Protein AF-0000000067811103 (afdb_homodimer)

Nearest PDB structures (foldseek):
  8sfw-assembly1_A  TM=7.064E-01  e=8.200E-21  Tetranychus urticae
  8sft-assembly4_D  TM=7.150E-01  e=2.181E-20  Tetranychus urticae
  8sfu-assembly2_B  TM=7.175E-01  e=4.422E-20  Tetranychus urticae
  8sfy-assembly1_A  TM=6.641E-01  e=3.304E-19  Tetranychus urticae
  2o6l-assembly1_B  TM=8.997E-01  e=1.420E-12  Homo sapiens

Sequence (1052 aa):
MRTLAVLLVAIFAANVQSARILGLFPHTGKSHQMVFDPLLKTLAERGHDVTVVSFFPIKNPPANYTIVSLEGLAAQGVETIDLSYFDSQSKLLHDLGIEKVIKQIFDFQPLADMATGICSNIVDFVPLANAMKKSYDVILVENFNSDCMLGLMHVYGLKAPYISLSSSAIMQWSSDRIGVTDNPSYVPLVSSEFTSQMTFLQRLENTLMNVYYKIWFRYAIQMKEKAIIEKRFGRRIPDLQEIAKNVSLMLVNTFHSLNGVRPLL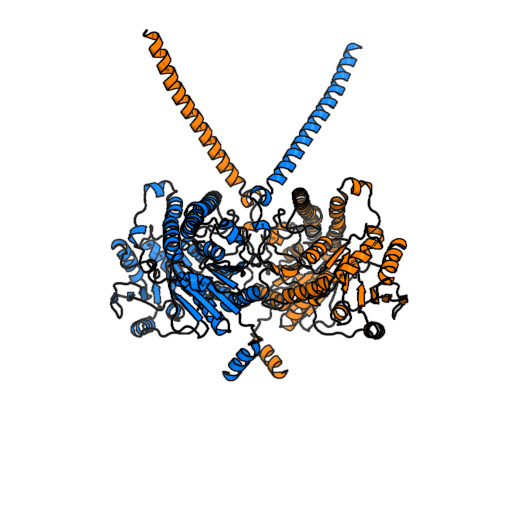PGVVEVGGMHLDHSRKAIPHYIERFLNESEHGVVLFSWGSLIKTATIPKYKEEIIMNALSKLKQRVIWKYEDSDEEGTLTGNILKVKWLPQYELLQHEKVIAFIAHGGLLGMTEAISAGKPMLIVPFYGDQMVNGAAATTIGLGKAISYADMSEKSLLEGLQSVLSPEMRMSARRASKIWQDRIADPLDTAVYWVERVIRWGHQDPLHSTSRDMGFIEYNLLDVAAVILLSFVFLILILRIVLNQILRLFGASTSKKEKLHMRTLAVLLVAIFAANVQSARILGLFPHTGKSHQMVFDPLLKTLAERGHDVTVVSFFPIKNPPANYTIVSLEGLAAQGVETIDLSYFDSQSKLLHDLGIEKVIKQIFDFQPLADMATGICSNIVDFVPLANAMKKSYDVILVENFNSDCMLGLMHVYGLKAPYISLSSSAIMQWSSDRIGVTDNPSYVPLVSSEFTSQMTFLQRLENTLMNVYYKIWFRYAIQMKEKAIIEKRFGRRIPDLQEIAKNVSLMLVNTFHSLNGVRPLLPGVVEVGGMHLDHSRKAIPHYIERFLNESEHGVVLFSWGSLIKTATIPKYKEEIIMNALSKLKQRVIWKYEDSDEEGTLTGNILKVKWLPQYELLQHEKVIAFIAHGGLLGMTEAISAGKPMLIVPFYGDQMVNGAAATTIGLGKAISYADMSEKSLLEGLQSVLSPEMRMSARRASKIWQDRIADPLDTAVYWVERVIRWGHQDPLHSTSRDMGFIEYNLLDVAAVILLSFVFLILILRIVLNQILRLFGASTSKKEKLH

Radius of gyration: 33.1 Å; Cα contacts (8 Å, |Δi|>4): 1842; chains: 2; bounding box: 79×106×113 Å

Foldseek 3Di:
DVVVVVVVVVVVLPCLPAFEEEEAEQDQEVLLVLLCVLLQQVSVVSPHQYEHEYCDDDPPGDPSYHYDHPHPQDDHQFQADFPVVQQDDDPVCVVVVCRLVVCQVVQCLVLLVSQLSSLLRCLPPVSVLVVLLDAGLEYEYEDDQALLVLQVNVVSPHDHAYEYEYSAAAALQQCLLQQWDCQLCQRAHLWDLDHSDDDPVSSVSRVVVSVVVNVCSQPSHQVSSQVSNCVVVVDHDDRSSVSSSSHQAYEHQDDCLQLNDGTDFLRYHYLHPLSDDPDADDWDPLVVVLLVPWPQFEEEEDADGNHQCQSDDPVLVVLVCVLQLPDSTAYEYQHQPADCSFDDDRRYTYHPDGPLLNVLLDPRHAAYEYQQDSVNLSSNLLSLHAYEHEHRGGSRSSSQSSCVVQLRAHYDYSNPDGSVVVNVRVCSRNDPSSSVSSNVSNVVVPPDPDNSSVVSNVVSSVCSVQPPVDGGGDPSSPDDPCVNVVVVVVVVVVVVVVVVVVVVVVVVVVVVVVVVVVVVVVVVVD/DVVVVVVVVVVVLPCLPAFEEEEAEQDQEVLLVLLCVLLQQVSVVSPYQYEHEYCDDDDPGDPSYHYDHPHPQDDHQFQADFPVVQQDDDPVCVVVVCRLVVCQVPQCLVLLVSQLSSLLRCLPPVSVLVVLLDAGLEYEYEDDQALLVLQVNVVSPHDHAYEYEYSAAAALQQCLLQQWDCQLCQRAHLWDLDHSDDDPVSSVSRVVVSVVVNVCSQPSHQVSSQVSNCVVVVHHDDRSSVSSSSHQAYEHQDDCLQLNDGTDFLRYHYLHPLSDDPDADDWDPLVVVLLVPWPLFEEEEDADGNHQCQSDDPVLVVLVCVLQLPDSTAYEYQHQPADCSFDDDRRYTYHPDGPLLNVLLDPRHAAYEYQQDSVNLSSNLLSLHAYEHEHDGGSRSSSQSSCVVQLRAHYDYSNPDGSVVVNVRVCSRNDPSSSVSSNVSNVVVVPDPDNSSVVSNVVSSVCSVQVPVDGGGDPSSVDDPCVNVVVVVVVVVVVVVVVVVVVVVVVVVVVVVVVVVVVVVVVVVD

pLDDT: mean 92.34, std 11.96, range [30.78, 98.94]

Structure (mmCIF, N/CA/C/O backbone):
data_AF-0000000067811103-model_v1
#
loop_
_entity.id
_entity.type
_entity.pdbx_description
1 polymer UDP-glucuronosyltransferase
#
loop_
_atom_site.group_PDB
_atom_site.id
_atom_site.type_symbol
_atom_site.label_atom_id
_atom_site.label_alt_id
_atom_site.label_comp_id
_atom_site.label_asym_id
_atom_site.label_entity_id
_atom_site.label_seq_id
_atom_site.pdbx_PDB_ins_code
_atom_site.Cartn_x
_atom_site.Cartn_y
_atom_site.Cartn_z
_atom_site.occupancy
_atom_site.B_iso_or_equiv
_atom_site.auth_seq_id
_atom_site.auth_comp_id
_atom_site.auth_asym_id
_atom_site.auth_atom_id
_atom_site.pdbx_PDB_model_num
ATOM 1 N N . MET A 1 1 ? -20.672 -7.332 32.281 1 30.78 1 MET A N 1
ATOM 2 C CA . MET A 1 1 ? -20.031 -6.703 31.141 1 30.78 1 MET A CA 1
ATOM 3 C C . MET A 1 1 ? -18.578 -6.324 31.453 1 30.78 1 MET A C 1
ATOM 5 O O . MET A 1 1 ? -17.719 -6.332 30.578 1 30.78 1 MET A O 1
ATOM 9 N N . ARG A 1 2 ? -18.359 -5.926 32.688 1 40.75 2 ARG A N 1
ATOM 10 C CA . ARG A 1 2 ? -17.031 -5.512 33.156 1 40.75 2 ARG A CA 1
ATOM 11 C C . ARG A 1 2 ? -16.125 -6.715 33.344 1 40.75 2 ARG A C 1
ATOM 13 O O . ARG A 1 2 ? -14.922 -6.633 33.094 1 40.75 2 ARG A O 1
ATOM 20 N N . THR A 1 3 ? -16.781 -7.719 33.844 1 41.53 3 THR A N 1
ATOM 21 C CA . THR A 1 3 ? -15.977 -8.883 34.188 1 41.53 3 THR A CA 1
ATOM 22 C C . THR A 1 3 ? -15.469 -9.57 32.938 1 41.53 3 THR A C 1
ATOM 24 O O . THR A 1 3 ? -14.352 -10.086 32.906 1 41.53 3 THR A O 1
ATOM 27 N N . LEU A 1 4 ? -16.375 -9.562 31.844 1 35.44 4 LEU A N 1
ATOM 28 C CA . LEU A 1 4 ? -15.938 -10.195 30.594 1 35.44 4 LEU A CA 1
ATOM 29 C C . LEU A 1 4 ? -14.875 -9.359 29.906 1 35.44 4 LEU A C 1
ATOM 31 O O . LEU A 1 4 ? -13.938 -9.906 29.312 1 35.44 4 LEU A O 1
ATOM 35 N N . ALA A 1 5 ? -14.93 -8.031 30 1 39.97 5 ALA A N 1
ATOM 36 C CA . ALA A 1 5 ? -13.875 -7.172 29.469 1 39.97 5 ALA A CA 1
ATOM 37 C C . ALA A 1 5 ? -12.547 -7.438 30.172 1 39.97 5 ALA A C 1
ATOM 39 O O . ALA A 1 5 ? -11.492 -7.453 29.531 1 39.97 5 ALA A O 1
ATOM 40 N N . VAL A 1 6 ? -12.734 -7.695 31.469 1 42.78 6 VAL A N 1
ATOM 41 C CA . VAL A 1 6 ? -11.508 -7.945 32.219 1 42.78 6 VAL A CA 1
ATOM 42 C C . VAL A 1 6 ? -10.898 -9.281 31.781 1 42.78 6 VAL A C 1
ATOM 44 O O . VAL A 1 6 ? -9.68 -9.398 31.656 1 42.78 6 VAL A O 1
ATOM 47 N N . LEU A 1 7 ? -11.797 -10.242 31.484 1 38.84 7 LEU A N 1
ATOM 48 C CA . LEU A 1 7 ? -11.266 -11.547 31.094 1 38.84 7 LEU A CA 1
ATOM 49 C C . LEU A 1 7 ? -10.703 -11.508 29.688 1 38.84 7 LEU A C 1
ATOM 51 O O . LEU A 1 7 ? -9.688 -12.141 29.406 1 38.84 7 LEU A O 1
ATOM 55 N N . LEU A 1 8 ? -11.422 -10.812 28.766 1 37.41 8 LEU A N 1
ATOM 56 C CA . LEU A 1 8 ? -10.914 -10.734 27.406 1 37.41 8 LEU A CA 1
ATOM 57 C C . LEU A 1 8 ? -9.609 -9.953 27.359 1 37.41 8 LEU A C 1
ATOM 59 O O . LEU A 1 8 ? -8.734 -10.242 26.531 1 37.41 8 LEU A O 1
ATOM 63 N N . VAL A 1 9 ? -9.492 -8.891 28.172 1 39.47 9 VAL A N 1
ATOM 64 C CA . VAL A 1 9 ? -8.203 -8.219 28.266 1 39.47 9 VAL A CA 1
ATOM 65 C C . VAL A 1 9 ? -7.156 -9.172 28.828 1 39.47 9 VAL A C 1
ATOM 67 O O . VAL A 1 9 ? -5.992 -9.133 28.438 1 39.47 9 VAL A O 1
ATOM 70 N N . ALA A 1 10 ? -7.516 -10.086 29.75 1 38.47 10 ALA A N 1
ATOM 71 C CA . ALA A 1 10 ? -6.539 -11 30.359 1 38.47 10 ALA A CA 1
ATOM 72 C C . ALA A 1 10 ? -6.055 -12.031 29.344 1 38.47 10 ALA A C 1
ATOM 74 O O . ALA A 1 10 ? -4.887 -12.422 29.344 1 38.47 10 ALA A O 1
ATOM 75 N N . ILE A 1 11 ? -6.973 -12.664 28.562 1 38.66 11 ILE A N 1
ATOM 76 C CA . ILE A 1 11 ? -6.574 -13.734 27.656 1 38.66 11 ILE A CA 1
ATOM 77 C C . ILE A 1 11 ? -5.719 -13.164 26.531 1 38.66 11 ILE A C 1
ATOM 79 O O . ILE A 1 11 ? -4.801 -13.828 26.031 1 38.66 11 ILE A O 1
ATOM 83 N N . PHE A 1 12 ? -6.129 -12.039 25.922 1 40.41 12 PHE A N 1
ATOM 84 C CA . PHE A 1 12 ? -5.18 -11.547 24.938 1 40.41 12 PHE A CA 1
ATOM 85 C C . PHE A 1 12 ? -3.887 -11.094 25.594 1 40.41 12 PHE A C 1
ATOM 87 O O . PHE A 1 12 ? -3.041 -10.469 24.953 1 40.41 12 PHE A O 1
ATOM 94 N N . ALA A 1 13 ? -3.826 -10.953 26.922 1 39.78 13 ALA A N 1
ATOM 95 C CA . ALA A 1 13 ? -2.477 -10.812 27.453 1 39.78 13 ALA A CA 1
ATOM 96 C C . ALA A 1 13 ? -1.571 -11.945 26.984 1 39.78 13 ALA A C 1
ATOM 98 O O . ALA A 1 13 ? -1.305 -12.891 27.719 1 39.78 13 ALA A O 1
ATOM 99 N N . ALA A 1 14 ? -1.862 -12.531 25.891 1 45.31 14 ALA A N 1
ATOM 100 C CA . ALA A 1 14 ? -0.752 -13.312 25.344 1 45.31 14 ALA A CA 1
ATOM 101 C C . ALA A 1 14 ? 0.59 -12.711 25.75 1 45.31 14 ALA A C 1
ATOM 103 O O . ALA A 1 14 ? 0.708 -11.492 25.938 1 45.31 14 ALA A O 1
ATOM 104 N N . ASN A 1 15 ? 1.478 -13.453 26.344 1 51.03 15 ASN A N 1
ATOM 105 C CA . ASN A 1 15 ? 2.85 -13.219 26.781 1 51.03 15 ASN A CA 1
ATOM 106 C C . ASN A 1 15 ? 3.576 -12.242 25.875 1 51.03 15 ASN A C 1
ATOM 108 O O . ASN A 1 15 ? 4.211 -12.656 24.891 1 51.03 15 ASN A O 1
ATOM 112 N N . VAL A 1 16 ? 2.912 -11.141 25.688 1 63.25 16 VAL A N 1
ATOM 113 C CA . VAL A 1 16 ? 3.779 -10.18 25.016 1 63.25 16 VAL A CA 1
ATOM 114 C C . VAL A 1 16 ? 5.117 -10.094 25.75 1 63.25 16 VAL A C 1
ATOM 116 O O . VAL A 1 16 ? 5.156 -9.891 26.953 1 63.25 16 VAL A O 1
ATOM 119 N N . GLN A 1 17 ? 6.07 -10.68 25.219 1 75.19 17 GLN A N 1
ATOM 120 C CA . GLN A 1 17 ? 7.418 -10.484 25.734 1 75.19 17 GLN A CA 1
ATOM 121 C C . GLN A 1 17 ? 7.75 -9.008 25.875 1 75.19 17 GLN A C 1
ATOM 123 O O . GLN A 1 17 ? 7.617 -8.242 24.922 1 75.19 17 GLN A O 1
ATOM 128 N N . SER A 1 18 ? 7.844 -8.508 27.062 1 92 18 SER A N 1
ATOM 129 C CA . SER A 1 18 ? 8.18 -7.121 27.391 1 92 18 SER A CA 1
ATOM 130 C C . SER A 1 18 ? 9.422 -6.656 26.641 1 92 18 SER A C 1
ATOM 132 O O . SER A 1 18 ? 10.438 -7.348 26.625 1 92 18 SER A O 1
ATOM 134 N N . ALA A 1 19 ? 9.227 -5.656 25.859 1 98 19 ALA A N 1
ATOM 135 C CA . ALA A 1 19 ? 10.336 -5.094 25.078 1 98 19 ALA A CA 1
ATOM 136 C C . ALA A 1 19 ? 10.727 -3.719 25.609 1 98 19 ALA A C 1
ATOM 138 O O . ALA A 1 19 ? 9.945 -3.07 26.312 1 98 19 ALA A O 1
ATOM 139 N N . ARG A 1 20 ? 11.945 -3.352 25.422 1 98.56 20 ARG A N 1
ATOM 140 C CA . ARG A 1 20 ? 12.43 -2.004 25.703 1 98.56 20 ARG A CA 1
ATOM 141 C C . ARG A 1 20 ? 12.305 -1.107 24.484 1 98.56 20 ARG A C 1
ATOM 143 O O . ARG A 1 20 ? 12.883 -1.396 23.422 1 98.56 20 ARG A O 1
ATOM 150 N N . ILE A 1 21 ? 11.57 -0.004 24.641 1 98.88 21 ILE A N 1
ATOM 151 C CA . ILE A 1 21 ? 11.242 0.879 23.531 1 98.88 21 ILE A CA 1
ATOM 152 C C . ILE A 1 21 ? 11.781 2.281 23.812 1 98.88 21 ILE A C 1
ATOM 154 O O . ILE A 1 21 ? 11.594 2.816 24.906 1 98.88 21 ILE A O 1
ATOM 158 N N . LEU A 1 22 ? 12.5 2.863 22.859 1 98.88 22 LEU A N 1
ATOM 159 C CA . LEU A 1 22 ? 12.969 4.242 22.922 1 98.88 22 LEU A CA 1
ATOM 160 C C . LEU A 1 22 ? 12.211 5.129 21.953 1 98.88 22 LEU A C 1
ATOM 162 O O . LEU A 1 22 ? 12.102 4.801 20.766 1 98.88 22 LEU A O 1
ATOM 166 N N . GLY A 1 23 ? 11.609 6.184 22.469 1 98.88 23 GLY A N 1
ATOM 167 C CA . GLY A 1 23 ? 10.977 7.195 21.625 1 98.88 23 GLY A CA 1
ATOM 168 C C . GLY A 1 23 ? 11.766 8.492 21.562 1 98.88 23 GLY A C 1
ATOM 169 O O . GLY A 1 23 ? 12.094 9.078 22.594 1 98.88 23 GLY A O 1
ATOM 170 N N . LEU A 1 24 ? 12.078 8.961 20.328 1 98.88 24 LEU A N 1
ATOM 171 C CA . LEU A 1 24 ? 12.859 10.172 20.094 1 98.88 24 LEU A CA 1
ATOM 172 C C . LEU A 1 24 ? 12.039 11.203 19.312 1 98.88 24 LEU A C 1
ATOM 174 O O . LEU A 1 24 ? 11.898 11.086 18.094 1 98.88 24 LEU A O 1
ATOM 178 N N . PHE A 1 25 ? 11.602 12.234 20.016 1 98.56 25 PHE A N 1
ATOM 179 C CA . PHE A 1 25 ? 10.695 13.227 19.438 1 98.56 25 PHE A CA 1
ATOM 180 C C . PHE A 1 25 ? 11.188 14.641 19.703 1 98.56 25 PHE A C 1
ATOM 182 O O . PHE A 1 25 ? 10.688 15.312 20.609 1 98.56 25 PHE A O 1
ATOM 189 N N . PRO A 1 26 ? 12.062 15.188 18.797 1 97.25 26 PRO A N 1
ATOM 190 C CA . PRO A 1 26 ? 12.766 16.422 19.109 1 97.25 26 PRO A CA 1
ATOM 191 C C . PRO A 1 26 ? 12.008 17.672 18.656 1 97.25 26 PRO A C 1
ATOM 193 O O . PRO A 1 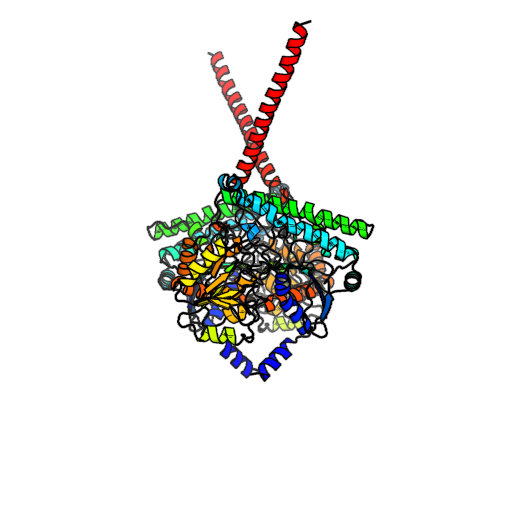26 ? 12.445 18.797 18.922 1 97.25 26 PRO A O 1
ATOM 196 N N . HIS A 1 27 ? 10.891 17.531 17.938 1 96.06 27 HIS A N 1
ATOM 197 C CA . HIS A 1 27 ? 10.211 18.703 17.406 1 96.06 27 HIS A CA 1
ATOM 198 C C . HIS A 1 27 ? 9.461 19.438 18.516 1 96.06 27 HIS A C 1
ATOM 200 O O . HIS A 1 27 ? 8.859 18.812 19.391 1 96.06 27 HIS A O 1
ATOM 206 N N . THR A 1 28 ? 9.383 20.781 18.422 1 94.25 28 THR A N 1
ATOM 207 C CA . THR A 1 28 ? 8.867 21.609 19.5 1 94.25 28 THR A CA 1
ATOM 208 C C . THR A 1 28 ? 7.375 21.859 19.312 1 94.25 28 THR A C 1
ATOM 210 O O . THR A 1 28 ? 6.762 22.578 20.109 1 94.25 28 THR A O 1
ATOM 213 N N . GLY A 1 29 ? 6.781 21.328 18.312 1 92.19 29 GLY A N 1
ATOM 214 C CA . GLY A 1 29 ? 5.344 21.469 18.141 1 92.19 29 GLY A CA 1
ATOM 215 C C . GLY A 1 29 ? 4.539 20.469 18.953 1 92.19 29 GLY A C 1
ATOM 216 O O . GLY A 1 29 ? 4.609 19.266 18.719 1 92.19 29 GLY A O 1
ATOM 217 N N . LYS A 1 30 ? 3.766 20.953 19.875 1 92.44 30 LYS A N 1
ATOM 218 C CA . LYS A 1 30 ? 3.006 20.094 20.781 1 92.44 30 LYS A CA 1
ATOM 219 C C . LYS A 1 30 ? 2.047 19.188 20.016 1 92.44 30 LYS A C 1
ATOM 221 O O . LYS A 1 30 ? 1.828 18.047 20.406 1 92.44 30 LYS A O 1
ATOM 226 N N . SER A 1 31 ? 1.451 19.719 18.953 1 92.69 31 SER A N 1
ATOM 227 C CA . SER A 1 31 ? 0.485 18.953 18.172 1 92.69 31 SER A CA 1
ATOM 228 C C . SER A 1 31 ? 1.109 17.688 17.609 1 92.69 31 SER A C 1
ATOM 230 O O . SER A 1 31 ? 0.432 16.672 17.469 1 92.69 31 SER A O 1
ATOM 232 N N . HIS A 1 32 ? 2.416 17.719 17.312 1 95.56 32 HIS A N 1
ATOM 233 C CA . HIS A 1 32 ? 3.1 16.531 16.844 1 95.56 32 HIS A CA 1
ATOM 234 C C . HIS A 1 32 ? 3.125 15.445 17.906 1 95.56 32 HIS A C 1
ATOM 236 O O . HIS A 1 32 ? 2.781 14.289 17.641 1 95.56 32 HIS A O 1
ATOM 242 N N . GLN A 1 33 ? 3.5 15.898 19.078 1 96.12 33 GLN A N 1
ATOM 243 C CA . GLN A 1 33 ? 3.617 14.945 20.172 1 96.12 33 GLN A CA 1
ATOM 244 C C . GLN A 1 33 ? 2.262 14.344 20.531 1 96.12 33 GLN A C 1
ATOM 246 O O . GLN A 1 33 ? 2.178 13.172 20.922 1 96.12 33 GLN A O 1
ATOM 251 N N . MET A 1 34 ? 1.227 15.148 20.391 1 95.25 34 MET A N 1
ATOM 252 C CA . MET A 1 34 ? -0.125 14.688 20.688 1 95.25 34 MET A CA 1
ATOM 253 C C . MET A 1 34 ? -0.494 13.484 19.828 1 95.25 34 MET A C 1
ATOM 255 O O . MET A 1 34 ? -1.242 12.609 20.266 1 95.25 34 MET A O 1
ATOM 259 N N . VAL A 1 35 ? 0.038 13.398 18.672 1 97.62 35 VAL A N 1
ATOM 260 C CA . VAL A 1 35 ? -0.228 12.297 17.75 1 97.62 35 VAL A CA 1
ATOM 261 C C . VAL A 1 35 ? 0.427 11.016 18.266 1 97.62 35 VAL A C 1
ATOM 263 O O . VAL A 1 35 ? -0.14 9.93 18.156 1 97.62 35 VAL A O 1
ATOM 266 N N . PHE A 1 36 ? 1.565 11.141 18.906 1 98.38 36 PHE A N 1
ATOM 267 C CA . PHE A 1 36 ? 2.402 9.992 19.25 1 98.38 36 PHE A CA 1
ATOM 268 C C . PHE A 1 36 ? 2.064 9.469 20.641 1 98.38 36 PHE A C 1
ATOM 270 O O . PHE A 1 36 ? 2.227 8.281 20.906 1 98.38 36 PHE A O 1
ATOM 277 N N . ASP A 1 37 ? 1.56 10.281 21.516 1 97.69 37 ASP A N 1
ATOM 278 C CA . ASP A 1 37 ? 1.418 9.992 22.938 1 97.69 37 ASP A CA 1
ATOM 279 C C . ASP A 1 37 ? 0.528 8.766 23.156 1 97.69 37 ASP A C 1
ATOM 281 O O . ASP A 1 37 ? 0.861 7.887 23.953 1 97.69 37 ASP A O 1
ATOM 285 N N . PRO A 1 38 ? -0.609 8.688 22.469 1 97.44 38 PRO A N 1
ATOM 286 C CA . PRO A 1 38 ? -1.457 7.52 22.719 1 97.44 38 PRO A CA 1
ATOM 287 C C . PRO A 1 38 ? -0.752 6.199 22.406 1 97.44 38 PRO A C 1
ATOM 289 O O . PRO A 1 38 ? -0.934 5.215 23.125 1 97.44 38 PRO A O 1
ATOM 292 N N . LEU A 1 39 ? 0.019 6.148 21.344 1 98.62 39 LEU A N 1
ATOM 293 C CA . LEU A 1 39 ? 0.761 4.941 21 1 98.62 39 LEU A CA 1
ATOM 294 C C . LEU A 1 39 ? 1.775 4.598 22.078 1 98.62 39 LEU A C 1
ATOM 296 O O . LEU A 1 39 ? 1.828 3.455 22.547 1 98.62 39 LEU A O 1
ATOM 300 N N . LEU A 1 40 ? 2.549 5.613 22.516 1 98.69 40 LEU A N 1
ATOM 301 C CA . LEU A 1 40 ? 3.59 5.406 23.516 1 98.69 40 LEU A CA 1
ATOM 302 C C . LEU A 1 40 ? 2.99 4.953 24.844 1 98.69 40 LEU A C 1
ATOM 304 O O . LEU A 1 40 ? 3.498 4.02 25.469 1 98.69 40 LEU A O 1
ATOM 308 N N . LYS A 1 41 ? 1.951 5.578 25.219 1 97.75 41 LYS A N 1
ATOM 309 C CA . LYS A 1 41 ? 1.27 5.215 26.469 1 97.75 41 LYS A CA 1
ATOM 310 C C . LYS A 1 41 ? 0.714 3.797 26.391 1 97.75 41 LYS A C 1
ATOM 312 O O . LYS A 1 41 ? 0.871 3.016 27.328 1 97.75 41 LYS A O 1
ATOM 317 N N . THR A 1 42 ? 0.042 3.449 25.281 1 97.5 42 THR A N 1
ATOM 318 C CA . THR A 1 42 ? -0.562 2.133 25.109 1 97.5 42 THR A CA 1
ATOM 319 C C . THR A 1 42 ? 0.506 1.043 25.125 1 97.5 42 THR A C 1
ATOM 321 O O . THR A 1 42 ? 0.301 -0.028 25.703 1 97.5 42 THR A O 1
ATOM 324 N N . LEU A 1 43 ? 1.643 1.28 24.516 1 98.44 43 LEU A N 1
ATOM 325 C CA . LEU A 1 43 ? 2.738 0.316 24.531 1 98.44 43 LEU A CA 1
ATOM 326 C C . LEU A 1 43 ? 3.213 0.058 25.953 1 98.44 43 LEU A C 1
ATOM 328 O O . LEU A 1 43 ? 3.484 -1.086 26.328 1 98.44 43 LEU A O 1
ATOM 332 N N . ALA A 1 44 ? 3.305 1.105 26.766 1 98.25 44 ALA A N 1
ATOM 333 C CA . ALA A 1 44 ? 3.682 0.948 28.156 1 98.25 44 ALA A CA 1
ATOM 334 C C . ALA A 1 44 ? 2.625 0.157 28.922 1 98.25 44 ALA A C 1
ATOM 336 O O . ALA A 1 44 ? 2.957 -0.729 29.719 1 98.25 44 ALA A O 1
ATOM 337 N N . GLU A 1 45 ? 1.407 0.469 28.688 1 96.81 45 GLU A N 1
ATOM 338 C CA . GLU A 1 45 ? 0.301 -0.198 29.375 1 96.81 45 GLU A CA 1
ATOM 339 C C . GLU A 1 45 ? 0.241 -1.679 29 1 96.81 45 GLU A C 1
ATOM 341 O O . GLU A 1 45 ? -0.251 -2.496 29.781 1 96.81 45 GLU A O 1
ATOM 346 N N . ARG A 1 46 ? 0.73 -2.002 27.859 1 96.44 46 ARG A N 1
ATOM 347 C CA . ARG A 1 46 ? 0.749 -3.389 27.406 1 96.44 46 ARG A CA 1
ATOM 348 C C . ARG A 1 46 ? 1.938 -4.141 28 1 96.44 46 ARG A C 1
ATOM 350 O O . ARG A 1 46 ? 2.152 -5.312 27.688 1 96.44 46 ARG A O 1
ATOM 357 N N . GLY A 1 47 ? 2.805 -3.439 28.719 1 96.94 47 GLY A N 1
ATOM 358 C CA . GLY A 1 47 ? 3.848 -4.129 29.453 1 96.94 47 GLY A CA 1
ATOM 359 C C . GLY A 1 47 ? 5.246 -3.824 28.953 1 96.94 47 GLY A C 1
ATOM 360 O O . GLY A 1 47 ? 6.234 -4.301 29.516 1 96.94 47 GLY A O 1
ATOM 361 N N . HIS A 1 48 ? 5.375 -3.014 27.953 1 98.44 48 HIS A N 1
ATOM 362 C CA . HIS A 1 48 ? 6.691 -2.643 27.469 1 98.44 48 HIS A CA 1
ATOM 363 C C . HIS A 1 48 ? 7.324 -1.56 28.328 1 98.44 48 HIS A C 1
ATOM 365 O O . HIS A 1 48 ? 6.617 -0.795 28.984 1 98.44 48 HIS A O 1
ATOM 371 N N . ASP A 1 49 ? 8.656 -1.566 28.391 1 98.5 49 ASP A N 1
ATOM 372 C CA . ASP A 1 49 ? 9.398 -0.459 28.984 1 98.5 49 ASP A CA 1
ATOM 373 C C . ASP A 1 49 ? 9.656 0.645 27.969 1 98.5 49 ASP A C 1
ATOM 375 O O . ASP A 1 49 ? 10.438 0.46 27.031 1 98.5 49 ASP A O 1
ATOM 379 N N . VAL A 1 50 ? 9.016 1.771 28.219 1 98.75 50 VAL A N 1
ATOM 380 C CA . VAL A 1 50 ? 9.047 2.82 27.219 1 98.75 50 VAL A CA 1
ATOM 381 C C . VAL A 1 50 ? 9.781 4.043 27.75 1 98.75 50 VAL A C 1
ATOM 383 O O . VAL A 1 50 ? 9.414 4.59 28.797 1 98.75 50 VAL A O 1
ATOM 386 N N . THR A 1 51 ? 10.844 4.441 27.109 1 98.88 51 THR A N 1
ATOM 387 C CA . THR A 1 51 ? 11.555 5.691 27.359 1 98.88 51 THR A CA 1
ATOM 388 C C . THR A 1 51 ? 11.258 6.719 26.281 1 98.88 51 THR A C 1
ATOM 390 O O . THR A 1 51 ? 11.477 6.457 25.094 1 98.88 51 THR A O 1
ATOM 393 N N . VAL A 1 52 ? 10.805 7.914 26.703 1 98.81 52 VAL A N 1
ATOM 394 C CA . VAL A 1 52 ? 10.359 8.898 25.734 1 98.81 52 VAL A CA 1
ATOM 395 C C . VAL A 1 52 ? 11.148 10.195 25.906 1 98.81 52 VAL A C 1
ATOM 397 O O . VAL A 1 52 ? 11.156 10.773 27 1 98.81 52 VAL A O 1
ATOM 400 N N . VAL A 1 53 ? 11.773 10.602 24.859 1 98.75 53 VAL A N 1
ATOM 401 C CA . VAL A 1 53 ? 12.469 11.883 24.797 1 98.75 53 VAL A CA 1
ATOM 402 C C . VAL A 1 53 ? 11.633 12.891 24.031 1 98.75 53 VAL A C 1
ATOM 404 O O . VAL A 1 53 ? 11.383 12.719 22.828 1 98.75 53 VAL A O 1
ATOM 407 N N . SER A 1 54 ? 11.188 13.945 24.672 1 97.94 54 SER A N 1
ATOM 408 C CA . SER A 1 54 ? 10.367 14.953 24 1 97.94 54 SER A CA 1
ATOM 409 C C . SER A 1 54 ? 10.336 16.25 24.781 1 97.94 54 SER A C 1
ATOM 411 O O . SER A 1 54 ? 10.82 16.312 25.906 1 97.94 54 SER A O 1
ATOM 413 N N . PHE A 1 55 ? 9.812 17.281 24.156 1 97.06 55 PHE A N 1
ATOM 414 C CA . PHE A 1 55 ? 9.625 18.578 24.812 1 97.06 55 PHE A CA 1
ATOM 415 C C . PHE A 1 55 ? 8.336 18.594 25.625 1 97.06 55 PHE A C 1
ATOM 417 O O . PHE A 1 55 ? 8.055 19.562 26.328 1 97.06 55 PHE A O 1
ATOM 424 N N . PHE A 1 56 ? 7.582 17.469 25.594 1 96 56 PHE A N 1
ATOM 425 C CA . PHE A 1 56 ? 6.234 17.484 26.156 1 96 56 PHE A CA 1
ATOM 426 C C . PHE A 1 56 ? 5.984 16.25 27.016 1 96 56 PHE A C 1
ATOM 428 O O . PHE A 1 56 ? 5.207 15.375 26.641 1 96 56 PHE A O 1
ATOM 435 N N . PRO A 1 57 ? 6.543 16.25 28.172 1 95.75 57 PRO A N 1
ATOM 436 C CA . PRO A 1 57 ? 6.301 15.117 29.062 1 95.75 57 PRO A CA 1
ATOM 437 C C . PRO A 1 57 ? 4.828 14.953 29.422 1 95.75 57 PRO A C 1
ATOM 439 O O . PRO A 1 57 ? 4.125 15.945 29.625 1 95.75 57 PRO A O 1
ATOM 442 N N . ILE A 1 58 ? 4.375 13.734 29.422 1 94.19 58 ILE A N 1
ATOM 443 C CA . ILE A 1 58 ? 2.982 13.477 29.766 1 94.19 58 ILE A CA 1
ATOM 444 C C . ILE A 1 58 ? 2.789 13.562 31.266 1 94.19 58 ILE A C 1
ATOM 446 O O . ILE A 1 58 ? 3.746 13.414 32.031 1 94.19 58 ILE A O 1
ATOM 450 N N . LYS A 1 59 ? 1.464 13.703 31.547 1 90.75 59 LYS A N 1
ATOM 451 C CA . LYS A 1 59 ? 1.105 13.695 32.969 1 90.75 59 LYS A CA 1
ATOM 452 C C . LYS A 1 59 ? 0.749 12.289 33.406 1 90.75 59 LYS A C 1
ATOM 454 O O . LYS A 1 59 ? 0.135 11.516 32.688 1 90.75 59 LYS A O 1
ATOM 459 N N . ASN A 1 60 ? 1.167 11.852 34.531 1 91.75 60 ASN A N 1
ATOM 460 C CA . ASN A 1 60 ? 0.838 10.57 35.156 1 91.75 60 ASN A CA 1
ATOM 461 C C . ASN A 1 60 ? 1.249 9.398 34.281 1 91.75 60 ASN A C 1
ATOM 463 O O . ASN A 1 60 ? 0.414 8.57 33.906 1 91.75 60 ASN A O 1
ATOM 467 N N . PRO A 1 61 ? 2.475 9.336 34 1 94.94 61 PRO A N 1
ATOM 468 C CA . PRO A 1 61 ? 2.943 8.227 33.156 1 94.94 61 PRO A CA 1
ATOM 469 C C . PRO A 1 61 ? 2.797 6.867 33.844 1 94.94 61 PRO A C 1
ATOM 471 O O . PRO A 1 61 ? 2.922 6.77 35.062 1 94.94 61 PRO A O 1
ATOM 474 N N . PRO A 1 62 ? 2.49 5.844 33.031 1 95.88 62 PRO A N 1
ATOM 475 C CA . PRO A 1 62 ? 2.539 4.496 33.594 1 95.88 62 PRO A CA 1
ATOM 476 C C . PRO A 1 62 ? 3.893 4.168 34.219 1 95.88 62 PRO A C 1
ATOM 478 O O . PRO A 1 62 ? 4.875 4.871 33.969 1 95.88 62 PRO A O 1
ATOM 481 N N . ALA A 1 63 ? 3.988 3.105 35.062 1 94.44 63 ALA A N 1
ATOM 482 C CA . ALA A 1 63 ? 5.172 2.754 35.844 1 94.44 63 ALA A CA 1
ATOM 483 C C . ALA A 1 63 ? 6.355 2.447 34.938 1 94.44 63 ALA A C 1
ATOM 485 O O . ALA A 1 63 ? 7.5 2.77 35.25 1 94.44 63 ALA A O 1
ATOM 486 N N . ASN A 1 64 ? 6.082 1.816 33.812 1 96.94 64 ASN A N 1
ATOM 487 C CA . ASN A 1 64 ? 7.152 1.418 32.906 1 96.94 64 ASN A CA 1
ATOM 488 C C . ASN A 1 64 ? 7.391 2.465 31.828 1 96.94 64 ASN A C 1
ATOM 490 O O . ASN A 1 64 ? 7.855 2.141 30.734 1 96.94 64 ASN A O 1
ATOM 494 N N . TYR A 1 65 ? 7.012 3.703 32.125 1 98.06 65 TYR A N 1
ATOM 495 C CA . TYR A 1 65 ? 7.195 4.84 31.234 1 98.06 65 TYR A CA 1
ATOM 496 C C . TYR A 1 65 ? 8.211 5.82 31.812 1 98.06 65 TYR A C 1
ATOM 498 O O . TYR A 1 65 ? 7.965 6.465 32.844 1 98.06 65 TYR A O 1
ATOM 506 N N . THR A 1 66 ? 9.375 5.934 31.141 1 98.38 66 THR A N 1
ATOM 507 C CA . THR A 1 66 ? 10.438 6.832 31.578 1 98.38 66 THR A CA 1
ATOM 508 C C . THR A 1 66 ? 10.453 8.102 30.734 1 98.38 66 THR A C 1
ATOM 510 O O . THR A 1 66 ? 10.453 8.031 29.5 1 98.38 66 THR A O 1
ATOM 513 N N . ILE A 1 67 ? 10.508 9.227 31.391 1 98.38 67 ILE A N 1
ATOM 514 C CA . ILE A 1 67 ? 10.477 10.516 30.703 1 98.38 67 ILE A CA 1
ATOM 515 C C . ILE A 1 67 ? 11.883 11.125 30.688 1 98.38 67 ILE A C 1
ATOM 517 O O . ILE A 1 67 ? 12.539 11.219 31.719 1 98.38 67 ILE A O 1
ATOM 521 N N . VAL A 1 68 ? 12.367 11.461 29.516 1 98.5 68 VAL A N 1
ATOM 522 C CA . VAL A 1 68 ? 13.531 12.312 29.312 1 98.5 68 VAL A CA 1
ATOM 523 C C . VAL A 1 68 ? 13.086 13.641 28.688 1 98.5 68 VAL A C 1
ATOM 525 O O . VAL A 1 68 ? 12.922 13.734 27.469 1 98.5 68 VAL A O 1
ATOM 528 N N . SER A 1 69 ? 12.977 14.672 29.5 1 97.75 69 SER A N 1
ATOM 529 C CA . SER A 1 69 ? 12.375 15.938 29.078 1 97.75 69 SER A CA 1
ATOM 530 C C . SER A 1 69 ? 13.398 16.844 28.406 1 97.75 69 SER A C 1
ATOM 532 O O . SER A 1 69 ? 14.484 17.078 28.953 1 97.75 69 SER A O 1
ATOM 534 N N . LEU A 1 70 ? 13.055 17.359 27.266 1 97.25 70 LEU A N 1
ATOM 535 C CA . LEU A 1 70 ? 13.883 18.328 26.547 1 97.25 70 LEU A CA 1
ATOM 536 C C . LEU A 1 70 ? 13.469 19.75 26.891 1 97.25 70 LEU A C 1
ATOM 538 O O . LEU A 1 70 ? 14.008 20.703 26.312 1 97.25 70 LEU A O 1
ATOM 542 N N . GLU A 1 71 ? 12.586 19.859 27.781 1 94.75 71 GLU A N 1
ATOM 543 C CA . GLU A 1 71 ? 12.094 21.188 28.156 1 94.75 71 GLU A CA 1
ATOM 544 C C . GLU A 1 71 ? 13.242 22.109 28.516 1 94.75 71 GLU A C 1
ATOM 546 O O . GLU A 1 71 ? 14.188 21.719 29.188 1 94.75 71 GLU A O 1
ATOM 551 N N . GLY A 1 72 ? 13.164 23.359 28 1 92.5 72 GLY A N 1
ATOM 552 C CA . GLY A 1 72 ? 14.172 24.344 28.328 1 92.5 72 GLY A CA 1
ATOM 553 C C . GLY A 1 72 ? 15.289 24.422 27.297 1 92.5 72 GLY A C 1
ATOM 554 O O . GLY A 1 72 ? 16.062 25.391 27.281 1 92.5 72 GLY A O 1
ATOM 555 N N . LEU A 1 73 ? 15.359 23.453 26.422 1 93.69 73 LEU A N 1
ATOM 556 C CA . LEU A 1 73 ? 16.453 23.406 25.453 1 93.69 73 LEU A CA 1
ATOM 557 C C . LEU A 1 73 ? 16.125 24.203 24.203 1 93.69 73 LEU A C 1
ATOM 559 O O . LEU A 1 73 ? 17 24.516 23.391 1 93.69 73 LEU A O 1
ATOM 563 N N . ALA A 1 74 ? 14.852 24.469 24.031 1 90.12 74 ALA A N 1
ATOM 564 C CA . ALA A 1 74 ? 14.367 25.297 22.922 1 90.12 74 ALA A CA 1
ATOM 565 C C . ALA A 1 74 ? 13 25.891 23.25 1 90.12 74 ALA A C 1
ATOM 567 O O . ALA A 1 74 ? 12.289 25.406 24.125 1 90.12 74 ALA A O 1
ATOM 568 N N . ALA A 1 75 ? 12.727 26.969 22.5 1 83.19 75 ALA A N 1
ATOM 569 C CA . ALA A 1 75 ? 11.414 27.578 22.656 1 83.19 75 ALA A CA 1
ATOM 570 C C . ALA A 1 75 ? 10.312 26.672 22.094 1 83.19 75 ALA A C 1
ATOM 572 O O . ALA A 1 75 ? 10.492 26.062 21.047 1 83.19 75 ALA A O 1
ATOM 573 N N . GLN A 1 76 ? 9.305 26.641 22.891 1 77.88 76 GLN A N 1
ATOM 574 C CA . GLN A 1 76 ? 8.18 25.812 22.453 1 77.88 76 GLN A CA 1
ATOM 575 C C . GLN A 1 76 ? 7.195 26.641 21.625 1 77.88 76 GLN A C 1
ATOM 577 O O . GLN A 1 76 ? 7.012 27.828 21.859 1 77.88 76 GLN A O 1
ATOM 582 N N . GLY A 1 77 ? 6.688 25.984 20.547 1 65.25 77 GLY A N 1
ATOM 583 C CA . GLY A 1 77 ? 5.816 26.641 19.594 1 65.25 77 GLY A CA 1
ATOM 584 C C . GLY A 1 77 ? 4.375 26.734 20.047 1 65.25 77 GLY A C 1
ATOM 585 O O . GLY A 1 77 ? 3.537 25.922 19.641 1 65.25 77 GLY A O 1
ATOM 586 N N . VAL A 1 78 ? 4.023 27.641 21.016 1 64.5 78 VAL A N 1
ATOM 587 C CA . VAL A 1 78 ? 2.639 27.922 21.375 1 64.5 78 VAL A CA 1
ATOM 588 C C . VAL A 1 78 ? 2.338 29.406 21.156 1 64.5 78 VAL A C 1
ATOM 590 O O . VAL A 1 78 ? 2.982 30.281 21.75 1 64.5 78 VAL A O 1
ATOM 593 N N . GLU A 1 79 ? 1.316 29.672 20.297 1 67.69 79 GLU A N 1
ATOM 594 C CA . GLU A 1 79 ? 0.869 31.031 20 1 67.69 79 GLU A CA 1
ATOM 595 C C . GLU A 1 79 ? 2.035 31.922 19.578 1 67.69 79 GLU A C 1
ATOM 597 O O . GLU A 1 79 ? 2.209 33.031 20.094 1 67.69 79 GLU A O 1
ATOM 602 N N . THR A 1 80 ? 2.793 31.359 18.656 1 72.25 80 THR A N 1
ATOM 603 C CA . THR A 1 80 ? 4.027 32.031 18.266 1 72.25 80 THR A CA 1
ATOM 604 C C . THR A 1 80 ? 3.877 32.688 16.906 1 72.25 80 THR A C 1
ATOM 606 O O . THR A 1 80 ? 4.691 33.531 16.516 1 72.25 80 THR A O 1
ATOM 609 N N . ILE A 1 81 ? 2.799 32.375 16.312 1 75.5 81 ILE A N 1
ATOM 610 C CA . ILE A 1 81 ? 2.678 32.906 14.961 1 75.5 81 ILE A CA 1
ATOM 611 C C . ILE A 1 81 ? 1.712 34.062 14.961 1 75.5 81 ILE A C 1
ATOM 613 O O . ILE A 1 81 ? 0.553 33.938 15.359 1 75.5 81 ILE A O 1
ATOM 617 N N . ASP A 1 82 ? 2.211 35.125 14.5 1 77.69 82 ASP A N 1
ATOM 618 C CA . ASP A 1 82 ? 1.434 36.344 14.375 1 77.69 82 ASP A CA 1
ATOM 619 C C . ASP A 1 82 ? 0.663 36.375 13.062 1 77.69 82 ASP A C 1
ATOM 621 O O . ASP A 1 82 ? 1.25 36.219 11.984 1 77.69 82 ASP A O 1
ATOM 625 N N . LEU A 1 83 ? -0.577 36.656 13.148 1 81.5 83 LEU A N 1
ATOM 626 C CA . LEU A 1 83 ? -1.446 36.625 11.977 1 81.5 83 LEU A CA 1
ATOM 627 C C . LEU A 1 83 ? -1.108 37.75 11.008 1 81.5 83 LEU A C 1
ATOM 629 O O . LEU A 1 83 ? -1.447 37.688 9.828 1 81.5 83 LEU A O 1
ATOM 633 N N . SER A 1 84 ? -0.516 38.781 11.492 1 76.19 84 SER A N 1
ATOM 634 C CA . SER A 1 84 ? -0.151 39.906 10.641 1 76.19 84 SER A CA 1
ATOM 635 C C . SER A 1 84 ? 0.84 39.5 9.562 1 76.19 84 SER A C 1
ATOM 637 O O . SER A 1 84 ? 0.948 40.156 8.523 1 76.19 84 SER A O 1
ATOM 639 N N . TYR A 1 85 ? 1.467 38.375 9.836 1 76.44 85 TYR A N 1
ATOM 640 C CA . TYR A 1 85 ? 2.436 37.844 8.883 1 76.44 85 TYR A CA 1
ATOM 641 C C . TYR A 1 85 ? 1.749 37.406 7.594 1 76.44 85 TYR A C 1
ATOM 643 O O . TYR A 1 85 ? 2.365 37.438 6.527 1 76.44 85 TYR A O 1
ATOM 651 N N . PHE A 1 86 ? 0.524 37.188 7.676 1 77.88 86 PHE A N 1
ATOM 652 C CA . PHE A 1 86 ? -0.169 36.594 6.527 1 77.88 86 PHE A CA 1
ATOM 653 C C . PHE A 1 86 ? -0.985 37.656 5.805 1 77.88 86 PHE A C 1
ATOM 655 O O . PHE A 1 86 ? -1.622 37.375 4.785 1 77.88 86 PHE A O 1
ATOM 662 N N . ASP A 1 87 ? -0.921 38.844 6.32 1 73.12 87 ASP A N 1
ATOM 663 C CA . ASP A 1 87 ? -1.7 39.906 5.719 1 73.12 87 ASP A CA 1
ATOM 664 C C . ASP A 1 87 ? -0.936 40.562 4.57 1 73.12 87 ASP A C 1
ATOM 666 O O . ASP A 1 87 ? -1.541 41.156 3.666 1 73.12 87 ASP A O 1
ATOM 670 N N . SER A 1 88 ? 0.343 40.531 4.594 1 65.88 88 SER A N 1
ATOM 671 C CA . SER A 1 88 ? 1.125 41.281 3.615 1 65.88 88 SER A CA 1
ATOM 672 C C . SER A 1 88 ? 1.422 40.438 2.379 1 65.88 88 SER A C 1
ATOM 674 O O . SER A 1 88 ? 2.006 39.344 2.482 1 65.88 88 SER A O 1
ATOM 676 N N . GLN A 1 89 ? 0.578 40.625 1.41 1 65.44 89 GLN A N 1
ATOM 677 C CA . GLN A 1 89 ? 0.881 40 0.133 1 65.44 89 GLN A CA 1
ATOM 678 C C . GLN A 1 89 ? 1.572 40.969 -0.818 1 65.44 89 GLN A C 1
ATOM 680 O O . GLN A 1 89 ? 1.201 42.156 -0.891 1 65.44 89 GLN A O 1
ATOM 685 N N . SER A 1 90 ? 2.736 40.438 -1.23 1 69.31 90 SER A N 1
ATOM 686 C CA . SER A 1 90 ? 3.359 41.219 -2.285 1 69.31 90 SER A CA 1
ATOM 687 C C . SER A 1 90 ? 2.514 41.219 -3.555 1 69.31 90 SER A C 1
ATOM 689 O O . SER A 1 90 ? 2.346 40.188 -4.191 1 69.31 90 SER A O 1
ATOM 691 N N . LYS A 1 91 ? 1.907 42.344 -3.816 1 73.56 91 LYS A N 1
ATOM 692 C CA . LYS A 1 91 ? 1.095 42.5 -5.02 1 73.56 91 LYS A CA 1
ATOM 693 C C . LYS A 1 91 ? 1.889 42.125 -6.266 1 73.56 91 LYS A C 1
ATOM 695 O O . LYS A 1 91 ? 1.354 41.469 -7.184 1 73.56 91 LYS A O 1
ATOM 700 N N . LEU A 1 92 ? 3.092 42.469 -6.172 1 71.06 92 LEU A N 1
ATOM 701 C CA . LEU A 1 92 ? 3.947 42.188 -7.32 1 71.06 92 LEU A CA 1
ATOM 702 C C . LEU A 1 92 ? 4.074 40.688 -7.539 1 71.06 92 LEU A C 1
ATOM 704 O O . LEU A 1 92 ? 3.91 40.188 -8.664 1 71.06 92 LEU A O 1
ATOM 708 N N . LEU A 1 93 ? 4.324 39.969 -6.527 1 76.19 93 LEU A N 1
ATOM 709 C CA . LEU A 1 93 ? 4.488 38.531 -6.637 1 76.19 93 LEU A CA 1
ATOM 710 C C . LEU A 1 93 ? 3.174 37.875 -7.023 1 76.19 93 LEU A C 1
ATOM 712 O O . LEU A 1 93 ? 3.168 36.875 -7.773 1 76.19 93 LEU A O 1
ATOM 716 N N . HIS A 1 94 ? 2.221 38.406 -6.5 1 75.75 94 HIS A N 1
ATOM 717 C CA . HIS A 1 94 ? 0.894 37.906 -6.816 1 75.75 94 HIS A CA 1
ATOM 718 C C . HIS A 1 94 ? 0.575 38.062 -8.297 1 75.75 94 HIS A C 1
ATOM 720 O O . HIS A 1 94 ? 0.067 37.156 -8.945 1 75.75 94 HIS A O 1
ATOM 726 N N . ASP A 1 95 ? 0.916 39.25 -8.789 1 71.19 95 ASP A N 1
ATOM 727 C CA . ASP A 1 95 ? 0.639 39.531 -10.188 1 71.19 95 ASP A CA 1
ATOM 728 C C . ASP A 1 95 ? 1.474 38.656 -11.117 1 71.19 95 ASP A C 1
ATOM 730 O O . ASP A 1 95 ? 1.029 38.312 -12.211 1 71.19 95 ASP A O 1
ATOM 734 N N . LEU A 1 96 ? 2.592 38.281 -10.641 1 74.38 96 LEU A N 1
ATOM 735 C CA . LEU A 1 96 ? 3.484 37.469 -11.438 1 74.38 96 LEU A CA 1
ATOM 736 C C . LEU A 1 96 ? 3.109 36 -11.305 1 74.38 96 LEU A C 1
ATOM 738 O O . LEU A 1 96 ? 3.641 35.125 -12.023 1 74.38 96 LEU A O 1
ATOM 742 N N . GLY A 1 97 ? 2.295 35.719 -10.422 1 73.5 97 GLY A N 1
ATOM 743 C CA . GLY A 1 97 ? 1.797 34.375 -10.266 1 73.5 97 GLY A CA 1
ATOM 744 C C . GLY A 1 97 ? 2.775 33.469 -9.555 1 73.5 97 GLY A C 1
ATOM 745 O O . GLY A 1 97 ? 2.67 32.219 -9.656 1 73.5 97 GLY A O 1
ATOM 746 N N . ILE A 1 98 ? 3.756 34.062 -8.906 1 78.75 98 ILE A N 1
ATOM 747 C CA . ILE A 1 98 ? 4.777 33.188 -8.297 1 78.75 98 ILE A CA 1
ATOM 748 C C . ILE A 1 98 ? 4.711 33.312 -6.773 1 78.75 98 ILE A C 1
ATOM 750 O O . ILE A 1 98 ? 5.547 32.75 -6.062 1 78.75 98 ILE A O 1
ATOM 754 N N . GLU A 1 99 ? 3.76 34.031 -6.262 1 80.62 99 GLU A N 1
ATOM 755 C CA . GLU A 1 99 ? 3.623 34.281 -4.832 1 80.62 99 GLU A CA 1
ATOM 756 C C . GLU A 1 99 ? 3.523 32.969 -4.051 1 80.62 99 GLU A C 1
ATOM 758 O O . GLU A 1 99 ? 4.18 32.812 -3.02 1 80.62 99 GLU A O 1
ATOM 763 N N . LYS A 1 100 ? 2.809 32.094 -4.57 1 78.5 100 LYS A N 1
ATOM 764 C CA . LYS A 1 100 ? 2.584 30.844 -3.869 1 78.5 100 LYS A CA 1
ATOM 765 C C . LYS A 1 100 ? 3.869 30.016 -3.793 1 78.5 100 LYS A C 1
ATOM 767 O O . LYS A 1 100 ? 4.16 29.406 -2.764 1 78.5 100 LYS A O 1
ATOM 772 N N . VAL A 1 101 ? 4.605 30.031 -4.852 1 82.69 101 VAL A N 1
ATOM 773 C CA . VAL A 1 101 ? 5.855 29.281 -4.906 1 82.69 101 VAL A CA 1
ATOM 774 C C . VAL A 1 101 ? 6.867 29.875 -3.936 1 82.69 101 VAL A C 1
ATOM 776 O O . VAL A 1 101 ? 7.523 29.156 -3.186 1 82.69 101 VAL A O 1
ATOM 779 N N . ILE A 1 102 ? 6.93 31.172 -3.91 1 81.81 102 ILE A N 1
ATOM 780 C CA . ILE A 1 102 ? 7.871 31.875 -3.037 1 81.81 102 ILE A CA 1
ATOM 781 C C . ILE A 1 102 ? 7.473 31.656 -1.577 1 81.81 102 ILE A C 1
ATOM 783 O O . ILE A 1 102 ? 8.328 31.438 -0.721 1 81.81 102 ILE A O 1
ATOM 787 N N . LYS A 1 103 ? 6.234 31.703 -1.365 1 81.5 103 LYS A N 1
ATOM 788 C CA . LYS A 1 103 ? 5.734 31.453 -0.017 1 81.5 103 LYS A CA 1
ATOM 789 C C . LYS A 1 103 ? 6.102 30.047 0.448 1 81.5 103 LYS A C 1
ATOM 791 O O . LYS A 1 103 ? 6.504 29.844 1.597 1 81.5 103 LYS A O 1
ATOM 796 N N . GLN A 1 104 ? 5.988 29.109 -0.401 1 82.19 104 GLN A N 1
ATOM 797 C CA . GLN A 1 104 ? 6.332 27.734 -0.072 1 82.19 104 GLN A CA 1
ATOM 798 C C . GLN A 1 104 ? 7.809 27.609 0.304 1 82.19 104 GLN A C 1
ATOM 800 O O . GLN A 1 104 ? 8.156 26.906 1.252 1 82.19 104 GLN A O 1
ATOM 805 N N . ILE A 1 105 ? 8.594 28.328 -0.447 1 81.62 105 ILE A N 1
ATOM 806 C CA . ILE A 1 105 ? 10.031 28.281 -0.225 1 81.62 105 ILE A CA 1
ATOM 807 C C . ILE A 1 105 ? 10.367 28.891 1.131 1 81.62 105 ILE A C 1
ATOM 809 O O . ILE A 1 105 ? 11.141 28.312 1.904 1 81.62 105 ILE A O 1
ATOM 813 N N . PHE A 1 106 ? 9.703 29.922 1.495 1 79.94 106 PHE A N 1
ATOM 814 C CA . PHE A 1 106 ? 10.055 30.656 2.709 1 79.94 106 PHE A CA 1
ATOM 815 C C . PHE A 1 106 ? 9.375 30.031 3.926 1 79.94 106 PHE A C 1
ATOM 817 O O . PHE A 1 106 ? 9.898 30.109 5.039 1 79.94 106 PHE A O 1
ATOM 824 N N . ASP A 1 107 ? 8.352 29.359 3.717 1 80.44 107 ASP A N 1
ATOM 825 C CA . ASP A 1 107 ? 7.566 28.797 4.812 1 80.44 107 ASP A CA 1
ATOM 826 C C . ASP A 1 107 ? 8.328 27.672 5.516 1 80.44 107 ASP A C 1
ATOM 828 O O . ASP A 1 107 ? 8.125 27.422 6.707 1 80.44 107 ASP A O 1
ATOM 832 N N . PHE A 1 108 ? 9.234 27.047 4.875 1 86.25 108 PHE A N 1
ATOM 833 C CA . PHE A 1 108 ? 9.883 25.891 5.473 1 86.25 108 PHE A CA 1
ATOM 834 C C . PHE A 1 108 ? 11.242 26.266 6.051 1 86.25 108 PHE A C 1
ATOM 836 O O . PHE A 1 108 ? 11.836 25.5 6.812 1 86.25 108 PHE A O 1
ATOM 843 N N . GLN A 1 109 ? 11.688 27.484 5.773 1 87.25 109 GLN A N 1
ATOM 844 C CA . GLN A 1 109 ? 13.023 27.875 6.207 1 87.25 109 GLN A CA 1
ATOM 845 C C . GLN A 1 109 ? 13.133 27.859 7.73 1 87.25 109 GLN A C 1
ATOM 847 O O . GLN A 1 109 ? 14.148 27.438 8.281 1 87.25 109 GLN A O 1
ATOM 852 N N . PRO A 1 110 ? 12.117 28.312 8.43 1 88 110 PRO A N 1
ATOM 853 C CA . PRO A 1 110 ? 12.203 28.266 9.891 1 88 110 PRO A CA 1
ATOM 854 C C . PRO A 1 110 ? 12.398 26.844 10.43 1 88 110 PRO A C 1
ATOM 856 O O . PRO A 1 110 ? 12.992 26.672 11.5 1 88 110 PRO A O 1
ATOM 859 N N . LEU A 1 111 ? 11.961 25.922 9.711 1 92.19 111 LEU A N 1
ATOM 860 C CA . LEU A 1 111 ? 12.102 24.531 10.133 1 92.19 111 LEU A CA 1
ATOM 861 C C . LEU A 1 111 ? 13.562 24.109 10.141 1 92.19 111 LEU A C 1
ATOM 863 O O . LEU A 1 111 ? 13.977 23.281 10.961 1 92.19 111 LEU A O 1
ATOM 867 N N . ALA A 1 112 ? 14.32 24.641 9.203 1 95.5 112 ALA A N 1
ATOM 868 C CA . ALA A 1 112 ? 15.75 24.328 9.156 1 95.5 112 ALA A CA 1
ATOM 869 C C . ALA A 1 112 ? 16.469 24.906 10.375 1 95.5 112 ALA A C 1
ATOM 871 O O . ALA A 1 112 ? 17.281 24.219 11 1 95.5 112 ALA A O 1
ATOM 872 N N . ASP A 1 113 ? 16.125 26.141 10.672 1 94.06 113 ASP A N 1
ATOM 873 C CA . ASP A 1 113 ? 16.75 26.797 11.812 1 94.06 113 ASP A CA 1
ATOM 874 C C . ASP A 1 113 ? 16.391 26.078 13.117 1 94.06 113 ASP A C 1
ATOM 876 O O . ASP A 1 113 ? 17.234 25.906 13.992 1 94.06 113 ASP A O 1
ATOM 880 N N . MET A 1 114 ? 15.203 25.734 13.188 1 94.12 114 MET A N 1
ATOM 881 C CA . MET A 1 114 ? 14.75 24.984 14.359 1 94.12 114 MET A CA 1
ATOM 882 C C . MET A 1 114 ? 15.508 23.672 14.492 1 94.12 114 MET A C 1
ATOM 884 O O . MET A 1 114 ? 15.977 23.328 15.578 1 94.12 114 MET A O 1
ATOM 888 N N . ALA A 1 115 ? 15.625 22.922 13.438 1 97.31 115 ALA A N 1
ATOM 889 C CA . ALA A 1 115 ? 16.281 21.625 13.43 1 97.31 115 ALA A CA 1
ATOM 890 C C . ALA A 1 115 ? 17.734 21.734 13.867 1 97.31 115 ALA A C 1
ATOM 892 O O . ALA A 1 115 ? 18.172 21 14.758 1 97.31 115 ALA A O 1
ATOM 893 N N . THR A 1 116 ? 18.453 22.688 13.289 1 97.75 116 THR A N 1
ATOM 894 C CA . THR A 1 116 ? 19.875 22.828 13.578 1 97.75 116 THR A CA 1
ATOM 895 C C . THR A 1 116 ? 20.094 23.422 14.969 1 97.75 116 THR A C 1
ATOM 897 O O . THR A 1 116 ? 21.047 23.047 15.656 1 97.75 116 THR A O 1
ATOM 900 N N . GLY A 1 117 ? 19.203 24.344 15.359 1 97.12 117 GLY A N 1
ATOM 901 C CA . GLY A 1 117 ? 19.281 24.891 16.703 1 97.12 117 GLY A CA 1
ATOM 902 C C . GLY A 1 117 ? 19.078 23.828 17.781 1 97.12 117 GLY A C 1
ATOM 903 O O . GLY A 1 117 ? 19.844 23.75 18.734 1 97.12 117 GLY A O 1
ATOM 904 N N . ILE A 1 118 ? 18.109 23.047 17.609 1 97.75 118 ILE A N 1
ATOM 905 C CA . ILE A 1 118 ? 17.812 21.984 18.562 1 97.75 118 ILE A CA 1
ATOM 906 C C . ILE A 1 118 ? 18.953 20.969 18.578 1 97.75 118 ILE A C 1
ATOM 908 O O . ILE A 1 118 ? 19.375 20.516 19.641 1 97.75 118 ILE A O 1
ATOM 912 N N . CYS A 1 119 ? 19.406 20.578 17.406 1 98.44 119 CYS A N 1
ATOM 913 C CA . CYS A 1 119 ? 20.5 19.625 17.312 1 98.44 119 CYS A CA 1
ATOM 914 C C . CYS A 1 119 ? 21.719 20.125 18.094 1 98.44 119 CYS A C 1
ATOM 916 O O . CYS A 1 119 ? 22.344 19.359 18.828 1 98.44 119 CYS A O 1
ATOM 918 N N . SER A 1 120 ? 22.031 21.406 18 1 98.19 120 SER A N 1
ATOM 919 C CA . SER A 1 120 ? 23.172 22 18.703 1 98.19 120 SER A CA 1
ATOM 920 C C . SER A 1 120 ? 23 21.906 20.203 1 98.19 120 SER A C 1
ATOM 922 O O . SER A 1 120 ? 23.969 21.75 20.938 1 98.19 120 SER A O 1
ATOM 924 N N . ASN A 1 121 ? 21.781 21.953 20.609 1 97.31 121 ASN A N 1
ATOM 925 C CA . ASN A 1 121 ? 21.5 21.938 22.031 1 97.31 121 ASN A CA 1
ATOM 926 C C . ASN A 1 121 ? 21.484 20.516 22.594 1 97.31 121 ASN A C 1
ATOM 928 O O . ASN A 1 121 ? 21.938 20.266 23.703 1 97.31 121 ASN A O 1
ATOM 932 N N . ILE A 1 122 ? 21.031 19.578 21.797 1 97.56 122 ILE A N 1
ATOM 933 C CA . ILE A 1 122 ? 20.75 18.266 22.375 1 97.56 122 ILE A CA 1
ATOM 934 C C . ILE A 1 122 ? 22 17.391 22.281 1 97.56 122 ILE A C 1
ATOM 936 O O . ILE A 1 122 ? 22.109 16.375 22.984 1 97.56 122 ILE A O 1
ATOM 940 N N . VAL A 1 123 ? 22.938 17.703 21.453 1 97.56 123 VAL A N 1
ATOM 941 C CA . VAL A 1 123 ? 24.141 16.891 21.297 1 97.56 123 VAL A CA 1
ATOM 942 C C . VAL A 1 123 ? 24.906 16.844 22.609 1 97.56 123 VAL A C 1
ATOM 944 O O . VAL A 1 123 ? 25.656 15.891 22.875 1 97.56 123 VAL A O 1
ATOM 947 N N . ASP A 1 124 ? 24.719 17.859 23.5 1 95.44 124 ASP A N 1
ATOM 948 C CA . ASP A 1 124 ? 25.422 17.938 24.781 1 95.44 124 ASP A CA 1
ATOM 949 C C . ASP A 1 124 ? 24.5 17.594 25.938 1 95.44 124 ASP A C 1
ATOM 951 O O . ASP A 1 124 ? 24.891 17.703 27.109 1 95.44 124 ASP A O 1
ATOM 955 N N . PHE A 1 125 ? 23.359 17.203 25.641 1 97.88 125 PHE A N 1
ATOM 956 C CA . PHE A 1 125 ? 22.359 17 26.672 1 97.88 125 PHE A CA 1
ATOM 957 C C . PHE A 1 125 ? 22.531 15.656 27.359 1 97.88 125 PHE A C 1
ATOM 959 O O . PHE A 1 125 ? 22.141 14.625 26.812 1 97.88 125 PHE A O 1
ATOM 966 N N . VAL A 1 126 ? 22.953 15.602 28.609 1 97.88 126 VAL A N 1
ATOM 967 C CA . VAL A 1 126 ? 23.422 14.422 29.328 1 97.88 126 VAL A CA 1
ATOM 968 C C . VAL A 1 126 ? 22.281 13.438 29.516 1 97.88 126 VAL A C 1
ATOM 970 O O . VAL A 1 126 ? 22.453 12.234 29.297 1 97.88 126 VAL A O 1
ATOM 973 N N . PRO A 1 127 ? 21.109 13.852 29.875 1 98.31 127 PRO A N 1
ATOM 974 C CA . PRO A 1 127 ? 20.031 12.883 30.047 1 98.31 127 PRO A CA 1
ATOM 975 C C . PRO A 1 127 ? 19.719 12.109 28.766 1 98.31 127 PRO A C 1
ATOM 977 O O . PRO A 1 127 ? 19.375 10.922 28.828 1 98.31 127 PRO A O 1
ATOM 980 N N . LEU A 1 128 ? 19.766 12.789 27.672 1 98.5 128 LEU A N 1
ATOM 981 C CA . LEU A 1 128 ? 19.578 12.102 26.406 1 98.5 128 LEU A CA 1
ATOM 982 C C . LEU A 1 128 ? 20.672 11.078 26.156 1 98.5 128 LEU A C 1
ATOM 984 O O . LEU A 1 128 ? 20.391 9.945 25.75 1 98.5 128 LEU A O 1
ATOM 988 N N . ALA A 1 129 ? 21.891 11.523 26.422 1 98.31 129 ALA A N 1
ATOM 989 C CA . ALA A 1 129 ? 23.016 10.617 26.266 1 98.31 129 ALA A CA 1
ATOM 990 C C . ALA A 1 129 ? 22.844 9.359 27.109 1 98.31 129 ALA A C 1
ATOM 992 O O . ALA A 1 129 ? 23.078 8.242 26.656 1 98.31 129 ALA A O 1
ATOM 993 N N . ASN A 1 130 ? 22.422 9.586 28.344 1 98.44 130 ASN A N 1
ATOM 994 C CA . ASN A 1 130 ? 22.219 8.469 29.25 1 98.44 130 ASN A CA 1
ATOM 995 C C . ASN A 1 130 ? 21.141 7.512 28.734 1 98.44 130 ASN A C 1
ATOM 997 O O . ASN A 1 130 ? 21.281 6.293 28.859 1 98.44 130 ASN A O 1
ATOM 1001 N N . ALA A 1 131 ? 20.094 8.023 28.172 1 98.56 131 ALA A N 1
ATOM 1002 C CA . ALA A 1 131 ? 19.016 7.199 27.609 1 98.56 131 ALA A CA 1
ATOM 1003 C C . ALA A 1 131 ? 19.516 6.41 26.406 1 98.56 131 ALA A C 1
ATOM 1005 O O . ALA A 1 131 ? 19.172 5.242 26.234 1 98.56 131 ALA A O 1
ATOM 1006 N N . MET A 1 132 ? 20.359 6.984 25.609 1 98.38 132 MET A N 1
ATOM 1007 C CA . MET A 1 132 ? 20.766 6.387 24.344 1 98.38 132 MET A CA 1
ATOM 1008 C C . MET A 1 132 ? 21.875 5.363 24.547 1 98.38 132 MET A C 1
ATOM 1010 O O . MET A 1 132 ? 22.172 4.574 23.656 1 98.38 132 MET A O 1
ATOM 1014 N N . LYS A 1 133 ? 22.469 5.344 25.688 1 97.88 133 LYS A N 1
ATOM 1015 C CA . LYS A 1 133 ? 23.516 4.383 26 1 97.88 133 LYS A CA 1
ATOM 1016 C C . LYS A 1 133 ? 22.938 3.035 26.406 1 97.88 133 LYS A C 1
ATOM 1018 O O . LYS A 1 133 ? 23.641 2.029 26.469 1 97.88 133 LYS A O 1
ATOM 1023 N N . LYS A 1 134 ? 21.672 3 26.594 1 97.88 134 LYS A N 1
ATOM 1024 C CA . LYS A 1 134 ? 21 1.755 26.953 1 97.88 134 LYS A CA 1
ATOM 1025 C C . LYS A 1 134 ? 20.672 0.933 25.703 1 97.88 134 LYS A C 1
ATOM 1027 O O . LYS A 1 134 ? 20.938 1.363 24.578 1 97.88 134 LYS A O 1
ATOM 1032 N N . SER A 1 135 ? 20.203 -0.316 26.016 1 97.19 135 SER A N 1
ATOM 1033 C CA . SER A 1 135 ? 19.828 -1.21 24.922 1 97.19 135 SER A CA 1
ATOM 1034 C C . SER A 1 135 ? 18.312 -1.229 24.719 1 97.19 135 SER A C 1
ATOM 1036 O O . SER A 1 135 ? 17.562 -1.23 25.688 1 97.19 135 SER A O 1
ATOM 1038 N N . TYR A 1 136 ? 17.953 -1.273 23.453 1 98.38 136 TYR A N 1
ATOM 1039 C CA . TYR A 1 136 ? 16.531 -1.254 23.109 1 98.38 136 TYR A CA 1
ATOM 1040 C C . TYR A 1 136 ? 16.203 -2.314 22.062 1 98.38 136 TYR A C 1
ATOM 1042 O O . TYR A 1 136 ? 17.094 -2.773 21.344 1 98.38 136 TYR A O 1
ATOM 1050 N N . ASP A 1 137 ? 14.938 -2.689 22.031 1 98.12 137 ASP A N 1
ATOM 1051 C CA . ASP A 1 137 ? 14.445 -3.656 21.047 1 98.12 137 ASP A CA 1
ATOM 1052 C C . ASP A 1 137 ? 13.898 -2.953 19.812 1 98.12 137 ASP A C 1
ATOM 1054 O O . ASP A 1 137 ? 13.844 -3.539 18.734 1 98.12 137 ASP A O 1
ATOM 1058 N N . VAL A 1 138 ? 13.469 -1.734 19.969 1 98.56 138 VAL A N 1
ATOM 1059 C CA . VAL A 1 138 ? 12.969 -0.914 18.859 1 98.56 138 VAL A CA 1
ATOM 1060 C C . VAL A 1 138 ? 13.07 0.564 19.234 1 98.56 138 VAL A C 1
ATOM 1062 O O . VAL A 1 138 ? 13.039 0.918 20.422 1 98.56 138 VAL A O 1
ATOM 1065 N N . ILE A 1 139 ? 13.273 1.39 18.25 1 98.88 139 ILE A N 1
ATOM 1066 C CA . ILE A 1 139 ? 13.359 2.832 18.453 1 98.88 139 ILE A CA 1
ATOM 1067 C C . ILE A 1 139 ? 12.336 3.539 17.562 1 98.88 139 ILE A C 1
ATOM 1069 O O . ILE A 1 139 ? 12.273 3.289 16.359 1 98.88 139 ILE A O 1
ATOM 1073 N N . LEU A 1 140 ? 11.492 4.34 18.188 1 98.94 140 LEU A N 1
ATOM 1074 C CA . LEU A 1 140 ? 10.531 5.18 17.469 1 98.94 140 LEU A CA 1
ATOM 1075 C C . LEU A 1 140 ? 11.078 6.594 17.297 1 98.94 140 LEU A C 1
ATOM 1077 O O . LEU A 1 140 ? 11.445 7.254 18.266 1 98.94 140 LEU A O 1
ATOM 1081 N N . VAL A 1 141 ? 11.148 7.055 16.047 1 98.88 141 VAL A N 1
ATOM 1082 C CA . VAL A 1 141 ? 11.773 8.344 15.758 1 98.88 141 VAL A CA 1
ATOM 1083 C C . VAL A 1 141 ? 10.805 9.227 14.977 1 98.88 141 VAL A C 1
ATOM 1085 O O . VAL A 1 141 ? 10.211 8.797 13.992 1 98.88 141 VAL A O 1
ATOM 1088 N N . GLU A 1 142 ? 10.641 10.445 15.438 1 98.69 142 GLU A N 1
ATOM 1089 C CA . GLU A 1 142 ? 9.844 11.406 14.68 1 98.69 142 GLU A CA 1
ATOM 1090 C C . GLU A 1 142 ? 10.477 11.711 13.328 1 98.69 142 GLU A C 1
ATOM 1092 O O . GLU A 1 142 ? 11.68 11.977 13.242 1 98.69 142 GLU A O 1
ATOM 1097 N N . ASN A 1 143 ? 9.719 11.547 12.336 1 98.19 143 ASN A N 1
ATOM 1098 C CA . ASN A 1 143 ? 10.133 11.891 10.984 1 98.19 143 ASN A CA 1
ATOM 1099 C C . ASN A 1 143 ? 9.43 13.148 10.484 1 98.19 143 ASN A C 1
ATOM 1101 O O . ASN A 1 143 ? 8.273 13.094 10.07 1 98.19 143 ASN A O 1
ATOM 1105 N N . PHE A 1 144 ? 10.211 14.281 10.547 1 97.12 144 PHE A N 1
ATOM 1106 C CA . PHE A 1 144 ? 9.641 15.562 10.156 1 97.12 144 PHE A CA 1
ATOM 1107 C C . PHE A 1 144 ? 10.719 16.5 9.633 1 97.12 144 PHE A C 1
ATOM 1109 O O . PHE A 1 144 ? 11.164 16.359 8.492 1 97.12 144 PHE A O 1
ATOM 1116 N N . ASN A 1 145 ? 11.375 17.266 10.477 1 96.81 145 ASN A N 1
ATOM 1117 C CA . ASN A 1 145 ? 12.281 18.266 9.945 1 96.81 145 ASN A CA 1
ATOM 1118 C C . ASN A 1 145 ? 13.711 18.062 10.438 1 96.81 145 ASN A C 1
ATOM 1120 O O . ASN A 1 145 ? 14.555 18.953 10.32 1 96.81 145 ASN A O 1
ATOM 1124 N N . SER A 1 146 ? 14.031 16.938 11.055 1 98.25 146 SER A N 1
ATOM 1125 C CA . SER A 1 146 ? 15.359 16.734 11.617 1 98.25 146 SER A CA 1
ATOM 1126 C C . SER A 1 146 ? 15.781 15.266 11.539 1 98.25 146 SER A C 1
ATOM 1128 O O . SER A 1 146 ? 14.938 14.367 11.664 1 98.25 146 SER A O 1
ATOM 1130 N N . ASP A 1 147 ? 17.078 15.055 11.312 1 98.62 147 ASP A N 1
ATOM 1131 C CA . ASP A 1 147 ? 17.656 13.719 11.383 1 98.62 147 ASP A CA 1
ATOM 1132 C C . ASP A 1 147 ? 18.75 13.648 12.453 1 98.62 147 ASP A C 1
ATOM 1134 O O . ASP A 1 147 ? 19.562 12.727 12.453 1 98.62 147 ASP A O 1
ATOM 1138 N N . CYS A 1 148 ? 18.719 14.641 13.344 1 98.69 148 CYS A N 1
ATOM 1139 C CA . CYS A 1 148 ? 19.734 14.711 14.383 1 98.69 148 CYS A CA 1
ATOM 1140 C C . CYS A 1 148 ? 19.719 13.461 15.242 1 98.69 148 CYS A C 1
ATOM 1142 O O . CYS A 1 148 ? 20.781 12.898 15.555 1 98.69 148 CYS A O 1
ATOM 1144 N N . MET A 1 149 ? 18.578 13.008 15.609 1 98.75 149 MET A N 1
ATOM 1145 C CA . MET A 1 149 ? 18.438 11.828 16.453 1 98.75 149 MET A CA 1
ATOM 1146 C C . MET A 1 149 ? 19.016 10.594 15.773 1 98.75 149 MET A C 1
ATOM 1148 O O . MET A 1 149 ? 19.578 9.711 16.438 1 98.75 149 MET A O 1
ATOM 1152 N N . LEU A 1 150 ? 18.875 10.477 14.461 1 98.56 150 LEU A N 1
ATOM 1153 C CA . LEU A 1 150 ? 19.438 9.359 13.727 1 98.56 150 LEU A CA 1
ATOM 1154 C C . LEU A 1 150 ? 20.953 9.359 13.82 1 98.56 150 LEU A C 1
ATOM 1156 O O . LEU A 1 150 ? 21.578 8.305 13.992 1 98.56 150 LEU A O 1
ATOM 1160 N N . GLY A 1 151 ? 21.531 10.562 13.688 1 98.62 151 GLY A N 1
ATOM 1161 C CA . GLY A 1 151 ? 22.969 10.664 13.859 1 98.62 151 GLY A CA 1
ATOM 1162 C C . GLY A 1 151 ? 23.438 10.25 15.242 1 98.62 151 GLY A C 1
ATOM 1163 O O . GLY A 1 151 ? 24.422 9.539 15.383 1 98.62 151 GLY A O 1
ATOM 1164 N N . LEU A 1 152 ? 22.719 10.703 16.219 1 98.69 152 LEU A N 1
ATOM 1165 C CA . LEU A 1 152 ? 23.078 10.383 17.594 1 98.69 152 LEU A CA 1
ATOM 1166 C C . LEU A 1 152 ? 22.906 8.891 17.875 1 98.69 152 LEU A C 1
ATOM 1168 O O . LEU A 1 152 ? 23.656 8.305 18.656 1 98.69 152 LEU A O 1
ATOM 1172 N N . MET A 1 153 ? 21.844 8.281 17.312 1 98.25 153 MET A N 1
ATOM 1173 C CA . MET A 1 153 ? 21.688 6.832 17.422 1 98.25 153 MET A CA 1
ATOM 1174 C C . MET A 1 153 ? 22.938 6.105 16.969 1 98.25 153 MET A C 1
ATOM 1176 O O . MET A 1 153 ? 23.375 5.148 17.609 1 98.25 153 MET A O 1
ATOM 1180 N N . HIS A 1 154 ? 23.453 6.578 15.844 1 97.69 154 HIS A N 1
ATOM 1181 C CA . HIS A 1 154 ? 24.672 5.977 15.32 1 97.69 154 HIS A CA 1
ATOM 1182 C C . HIS A 1 154 ? 25.844 6.176 16.297 1 97.69 154 HIS A C 1
ATOM 1184 O O . HIS A 1 154 ? 26.594 5.238 16.562 1 97.69 154 HIS A O 1
ATOM 1190 N N . VAL A 1 155 ? 26 7.387 16.812 1 98.06 155 VAL A N 1
ATOM 1191 C CA . VAL A 1 155 ? 27.109 7.742 17.688 1 98.06 155 VAL A CA 1
ATOM 1192 C C . VAL A 1 155 ? 27.078 6.871 18.953 1 98.06 155 VAL A C 1
ATOM 1194 O O . VAL A 1 155 ? 28.125 6.422 19.422 1 98.06 155 VAL A O 1
ATOM 1197 N N . TYR A 1 156 ? 25.938 6.609 19.453 1 98.06 156 TYR A N 1
ATOM 1198 C CA . TYR A 1 156 ? 25.812 5.875 20.703 1 98.06 156 TYR A CA 1
ATOM 1199 C C . TYR A 1 156 ? 25.656 4.379 20.453 1 98.06 156 TYR A C 1
ATOM 1201 O O . TYR A 1 156 ? 25.422 3.605 21.391 1 98.06 156 TYR A O 1
ATOM 1209 N N . GLY A 1 157 ? 25.672 3.92 19.219 1 97.12 157 GLY A N 1
ATOM 1210 C CA . GLY A 1 157 ? 25.766 2.514 18.859 1 97.12 157 GLY A CA 1
ATOM 1211 C C . GLY A 1 157 ? 24.438 1.787 18.922 1 97.12 157 GLY A C 1
ATOM 1212 O O . GLY A 1 157 ? 24.391 0.577 19.141 1 97.12 157 GLY A O 1
ATOM 1213 N N . LEU A 1 158 ? 23.375 2.49 18.797 1 97.5 158 LEU A N 1
ATOM 1214 C CA . LEU A 1 158 ? 22.062 1.862 18.781 1 97.5 158 LEU A CA 1
ATOM 1215 C C . LEU A 1 158 ? 21.828 1.127 17.469 1 97.5 158 LEU A C 1
ATOM 1217 O O . LEU A 1 158 ? 21.859 1.734 16.391 1 97.5 158 LEU A O 1
ATOM 1221 N N . LYS A 1 159 ? 21.531 -0.171 17.578 1 94.25 159 LYS A N 1
ATOM 1222 C CA . LYS A 1 159 ? 21.406 -0.999 16.391 1 94.25 159 LYS A CA 1
ATOM 1223 C C . LYS A 1 159 ? 19.984 -1.54 16.219 1 94.25 159 LYS A C 1
ATOM 1225 O O . LYS A 1 159 ? 19.688 -2.213 15.242 1 94.25 159 LYS A O 1
ATOM 1230 N N . ALA A 1 160 ? 19.156 -1.247 17.172 1 97.06 160 ALA A N 1
ATOM 1231 C CA . ALA A 1 160 ? 17.781 -1.71 17.094 1 97.06 160 ALA A CA 1
ATOM 1232 C C . ALA A 1 160 ? 17.078 -1.158 15.844 1 97.06 160 ALA A C 1
ATOM 1234 O O . ALA A 1 160 ? 17.422 -0.074 15.367 1 97.06 160 ALA A O 1
ATOM 1235 N N . PRO A 1 161 ? 16.141 -1.97 15.289 1 97.88 161 PRO A N 1
ATOM 1236 C CA . PRO A 1 161 ? 15.336 -1.389 14.211 1 97.88 161 PRO A CA 1
ATOM 1237 C C . PRO A 1 161 ? 14.602 -0.119 14.641 1 97.88 161 PRO A C 1
ATOM 1239 O O . PRO A 1 161 ? 14.203 0.008 15.797 1 97.88 161 PRO A O 1
ATOM 1242 N N . TYR A 1 162 ? 14.469 0.783 13.672 1 97.56 162 TYR A N 1
ATOM 1243 C CA . TYR A 1 162 ? 13.711 1.961 14.07 1 97.56 162 TYR A CA 1
ATOM 1244 C C . TYR A 1 162 ? 12.508 2.174 13.164 1 97.56 162 TYR A C 1
ATOM 1246 O O . TYR A 1 162 ? 12.508 1.735 12.008 1 97.56 162 TYR A O 1
ATOM 1254 N N . ILE A 1 163 ? 11.539 2.742 13.758 1 98.75 163 ILE A N 1
ATOM 1255 C CA . ILE A 1 163 ? 10.266 3.074 13.133 1 98.75 163 ILE A CA 1
ATOM 1256 C C . ILE A 1 163 ? 10.102 4.59 13.055 1 98.75 163 ILE A C 1
ATOM 1258 O O . ILE A 1 163 ? 10.336 5.297 14.039 1 98.75 163 ILE A O 1
ATOM 1262 N N . SER A 1 164 ? 9.789 5.031 11.867 1 98.62 164 SER A N 1
ATOM 1263 C CA . SER A 1 164 ? 9.516 6.453 11.688 1 98.62 164 SER A CA 1
ATOM 1264 C C . SER A 1 164 ? 8.062 6.781 11.992 1 98.62 164 SER A C 1
ATOM 1266 O O . SER A 1 164 ? 7.152 6.098 11.516 1 98.62 164 SER A O 1
ATOM 1268 N N . LEU A 1 165 ? 7.852 7.785 12.766 1 98.81 165 LEU A N 1
ATOM 1269 C CA . LEU A 1 165 ? 6.516 8.305 13.047 1 98.81 165 LEU A CA 1
ATOM 1270 C C . LEU A 1 165 ? 6.332 9.688 12.422 1 98.81 165 LEU A C 1
ATOM 1272 O O . LEU A 1 165 ? 7.086 10.617 12.727 1 98.81 165 LEU A O 1
ATOM 1276 N N . SER A 1 166 ? 5.352 9.75 11.586 1 98.38 166 SER A N 1
ATOM 1277 C CA . SER A 1 166 ? 5.023 11.039 10.977 1 98.38 166 SER A CA 1
ATOM 1278 C C . SER A 1 166 ? 3.738 11.617 11.555 1 98.38 166 SER A C 1
ATOM 1280 O O . SER A 1 166 ? 2.713 10.93 11.609 1 98.38 166 SER A O 1
ATOM 1282 N N . SER A 1 167 ? 3.803 12.852 11.984 1 97.25 167 SER A N 1
ATOM 1283 C CA . SER A 1 167 ? 2.627 13.539 12.508 1 97.25 167 SER A CA 1
ATOM 1284 C C . SER A 1 167 ? 1.766 14.102 11.383 1 97.25 167 SER A C 1
ATOM 1286 O O . SER A 1 167 ? 0.651 14.57 11.617 1 97.25 167 SER A O 1
ATOM 1288 N N . SER A 1 168 ? 2.25 14.07 10.188 1 96.25 168 SER A N 1
ATOM 1289 C CA . SER A 1 168 ? 1.591 14.516 8.969 1 96.25 168 SER A CA 1
ATOM 1290 C C . SER A 1 168 ? 1.701 13.469 7.863 1 96.25 168 SER A C 1
ATOM 1292 O O . SER A 1 168 ? 2.055 12.32 8.125 1 96.25 168 SER A O 1
ATOM 1294 N N . ALA A 1 169 ? 1.322 13.852 6.684 1 96.31 169 ALA A N 1
ATOM 1295 C CA . ALA A 1 169 ? 1.646 13.031 5.523 1 96.31 169 ALA A CA 1
ATOM 1296 C C . ALA A 1 169 ? 3.156 12.922 5.332 1 96.31 169 ALA A C 1
ATOM 1298 O O . ALA A 1 169 ? 3.922 13.664 5.949 1 96.31 169 ALA A O 1
ATOM 1299 N N . ILE A 1 170 ? 3.557 12.016 4.594 1 97.25 170 ILE A N 1
ATOM 1300 C CA . ILE A 1 170 ? 4.98 11.805 4.344 1 97.25 170 ILE A CA 1
ATOM 1301 C C . ILE A 1 170 ? 5.586 13.055 3.713 1 97.25 170 ILE A C 1
ATOM 1303 O O . ILE A 1 170 ? 5.102 13.531 2.688 1 97.25 170 ILE A O 1
ATOM 1307 N N . MET A 1 171 ? 6.566 13.547 4.34 1 96.44 171 MET A N 1
ATOM 1308 C CA . MET A 1 171 ? 7.27 14.703 3.793 1 96.44 171 MET A CA 1
ATOM 1309 C C . MET A 1 171 ? 8.016 14.328 2.518 1 96.44 171 MET A C 1
ATOM 1311 O O . MET A 1 171 ? 8.445 13.188 2.355 1 96.44 171 MET A O 1
ATOM 1315 N N . GLN A 1 172 ? 8.297 15.281 1.684 1 94 172 GLN A N 1
ATOM 1316 C CA . GLN A 1 172 ? 8.898 15.047 0.378 1 94 172 GLN A CA 1
ATOM 1317 C C . GLN A 1 172 ? 10.289 14.43 0.521 1 94 172 GLN A C 1
ATOM 1319 O O . GLN A 1 172 ? 10.727 13.656 -0.334 1 94 172 GLN A O 1
ATOM 1324 N N . TRP A 1 173 ? 10.945 14.672 1.586 1 96.75 173 TRP A N 1
ATOM 1325 C CA . TRP A 1 173 ? 12.312 14.203 1.769 1 96.75 173 TRP A CA 1
ATOM 1326 C C . TRP A 1 173 ? 12.336 12.867 2.512 1 96.75 173 TRP A C 1
ATOM 1328 O O . TRP A 1 173 ? 13.398 12.398 2.92 1 96.75 173 TRP A O 1
ATOM 1338 N N . SER A 1 174 ? 11.172 12.25 2.678 1 97.69 174 SER A N 1
ATOM 1339 C CA . SER A 1 174 ? 11.133 11.055 3.514 1 97.69 174 SER A CA 1
ATOM 1340 C C . SER A 1 174 ? 10.75 9.82 2.697 1 97.69 174 SER A C 1
ATOM 1342 O O . SER A 1 174 ? 11.031 8.695 3.105 1 97.69 174 SER A O 1
ATOM 1344 N N . SER A 1 175 ? 10.094 9.953 1.54 1 97.19 175 SER A N 1
ATOM 1345 C CA . SER A 1 175 ? 9.578 8.836 0.757 1 97.19 175 SER A CA 1
ATOM 1346 C C . SER A 1 175 ? 10.695 7.879 0.351 1 97.19 175 SER A C 1
ATOM 1348 O O . SER A 1 175 ? 10.523 6.66 0.402 1 97.19 175 SER A O 1
ATOM 1350 N N . ASP A 1 176 ? 11.836 8.414 0.038 1 96.19 176 ASP A N 1
ATOM 1351 C CA . ASP A 1 176 ? 12.953 7.617 -0.469 1 96.19 176 ASP A CA 1
ATOM 1352 C C . ASP A 1 176 ? 13.547 6.734 0.63 1 96.19 176 ASP A C 1
ATOM 1354 O O . ASP A 1 176 ? 14.219 5.746 0.344 1 96.19 176 ASP A O 1
ATOM 1358 N N . ARG A 1 177 ? 13.305 7.137 1.879 1 97.88 177 ARG A N 1
ATOM 1359 C CA . ARG A 1 177 ? 13.867 6.395 3.004 1 97.88 177 ARG A CA 1
ATOM 1360 C C . ARG A 1 177 ? 13.359 4.957 3.023 1 97.88 177 ARG A C 1
ATOM 1362 O O . ARG A 1 177 ? 14.102 4.035 3.365 1 97.88 177 ARG A O 1
ATOM 1369 N N . ILE A 1 178 ? 12.133 4.777 2.584 1 98.12 178 ILE A N 1
ATOM 1370 C CA . ILE A 1 178 ? 11.531 3.449 2.641 1 98.12 178 ILE A CA 1
ATOM 1371 C C . ILE A 1 178 ? 11.328 2.914 1.226 1 98.12 178 ILE A C 1
ATOM 1373 O O . ILE A 1 178 ? 11.062 1.724 1.037 1 98.12 178 ILE A O 1
ATOM 1377 N N . GLY A 1 179 ? 11.398 3.736 0.253 1 97.75 179 GLY A N 1
ATOM 1378 C CA . GLY A 1 179 ? 11.305 3.344 -1.145 1 97.75 179 GLY A CA 1
ATOM 1379 C C . GLY A 1 179 ? 9.898 3.418 -1.695 1 97.75 179 GLY A C 1
ATOM 1380 O O . GLY A 1 179 ? 9.539 2.672 -2.609 1 97.75 179 GLY A O 1
ATOM 1381 N N . VAL A 1 180 ? 9.023 4.188 -1.133 1 98.06 180 VAL A N 1
ATOM 1382 C CA . VAL A 1 180 ? 7.691 4.414 -1.694 1 98.06 180 VAL A CA 1
ATOM 1383 C C . VAL A 1 180 ? 7.754 5.539 -2.727 1 98.06 180 VAL A C 1
ATOM 1385 O O . VAL A 1 180 ? 8.484 6.516 -2.549 1 98.06 180 VAL A O 1
ATOM 1388 N N . THR A 1 181 ? 7 5.406 -3.791 1 96.94 181 THR A N 1
ATOM 1389 C CA . THR A 1 181 ? 7.078 6.398 -4.859 1 96.94 181 THR A CA 1
ATOM 1390 C C . THR A 1 181 ? 6.383 7.695 -4.441 1 96.94 181 THR A C 1
ATOM 1392 O O . THR A 1 181 ? 5.355 7.664 -3.762 1 96.94 181 THR A O 1
ATOM 1395 N N . ASP A 1 182 ? 6.977 8.781 -4.773 1 96.38 182 ASP A N 1
ATOM 1396 C CA . ASP A 1 182 ? 6.375 10.102 -4.629 1 96.38 182 ASP A CA 1
ATOM 1397 C C . ASP A 1 182 ? 6.324 10.828 -5.973 1 96.38 182 ASP A C 1
ATOM 1399 O O . ASP A 1 182 ? 6.637 12.016 -6.055 1 96.38 182 ASP A O 1
ATOM 1403 N N . ASN A 1 183 ? 5.969 10.109 -6.98 1 96.94 183 ASN A N 1
ATOM 1404 C CA . ASN A 1 183 ? 5.875 10.648 -8.328 1 96.94 183 ASN A CA 1
ATOM 1405 C C . ASN A 1 183 ? 5.066 11.945 -8.359 1 96.94 183 ASN A C 1
ATOM 1407 O O . ASN A 1 183 ? 3.852 11.922 -8.148 1 96.94 183 ASN A O 1
ATOM 1411 N N . PRO A 1 184 ? 5.691 13.023 -8.719 1 97.25 184 PRO A N 1
ATOM 1412 C CA . PRO A 1 184 ? 5.012 14.32 -8.617 1 97.25 184 PRO A CA 1
ATOM 1413 C C . PRO A 1 184 ? 3.936 14.508 -9.688 1 97.25 184 PRO A C 1
ATOM 1415 O O . PRO A 1 184 ? 3.217 15.508 -9.672 1 97.25 184 PRO A O 1
ATOM 1418 N N . SER A 1 185 ? 3.875 13.562 -10.594 1 97.69 185 SER A N 1
ATOM 1419 C CA . SER A 1 185 ? 2.814 13.664 -11.594 1 97.69 185 SER A CA 1
ATOM 1420 C C . SER A 1 185 ? 1.438 13.523 -10.953 1 97.69 185 SER A C 1
ATOM 1422 O O . SER A 1 185 ? 0.45 14.039 -11.477 1 97.69 185 SER A O 1
ATOM 1424 N N . TYR A 1 186 ? 1.39 12.82 -9.797 1 97.5 186 TYR A N 1
ATOM 1425 C CA . TYR A 1 186 ? 0.063 12.594 -9.234 1 97.5 186 TYR A CA 1
ATOM 1426 C C . TYR A 1 186 ? 0.115 12.586 -7.707 1 97.5 186 TYR A C 1
ATOM 1428 O O . TYR A 1 186 ? -0.912 12.414 -7.047 1 97.5 186 TYR A O 1
ATOM 1436 N N . VAL A 1 187 ? 1.265 12.688 -7.09 1 97.56 187 VAL A N 1
ATOM 1437 C CA . VAL A 1 187 ? 1.395 12.828 -5.641 1 97.56 187 VAL A CA 1
ATOM 1438 C C . VAL A 1 187 ? 1.661 14.289 -5.293 1 97.56 187 VAL A C 1
ATOM 1440 O O . VAL A 1 187 ? 2.762 14.805 -5.52 1 97.56 187 VAL A O 1
ATOM 1443 N N . PRO A 1 188 ? 0.767 14.906 -4.703 1 96.5 188 PRO A N 1
ATOM 1444 C CA . PRO A 1 188 ? 0.95 16.328 -4.418 1 96.5 188 PRO A CA 1
ATOM 1445 C C . PRO A 1 188 ? 1.912 16.578 -3.256 1 96.5 188 PRO A C 1
ATOM 1447 O O . PRO A 1 188 ? 2.035 15.742 -2.361 1 96.5 188 PRO A O 1
ATOM 1450 N N . LEU A 1 189 ? 2.477 17.75 -3.33 1 94.5 189 LEU A N 1
ATOM 1451 C CA . LEU A 1 189 ? 3.303 18.188 -2.215 1 94.5 189 LEU A CA 1
ATOM 1452 C C . LEU A 1 189 ? 2.457 18.422 -0.968 1 94.5 189 LEU A C 1
ATOM 1454 O O . LEU A 1 189 ? 1.318 18.891 -1.062 1 94.5 189 LEU A O 1
ATOM 1458 N N . VAL A 1 190 ? 3.064 18.219 0.127 1 91.69 190 VAL A N 1
ATOM 1459 C CA . VAL A 1 190 ? 2.377 18.375 1.404 1 91.69 190 VAL A CA 1
ATOM 1460 C C . VAL A 1 190 ? 1.998 19.828 1.608 1 91.69 190 VAL A C 1
ATOM 1462 O O . VAL A 1 190 ? 1.014 20.141 2.287 1 91.69 190 VAL A O 1
ATOM 1465 N N . SER A 1 191 ? 2.674 20.781 0.964 1 89.75 191 SER A N 1
ATOM 1466 C CA . SER A 1 191 ? 2.449 22.203 1.191 1 89.75 191 SER A CA 1
ATOM 1467 C C . SER A 1 191 ? 1.622 22.812 0.069 1 89.75 191 SER A C 1
ATOM 1469 O O . SER A 1 191 ? 1.374 24.031 0.064 1 89.75 191 SER A O 1
ATOM 1471 N N . SER A 1 192 ? 1.234 22 -0.849 1 89.88 192 SER A N 1
ATOM 1472 C CA . SER A 1 192 ? 0.493 22.547 -1.98 1 89.88 192 SER A CA 1
ATOM 1473 C C . SER A 1 192 ? -1.012 22.469 -1.747 1 89.88 192 SER A C 1
ATOM 1475 O O . SER A 1 192 ? -1.461 21.891 -0.756 1 89.88 192 SER A O 1
ATOM 1477 N N . GLU A 1 193 ? -1.731 23.141 -2.561 1 91.5 193 GLU A N 1
ATOM 1478 C CA . GLU A 1 193 ? -3.188 23.031 -2.561 1 91.5 193 GLU A CA 1
ATOM 1479 C C . GLU A 1 193 ? -3.674 22.078 -3.639 1 91.5 193 GLU A C 1
ATOM 1481 O O . GLU A 1 193 ? -4.859 22.047 -3.971 1 91.5 193 GLU A O 1
ATOM 1486 N N . PHE A 1 194 ? -2.709 21.312 -4.145 1 93.94 194 PHE A N 1
ATOM 1487 C CA . PHE A 1 194 ? -3.043 20.453 -5.277 1 93.94 194 PHE A CA 1
ATOM 1488 C C . PHE A 1 194 ? -3.666 19.141 -4.805 1 93.94 194 PHE A C 1
ATOM 1490 O O . PHE A 1 194 ? -3.496 18.75 -3.65 1 93.94 194 PHE A O 1
ATOM 1497 N N . THR A 1 195 ? -4.418 18.578 -5.695 1 93.56 195 THR A N 1
ATOM 1498 C CA . THR A 1 195 ? -4.891 17.203 -5.543 1 93.56 195 THR A CA 1
ATOM 1499 C C . THR A 1 195 ? -4.109 16.266 -6.453 1 93.56 195 THR A C 1
ATOM 1501 O O . THR A 1 195 ? -3.15 16.672 -7.113 1 93.56 195 THR A O 1
ATOM 1504 N N . SER A 1 196 ? -4.504 15.023 -6.402 1 94.38 196 SER A N 1
ATOM 1505 C CA . SER A 1 196 ? -3.809 14.031 -7.223 1 94.38 196 SER A CA 1
ATOM 1506 C C . SER A 1 196 ? -4.105 14.234 -8.703 1 94.38 196 SER A C 1
ATOM 1508 O O . SER A 1 196 ? -3.439 13.648 -9.562 1 94.38 196 SER A O 1
ATOM 1510 N N . GLN A 1 197 ? -5.055 15.016 -9.055 1 95 197 GLN A N 1
ATOM 1511 C CA . GLN A 1 197 ? -5.324 15.43 -10.43 1 95 197 GLN A CA 1
ATOM 1512 C C . GLN A 1 197 ? -4.789 16.828 -10.695 1 95 197 GLN A C 1
ATOM 1514 O O . GLN A 1 197 ? -5.363 17.812 -10.242 1 95 197 GLN A O 1
ATOM 1519 N N . MET A 1 198 ? -3.789 16.938 -11.477 1 96.81 198 MET A N 1
ATOM 1520 C CA . MET A 1 198 ? -3.098 18.203 -11.672 1 96.81 198 MET A CA 1
ATOM 1521 C C . MET A 1 198 ? -3.09 18.594 -13.148 1 96.81 198 MET A C 1
ATOM 1523 O O . MET A 1 198 ? -3.01 17.734 -14.023 1 96.81 198 MET A O 1
ATOM 1527 N N . THR A 1 199 ? -3.119 19.906 -13.391 1 96.44 199 THR A N 1
ATOM 1528 C CA . THR A 1 199 ? -2.846 20.438 -14.719 1 96.44 199 THR A CA 1
ATOM 1529 C C . THR A 1 199 ? -1.354 20.375 -15.031 1 96.44 199 THR A C 1
ATOM 1531 O O . THR A 1 199 ? -0.545 20.047 -14.156 1 96.44 199 THR A O 1
ATOM 1534 N N . PHE A 1 200 ? -0.988 20.734 -16.312 1 96.69 200 PHE A N 1
ATOM 1535 C CA . PHE A 1 200 ? 0.417 20.734 -16.703 1 96.69 200 PHE A CA 1
ATOM 1536 C C . PHE A 1 200 ? 1.221 21.688 -15.82 1 96.69 200 PHE A C 1
ATOM 1538 O O . PHE A 1 200 ? 2.287 21.328 -15.32 1 96.69 200 PHE A O 1
ATOM 1545 N N . LEU A 1 201 ? 0.717 22.875 -15.586 1 95.56 201 LEU A N 1
ATOM 1546 C CA . LEU A 1 201 ? 1.43 23.875 -14.805 1 95.56 201 LEU A CA 1
ATOM 1547 C C . LEU A 1 201 ? 1.562 23.438 -13.344 1 95.56 201 LEU A C 1
ATOM 1549 O O . LEU A 1 201 ? 2.586 23.703 -12.711 1 95.56 201 LEU A O 1
ATOM 1553 N N . GLN A 1 202 ? 0.543 22.797 -12.82 1 96.06 202 GLN A N 1
ATOM 1554 C CA . GLN A 1 202 ? 0.597 22.297 -11.453 1 96.06 202 GLN A CA 1
ATOM 1555 C C . GLN A 1 202 ? 1.636 21.188 -11.32 1 96.06 202 GLN A C 1
ATOM 1557 O O . GLN A 1 202 ? 2.387 21.141 -10.344 1 96.06 202 GLN A O 1
ATOM 1562 N N . ARG A 1 203 ? 1.678 20.266 -12.305 1 97.75 203 ARG A N 1
ATOM 1563 C CA . ARG A 1 203 ? 2.68 19.219 -12.289 1 97.75 203 ARG A CA 1
ATOM 1564 C C . ARG A 1 203 ? 4.09 19.781 -12.367 1 97.75 203 ARG A C 1
ATOM 1566 O O . ARG A 1 203 ? 5.008 19.281 -11.719 1 97.75 203 ARG A O 1
ATOM 1573 N N . LEU A 1 204 ? 4.246 20.812 -13.234 1 96.56 204 LEU A N 1
ATOM 1574 C CA . LEU A 1 204 ? 5.535 21.469 -13.344 1 96.56 204 LEU A CA 1
ATOM 1575 C C . LEU A 1 204 ? 5.973 22.047 -11.992 1 96.56 204 LEU A C 1
ATOM 1577 O O . LEU A 1 204 ? 7.09 21.781 -11.539 1 96.56 204 LEU A O 1
ATOM 1581 N N . GLU A 1 205 ? 5.074 22.797 -11.328 1 95.12 205 GLU A N 1
ATOM 1582 C CA . GLU A 1 205 ? 5.363 23.359 -10.016 1 95.12 205 GLU A CA 1
ATOM 1583 C C . GLU A 1 205 ? 5.629 22.266 -8.992 1 95.12 205 GLU A C 1
ATOM 1585 O O . GLU A 1 205 ? 6.594 22.344 -8.227 1 95.12 205 GLU A O 1
ATOM 1590 N N . ASN A 1 206 ? 4.758 21.266 -9.023 1 96.94 206 ASN A N 1
ATOM 1591 C CA . ASN A 1 206 ? 4.879 20.156 -8.086 1 96.94 206 ASN A CA 1
ATOM 1592 C C . ASN A 1 206 ? 6.223 19.453 -8.234 1 96.94 206 ASN A C 1
ATOM 1594 O O . ASN A 1 206 ? 6.852 19.094 -7.23 1 96.94 206 ASN A O 1
ATOM 1598 N N . THR A 1 207 ? 6.668 19.266 -9.43 1 97.44 207 THR A N 1
ATOM 1599 C CA . THR A 1 207 ?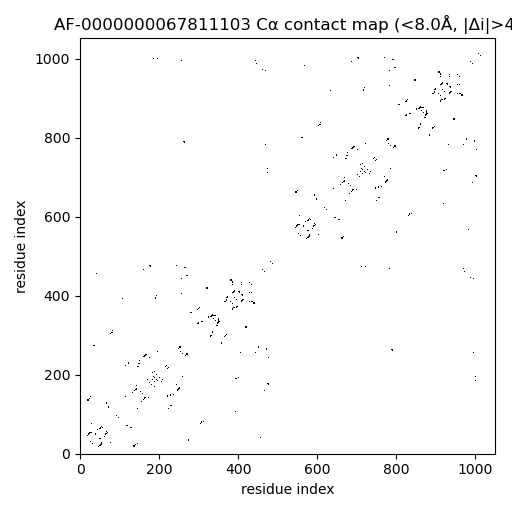 7.926 18.578 -9.711 1 97.44 207 THR A CA 1
ATOM 1600 C C . THR A 1 207 ? 9.109 19.422 -9.25 1 97.44 207 THR A C 1
ATOM 1602 O O . THR A 1 207 ? 10 18.922 -8.555 1 97.44 207 THR A O 1
ATOM 1605 N N . LEU A 1 208 ? 9.133 20.672 -9.625 1 95.31 208 LEU A N 1
ATOM 1606 C CA . LEU A 1 208 ? 10.234 21.547 -9.273 1 95.31 208 LEU A CA 1
ATOM 1607 C C . LEU A 1 208 ? 10.344 21.719 -7.766 1 95.31 208 LEU A C 1
ATOM 1609 O O . LEU A 1 208 ? 11.445 21.656 -7.207 1 95.31 208 LEU A O 1
ATOM 1613 N N . MET A 1 209 ? 9.195 21.922 -7.121 1 95.56 209 MET A N 1
ATOM 1614 C CA . MET A 1 209 ? 9.203 22.125 -5.672 1 95.56 209 MET A CA 1
ATOM 1615 C C . MET A 1 209 ? 9.586 20.844 -4.945 1 95.56 209 MET A C 1
ATOM 1617 O O . MET A 1 209 ? 10.234 20.875 -3.9 1 95.56 209 MET A O 1
ATOM 1621 N N . ASN A 1 210 ? 9.164 19.688 -5.492 1 96.69 210 ASN A N 1
ATOM 1622 C CA . ASN A 1 210 ? 9.578 18.406 -4.918 1 96.69 210 ASN A CA 1
ATOM 1623 C C . ASN A 1 210 ? 11.094 18.266 -4.902 1 96.69 210 ASN A C 1
ATOM 1625 O O . ASN A 1 210 ? 11.68 17.891 -3.881 1 96.69 210 ASN A O 1
ATOM 1629 N N . VAL A 1 211 ? 11.742 18.562 -5.977 1 95.81 211 VAL A N 1
ATOM 1630 C CA . VAL A 1 211 ? 13.195 18.516 -6.082 1 95.81 211 VAL A CA 1
ATOM 1631 C C . VAL A 1 211 ? 13.82 19.547 -5.141 1 95.81 211 VAL A C 1
ATOM 1633 O O . VAL A 1 211 ? 14.781 19.25 -4.43 1 95.81 211 VAL A O 1
ATOM 1636 N N . TYR A 1 212 ? 13.25 20.75 -5.102 1 95.44 212 TYR A N 1
ATOM 1637 C CA . TYR A 1 212 ? 13.758 21.812 -4.246 1 95.44 212 TYR A CA 1
ATOM 1638 C C . TYR A 1 212 ? 13.766 21.391 -2.785 1 95.44 212 TYR A C 1
ATOM 1640 O O . TYR A 1 212 ? 14.773 21.562 -2.088 1 95.44 212 TYR A O 1
ATOM 1648 N N . TYR A 1 213 ? 12.68 20.797 -2.26 1 96.12 213 TYR A N 1
ATOM 1649 C CA . TYR A 1 213 ? 12.562 20.438 -0.852 1 96.12 213 TYR A CA 1
ATOM 1650 C C . TYR A 1 213 ? 13.531 19.312 -0.492 1 96.12 213 TYR A C 1
ATOM 1652 O O . TYR A 1 213 ? 14.055 19.281 0.625 1 96.12 213 TYR A O 1
ATOM 1660 N N . LYS A 1 214 ? 13.773 18.406 -1.425 1 96.81 214 LYS A N 1
ATOM 1661 C CA . LYS A 1 214 ? 14.758 17.359 -1.184 1 96.81 214 LYS A CA 1
ATOM 1662 C C . LYS A 1 214 ? 16.156 17.953 -1.046 1 96.81 214 LYS A C 1
ATOM 1664 O O . LYS A 1 214 ? 16.906 17.562 -0.145 1 96.81 214 LYS A O 1
ATOM 1669 N N . ILE A 1 215 ? 16.469 18.891 -1.932 1 96.81 215 ILE A N 1
ATOM 1670 C CA . ILE A 1 215 ? 17.766 19.547 -1.896 1 96.81 215 ILE A CA 1
ATOM 1671 C C . ILE A 1 215 ? 17.875 20.406 -0.636 1 96.81 215 ILE A C 1
ATOM 1673 O O . ILE A 1 215 ? 18.906 20.391 0.044 1 96.81 215 ILE A O 1
ATOM 1677 N N . TRP A 1 216 ? 16.812 21.156 -0.371 1 96.94 216 TRP A N 1
ATOM 1678 C CA . TRP A 1 216 ? 16.766 22 0.814 1 96.94 216 TRP A CA 1
ATOM 1679 C C . TRP A 1 216 ? 17 21.188 2.08 1 96.94 216 TRP A C 1
ATOM 1681 O O . TRP A 1 216 ? 17.828 21.547 2.91 1 96.94 216 TRP A O 1
ATOM 1691 N N . PHE A 1 217 ? 16.359 20.078 2.277 1 97.88 217 PHE A N 1
ATOM 1692 C CA . PHE A 1 217 ? 16.516 19.234 3.463 1 97.88 217 PHE A CA 1
ATOM 1693 C C . PHE A 1 217 ? 17.922 18.688 3.555 1 97.88 217 PHE A C 1
ATOM 1695 O O . PHE A 1 217 ? 18.5 18.625 4.641 1 97.88 217 PHE A O 1
ATOM 1702 N N . ARG A 1 218 ? 18.484 18.297 2.406 1 97.69 218 ARG A N 1
ATOM 1703 C CA . ARG A 1 218 ? 19.828 17.734 2.346 1 97.69 218 ARG A CA 1
ATOM 1704 C C . ARG A 1 218 ? 20.875 18.734 2.818 1 97.69 218 ARG A C 1
ATOM 1706 O O . ARG A 1 218 ? 21.688 18.422 3.697 1 97.69 218 ARG A O 1
ATOM 1713 N N . TYR A 1 219 ? 20.766 19.953 2.338 1 97.38 219 TYR A N 1
ATOM 1714 C CA . TYR A 1 219 ? 21.891 20.875 2.514 1 97.38 219 TYR A CA 1
ATOM 1715 C C . TYR A 1 219 ? 21.625 21.844 3.66 1 97.38 219 TYR A C 1
ATOM 1717 O O . TYR A 1 219 ? 22.562 22.266 4.348 1 97.38 219 TYR A O 1
ATOM 1725 N N . ALA A 1 220 ? 20.344 22.125 3.9 1 97.5 220 ALA A N 1
ATOM 1726 C CA . ALA A 1 220 ? 20.031 23.109 4.938 1 97.5 220 ALA A CA 1
ATOM 1727 C C . ALA A 1 220 ? 19.828 22.422 6.293 1 97.5 220 ALA A C 1
ATOM 1729 O O . ALA A 1 220 ? 19.859 23.094 7.332 1 97.5 220 ALA A O 1
ATOM 1730 N N . ILE A 1 221 ? 19.703 21.109 6.277 1 98.06 221 ILE A N 1
ATOM 1731 C CA . ILE A 1 221 ? 19.391 20.453 7.543 1 98.06 221 ILE A CA 1
ATOM 1732 C C . ILE A 1 221 ? 20.344 19.266 7.762 1 98.06 221 ILE A C 1
ATOM 1734 O O . ILE A 1 221 ? 21.219 19.328 8.625 1 98.06 221 ILE A O 1
ATOM 1738 N N . GLN A 1 222 ? 20.312 18.25 6.926 1 98.12 222 GLN A N 1
ATOM 1739 C CA . GLN A 1 222 ? 21.031 17 7.145 1 98.12 222 GLN A CA 1
ATOM 1740 C C . GLN A 1 222 ? 22.531 17.25 7.238 1 98.12 222 GLN A C 1
ATOM 1742 O O . GLN A 1 222 ? 23.188 16.766 8.156 1 98.12 222 GLN A O 1
ATOM 1747 N N . MET A 1 223 ? 23.047 18 6.273 1 98.31 223 MET A N 1
ATOM 1748 C CA . MET A 1 223 ? 24.484 18.219 6.246 1 98.31 223 MET A CA 1
ATOM 1749 C C . MET A 1 223 ? 24.922 19.078 7.43 1 98.31 223 MET A C 1
ATOM 1751 O O . MET A 1 223 ? 26 18.859 7.988 1 98.31 223 MET A O 1
ATOM 1755 N N . LYS A 1 224 ? 24.109 20 7.754 1 98.56 224 LYS A N 1
ATOM 1756 C CA . LYS A 1 224 ? 24.422 20.859 8.898 1 98.56 224 LYS A CA 1
ATOM 1757 C C . LYS A 1 224 ? 24.344 20.062 10.203 1 98.56 224 LYS A C 1
ATOM 1759 O O . LYS A 1 224 ? 25.188 20.219 11.086 1 98.56 224 LYS A O 1
ATOM 1764 N N . GLU A 1 225 ? 23.359 19.25 10.352 1 98.75 225 GLU A N 1
ATOM 1765 C CA . GLU A 1 225 ? 23.234 18.438 11.555 1 98.75 225 GLU A CA 1
ATOM 1766 C C . GLU A 1 225 ? 24.406 17.453 11.656 1 98.75 225 GLU A C 1
ATOM 1768 O O . GLU A 1 225 ? 24.938 17.219 12.75 1 98.75 225 GLU A O 1
ATOM 1773 N N . LYS A 1 226 ? 24.719 16.812 10.547 1 98.69 226 LYS A N 1
ATOM 1774 C CA . LYS A 1 226 ? 25.875 15.938 10.539 1 98.69 226 LYS A CA 1
ATOM 1775 C C . LYS A 1 226 ? 27.125 16.672 11.023 1 98.69 226 LYS A C 1
ATOM 1777 O O . LYS A 1 226 ? 27.891 16.141 11.836 1 98.69 226 LYS A O 1
ATOM 1782 N N . ALA A 1 227 ? 27.359 17.891 10.57 1 98.62 227 ALA A N 1
ATOM 1783 C CA . ALA A 1 227 ? 28.516 18.688 10.961 1 98.62 227 ALA A CA 1
ATOM 1784 C C . ALA A 1 227 ? 28.484 19 12.453 1 98.62 227 ALA A C 1
ATOM 1786 O O . ALA A 1 227 ? 29.531 18.969 13.117 1 98.62 227 ALA A O 1
ATOM 1787 N N . ILE A 1 228 ? 27.312 19.312 12.977 1 98.69 228 ILE A N 1
ATOM 1788 C CA . ILE A 1 228 ? 27.156 19.594 14.398 1 98.69 228 ILE A CA 1
ATOM 1789 C C . ILE A 1 228 ? 27.578 18.375 15.219 1 98.69 228 ILE A C 1
ATOM 1791 O O . ILE A 1 228 ? 28.344 18.5 16.188 1 98.69 228 ILE A O 1
ATOM 1795 N N . ILE A 1 229 ? 27.109 17.234 14.812 1 98.75 229 ILE A N 1
ATOM 1796 C CA . ILE A 1 229 ? 27.375 15.992 15.531 1 98.75 229 ILE A CA 1
ATOM 1797 C C . ILE A 1 229 ? 28.859 15.656 15.438 1 98.75 229 ILE A C 1
ATOM 1799 O O . ILE A 1 229 ? 29.5 15.336 16.438 1 98.75 229 ILE A O 1
ATOM 1803 N N . GLU A 1 230 ? 29.406 15.797 14.25 1 98.62 230 GLU A N 1
ATOM 1804 C CA . GLU A 1 230 ? 30.828 15.477 14.047 1 98.62 230 GLU A CA 1
ATOM 1805 C C . GLU A 1 230 ? 31.719 16.422 14.836 1 98.62 230 GLU A C 1
ATOM 1807 O O . GLU A 1 230 ? 32.75 16 15.383 1 98.62 230 GLU A O 1
ATOM 1812 N N . LYS A 1 231 ? 31.375 17.625 14.836 1 98.25 231 LYS A N 1
ATOM 1813 C CA . LYS A 1 231 ? 32.156 18.594 15.602 1 98.25 231 LYS A CA 1
ATOM 1814 C C . LYS A 1 231 ? 32.125 18.266 17.094 1 98.25 231 LYS A C 1
ATOM 1816 O O . LYS A 1 231 ? 33.188 18.297 17.75 1 98.25 231 LYS A O 1
ATOM 1821 N N . ARG A 1 232 ? 31.031 17.938 17.594 1 97.62 232 ARG A N 1
ATOM 1822 C CA . ARG A 1 232 ? 30.875 17.672 19.031 1 97.62 232 ARG A CA 1
ATOM 1823 C C . ARG A 1 232 ? 31.656 16.422 19.422 1 97.62 232 ARG A C 1
ATOM 1825 O O . ARG A 1 232 ? 32.281 16.391 20.484 1 97.62 232 ARG A O 1
ATOM 1832 N N . PHE A 1 233 ? 31.562 15.414 18.656 1 97.69 233 PHE A N 1
ATOM 1833 C CA . PHE A 1 233 ? 32.094 14.117 19.062 1 97.69 233 PHE A CA 1
ATOM 1834 C C . PHE A 1 233 ? 33.469 13.875 18.469 1 97.69 233 PHE A C 1
ATOM 1836 O O . PHE A 1 233 ? 34.125 12.891 18.812 1 97.69 233 PHE A O 1
ATOM 1843 N N . GLY A 1 234 ? 33.906 14.703 17.578 1 96.81 234 GLY A N 1
ATOM 1844 C CA . GLY A 1 234 ? 35.25 14.641 17.047 1 96.81 234 GLY A CA 1
ATOM 1845 C C . GLY A 1 234 ? 35.469 13.445 16.141 1 96.81 234 GLY A C 1
ATOM 1846 O O . GLY A 1 234 ? 36.562 12.859 16.141 1 96.81 234 GLY A O 1
ATOM 1847 N N . ARG A 1 235 ? 34.438 12.969 15.539 1 95.75 235 ARG A N 1
ATOM 1848 C CA . ARG A 1 235 ? 34.562 11.836 14.625 1 95.75 235 ARG A CA 1
ATOM 1849 C C . ARG A 1 235 ? 33.562 11.953 13.477 1 95.75 235 ARG A C 1
ATOM 1851 O O . ARG A 1 235 ? 32.5 12.57 13.617 1 95.75 235 ARG A O 1
ATOM 1858 N N . ARG A 1 236 ? 33.969 11.328 12.391 1 96.69 236 ARG A N 1
ATOM 1859 C CA . ARG A 1 236 ? 33.094 11.281 11.227 1 96.69 236 ARG A CA 1
ATOM 1860 C C . ARG A 1 236 ? 32 10.227 11.406 1 96.69 236 ARG A C 1
ATOM 1862 O O . ARG A 1 236 ? 32.219 9.188 12.023 1 96.69 236 ARG A O 1
ATOM 1869 N N . ILE A 1 237 ? 30.844 10.547 10.977 1 97.31 237 ILE A N 1
ATOM 1870 C CA . ILE A 1 237 ? 29.734 9.594 10.977 1 97.31 237 ILE A CA 1
ATOM 1871 C C . ILE A 1 237 ? 29.25 9.367 9.547 1 97.31 237 ILE A C 1
ATOM 1873 O O . ILE A 1 237 ? 29.531 10.172 8.656 1 97.31 237 ILE A O 1
ATOM 1877 N N . PRO A 1 238 ? 28.578 8.227 9.352 1 97.12 238 PRO A N 1
ATOM 1878 C CA . PRO A 1 238 ? 27.984 8.023 8.031 1 97.12 238 PRO A CA 1
ATOM 1879 C C . PRO A 1 238 ? 27 9.125 7.645 1 97.12 238 PRO A C 1
ATOM 1881 O O . PRO A 1 238 ? 26.547 9.875 8.508 1 97.12 238 PRO A O 1
ATOM 1884 N N . ASP A 1 239 ? 26.766 9.172 6.328 1 97.38 239 ASP A N 1
ATOM 1885 C CA . ASP A 1 239 ? 25.781 10.133 5.836 1 97.38 239 ASP A CA 1
ATOM 1886 C C . ASP A 1 239 ? 24.422 9.891 6.473 1 97.38 239 ASP A C 1
ATOM 1888 O O . ASP A 1 239 ? 23.969 8.75 6.574 1 97.38 239 ASP A O 1
ATOM 1892 N N . LEU A 1 240 ? 23.797 10.984 6.988 1 98.06 240 LEU A N 1
ATOM 1893 C CA . LEU A 1 240 ? 22.5 10.859 7.648 1 98.06 240 LEU A CA 1
ATOM 1894 C C . LEU A 1 240 ? 21.469 10.289 6.691 1 98.06 240 LEU A C 1
ATOM 1896 O O . LEU A 1 240 ? 20.547 9.586 7.113 1 98.06 240 LEU A O 1
ATOM 1900 N N . GLN A 1 241 ? 21.594 10.594 5.426 1 96.19 241 GLN A N 1
ATOM 1901 C CA . GLN A 1 241 ? 20.703 10.023 4.43 1 96.19 241 GLN A CA 1
ATOM 1902 C C . GLN A 1 241 ? 20.781 8.5 4.41 1 96.19 241 GLN A C 1
ATOM 1904 O O . GLN A 1 241 ? 19.781 7.812 4.258 1 96.19 241 GLN A O 1
ATOM 1909 N N . GLU A 1 242 ? 21.984 7.977 4.52 1 95.62 242 GLU A N 1
ATOM 1910 C CA . GLU A 1 242 ? 22.203 6.531 4.543 1 95.62 242 GLU A CA 1
ATOM 1911 C C . GLU A 1 242 ? 21.609 5.91 5.805 1 95.62 242 GLU A C 1
ATOM 1913 O O . GLU A 1 242 ? 21 4.836 5.754 1 95.62 242 GLU A O 1
ATOM 1918 N N . ILE A 1 243 ? 21.781 6.59 6.926 1 96.94 243 ILE A N 1
ATOM 1919 C CA . ILE A 1 243 ? 21.219 6.105 8.18 1 96.94 243 ILE A CA 1
ATOM 1920 C C . ILE A 1 243 ? 19.703 6.09 8.102 1 96.94 243 ILE A C 1
ATOM 1922 O O . ILE A 1 243 ? 19.047 5.141 8.555 1 96.94 243 ILE A O 1
ATOM 1926 N N . ALA A 1 244 ? 19.156 7.117 7.508 1 97.69 244 ALA A N 1
ATOM 1927 C CA . ALA A 1 244 ? 17.703 7.262 7.418 1 97.69 244 ALA A CA 1
ATOM 1928 C C . ALA A 1 244 ? 17.094 6.141 6.578 1 97.69 244 ALA A C 1
ATOM 1930 O O . ALA A 1 244 ? 15.961 5.723 6.82 1 97.69 244 ALA A O 1
ATOM 1931 N N . LYS A 1 245 ? 17.797 5.574 5.629 1 95.81 245 LYS A N 1
ATOM 1932 C CA . LYS A 1 245 ? 17.328 4.527 4.73 1 95.81 245 LYS A CA 1
ATOM 1933 C C . LYS A 1 245 ? 17.172 3.197 5.461 1 95.81 245 LYS A C 1
ATOM 1935 O O . LYS A 1 245 ? 16.547 2.268 4.953 1 95.81 245 LYS A O 1
ATOM 1940 N N . ASN A 1 246 ? 17.656 3.107 6.656 1 95.06 246 ASN A N 1
ATOM 1941 C CA . ASN A 1 246 ? 17.547 1.867 7.418 1 95.06 246 ASN A CA 1
ATOM 1942 C C . ASN A 1 246 ? 16.219 1.78 8.172 1 95.06 246 ASN A C 1
ATOM 1944 O O . ASN A 1 246 ? 16.062 0.949 9.062 1 95.06 246 ASN A O 1
ATOM 1948 N N . VAL A 1 247 ? 15.281 2.604 7.82 1 97.81 247 VAL A N 1
ATOM 1949 C CA . VAL A 1 247 ? 13.977 2.609 8.469 1 97.81 247 VAL A CA 1
ATOM 1950 C C . VAL A 1 247 ? 13.258 1.285 8.203 1 97.81 247 VAL A C 1
ATOM 1952 O O . VAL A 1 247 ? 13.305 0.758 7.09 1 97.81 247 VAL A O 1
ATOM 1955 N N . SER A 1 248 ? 12.633 0.743 9.242 1 97.94 248 SER A N 1
ATOM 1956 C CA . SER A 1 248 ? 11.953 -0.543 9.141 1 97.94 248 SER A CA 1
ATOM 1957 C C . SER A 1 248 ? 10.484 -0.364 8.766 1 97.94 248 SER A C 1
ATOM 1959 O O . SER A 1 248 ? 9.891 -1.232 8.125 1 97.94 248 SER A O 1
ATOM 1961 N N . LEU A 1 249 ? 9.93 0.704 9.219 1 98.44 249 LEU A N 1
ATOM 1962 C CA . LEU A 1 249 ? 8.492 0.955 9.117 1 98.44 249 LEU A CA 1
ATOM 1963 C C . LEU A 1 249 ? 8.188 2.441 9.266 1 98.44 249 LEU A C 1
ATOM 1965 O O . LEU A 1 249 ? 8.891 3.154 9.992 1 98.44 249 LEU A O 1
ATOM 1969 N N . MET A 1 250 ? 7.238 2.889 8.523 1 98.75 250 MET A N 1
ATOM 1970 C CA . MET A 1 250 ? 6.742 4.254 8.672 1 98.75 250 MET A CA 1
ATOM 1971 C C . MET A 1 250 ? 5.27 4.25 9.078 1 98.75 250 MET A C 1
ATOM 1973 O O . MET A 1 250 ? 4.422 3.736 8.352 1 98.75 250 MET A O 1
ATOM 1977 N N . LEU A 1 251 ? 4.988 4.75 10.25 1 98.88 251 LEU A N 1
ATOM 1978 C CA . LEU A 1 251 ? 3.615 5.051 10.641 1 98.88 251 LEU A CA 1
ATOM 1979 C C . LEU A 1 251 ? 3.248 6.484 10.266 1 98.88 251 LEU A C 1
ATOM 1981 O O . LEU A 1 251 ? 3.9 7.434 10.711 1 98.88 251 LEU A O 1
ATOM 1985 N N . VAL A 1 252 ? 2.254 6.633 9.453 1 98.75 252 VAL A N 1
ATOM 1986 C CA . VAL A 1 252 ? 1.936 7.941 8.891 1 98.75 252 VAL A CA 1
ATOM 1987 C C . VAL A 1 252 ? 0.566 8.398 9.391 1 98.75 252 VAL A C 1
ATOM 1989 O O . VAL A 1 252 ? -0.398 7.629 9.367 1 98.75 252 VAL A O 1
ATOM 1992 N N . ASN A 1 253 ? 0.451 9.625 9.773 1 98.38 253 ASN A N 1
ATOM 1993 C CA . ASN A 1 253 ? -0.771 10.164 10.352 1 98.38 253 ASN A CA 1
ATOM 1994 C C . ASN A 1 253 ? -1.775 10.562 9.273 1 98.38 253 ASN A C 1
ATOM 1996 O O . ASN A 1 253 ? -2.254 11.703 9.258 1 98.38 253 ASN A O 1
ATOM 2000 N N . THR A 1 254 ? -2.068 9.664 8.375 1 98 254 THR A N 1
ATOM 2001 C CA . THR A 1 254 ? -3.043 9.859 7.305 1 98 254 THR A CA 1
ATOM 2002 C C . THR A 1 254 ? -3.922 8.625 7.141 1 98 254 THR A C 1
ATOM 2004 O O . THR A 1 254 ? -3.693 7.602 7.793 1 98 254 THR A O 1
ATOM 2007 N N . PHE A 1 255 ? -4.977 8.75 6.434 1 98.06 255 PHE A N 1
ATOM 2008 C CA . PHE A 1 255 ? -5.871 7.691 5.98 1 98.06 255 PHE A CA 1
ATOM 2009 C C . PHE A 1 255 ? -6.516 8.062 4.648 1 98.06 255 PHE A C 1
ATOM 2011 O O . PHE A 1 255 ? -6.984 9.188 4.473 1 98.06 255 PHE A O 1
ATOM 2018 N N . HIS A 1 256 ? -6.516 7.188 3.762 1 96.88 256 HIS A N 1
ATOM 2019 C CA . HIS A 1 256 ? -6.848 7.492 2.375 1 96.88 256 HIS A CA 1
ATOM 2020 C C . HIS A 1 256 ? -8.234 8.117 2.264 1 96.88 256 HIS A C 1
ATOM 2022 O O . HIS A 1 256 ? -8.477 8.938 1.372 1 96.88 256 HIS A O 1
ATOM 2028 N N . SER A 1 257 ? -9.125 7.816 3.146 1 96.25 257 SER A N 1
ATOM 2029 C CA . SER A 1 257 ? -10.5 8.305 3.039 1 96.25 257 SER A CA 1
ATOM 2030 C C . SER A 1 257 ? -10.578 9.797 3.342 1 96.25 257 SER A C 1
ATOM 2032 O O . SER A 1 257 ? -11.562 10.453 3.008 1 96.25 257 SER A O 1
ATOM 2034 N N . LEU A 1 258 ? -9.562 10.312 3.967 1 97.19 258 LEU A N 1
ATOM 2035 C CA . LEU A 1 258 ? -9.484 11.75 4.207 1 97.19 258 LEU A CA 1
ATOM 2036 C C . LEU A 1 258 ? -8.445 12.398 3.299 1 97.19 258 LEU A C 1
ATOM 2038 O O . LEU A 1 258 ? -8.711 13.43 2.672 1 97.19 258 LEU A O 1
ATOM 2042 N N . ASN A 1 259 ? -7.34 11.781 3.156 1 96.81 259 ASN A N 1
ATOM 2043 C CA . ASN A 1 259 ? -6.168 12.422 2.566 1 96.81 259 ASN A CA 1
ATOM 2044 C C . ASN A 1 259 ? -6.008 12.055 1.094 1 96.81 259 ASN A C 1
ATOM 2046 O O . ASN A 1 259 ? -5.145 12.594 0.404 1 96.81 259 ASN A O 1
ATOM 2050 N N . GLY A 1 260 ? -6.895 11.18 0.658 1 95.38 260 GLY A N 1
ATOM 2051 C CA . GLY A 1 260 ? -6.762 10.711 -0.713 1 95.38 260 GLY A CA 1
ATOM 2052 C C . GLY A 1 260 ? -5.898 9.477 -0.841 1 95.38 260 GLY A C 1
ATOM 2053 O O . GLY A 1 260 ? -5.203 9.094 0.104 1 95.38 260 GLY A O 1
ATOM 2054 N N . VAL A 1 261 ? -5.934 8.891 -2.016 1 97.12 261 VAL A N 1
ATOM 2055 C CA . VAL A 1 261 ? -5.203 7.66 -2.287 1 97.12 261 VAL A CA 1
ATOM 2056 C C . VAL A 1 261 ? -3.764 7.992 -2.682 1 97.12 261 VAL A C 1
ATOM 2058 O O . VAL A 1 261 ? -3.533 8.781 -3.604 1 97.12 261 VAL A O 1
ATOM 2061 N N . ARG A 1 262 ? -2.871 7.414 -1.979 1 96.44 262 ARG A N 1
ATOM 2062 C CA . ARG A 1 262 ? -1.442 7.547 -2.248 1 96.44 262 ARG A CA 1
ATOM 2063 C C . ARG A 1 262 ? -0.777 6.18 -2.354 1 96.44 262 ARG A C 1
ATOM 2065 O O . ARG A 1 262 ? -1.312 5.184 -1.864 1 96.44 262 ARG A O 1
ATOM 2072 N N . PRO A 1 263 ? 0.403 6.168 -3.055 1 97.75 263 PRO A N 1
ATOM 2073 C CA . PRO A 1 263 ? 1.15 4.91 -3.088 1 97.75 263 PRO A CA 1
ATOM 2074 C C . PRO A 1 263 ? 1.538 4.418 -1.694 1 97.75 263 PRO A C 1
ATOM 2076 O O . PRO A 1 263 ? 1.884 5.223 -0.826 1 97.75 263 PRO A O 1
ATOM 2079 N N . LEU A 1 264 ? 1.524 3.111 -1.553 1 98.38 264 LEU A N 1
ATOM 2080 C CA . LEU A 1 264 ? 1.865 2.48 -0.282 1 98.38 264 LEU A CA 1
ATOM 2081 C C . LEU A 1 264 ? 2.875 1.356 -0.486 1 98.38 264 LEU A C 1
ATOM 2083 O O . LEU A 1 264 ? 3.225 1.029 -1.622 1 98.38 264 LEU A O 1
ATOM 2087 N N . LEU A 1 265 ? 3.393 0.92 0.561 1 98.31 265 LEU A N 1
ATOM 2088 C CA . LEU A 1 265 ? 4.168 -0.297 0.776 1 98.31 265 LEU A CA 1
ATOM 2089 C C . LEU A 1 265 ? 3.717 -1.012 2.045 1 98.31 265 LEU A C 1
ATOM 2091 O O . LEU A 1 265 ? 3.043 -0.419 2.891 1 98.31 265 LEU A O 1
ATOM 2095 N N . PRO A 1 266 ? 4.141 -2.271 2.135 1 97.62 266 PRO A N 1
ATOM 2096 C CA . PRO A 1 266 ? 3.889 -2.896 3.434 1 97.62 266 PRO A CA 1
ATOM 2097 C C . PRO A 1 266 ? 4.473 -2.098 4.598 1 97.62 266 PRO A C 1
ATOM 2099 O O . PRO A 1 266 ? 3.908 -2.092 5.691 1 97.62 266 PRO A O 1
ATOM 2102 N N . GLY A 1 267 ? 5.508 -1.383 4.348 1 98.06 267 GLY A N 1
ATOM 2103 C CA . GLY A 1 267 ? 6.207 -0.645 5.391 1 98.06 267 GLY A CA 1
ATOM 2104 C C . GLY A 1 267 ? 5.652 0.751 5.605 1 98.06 267 GLY A C 1
ATOM 2105 O O . GLY A 1 267 ? 6.199 1.525 6.395 1 98.06 267 GLY A O 1
ATOM 2106 N N . VAL A 1 268 ? 4.648 1.154 4.883 1 98.69 268 VAL A N 1
ATOM 2107 C CA . VAL A 1 268 ? 3.955 2.424 5.07 1 98.69 268 VAL A CA 1
ATOM 2108 C C . VAL A 1 268 ? 2.539 2.168 5.578 1 98.69 268 VAL A C 1
ATOM 2110 O O . VAL A 1 268 ? 1.672 1.725 4.82 1 98.69 268 VAL A O 1
ATOM 2113 N N . VAL A 1 269 ? 2.324 2.488 6.828 1 98.62 269 VAL A N 1
ATOM 2114 C CA . VAL A 1 269 ? 1.053 2.162 7.465 1 98.62 269 VAL A CA 1
ATOM 2115 C C . VAL A 1 269 ? 0.326 3.447 7.852 1 98.62 269 VAL A C 1
ATOM 2117 O O . VAL A 1 269 ? 0.876 4.289 8.57 1 98.62 269 VAL A O 1
ATOM 2120 N N . GLU A 1 270 ? -0.889 3.568 7.352 1 98.5 270 GLU A N 1
ATOM 2121 C CA . GLU A 1 270 ? -1.715 4.727 7.672 1 98.5 270 GLU A CA 1
ATOM 2122 C C . GLU A 1 270 ? -2.404 4.559 9.023 1 98.5 270 GLU A C 1
ATOM 2124 O O . GLU A 1 270 ? -3.203 3.637 9.203 1 98.5 270 GLU A O 1
ATOM 2129 N N . VAL A 1 271 ? -2.145 5.496 9.906 1 98.69 271 VAL A N 1
ATOM 2130 C CA . VAL A 1 271 ? -2.709 5.363 11.242 1 98.69 271 VAL A CA 1
ATOM 2131 C C . VAL A 1 271 ? -3.387 6.668 11.648 1 98.69 271 VAL A C 1
ATOM 2133 O O . VAL A 1 271 ? -3.395 7.027 12.828 1 98.69 271 VAL A O 1
ATOM 2136 N N . GLY A 1 272 ? -3.873 7.402 10.617 1 98.38 272 GLY A N 1
ATOM 2137 C CA . GLY A 1 272 ? -4.582 8.633 10.914 1 98.38 272 GLY A CA 1
ATOM 2138 C C . GLY A 1 272 ? -5.707 8.453 11.914 1 98.38 272 GLY A C 1
ATOM 2139 O O . GLY A 1 272 ? -6.543 7.562 11.758 1 98.38 272 GLY A O 1
ATOM 2140 N N . GLY A 1 273 ? -5.695 9.305 13 1 97.81 273 GLY A N 1
ATOM 2141 C CA . GLY A 1 273 ? -6.754 9.258 13.992 1 97.81 273 GLY A CA 1
ATOM 2142 C C . GLY A 1 273 ? -6.363 8.484 15.242 1 97.81 273 GLY A C 1
ATOM 2143 O O . GLY A 1 273 ? -7.152 8.383 16.188 1 97.81 273 GLY A O 1
ATOM 2144 N N . MET A 1 274 ? -5.105 7.973 15.297 1 97.31 274 MET A N 1
ATOM 2145 C CA . MET A 1 274 ? -4.746 7.137 16.438 1 97.31 274 MET A CA 1
ATOM 2146 C C . MET A 1 274 ? -4.727 7.953 17.734 1 97.31 274 MET A C 1
ATOM 2148 O O . MET A 1 274 ? -4.75 7.395 18.828 1 97.31 274 MET A O 1
ATOM 2152 N N . HIS A 1 275 ? -4.727 9.312 17.609 1 96.38 275 HIS A N 1
ATOM 2153 C CA . HIS A 1 275 ? -4.668 10.164 18.781 1 96.38 275 HIS A CA 1
ATOM 2154 C C . HIS A 1 275 ? -6.062 10.438 19.344 1 96.38 275 HIS A C 1
ATOM 2156 O O . HIS A 1 275 ? -6.203 10.961 20.453 1 96.38 275 HIS A O 1
ATOM 2162 N N . LEU A 1 276 ? -7.086 10.109 18.609 1 96.12 276 LEU A N 1
ATOM 2163 C CA . LEU A 1 276 ? -8.445 10.453 19.016 1 96.12 276 LEU A CA 1
ATOM 2164 C C . LEU A 1 276 ? -8.844 9.688 20.266 1 96.12 276 LEU A C 1
ATOM 2166 O O . LEU A 1 276 ? -8.734 8.461 20.328 1 96.12 276 LEU A O 1
ATOM 2170 N N . ASP A 1 277 ? -9.164 10.398 21.219 1 90.94 277 ASP A N 1
ATOM 2171 C CA . ASP A 1 277 ? -9.711 9.867 22.469 1 90.94 277 ASP A CA 1
ATOM 2172 C C . ASP A 1 277 ? -11.234 9.992 22.5 1 90.94 277 ASP A C 1
ATOM 2174 O O . ASP A 1 277 ? -11.766 11.086 22.703 1 90.94 277 ASP A O 1
ATOM 2178 N N . HIS A 1 278 ? -11.859 8.914 22.453 1 84.38 278 HIS A N 1
ATOM 2179 C CA . HIS A 1 278 ? -13.305 8.938 22.312 1 84.38 278 HIS A CA 1
ATOM 2180 C C . HIS A 1 278 ? -13.992 8.977 23.672 1 84.38 278 HIS A C 1
ATOM 2182 O O . HIS A 1 278 ? -15.227 9 23.75 1 84.38 278 HIS A O 1
ATOM 2188 N N . SER A 1 279 ? -13.102 9.086 24.672 1 84.75 279 SER A N 1
ATOM 2189 C CA . SER A 1 279 ? -13.695 9.219 26 1 84.75 279 SER A CA 1
ATOM 2190 C C . SER A 1 279 ? -14.258 10.617 26.219 1 84.75 279 SER A C 1
ATOM 2192 O O . SER A 1 279 ? -13.719 11.594 25.703 1 84.75 279 SER A O 1
ATOM 2194 N N . ARG A 1 280 ? -15.43 10.758 26.781 1 78.38 280 ARG A N 1
ATOM 2195 C CA . ARG A 1 280 ? -16.109 12.031 26.984 1 78.38 280 ARG A CA 1
ATOM 2196 C C . ARG A 1 280 ? -15.547 12.758 28.203 1 78.38 280 ARG A C 1
ATOM 2198 O O . ARG A 1 280 ? -15.523 12.203 29.312 1 78.38 280 ARG A O 1
ATOM 2205 N N . LYS A 1 281 ? -14.984 13.93 27.891 1 85.06 281 LYS A N 1
ATOM 2206 C CA . LYS A 1 281 ? -14.516 14.781 28.969 1 85.06 281 LYS A CA 1
ATOM 2207 C C . LYS A 1 281 ? -15.523 15.883 29.281 1 85.06 281 LYS A C 1
ATOM 2209 O O . LYS A 1 281 ? -16.422 16.156 28.484 1 85.06 281 LYS A O 1
ATOM 2214 N N . ALA A 1 282 ? -15.32 16.531 30.406 1 88.94 282 ALA A N 1
ATOM 2215 C CA . ALA A 1 282 ? -16.266 17.547 30.859 1 88.94 282 ALA A CA 1
ATOM 2216 C C . ALA A 1 282 ? -16.094 18.844 30.094 1 88.94 282 ALA A C 1
ATOM 2218 O O . ALA A 1 282 ? -14.969 19.25 29.797 1 88.94 282 ALA A O 1
ATOM 2219 N N . ILE A 1 283 ? -17.219 19.438 29.703 1 94 283 ILE A N 1
ATOM 2220 C CA . ILE A 1 283 ? -17.266 20.766 29.094 1 94 283 ILE A CA 1
ATOM 2221 C C . ILE A 1 283 ? -17.5 21.828 30.156 1 94 283 ILE A C 1
ATOM 2223 O O . ILE A 1 283 ? -18.375 21.656 31.016 1 94 283 ILE A O 1
ATOM 2227 N N . PRO A 1 284 ? -16.703 22.844 30.172 1 94.44 284 PRO A N 1
ATOM 2228 C CA . PRO A 1 284 ? -16.969 23.922 31.141 1 94.44 284 PRO A CA 1
ATOM 2229 C C . PRO A 1 284 ? -18.422 24.375 31.141 1 94.44 284 PRO A C 1
ATOM 2231 O O . PRO A 1 284 ? -19.047 24.469 30.078 1 94.44 284 PRO A O 1
ATOM 2234 N N . HIS A 1 285 ? -18.906 24.781 32.312 1 94.31 285 HIS A N 1
ATOM 2235 C CA . HIS A 1 285 ? -20.312 25.047 32.531 1 94.31 285 HIS A CA 1
ATOM 2236 C C . HIS A 1 285 ? -20.797 26.203 31.641 1 94.31 285 HIS A C 1
ATOM 2238 O O . HIS A 1 285 ? -21.891 26.141 31.078 1 94.31 285 HIS A O 1
ATOM 2244 N N . TYR A 1 286 ? -20.047 27.234 31.531 1 94.31 286 TYR A N 1
ATOM 2245 C CA . TYR A 1 286 ? -20.484 28.406 30.781 1 94.31 286 TYR A CA 1
ATOM 2246 C C . TYR A 1 286 ? -20.594 28.094 29.297 1 94.31 286 TYR A C 1
ATOM 2248 O O . TYR A 1 286 ? -21.453 28.625 28.594 1 94.31 286 TYR A O 1
ATOM 2256 N N . ILE A 1 287 ? -19.766 27.203 28.797 1 97.06 287 ILE A N 1
ATOM 2257 C CA . ILE A 1 287 ? -19.844 26.766 27.406 1 97.06 287 ILE A CA 1
ATOM 2258 C C . ILE A 1 287 ? -21.047 25.844 27.219 1 97.06 287 ILE A C 1
ATOM 2260 O O . ILE A 1 287 ? -21.781 25.969 26.234 1 97.06 287 ILE A O 1
ATOM 2264 N N . GLU A 1 288 ? -21.219 24.922 28.141 1 94.88 288 GLU A N 1
ATOM 2265 C CA . GLU A 1 288 ? -22.328 23.984 28.078 1 94.88 288 GLU A CA 1
ATOM 2266 C C . GLU A 1 288 ? -23.672 24.719 28.062 1 94.88 288 GLU A C 1
ATOM 2268 O O . GLU A 1 288 ? -24.578 24.344 27.328 1 94.88 288 GLU A O 1
ATOM 2273 N N . ARG A 1 289 ? -23.797 25.688 28.938 1 95.31 289 ARG A N 1
ATOM 2274 C CA . ARG A 1 289 ? -25 26.5 28.969 1 95.31 289 ARG A CA 1
ATOM 2275 C C . ARG A 1 289 ? -25.234 27.156 27.609 1 95.31 289 ARG A C 1
ATOM 2277 O O . ARG A 1 289 ? -26.359 27.141 27.094 1 95.31 289 ARG A O 1
ATOM 2284 N N . PHE A 1 290 ? -24.203 27.766 27.094 1 97 290 PHE A N 1
ATOM 2285 C CA . PHE A 1 290 ? -24.281 28.422 25.797 1 97 290 PHE A CA 1
ATOM 2286 C C . PHE A 1 290 ? -24.734 27.438 24.719 1 97 290 PHE A C 1
ATOM 2288 O O . PHE A 1 290 ? -25.594 27.766 23.891 1 97 290 PHE A O 1
ATOM 2295 N N . LEU A 1 291 ? -24.234 26.234 24.75 1 97 291 LEU A N 1
ATOM 2296 C CA . LEU A 1 291 ? -24.609 25.172 23.812 1 97 291 LEU A CA 1
ATOM 2297 C C . LEU A 1 291 ? -26.094 24.828 23.938 1 97 291 LEU A C 1
ATOM 2299 O O . LEU A 1 291 ? -26.812 24.797 22.938 1 97 291 LEU A O 1
ATOM 2303 N N . ASN A 1 292 ? -26.531 24.641 25.094 1 94.56 292 ASN A N 1
ATOM 2304 C CA . ASN A 1 292 ? -27.891 24.172 25.359 1 94.56 292 ASN A CA 1
ATOM 2305 C C . ASN A 1 292 ? -28.922 25.234 24.969 1 94.56 292 ASN A C 1
ATOM 2307 O O . ASN A 1 292 ? -30.047 24.906 24.594 1 94.56 292 ASN A O 1
ATOM 2311 N N . GLU A 1 293 ? -28.5 26.422 24.984 1 95.44 293 GLU A N 1
ATOM 2312 C CA . GLU A 1 293 ? -29.406 27.531 24.672 1 95.44 293 GLU A CA 1
ATOM 2313 C C . GLU A 1 293 ? -29.422 27.828 23.172 1 95.44 293 GLU A C 1
ATOM 2315 O O . GLU A 1 293 ? -30.156 28.688 22.703 1 95.44 293 GLU A O 1
ATOM 2320 N N . SER A 1 294 ? -28.625 27.125 22.438 1 96.56 294 SER A N 1
ATOM 2321 C CA . SER A 1 294 ? -28.484 27.391 21.016 1 96.56 294 SER A CA 1
ATOM 2322 C C . SER A 1 294 ? -29.5 26.594 20.203 1 96.56 294 SER A C 1
ATOM 2324 O O . SER A 1 294 ? -29.234 25.453 19.828 1 96.56 294 SER A O 1
ATOM 2326 N N . GLU A 1 295 ? -30.547 27.203 19.75 1 95.44 295 GLU A N 1
ATOM 2327 C CA . GLU A 1 295 ? -31.656 26.531 19.094 1 95.44 295 GLU A CA 1
ATOM 2328 C C . GLU A 1 295 ? -31.281 26.094 17.672 1 95.44 295 GLU A C 1
ATOM 2330 O O . GLU A 1 295 ? -31.734 25.031 17.219 1 95.44 295 GLU A O 1
ATOM 2335 N N . HIS A 1 296 ? -30.516 26.875 17.031 1 96.69 296 HIS A N 1
ATOM 2336 C CA . HIS A 1 296 ? -30.219 26.594 15.625 1 96.69 296 HIS A CA 1
ATOM 2337 C C . HIS A 1 296 ? -28.844 25.953 15.461 1 96.69 296 HIS A C 1
ATOM 2339 O O . HIS A 1 296 ? -28.344 25.812 14.344 1 96.69 296 HIS A O 1
ATOM 2345 N N . GLY A 1 297 ? -28.203 25.641 16.578 1 97.38 297 GLY A N 1
ATOM 2346 C CA . GLY A 1 297 ? -26.891 25 16.516 1 97.38 297 GLY A CA 1
ATOM 2347 C C . GLY A 1 297 ? -25.75 25.969 16.766 1 97.38 297 GLY A C 1
ATOM 2348 O O . GLY A 1 297 ? -25.953 27.172 16.891 1 97.38 297 GLY A O 1
ATOM 2349 N N . VAL A 1 298 ? -24.547 25.391 16.812 1 98.56 298 VAL A N 1
ATOM 2350 C CA . VAL A 1 298 ? -23.359 26.156 17.125 1 98.56 298 VAL A CA 1
ATOM 2351 C C . VAL A 1 298 ? -22.266 25.859 16.109 1 98.56 298 VAL A C 1
ATOM 2353 O O . VAL A 1 298 ? -22.062 24.703 15.719 1 98.56 298 VAL A O 1
ATOM 2356 N N . VAL A 1 299 ? -21.625 26.906 15.633 1 98.62 299 VAL A N 1
ATOM 2357 C CA . VAL A 1 299 ? -20.406 26.797 14.828 1 98.62 299 VAL A CA 1
ATOM 2358 C C . VAL A 1 299 ? -19.188 26.984 15.719 1 98.62 299 VAL A C 1
ATOM 2360 O O . VAL A 1 299 ? -19.078 27.969 16.438 1 98.62 299 VAL A O 1
ATOM 2363 N N . LEU A 1 300 ? -18.344 25.969 15.703 1 98.62 300 LEU A N 1
ATOM 2364 C CA . LEU A 1 300 ? -17.078 26.078 16.438 1 98.62 300 LEU A CA 1
ATOM 2365 C C . LEU A 1 300 ? -16.016 26.75 15.578 1 98.62 300 LEU A C 1
ATOM 2367 O O . LEU A 1 300 ? -15.852 26.406 14.398 1 98.62 300 LEU A O 1
ATOM 2371 N N . PHE A 1 301 ? -15.305 27.703 16.141 1 98.31 301 PHE A N 1
ATOM 2372 C CA . PHE A 1 301 ? -14.281 28.453 15.43 1 98.31 301 PHE A CA 1
ATOM 2373 C C . PHE A 1 301 ? -12.961 28.453 16.188 1 98.31 301 PHE A C 1
ATOM 2375 O O . PHE A 1 301 ? -12.867 29.016 17.281 1 98.31 301 PHE A O 1
ATOM 2382 N N . SER A 1 302 ? -11.922 27.781 15.594 1 96.38 302 SER A N 1
ATOM 2383 C CA . SER A 1 302 ? -10.594 27.719 16.203 1 96.38 302 SER A CA 1
ATOM 2384 C C . SER A 1 302 ? -9.508 27.594 15.141 1 96.38 302 SER A C 1
ATOM 2386 O O . SER A 1 302 ? -9.562 26.688 14.297 1 96.38 302 SER A O 1
ATOM 2388 N N . TRP A 1 303 ? -8.5 28.453 15.188 1 93.75 303 TRP A N 1
ATOM 2389 C CA . TRP A 1 303 ? -7.359 28.328 14.289 1 93.75 303 TRP A CA 1
ATOM 2390 C C . TRP A 1 303 ? -6.156 27.719 15 1 93.75 303 TRP A C 1
ATOM 2392 O O . TRP A 1 303 ? -5.012 28.094 14.727 1 93.75 303 TRP A O 1
ATOM 2402 N N . GLY A 1 304 ? -6.461 26.922 16 1 86.75 304 GLY A N 1
ATOM 2403 C CA . GLY A 1 304 ? -5.445 26.078 16.625 1 86.75 304 GLY A CA 1
ATOM 2404 C C . GLY A 1 304 ? -4.637 26.812 17.672 1 86.75 304 GLY A C 1
ATOM 2405 O O . GLY A 1 304 ? -4.992 27.922 18.078 1 86.75 304 GLY A O 1
ATOM 2406 N N . SER A 1 305 ? -3.57 26.156 18.125 1 79.69 305 SER A N 1
ATOM 2407 C CA . SER A 1 305 ? -2.828 26.656 19.266 1 79.69 305 SER A CA 1
ATOM 2408 C C . SER A 1 305 ? -1.587 27.422 18.844 1 79.69 305 SER A C 1
ATOM 2410 O O . SER A 1 305 ? -1.021 28.188 19.625 1 79.69 305 SER A O 1
ATOM 2412 N N . LEU A 1 306 ? -1.196 27.234 17.625 1 80.69 306 LEU A N 1
ATOM 2413 C CA . LEU A 1 306 ? 0.026 27.891 17.188 1 80.69 306 LEU A CA 1
ATOM 2414 C C . LEU A 1 306 ? -0.252 29.344 16.781 1 80.69 306 LEU A C 1
ATOM 2416 O O . LEU A 1 306 ? 0.54 30.234 17.094 1 80.69 306 LEU A O 1
ATOM 2420 N N . ILE A 1 307 ? -1.363 29.531 16.172 1 82.75 307 ILE A N 1
ATOM 2421 C CA . ILE A 1 307 ? -1.764 30.875 15.742 1 82.75 307 ILE A CA 1
ATOM 2422 C C . ILE A 1 307 ? -2.346 31.641 16.922 1 82.75 307 ILE A C 1
ATOM 2424 O O . ILE A 1 307 ? -3.213 31.141 17.641 1 82.75 307 ILE A O 1
ATOM 2428 N N . LYS A 1 308 ? -1.826 32.812 17.078 1 85.38 308 LYS A N 1
ATOM 2429 C CA . LYS A 1 308 ? -2.418 33.719 18.047 1 85.38 308 LYS A CA 1
ATOM 2430 C C . LYS A 1 308 ? -3.502 34.562 17.406 1 85.38 308 LYS A C 1
ATOM 2432 O O . LYS A 1 308 ? -3.211 35.625 16.844 1 85.38 308 LYS A O 1
ATOM 2437 N N . THR A 1 309 ? -4.672 34.188 17.594 1 88.19 309 THR A N 1
ATOM 2438 C CA . THR A 1 309 ? -5.805 34.812 16.922 1 88.19 309 THR A CA 1
ATOM 2439 C C . THR A 1 309 ? -5.984 36.25 17.375 1 88.19 309 THR A C 1
ATOM 2441 O O . THR A 1 309 ? -6.418 37.125 16.594 1 88.19 309 THR A O 1
ATOM 2444 N N . ALA A 1 310 ? -5.527 36.531 18.547 1 88.44 310 ALA A N 1
ATOM 2445 C CA . ALA A 1 310 ? -5.699 37.875 19.125 1 88.44 310 ALA A CA 1
ATOM 2446 C C . ALA A 1 310 ? -4.871 38.906 18.359 1 88.44 310 ALA A C 1
ATOM 2448 O O . ALA A 1 310 ? -5.09 40.125 18.516 1 88.44 310 ALA A O 1
ATOM 2449 N N . THR A 1 311 ? -3.951 38.406 17.547 1 89.56 311 THR A N 1
ATOM 2450 C CA . THR A 1 311 ? -3.113 39.312 16.781 1 89.56 311 THR A CA 1
ATOM 2451 C C . THR A 1 311 ? -3.74 39.625 15.43 1 89.56 311 THR A C 1
ATOM 2453 O O . THR A 1 311 ? -3.121 40.281 14.586 1 89.56 311 THR A O 1
ATOM 2456 N N . ILE A 1 312 ? -4.926 39.188 15.242 1 91.31 312 ILE A N 1
ATOM 2457 C CA . ILE A 1 312 ? -5.609 39.406 13.977 1 91.31 312 ILE A CA 1
ATOM 2458 C C . ILE A 1 312 ? -5.785 40.906 13.742 1 91.31 312 ILE A C 1
ATOM 2460 O O . ILE A 1 312 ? -6.121 41.656 14.672 1 91.31 312 ILE A O 1
ATOM 2464 N N . PRO A 1 313 ? -5.465 41.344 12.539 1 91.81 313 PRO A N 1
ATOM 2465 C CA . PRO A 1 313 ? -5.715 42.75 12.258 1 91.81 313 PRO A CA 1
ATOM 2466 C C . PRO A 1 313 ? -7.18 43.156 12.453 1 91.81 313 PRO A C 1
ATOM 2468 O O . PRO A 1 313 ? -8.078 42.375 12.117 1 91.81 313 PRO A O 1
ATOM 2471 N N . LYS A 1 314 ? -7.367 44.406 12.82 1 92.88 314 LYS A N 1
ATOM 2472 C CA . LYS A 1 314 ? -8.695 44.875 13.188 1 92.88 314 LYS A CA 1
ATOM 2473 C C . LYS A 1 314 ? -9.672 44.75 12.023 1 92.88 314 LYS A C 1
ATOM 2475 O O . LYS A 1 314 ? -10.828 44.375 12.203 1 92.88 314 LYS A O 1
ATOM 2480 N N . TYR A 1 315 ? -9.219 45.125 10.883 1 93 315 TYR A N 1
ATOM 2481 C CA . TYR A 1 315 ? -10.125 45.094 9.734 1 93 315 TYR A CA 1
ATOM 2482 C C . TYR A 1 315 ? -10.555 43.656 9.43 1 93 315 TYR A C 1
ATOM 2484 O O . TYR A 1 315 ? -11.695 43.406 9.031 1 93 315 TYR A O 1
ATOM 2492 N N . LYS A 1 316 ? -9.695 42.656 9.578 1 94.19 316 LYS A N 1
ATOM 2493 C CA . LYS A 1 316 ? -10.039 41.25 9.375 1 94.19 316 LYS A CA 1
ATOM 2494 C C . LYS A 1 316 ? -11 40.75 10.453 1 94.19 316 LYS A C 1
ATOM 2496 O O . LYS A 1 316 ? -11.922 40 10.164 1 94.19 316 LYS A O 1
ATOM 2501 N N . GLU A 1 317 ? -10.711 41.156 11.617 1 94.75 317 GLU A N 1
ATOM 2502 C CA . GLU A 1 317 ? -11.609 40.812 12.711 1 94.75 317 GLU A CA 1
ATOM 2503 C C . GLU A 1 317 ? -13.031 41.312 12.445 1 94.75 317 GLU A C 1
ATOM 2505 O O . GLU A 1 317 ? -14.008 40.594 12.703 1 94.75 317 GLU A O 1
ATOM 2510 N N . GLU A 1 318 ? -13.102 42.531 11.984 1 96.25 318 GLU A N 1
ATOM 2511 C CA . GLU A 1 318 ? -14.398 43.125 11.672 1 96.25 318 GLU A CA 1
ATOM 2512 C C . GLU A 1 318 ? -15.125 42.312 10.586 1 96.25 318 GLU A C 1
ATOM 2514 O O . GLU A 1 318 ? -16.328 42.094 10.68 1 96.25 318 GLU A O 1
ATOM 2519 N N . ILE A 1 319 ? -14.375 41.906 9.625 1 96.5 319 ILE A N 1
ATOM 2520 C CA . ILE A 1 319 ? -14.93 41.094 8.547 1 96.5 319 ILE A CA 1
ATOM 2521 C C . ILE A 1 319 ? -15.531 39.812 9.133 1 96.5 319 ILE A C 1
ATOM 2523 O O . ILE A 1 319 ? -16.672 39.469 8.812 1 96.5 319 ILE A O 1
ATOM 2527 N N . ILE A 1 320 ? -14.82 39.188 9.977 1 97.69 320 ILE A N 1
ATOM 2528 C CA . ILE A 1 320 ? -15.227 37.906 10.562 1 97.69 320 ILE A CA 1
ATOM 2529 C C . ILE A 1 320 ? -16.422 38.125 11.477 1 97.69 320 ILE A C 1
ATOM 2531 O O . ILE A 1 320 ? -17.438 37.406 11.367 1 97.69 320 ILE A O 1
ATOM 2535 N N . MET A 1 321 ? -16.375 39.156 12.273 1 97.25 321 MET A N 1
ATOM 2536 C CA . MET A 1 321 ? -17.453 39.469 13.203 1 97.25 321 MET A CA 1
ATOM 2537 C C . MET A 1 321 ? -18.75 39.781 12.453 1 97.25 321 MET A C 1
ATOM 2539 O O . MET A 1 321 ? -19.812 39.312 12.828 1 97.25 321 MET A O 1
ATOM 2543 N N . ASN A 1 322 ? -18.594 40.531 11.43 1 97.69 322 ASN A N 1
ATOM 2544 C CA . ASN A 1 322 ? -19.75 40.906 10.641 1 97.69 322 ASN A CA 1
ATOM 2545 C C . ASN A 1 322 ? -20.406 39.719 9.992 1 97.69 322 ASN A C 1
ATOM 2547 O O . ASN A 1 322 ? -21.641 39.562 10.016 1 97.69 322 ASN A O 1
ATOM 2551 N N . ALA A 1 323 ? -19.609 38.875 9.461 1 97.94 323 ALA A N 1
ATOM 2552 C CA . ALA A 1 323 ? -20.125 37.688 8.797 1 97.94 323 ALA A CA 1
ATOM 2553 C C . ALA A 1 323 ? -20.797 36.75 9.805 1 97.94 323 ALA A C 1
ATOM 2555 O O . ALA A 1 323 ? -21.906 36.25 9.57 1 97.94 323 ALA A O 1
ATOM 2556 N N . LEU A 1 324 ? -20.172 36.531 10.906 1 98.25 324 LEU A N 1
ATOM 2557 C CA . LEU A 1 324 ? -20.656 35.562 11.906 1 98.25 324 LEU A CA 1
ATOM 2558 C C . LEU A 1 324 ? -21.938 36.094 12.57 1 98.25 324 LEU A C 1
ATOM 2560 O O . LEU A 1 324 ? -22.812 35.312 12.945 1 98.25 324 LEU A O 1
ATOM 2564 N N . SER A 1 325 ? -22.016 37.406 12.727 1 97.56 325 SER A N 1
ATOM 2565 C CA . SER A 1 325 ? -23.156 38 13.398 1 97.56 325 SER A CA 1
ATOM 2566 C C . SER A 1 325 ? -24.438 37.812 12.578 1 97.56 325 SER A C 1
ATOM 2568 O O . SER A 1 325 ? -25.547 37.906 13.109 1 97.56 325 SER A O 1
ATOM 2570 N N . LYS A 1 326 ? -24.297 37.531 11.367 1 97.12 326 LYS A N 1
ATOM 2571 C CA . LYS A 1 326 ? -25.438 37.406 10.469 1 97.12 326 LYS A CA 1
ATOM 2572 C C . LYS A 1 326 ? -26 36 10.5 1 97.12 326 LYS A C 1
ATOM 2574 O O . LYS A 1 326 ? -27.062 35.75 9.938 1 97.12 326 LYS A O 1
ATOM 2579 N N . LEU A 1 327 ? -25.359 35.094 11.164 1 97.19 327 LEU A N 1
ATOM 2580 C CA . LEU A 1 327 ? -25.812 33.719 11.258 1 97.19 327 LEU A CA 1
ATOM 2581 C C . LEU A 1 327 ? -26.953 33.594 12.266 1 97.19 327 LEU A C 1
ATOM 2583 O O . LEU A 1 327 ? -26.953 34.25 13.297 1 97.19 327 LEU A O 1
ATOM 2587 N N . LYS A 1 328 ? -27.906 32.688 11.906 1 96.81 328 LYS A N 1
ATOM 2588 C CA . LYS A 1 328 ? -28.906 32.344 12.914 1 96.81 328 LYS A CA 1
ATOM 2589 C C . LYS A 1 328 ? -28.297 31.422 13.977 1 96.81 328 LYS A C 1
ATOM 2591 O O . LYS A 1 328 ? -28.781 31.375 15.109 1 96.81 328 LYS A O 1
ATOM 2596 N N . GLN A 1 329 ? -27.234 30.703 13.609 1 97.88 329 GLN A N 1
ATOM 2597 C CA . GLN A 1 329 ? -26.484 29.875 14.547 1 97.88 329 GLN A CA 1
ATOM 2598 C C . GLN A 1 329 ? -25.641 30.719 15.492 1 97.88 329 GLN A C 1
ATOM 2600 O O . GLN A 1 329 ? -25.359 31.875 15.195 1 97.88 329 GLN A O 1
ATOM 2605 N N . ARG A 1 330 ? -25.312 30.156 16.594 1 98.44 330 ARG A N 1
ATOM 2606 C CA . ARG A 1 330 ? -24.344 30.75 17.516 1 98.44 330 ARG A CA 1
ATOM 2607 C C . ARG A 1 330 ? -22.938 30.281 17.203 1 98.44 330 ARG A C 1
ATOM 2609 O O . ARG A 1 330 ? -22.75 29.312 16.469 1 98.44 330 ARG A O 1
ATOM 2616 N N . VAL A 1 331 ? -21.953 31.062 17.719 1 98.56 331 VAL A N 1
ATOM 2617 C CA . VAL A 1 331 ? -20.562 30.734 17.422 1 98.56 331 VAL A CA 1
ATOM 2618 C C . VAL A 1 331 ? -19.734 30.719 18.703 1 98.56 331 VAL A C 1
ATOM 2620 O O . VAL A 1 331 ? -19.859 31.625 19.547 1 98.56 331 VAL A O 1
ATOM 2623 N N . ILE A 1 332 ? -19.016 29.703 18.922 1 98.38 332 ILE A N 1
ATOM 2624 C CA . ILE A 1 332 ? -17.969 29.688 19.953 1 98.38 332 ILE A CA 1
ATOM 2625 C C . ILE A 1 332 ? -16.594 29.859 19.281 1 98.38 332 ILE A C 1
ATOM 2627 O O . ILE A 1 332 ? -16.188 29.031 18.469 1 98.38 332 ILE A O 1
ATOM 2631 N N . TRP A 1 333 ? -15.898 30.922 19.641 1 97.81 333 TRP A N 1
ATOM 2632 C CA . TRP A 1 333 ? -14.664 31.312 18.984 1 97.81 333 TRP A CA 1
ATOM 2633 C C . TRP A 1 333 ? -13.5 31.344 19.969 1 97.81 333 TRP A C 1
ATOM 2635 O O . TRP A 1 333 ? -13.508 32.125 20.922 1 97.81 333 TRP A O 1
ATOM 2645 N N . LYS A 1 334 ? -12.477 30.484 19.75 1 96 334 LYS A N 1
ATOM 2646 C CA . LYS A 1 334 ? -11.266 30.547 20.562 1 96 334 LYS A CA 1
ATOM 2647 C C . LYS A 1 334 ? -10.5 31.844 20.297 1 96 334 LYS A C 1
ATOM 2649 O O . LYS A 1 334 ? -10.008 32.062 19.188 1 96 334 LYS A O 1
ATOM 2654 N N . TYR A 1 335 ? -10.383 32.594 21.297 1 93.75 335 TYR A N 1
ATOM 2655 C CA . TYR A 1 335 ? -9.781 33.938 21.25 1 93.75 335 TYR A CA 1
ATOM 2656 C C . TYR A 1 335 ? -9.031 34.219 22.547 1 93.75 335 TYR A C 1
ATOM 2658 O O . TYR A 1 335 ? -9.648 34.5 23.578 1 93.75 335 TYR A O 1
ATOM 2666 N N . GLU A 1 336 ? -7.738 34.281 22.5 1 89.88 336 GLU A N 1
ATOM 2667 C CA . GLU A 1 336 ? -6.859 34.25 23.672 1 89.88 336 GLU A CA 1
ATOM 2668 C C . GLU A 1 336 ? -7.129 35.438 24.594 1 89.88 336 GLU A C 1
ATOM 2670 O O . GLU A 1 336 ? -6.977 35.312 25.812 1 89.88 336 GLU A O 1
ATOM 2675 N N . ASP A 1 337 ? -7.586 36.594 24.172 1 89.56 337 ASP A N 1
ATOM 2676 C CA . ASP A 1 337 ? -7.754 37.812 24.984 1 89.56 337 ASP A CA 1
ATOM 2677 C C . ASP A 1 337 ? -9.164 37.875 25.562 1 89.56 337 ASP A C 1
ATOM 2679 O O . ASP A 1 337 ? -9.547 38.906 26.141 1 89.56 337 ASP A O 1
ATOM 2683 N N . SER A 1 338 ? -9.852 36.812 25.562 1 93.19 338 SER A N 1
ATOM 2684 C CA . SER A 1 338 ? -11.219 36.781 26.078 1 93.19 338 SER A CA 1
ATOM 2685 C C . SER A 1 338 ? -11.219 36.688 27.609 1 93.19 338 SER A C 1
ATOM 2687 O O . SER A 1 338 ? -10.203 36.344 28.203 1 93.19 338 SER A O 1
ATOM 2689 N N . ASP A 1 339 ? -12.391 36.906 28.219 1 93.88 339 ASP A N 1
ATOM 2690 C CA . ASP A 1 339 ? -12.57 36.781 29.656 1 93.88 339 ASP A CA 1
ATOM 2691 C C . ASP A 1 339 ? -12.523 35.312 30.094 1 93.88 339 ASP A C 1
ATOM 2693 O O . ASP A 1 339 ? -12.664 34.406 29.281 1 93.88 339 ASP A O 1
ATOM 2697 N N . GLU A 1 340 ? -12.391 35.094 31.344 1 91.38 340 GLU A N 1
ATOM 2698 C CA . GLU A 1 340 ? -12.227 33.75 31.906 1 91.38 340 GLU A CA 1
ATOM 2699 C C . GLU A 1 340 ? -13.438 32.875 31.609 1 91.38 340 GLU A C 1
ATOM 2701 O O . GLU A 1 340 ? -13.289 31.688 31.328 1 91.38 340 GLU A O 1
ATOM 2706 N N . GLU A 1 341 ? -14.562 33.469 31.734 1 93.75 341 GLU A N 1
ATOM 2707 C CA . GLU A 1 341 ? -15.773 32.719 31.438 1 93.75 341 GLU A CA 1
ATOM 2708 C C . GLU A 1 341 ? -16.359 33.125 30.078 1 93.75 341 GLU A C 1
ATOM 2710 O O . GLU A 1 341 ? -17.578 33.094 29.906 1 93.75 341 GLU A O 1
ATOM 2715 N N . GLY A 1 342 ? -15.492 33.688 29.266 1 94.81 342 GLY A N 1
ATOM 2716 C CA . GLY A 1 342 ? -15.906 34 27.906 1 94.81 342 GLY A CA 1
ATOM 2717 C C . GLY A 1 342 ? -16.422 35.438 27.766 1 94.81 342 GLY A C 1
ATOM 2718 O O . GLY A 1 342 ? -16.781 36.062 28.766 1 94.81 342 GLY A O 1
ATOM 2719 N N . THR A 1 343 ? -16.359 35.969 26.594 1 96.69 343 THR A N 1
ATOM 2720 C CA . THR A 1 343 ? -16.922 37.25 26.219 1 96.69 343 THR A CA 1
ATOM 2721 C C . THR A 1 343 ? -18 37.062 25.156 1 96.69 343 THR A C 1
ATOM 2723 O O . THR A 1 343 ? -17.734 36.594 24.047 1 96.69 343 THR A O 1
ATOM 2726 N N . LEU A 1 344 ? -19.203 37.469 25.562 1 96.94 344 LEU A N 1
ATOM 2727 C CA . LEU A 1 344 ? -20.328 37.281 24.672 1 96.94 344 LEU A CA 1
ATOM 2728 C C . LEU A 1 344 ? -20.625 38.594 23.906 1 96.94 344 LEU A C 1
ATOM 2730 O O . LEU A 1 344 ? -20.766 39.656 24.516 1 96.94 344 LEU A O 1
ATOM 2734 N N . THR A 1 345 ? -20.641 38.594 22.656 1 96.69 345 THR A N 1
ATOM 2735 C CA . THR A 1 345 ? -21.062 39.656 21.781 1 96.69 345 THR A CA 1
ATOM 2736 C C . THR A 1 345 ? -22.094 39.156 20.766 1 96.69 345 THR A C 1
ATOM 2738 O O . THR A 1 345 ? -21.734 38.469 19.797 1 96.69 345 THR A O 1
ATOM 2741 N N . GLY A 1 346 ? -23.391 39.5 20.969 1 96.75 346 GLY A N 1
ATOM 2742 C CA . GLY A 1 346 ? -24.438 38.969 20.094 1 96.75 346 GLY A CA 1
ATOM 2743 C C . GLY A 1 346 ? -24.516 37.438 20.156 1 96.75 346 GLY A C 1
ATOM 2744 O O . GLY A 1 346 ? -24.656 36.875 21.25 1 96.75 346 GLY A O 1
ATOM 2745 N N . ASN A 1 347 ? -24.375 36.812 19.062 1 97.94 347 ASN A N 1
ATOM 2746 C CA . ASN A 1 347 ? -24.453 35.375 18.984 1 97.94 347 ASN A CA 1
ATOM 2747 C C . ASN A 1 347 ? -23.062 34.719 19.062 1 97.94 347 ASN A C 1
ATOM 2749 O O . ASN A 1 347 ? -22.922 33.531 18.797 1 97.94 347 ASN A O 1
ATOM 2753 N N . ILE A 1 348 ? -22.031 35.5 19.391 1 98.25 348 ILE A N 1
ATOM 2754 C CA . ILE A 1 348 ? -20.656 35 19.359 1 98.25 348 ILE A CA 1
ATOM 2755 C C . ILE A 1 348 ? -20.094 34.969 20.766 1 98.25 348 ILE A C 1
ATOM 2757 O O . ILE A 1 348 ? -20 36 21.438 1 98.25 348 ILE A O 1
ATOM 2761 N N . LEU A 1 349 ? -19.688 33.812 21.234 1 98.25 349 LEU A N 1
ATOM 2762 C CA . LEU A 1 349 ? -18.984 33.625 22.5 1 98.25 349 LEU A CA 1
ATOM 2763 C C . LEU A 1 349 ? -17.5 33.406 22.281 1 98.25 349 LEU A C 1
ATOM 2765 O O . LEU A 1 349 ? -17.078 32.344 21.828 1 98.25 349 LEU A O 1
ATOM 2769 N N . LYS A 1 350 ? -16.672 34.344 22.594 1 97.38 350 LYS A N 1
ATOM 2770 C CA . LYS A 1 350 ? -15.219 34.219 22.562 1 97.38 350 LYS A CA 1
ATOM 2771 C C . LYS A 1 350 ? -14.695 33.562 23.844 1 97.38 350 LYS A C 1
ATOM 2773 O O . LYS A 1 350 ? -15.125 33.906 24.938 1 97.38 350 LYS A O 1
ATOM 2778 N N . VAL A 1 351 ? -13.836 32.594 23.656 1 96.56 351 VAL A N 1
ATOM 2779 C CA . VAL A 1 351 ? -13.297 31.906 24.828 1 96.56 351 VAL A CA 1
ATOM 2780 C C . VAL A 1 351 ? -11.781 31.766 24.688 1 96.56 351 VAL A C 1
ATOM 2782 O O . VAL A 1 351 ? -11.258 31.656 23.578 1 96.56 351 VAL A O 1
ATOM 2785 N N . LYS A 1 352 ? -11.031 31.703 25.781 1 92.56 352 LYS A N 1
ATOM 2786 C CA . LYS A 1 352 ? -9.578 31.578 25.797 1 92.56 352 LYS A CA 1
ATOM 2787 C C . LYS A 1 352 ? -9.133 30.203 25.328 1 92.56 352 LYS A C 1
ATOM 2789 O O . LYS A 1 352 ? -8.094 30.078 24.672 1 92.56 352 LYS A O 1
ATOM 2794 N N . TRP A 1 353 ? -9.828 29.266 25.828 1 89.5 353 TRP A N 1
ATOM 2795 C CA . TRP A 1 353 ? -9.539 27.859 25.516 1 89.5 353 TRP A CA 1
ATOM 2796 C C . TRP A 1 353 ? -10.828 27.062 25.375 1 89.5 353 TRP A C 1
ATOM 2798 O O . TRP A 1 353 ? -11.859 27.422 25.938 1 89.5 353 TRP A O 1
ATOM 2808 N N . LEU A 1 354 ? -10.766 26.031 24.516 1 90.75 354 LEU A N 1
ATOM 2809 C C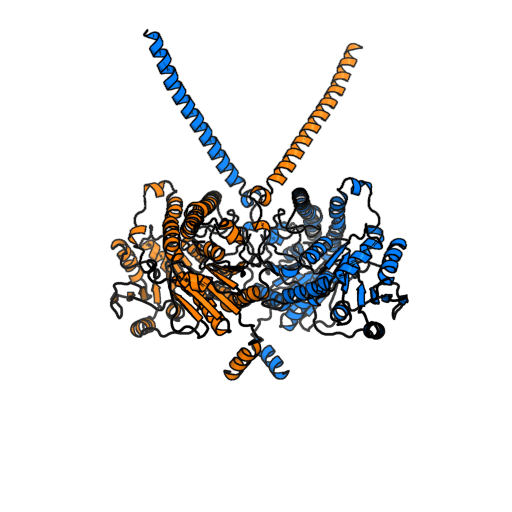A . LEU A 1 354 ? -11.945 25.172 24.406 1 90.75 354 LEU A CA 1
ATOM 2810 C C . LEU A 1 354 ? -11.539 23.719 24.188 1 90.75 354 LEU A C 1
ATOM 2812 O O . LEU A 1 354 ? -10.547 23.438 23.516 1 90.75 354 LEU A O 1
ATOM 2816 N N . PRO A 1 355 ? -12.258 22.766 24.797 1 93.81 355 PRO A N 1
ATOM 2817 C CA . PRO A 1 355 ? -12.102 21.344 24.516 1 93.81 355 PRO A CA 1
ATOM 2818 C C . PRO A 1 355 ? -12.633 20.969 23.125 1 93.81 355 PRO A C 1
ATOM 2820 O O . PRO A 1 355 ? -13.727 20.406 23.016 1 93.81 355 PRO A O 1
ATOM 2823 N N . GLN A 1 356 ? -11.844 21.125 22.156 1 95.12 356 GLN A N 1
ATOM 2824 C CA . GLN A 1 356 ? -12.242 21.141 20.766 1 95.12 356 GLN A CA 1
ATOM 2825 C C . GLN A 1 356 ? -12.93 19.844 20.359 1 95.12 356 GLN A C 1
ATOM 2827 O O . GLN A 1 356 ? -14.039 19.844 19.828 1 95.12 356 GLN A O 1
ATOM 2832 N N . TYR A 1 357 ? -12.312 18.672 20.641 1 95.69 357 TYR A N 1
ATOM 2833 C CA . TYR A 1 357 ? -12.867 17.406 20.188 1 95.69 357 TYR A CA 1
ATOM 2834 C C . TYR A 1 357 ? -14.156 17.078 20.938 1 95.69 357 TYR A C 1
ATOM 2836 O O . TYR A 1 357 ? -15.102 16.547 20.344 1 95.69 357 TYR A O 1
ATOM 2844 N N . GLU A 1 358 ? -14.203 17.406 22.219 1 95.62 358 GLU A N 1
ATOM 2845 C CA . GLU A 1 358 ? -15.43 17.219 23 1 95.62 358 GLU A CA 1
ATOM 2846 C C . GLU A 1 358 ? -16.578 18.031 22.422 1 95.62 358 GLU A C 1
ATOM 2848 O O . GLU A 1 358 ? -17.703 17.547 22.312 1 95.62 358 GLU A O 1
ATOM 2853 N N . LEU A 1 359 ? -16.266 19.219 22.109 1 96.75 359 LEU A N 1
ATOM 2854 C CA . LEU A 1 359 ? -17.281 20.094 21.547 1 96.75 359 LEU A CA 1
ATOM 2855 C C . LEU A 1 359 ? -17.734 19.594 20.172 1 96.75 359 LEU A C 1
ATOM 2857 O O . LEU A 1 359 ? -18.922 19.609 19.859 1 96.75 359 LEU A O 1
ATOM 2861 N N . LEU A 1 360 ? -16.797 19.156 19.375 1 96.94 360 LEU A N 1
ATOM 2862 C CA . LEU A 1 360 ? -17.125 18.672 18.031 1 96.94 360 LEU A CA 1
ATOM 2863 C C . LEU A 1 360 ? -18.047 17.453 18.125 1 96.94 360 LEU A C 1
ATOM 2865 O O . LEU A 1 360 ? -18.891 17.234 17.234 1 96.94 360 LEU A O 1
ATOM 2869 N N . GLN A 1 361 ? -17.938 16.719 19.156 1 95.19 361 GLN A N 1
ATOM 2870 C CA . GLN A 1 361 ? -18.766 15.516 19.328 1 95.19 361 GLN A CA 1
ATOM 2871 C C . GLN A 1 361 ? -20.141 15.875 19.859 1 95.19 361 GLN A C 1
ATOM 2873 O O . GLN A 1 361 ? -21.047 15.023 19.875 1 95.19 361 GLN A O 1
ATOM 2878 N N . HIS A 1 362 ? -20.297 17.094 20.328 1 95.12 362 HIS A N 1
ATOM 2879 C CA . HIS A 1 362 ? -21.594 17.516 20.875 1 95.12 362 HIS A CA 1
ATOM 2880 C C . HIS A 1 362 ? -22.625 17.672 19.766 1 95.12 362 HIS A C 1
ATOM 2882 O O . HIS A 1 362 ? -22.328 18.172 18.688 1 95.12 362 HIS A O 1
ATOM 2888 N N . GLU A 1 363 ? -23.875 17.328 20.016 1 94.62 363 GLU A N 1
ATOM 2889 C CA . GLU A 1 363 ? -24.938 17.281 19.016 1 94.62 363 GLU A CA 1
ATOM 2890 C C . GLU A 1 363 ? -25.297 18.688 18.547 1 94.62 363 GLU A C 1
ATOM 2892 O O . GLU A 1 363 ? -25.719 18.875 17.406 1 94.62 363 GLU A O 1
ATOM 2897 N N . LYS A 1 364 ? -25.062 19.703 19.406 1 97.19 364 LYS A N 1
ATOM 2898 C CA . LYS A 1 364 ? -25.438 21.078 19.062 1 97.19 364 LYS A CA 1
ATOM 2899 C C . LYS A 1 364 ? -24.406 21.719 18.156 1 97.19 364 LYS A C 1
ATOM 2901 O O . LYS A 1 364 ? -24.672 22.75 17.531 1 97.19 364 LYS A O 1
ATOM 2906 N N . VAL A 1 365 ? -23.203 21.203 18.094 1 98.19 365 VAL A N 1
ATOM 2907 C CA . VAL A 1 365 ? -22.188 21.719 17.172 1 98.19 365 VAL A CA 1
ATOM 2908 C C . VAL A 1 365 ? -22.422 21.156 15.773 1 98.19 365 VAL A C 1
ATOM 2910 O O . VAL A 1 365 ? -22.453 19.938 15.586 1 98.19 365 VAL A O 1
ATOM 2913 N N . ILE A 1 366 ? -22.5 22.016 14.797 1 98.19 366 ILE A N 1
ATOM 2914 C CA . ILE A 1 366 ? -22.969 21.516 13.508 1 98.19 366 ILE A CA 1
ATOM 2915 C C . ILE A 1 366 ? -21.953 21.859 12.422 1 98.19 366 ILE A C 1
ATOM 2917 O O . ILE A 1 366 ? -22.078 21.391 11.281 1 98.19 366 ILE A O 1
ATOM 2921 N N . ALA A 1 367 ? -20.922 22.656 12.758 1 98.62 367 ALA A N 1
ATOM 2922 C CA . ALA A 1 367 ? -19.875 23 11.812 1 98.62 367 ALA A CA 1
ATOM 2923 C C . ALA A 1 367 ? -18.609 23.438 12.531 1 98.62 367 ALA A C 1
ATOM 2925 O O . ALA A 1 367 ? -18.641 23.75 13.727 1 98.62 367 ALA A O 1
ATOM 2926 N N . PHE A 1 368 ? -17.5 23.469 11.82 1 98.81 368 PHE A N 1
ATOM 2927 C CA . PHE A 1 368 ? -16.203 23.781 12.383 1 98.81 368 PHE A CA 1
ATOM 2928 C C . PHE A 1 368 ? -15.414 24.703 11.453 1 98.81 368 PHE A C 1
ATOM 2930 O O . PHE A 1 368 ? -15.133 24.344 10.305 1 98.81 368 PHE A O 1
ATOM 2937 N N . ILE A 1 369 ? -15.117 25.906 11.875 1 98.5 369 ILE A N 1
ATOM 2938 C CA . ILE A 1 369 ? -14.18 26.797 11.188 1 98.5 369 ILE A CA 1
ATOM 2939 C C . ILE A 1 369 ? -12.773 26.578 11.727 1 98.5 369 ILE A C 1
ATOM 2941 O O . ILE A 1 369 ? -12.523 26.766 12.922 1 98.5 369 ILE A O 1
ATOM 2945 N N . ALA A 1 370 ? -11.859 26.172 10.867 1 97.75 370 ALA A N 1
ATOM 2946 C CA . ALA A 1 370 ? -10.516 25.828 11.328 1 97.75 370 ALA A CA 1
ATOM 2947 C C . ALA A 1 370 ? -9.469 26.172 10.281 1 97.75 370 ALA A C 1
ATOM 2949 O O . ALA A 1 370 ? -9.805 26.625 9.18 1 97.75 370 ALA A O 1
ATOM 2950 N N . HIS A 1 371 ? -8.219 26.047 10.641 1 96.38 371 HIS A N 1
ATOM 2951 C CA . HIS A 1 371 ? -7.141 26.422 9.734 1 96.38 371 HIS A CA 1
ATOM 2952 C C . HIS A 1 371 ? -6.688 25.219 8.906 1 96.38 371 HIS A C 1
ATOM 2954 O O . HIS A 1 371 ? -5.828 25.344 8.031 1 96.38 371 HIS A O 1
ATOM 2960 N N . GLY A 1 372 ? -7.141 24.031 9.25 1 96.31 372 GLY A N 1
ATOM 2961 C CA . GLY A 1 372 ? -6.855 22.875 8.406 1 96.31 372 GLY A CA 1
ATOM 2962 C C . GLY A 1 372 ? -5.676 22.062 8.891 1 96.31 372 GLY A C 1
ATOM 2963 O O . GLY A 1 372 ? -5.09 21.297 8.125 1 96.31 372 GLY A O 1
ATOM 2964 N N . GLY A 1 373 ? -5.301 22.25 10.141 1 96 373 GLY A N 1
ATOM 2965 C CA . GLY A 1 373 ? -4.348 21.312 10.711 1 96 373 GLY A CA 1
ATOM 2966 C C . GLY A 1 373 ? -4.871 19.891 10.773 1 96 373 GLY A C 1
ATOM 2967 O O . GLY A 1 373 ? -6.07 19.672 10.961 1 96 373 GLY A O 1
ATOM 2968 N N . LEU A 1 374 ? -4.023 18.953 10.703 1 95.94 374 LEU A N 1
ATOM 2969 C CA . LEU A 1 374 ? -4.449 17.562 10.539 1 95.94 374 LEU A CA 1
ATOM 2970 C C . LEU A 1 374 ? -5.176 17.062 11.781 1 95.94 374 LEU A C 1
ATOM 2972 O O . LEU A 1 374 ? -6.086 16.234 11.68 1 95.94 374 LEU A O 1
ATOM 2976 N N . LEU A 1 375 ? -4.781 17.5 12.992 1 95.94 375 LEU A N 1
ATOM 2977 C CA . LEU A 1 375 ? -5.5 17.078 14.188 1 95.94 375 LEU A CA 1
ATOM 2978 C C . LEU A 1 375 ? -6.938 17.578 14.172 1 95.94 375 LEU A C 1
ATOM 2980 O O . LEU A 1 375 ? -7.867 16.828 14.469 1 95.94 375 LEU A O 1
ATOM 2984 N N . GLY A 1 376 ? -7.059 18.875 13.812 1 96.5 376 GLY A N 1
ATOM 2985 C CA . GLY A 1 376 ? -8.406 19.391 13.664 1 96.5 376 GLY A CA 1
ATOM 2986 C C . GLY A 1 376 ? -9.203 18.703 12.578 1 96.5 376 GLY A C 1
ATOM 2987 O O . GLY A 1 376 ? -10.391 18.422 12.758 1 96.5 376 GLY A O 1
ATOM 2988 N N . MET A 1 377 ? -8.547 18.391 11.492 1 97.75 377 MET A N 1
ATOM 2989 C CA . MET A 1 377 ? -9.188 17.688 10.391 1 97.75 377 MET A CA 1
ATOM 2990 C C .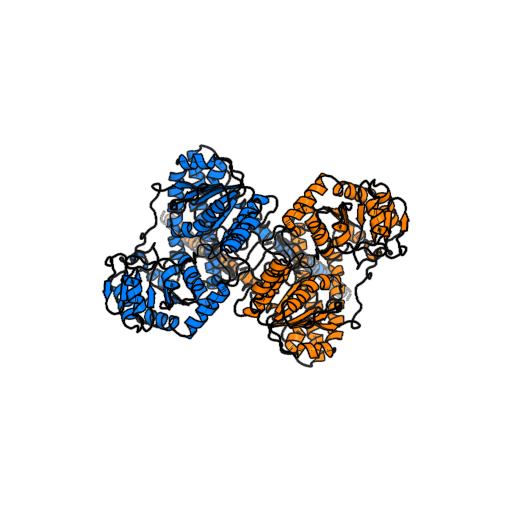 MET A 1 377 ? -9.711 16.328 10.844 1 97.75 377 MET A C 1
ATOM 2992 O O . MET A 1 377 ? -10.844 15.961 10.539 1 97.75 377 MET A O 1
ATOM 2996 N N . THR A 1 378 ? -8.883 15.57 11.531 1 98 378 THR A N 1
ATOM 2997 C CA . THR A 1 378 ? -9.25 14.227 11.953 1 98 378 THR A CA 1
ATOM 2998 C C . THR A 1 378 ? -10.352 14.266 13.008 1 98 378 THR A C 1
ATOM 3000 O O . THR A 1 378 ? -11.219 13.398 13.039 1 98 378 THR A O 1
ATOM 3003 N N . GLU A 1 379 ? -10.328 15.273 13.883 1 97.44 379 GLU A N 1
ATOM 3004 C CA . GLU A 1 379 ? -11.391 15.445 14.859 1 97.44 379 GLU A CA 1
ATOM 3005 C C . GLU A 1 379 ? -12.727 15.734 14.18 1 97.44 379 GLU A C 1
ATOM 3007 O O . GLU A 1 379 ? -13.75 15.148 14.531 1 97.44 379 GLU A O 1
ATOM 3012 N N . ALA A 1 380 ? -12.648 16.578 13.227 1 98.31 380 ALA A N 1
ATOM 3013 C CA . ALA A 1 380 ? -13.867 17 12.531 1 98.31 380 ALA A CA 1
ATOM 3014 C C . ALA A 1 380 ? -14.477 15.836 11.758 1 98.31 380 ALA A C 1
ATOM 3016 O O . ALA A 1 380 ? -15.688 15.594 11.836 1 98.31 380 ALA A O 1
ATOM 3017 N N . ILE A 1 381 ? -13.664 15.086 11.023 1 98.62 381 ILE A N 1
ATOM 3018 C CA . ILE A 1 381 ? -14.211 13.992 10.227 1 98.62 381 ILE A CA 1
ATOM 3019 C C . ILE A 1 381 ? -14.711 12.883 11.148 1 98.62 381 ILE A C 1
ATOM 3021 O O . ILE A 1 381 ? -15.727 12.25 10.859 1 98.62 381 ILE A O 1
ATOM 3025 N N . SER A 1 382 ? -13.984 12.633 12.18 1 98.12 382 SER A N 1
ATOM 3026 C CA . SER A 1 382 ? -14.43 11.633 13.141 1 98.12 382 SER A CA 1
ATOM 3027 C C . SER A 1 382 ? -15.805 11.969 13.703 1 98.12 382 SER A C 1
ATOM 3029 O O . SER A 1 382 ? -16.656 11.086 13.875 1 98.12 382 SER A O 1
ATOM 3031 N N . ALA A 1 383 ? -16.047 13.258 13.914 1 97.38 383 ALA A N 1
ATOM 3032 C CA . ALA A 1 383 ? -17.297 13.719 14.508 1 97.38 383 ALA A CA 1
ATOM 3033 C C . ALA A 1 383 ? -18.359 13.945 13.438 1 97.38 383 ALA A C 1
ATOM 3035 O O . ALA A 1 383 ? -19.531 14.188 13.75 1 97.38 383 ALA A O 1
ATOM 3036 N N . GLY A 1 384 ? -17.969 13.922 12.18 1 98.31 384 GLY A N 1
ATOM 3037 C CA . GLY A 1 384 ? -18.891 14.117 11.086 1 98.31 384 GLY A CA 1
ATOM 3038 C C . GLY A 1 384 ? -19.375 15.555 10.945 1 98.31 384 GLY A C 1
ATOM 3039 O O . GLY A 1 384 ? -20.531 15.805 10.633 1 98.31 384 GLY A O 1
ATOM 3040 N N . LYS A 1 385 ? -18.484 16.484 11.258 1 98.62 385 LYS A N 1
ATOM 3041 C CA . LYS A 1 385 ? -18.828 17.891 11.195 1 98.62 385 LYS A CA 1
ATOM 3042 C C . LYS A 1 385 ? -18.25 18.562 9.961 1 98.62 385 LYS A C 1
ATOM 3044 O O . LYS A 1 385 ? -17.047 18.453 9.703 1 98.62 385 LYS A O 1
ATOM 3049 N N . PRO A 1 386 ? -19.047 19.266 9.156 1 98.69 386 PRO A N 1
ATOM 3050 C CA . PRO A 1 386 ? -18.484 19.984 8.016 1 98.69 386 PRO A CA 1
ATOM 3051 C C . PRO A 1 386 ? -17.547 21.125 8.445 1 98.69 386 PRO A C 1
ATOM 3053 O O . PRO A 1 386 ? -17.703 21.688 9.531 1 98.69 386 PRO A O 1
ATOM 3056 N N . MET A 1 387 ? -16.625 21.469 7.539 1 98.75 387 MET A N 1
ATOM 3057 C CA . MET A 1 387 ? -15.57 22.406 7.926 1 98.75 387 MET A CA 1
ATOM 3058 C C . MET A 1 387 ? -15.469 23.562 6.938 1 98.75 387 MET A C 1
ATOM 3060 O O . MET A 1 387 ? -15.609 23.359 5.727 1 98.75 387 MET A O 1
ATOM 3064 N N . LEU A 1 388 ? -15.32 24.703 7.41 1 98.75 388 LEU A N 1
ATOM 3065 C CA . LEU A 1 388 ? -14.773 25.812 6.641 1 98.75 388 LEU A CA 1
ATOM 3066 C C . LEU A 1 388 ? -13.297 26.031 6.977 1 98.75 388 LEU A C 1
ATOM 3068 O O . LEU A 1 388 ? -12.969 26.469 8.078 1 98.75 388 LEU A O 1
ATOM 3072 N N . ILE A 1 389 ? -12.445 25.766 6.02 1 98.38 389 ILE A N 1
ATOM 3073 C CA . ILE A 1 389 ? -11.008 25.719 6.281 1 98.38 389 ILE A CA 1
ATOM 3074 C C . ILE A 1 389 ? -10.352 27 5.75 1 98.38 389 ILE A C 1
ATOM 3076 O O . ILE A 1 389 ? -10.57 27.375 4.602 1 98.38 389 ILE A O 1
ATOM 3080 N N . VAL A 1 390 ? -9.594 27.656 6.57 1 96.75 390 VAL A N 1
ATOM 3081 C CA . VAL A 1 390 ? -8.789 28.812 6.211 1 96.75 390 VAL A CA 1
ATOM 3082 C C . VAL A 1 390 ? -7.316 28.516 6.457 1 96.75 390 VAL A C 1
ATOM 3084 O O . VAL A 1 390 ? -6.785 28.812 7.531 1 96.75 390 VAL A O 1
ATOM 3087 N N . PRO A 1 391 ? -6.598 28.047 5.41 1 94.25 391 PRO A N 1
ATOM 3088 C CA . PRO A 1 391 ? -5.207 27.625 5.602 1 94.25 391 PRO A CA 1
ATOM 3089 C C . PRO A 1 391 ? -4.242 28.812 5.703 1 94.25 391 PRO A C 1
ATOM 3091 O O . PRO A 1 391 ? -4.434 29.828 5.035 1 94.25 391 PRO A O 1
ATOM 3094 N N . PHE A 1 392 ? -3.174 28.609 6.484 1 89.88 392 PHE A N 1
ATOM 3095 C CA . PHE A 1 392 ? -2.166 29.656 6.652 1 89.88 392 PHE A CA 1
ATOM 3096 C C . PHE A 1 392 ? -0.795 29.156 6.207 1 89.88 392 PHE A C 1
ATOM 3098 O O . PHE A 1 392 ? -0.07 29.875 5.508 1 89.88 392 PHE A O 1
ATOM 3105 N N . TYR A 1 393 ? -0.416 27.969 6.602 1 86.12 393 TYR A N 1
ATOM 3106 C CA . TYR A 1 393 ? 0.932 27.484 6.328 1 86.12 393 TYR A CA 1
ATOM 3107 C C . TYR A 1 393 ? 0.975 25.953 6.328 1 86.12 393 TYR A C 1
ATOM 3109 O O . TYR A 1 393 ? 0.01 25.297 6.734 1 86.12 393 TYR A O 1
ATOM 3117 N N . GLY A 1 394 ? 2.059 25.422 5.852 1 89.19 394 GLY A N 1
ATOM 3118 C CA . GLY A 1 394 ? 2.359 24 5.949 1 89.19 394 GLY A CA 1
ATOM 3119 C C . GLY A 1 394 ? 1.417 23.125 5.137 1 89.19 394 GLY A C 1
ATOM 3120 O O . GLY A 1 394 ? 1.215 23.375 3.945 1 89.19 394 GLY A O 1
ATOM 3121 N N . ASP A 1 395 ? 0.912 22.141 5.875 1 93 395 ASP A N 1
ATOM 3122 C CA . ASP A 1 395 ? 0.101 21.141 5.172 1 93 395 ASP A CA 1
ATOM 3123 C C . ASP A 1 395 ? -1.377 21.531 5.195 1 93 395 ASP A C 1
ATOM 3125 O O . ASP A 1 395 ? -2.232 20.75 4.77 1 93 395 ASP A O 1
ATOM 3129 N N . GLN A 1 396 ? -1.669 22.703 5.602 1 94.88 396 GLN A N 1
ATOM 3130 C CA . GLN A 1 396 ? -3.059 23.125 5.758 1 94.88 396 GLN A CA 1
ATOM 3131 C C . GLN A 1 396 ? -3.748 23.25 4.402 1 94.88 396 GLN A C 1
ATOM 3133 O O . GLN A 1 396 ? -4.934 22.938 4.27 1 94.88 396 GLN A O 1
ATOM 3138 N N . MET A 1 397 ? -2.949 23.656 3.432 1 93.19 397 MET A N 1
ATOM 3139 C CA . MET A 1 397 ? -3.523 23.844 2.102 1 93.19 397 MET A CA 1
ATOM 3140 C C . MET A 1 397 ? -3.949 22.516 1.496 1 93.19 397 MET A C 1
ATOM 3142 O O . MET A 1 397 ? -5.062 22.391 0.983 1 93.19 397 MET A O 1
ATOM 3146 N N . VAL A 1 398 ? -3.082 21.547 1.564 1 94.62 398 VAL A N 1
ATOM 3147 C CA . VAL A 1 398 ? -3.395 20.25 0.983 1 94.62 398 VAL A CA 1
ATOM 3148 C C . VAL A 1 398 ? -4.52 19.578 1.774 1 94.62 398 VAL A C 1
ATOM 3150 O O . VAL A 1 398 ? -5.355 18.875 1.204 1 94.62 398 VAL A O 1
ATOM 3153 N N . ASN A 1 399 ? -4.574 19.797 3.049 1 97.06 399 ASN A N 1
ATOM 3154 C CA . ASN A 1 399 ? -5.66 19.266 3.873 1 97.06 399 ASN A CA 1
ATOM 3155 C C . ASN A 1 399 ? -7.004 19.875 3.486 1 97.06 399 ASN A C 1
ATOM 3157 O O . ASN A 1 399 ? -8.016 19.188 3.439 1 97.06 399 ASN A O 1
ATOM 3161 N N . GLY A 1 400 ? -6.961 21.203 3.273 1 96.94 400 GLY A N 1
ATOM 3162 C CA . GLY A 1 400 ? -8.172 21.859 2.812 1 96.94 400 GLY A CA 1
ATOM 3163 C C . GLY A 1 400 ? -8.68 21.328 1.486 1 96.94 400 GLY A C 1
ATOM 3164 O O . GLY A 1 400 ? -9.875 21.109 1.315 1 96.94 400 GLY A O 1
ATOM 3165 N N . ALA A 1 401 ? -7.758 21.109 0.603 1 96.12 401 ALA A N 1
ATOM 3166 C CA . ALA A 1 401 ? -8.117 20.547 -0.696 1 96.12 401 ALA A CA 1
ATOM 3167 C C . ALA A 1 401 ? -8.711 19.141 -0.542 1 96.12 401 ALA A C 1
ATOM 3169 O O . ALA A 1 401 ? -9.68 18.797 -1.224 1 96.12 401 ALA A O 1
ATOM 3170 N N . ALA A 1 402 ? -8.164 18.406 0.294 1 96.38 402 ALA A N 1
ATOM 3171 C CA . ALA A 1 402 ? -8.664 17.047 0.551 1 96.38 402 ALA A CA 1
ATOM 3172 C C . ALA A 1 402 ? -10.078 17.094 1.109 1 96.38 402 ALA A C 1
ATOM 3174 O O . ALA A 1 402 ? -10.938 16.312 0.687 1 96.38 402 ALA A O 1
ATOM 3175 N N . ALA A 1 403 ? -10.32 17.953 2.043 1 97.31 403 ALA A N 1
ATOM 3176 C CA . ALA A 1 403 ? -11.648 18.078 2.641 1 97.31 403 ALA A CA 1
ATOM 3177 C C . ALA A 1 403 ? -12.695 18.438 1.584 1 97.31 403 ALA A C 1
ATOM 3179 O O . ALA A 1 403 ? -13.812 17.922 1.606 1 97.31 403 ALA A O 1
ATOM 3180 N N . THR A 1 404 ? -12.289 19.328 0.741 1 96.88 404 THR A N 1
ATOM 3181 C CA . THR A 1 404 ? -13.203 19.734 -0.326 1 96.88 404 THR A CA 1
ATOM 3182 C C . THR A 1 404 ? -13.492 18.562 -1.264 1 96.88 404 THR A C 1
ATOM 3184 O O . THR A 1 404 ? -14.641 18.359 -1.656 1 96.88 404 THR A O 1
ATOM 3187 N N . THR A 1 405 ? -12.516 17.797 -1.532 1 95.5 405 THR A N 1
ATOM 3188 C CA . THR A 1 405 ? -12.633 16.672 -2.465 1 95.5 405 THR A CA 1
ATOM 3189 C C . THR A 1 405 ? -13.609 15.633 -1.938 1 95.5 405 THR A C 1
ATOM 3191 O O . THR A 1 405 ? -14.398 15.078 -2.701 1 95.5 405 THR A O 1
ATOM 3194 N N . ILE A 1 406 ? -13.641 15.391 -0.653 1 96.38 406 ILE A N 1
ATOM 3195 C CA . ILE A 1 406 ? -14.438 14.281 -0.131 1 96.38 406 ILE A CA 1
ATOM 3196 C C . ILE A 1 406 ? -15.766 14.812 0.397 1 96.38 406 ILE A C 1
ATOM 3198 O O . ILE A 1 406 ? -16.578 14.047 0.941 1 96.38 406 ILE A O 1
ATOM 3202 N N . GLY A 1 407 ? -15.961 16.125 0.339 1 96.62 407 GLY A N 1
ATOM 3203 C CA . GLY A 1 407 ? -17.234 16.719 0.743 1 96.62 407 GLY A CA 1
ATOM 3204 C C . GLY A 1 407 ? -17.312 16.984 2.234 1 96.62 407 GLY A C 1
ATOM 3205 O O . GLY A 1 407 ? -18.406 17 2.805 1 96.62 407 GLY A O 1
ATOM 3206 N N . LEU A 1 408 ? -16.172 17.125 2.846 1 98.12 408 LEU A N 1
ATOM 3207 C CA . LEU A 1 408 ? -16.141 17.406 4.277 1 98.12 408 LEU A CA 1
ATOM 3208 C C . LEU A 1 408 ? -16.203 18.906 4.539 1 98.12 408 LEU A C 1
ATOM 3210 O O . LEU A 1 408 ? -16.578 19.344 5.637 1 98.12 408 LEU A O 1
ATOM 3214 N N . GLY A 1 409 ? -15.852 19.641 3.535 1 97.88 409 GLY A N 1
ATOM 3215 C CA . GLY A 1 409 ? -15.844 21.078 3.756 1 97.88 409 GLY A CA 1
ATOM 3216 C C . GLY A 1 409 ? -15.406 21.875 2.535 1 97.88 409 GLY A C 1
ATOM 3217 O O . GLY A 1 409 ? -15.414 21.344 1.418 1 97.88 409 GLY A O 1
ATOM 3218 N N . LYS A 1 410 ? -15.164 23.141 2.842 1 97.5 410 LYS A N 1
ATOM 3219 C CA . LYS A 1 410 ? -14.68 24.094 1.848 1 97.5 410 LYS A CA 1
ATOM 3220 C C . LYS A 1 410 ? -13.5 24.906 2.389 1 97.5 410 LYS A C 1
ATOM 3222 O O . LYS A 1 410 ? -13.438 25.188 3.586 1 97.5 410 LYS A O 1
ATOM 3227 N N . ALA A 1 411 ? -12.633 25.219 1.447 1 97.12 411 ALA A N 1
ATOM 3228 C CA . ALA A 1 411 ? -11.492 26.047 1.831 1 97.12 411 ALA A CA 1
ATOM 3229 C C . ALA A 1 411 ? -11.609 27.453 1.224 1 97.12 411 ALA A C 1
ATOM 3231 O O . ALA A 1 411 ? -12.031 27.594 0.075 1 97.12 411 ALA A O 1
ATOM 3232 N N . ILE A 1 412 ? -11.242 28.469 2.01 1 95.88 412 ILE A N 1
ATOM 3233 C CA . ILE A 1 412 ? -11.195 29.828 1.503 1 95.88 412 ILE A CA 1
ATOM 3234 C C . ILE A 1 412 ? -9.859 30.469 1.867 1 95.88 412 ILE A C 1
ATOM 3236 O O . ILE A 1 412 ? -9.211 30.062 2.83 1 95.88 412 ILE A O 1
ATOM 3240 N N . SER A 1 413 ? -9.469 31.453 1.144 1 90.88 413 SER A N 1
ATOM 3241 C CA . SER A 1 413 ? -8.188 32.125 1.339 1 90.88 413 SER A CA 1
ATOM 3242 C C . SER A 1 413 ? -8.281 33.188 2.42 1 90.88 413 SER A C 1
ATOM 3244 O O . SER A 1 413 ? -9.219 34 2.43 1 90.88 413 SER A O 1
ATOM 3246 N N . TYR A 1 414 ? -7.359 33.156 3.307 1 91.62 414 TYR A N 1
ATOM 3247 C CA . TYR A 1 414 ? -7.297 34.219 4.312 1 91.62 414 TYR A CA 1
ATOM 3248 C C . TYR A 1 414 ? -6.973 35.562 3.676 1 91.62 414 TYR A C 1
ATOM 3250 O O . TYR A 1 414 ? -7.578 36.562 4.02 1 91.62 414 TYR A O 1
ATOM 3258 N N . ALA A 1 415 ? -6.039 35.531 2.762 1 85.5 415 ALA A N 1
ATOM 3259 C CA . ALA A 1 415 ? -5.57 36.75 2.125 1 85.5 415 ALA A CA 1
ATOM 3260 C C . ALA A 1 415 ? -6.703 37.438 1.369 1 85.5 415 ALA A C 1
ATOM 3262 O O . ALA A 1 415 ? -6.805 38.656 1.38 1 85.5 415 ALA A O 1
ATOM 3263 N N . ASP A 1 416 ? -7.602 36.656 0.794 1 87.31 416 ASP A N 1
ATOM 3264 C CA . ASP A 1 416 ? -8.68 37.219 -0.026 1 87.31 416 ASP A CA 1
ATOM 3265 C C . ASP A 1 416 ? -10.008 37.188 0.725 1 87.31 416 ASP A C 1
ATOM 3267 O O . ASP A 1 416 ? -11.07 37.344 0.12 1 87.31 416 ASP A O 1
ATOM 3271 N N . MET A 1 417 ? -9.93 37 1.957 1 93.31 417 MET A N 1
ATOM 3272 C CA . MET A 1 417 ? -11.156 36.844 2.73 1 93.31 417 MET A CA 1
ATOM 3273 C C . MET A 1 417 ? -11.945 38.156 2.771 1 93.31 417 MET A C 1
ATOM 3275 O O . MET A 1 417 ? -11.391 39.219 3.066 1 93.31 417 MET A O 1
ATOM 3279 N N . SER A 1 418 ? -13.133 38.125 2.379 1 95.5 418 SER A N 1
ATOM 3280 C CA . SER A 1 418 ? -14.125 39.188 2.508 1 95.5 418 SER A CA 1
ATOM 3281 C C . SER A 1 418 ? -15.352 38.688 3.271 1 95.5 418 SER A C 1
ATOM 3283 O O . SER A 1 418 ? -15.5 37.5 3.535 1 95.5 418 SER A O 1
ATOM 3285 N N . GLU A 1 419 ? -16.109 39.688 3.658 1 97.31 419 GLU A N 1
ATOM 3286 C CA . GLU A 1 419 ? -17.359 39.312 4.312 1 97.31 419 GLU A CA 1
ATOM 3287 C C . GLU A 1 419 ? -18.203 38.406 3.428 1 97.31 419 GLU A C 1
ATOM 3289 O O . GLU A 1 419 ? -18.781 37.406 3.906 1 97.31 419 GLU A O 1
ATOM 3294 N N . LYS A 1 420 ? -18.172 38.688 2.166 1 96.94 420 LYS A N 1
ATOM 3295 C CA . LYS A 1 420 ? -18.953 37.906 1.206 1 96.94 420 LYS A CA 1
ATOM 3296 C C . LYS A 1 420 ? -18.438 36.5 1.08 1 96.94 420 LYS A C 1
ATOM 3298 O O . LYS A 1 420 ? -19.203 35.531 1.154 1 96.94 420 LYS A O 1
ATOM 3303 N N . SER A 1 421 ? -17.188 36.344 0.882 1 96.19 421 SER A N 1
ATOM 3304 C CA . SER A 1 421 ? -16.609 35 0.707 1 96.19 421 SER A CA 1
ATOM 3305 C C . SER A 1 421 ? -16.766 34.156 1.965 1 96.19 421 SER A C 1
ATOM 3307 O O . SER A 1 421 ? -17.031 32.969 1.88 1 96.19 421 SER A O 1
ATOM 3309 N N . LEU A 1 422 ? -16.578 34.812 3.061 1 97.81 422 LEU A N 1
ATOM 3310 C CA . LEU A 1 422 ? -16.75 34.094 4.324 1 97.81 422 LEU A CA 1
ATOM 3311 C C . LEU A 1 422 ? -18.188 33.656 4.508 1 97.81 422 LEU A C 1
ATOM 3313 O O . LEU A 1 422 ? -18.453 32.5 4.895 1 97.81 422 LEU A O 1
ATOM 3317 N N . LEU A 1 423 ? -19.125 34.531 4.234 1 97.31 423 LEU A N 1
ATOM 3318 C CA . LEU A 1 423 ? -20.547 34.219 4.383 1 97.31 423 LEU A CA 1
ATOM 3319 C C . LEU A 1 423 ? -20.953 33.094 3.424 1 97.31 423 LEU A C 1
ATOM 3321 O O . LEU A 1 423 ? -21.719 32.188 3.797 1 97.31 423 LEU A O 1
ATOM 3325 N N . GLU A 1 424 ? -20.469 33.188 2.225 1 97.25 424 GLU A N 1
ATOM 3326 C CA . GLU A 1 424 ? -20.766 32.125 1.245 1 97.25 424 GLU A CA 1
ATOM 3327 C C . GLU A 1 424 ? -20.203 30.797 1.688 1 97.25 424 GLU A C 1
ATOM 3329 O O . GLU A 1 424 ? -20.859 29.766 1.526 1 97.25 424 GLU A O 1
ATOM 3334 N N . GLY A 1 425 ? -18.984 30.812 2.174 1 97.69 425 GLY A N 1
ATOM 3335 C CA . GLY A 1 425 ? -18.391 29.609 2.721 1 97.69 425 GLY A CA 1
ATOM 3336 C C . GLY A 1 425 ? -19.203 29.016 3.859 1 97.69 425 GLY A C 1
ATOM 3337 O O . GLY A 1 425 ? -19.422 27.797 3.9 1 97.69 425 GLY A O 1
ATOM 3338 N N . LEU A 1 426 ? -19.656 29.875 4.742 1 97.94 426 LEU A N 1
ATOM 3339 C CA . LEU A 1 426 ? -20.438 29.438 5.895 1 97.94 426 LEU A CA 1
ATOM 3340 C C . LEU A 1 426 ? -21.781 28.875 5.457 1 97.94 426 LEU A C 1
ATOM 3342 O O . LEU A 1 426 ? -22.234 27.844 5.98 1 97.94 426 LEU A O 1
ATOM 3346 N N . GLN A 1 427 ? -22.391 29.469 4.543 1 97 427 GLN A N 1
ATOM 3347 C CA . GLN A 1 427 ? -23.656 28.969 4.031 1 97 427 GLN A CA 1
ATOM 3348 C C . GLN A 1 427 ? -23.5 27.594 3.4 1 97 427 GLN A C 1
ATOM 3350 O O . GLN A 1 427 ? -24.359 26.719 3.576 1 97 427 GLN A O 1
ATOM 3355 N N . SER A 1 428 ? -22.453 27.453 2.691 1 97 428 SER A N 1
ATOM 3356 C CA . SER A 1 428 ? -22.172 26.156 2.064 1 97 428 SER A CA 1
ATOM 3357 C C . SER A 1 428 ? -21.984 25.062 3.107 1 97 428 SER A C 1
ATOM 3359 O O . SER A 1 428 ? -22.594 24 3.006 1 97 428 SER A O 1
ATOM 3361 N N . VAL A 1 429 ? -21.234 25.328 4.094 1 97.75 429 VAL A N 1
ATOM 3362 C CA . VAL A 1 429 ? -20.859 24.312 5.086 1 97.75 429 VAL A CA 1
ATOM 3363 C C . VAL A 1 429 ? -22.062 24 5.98 1 97.75 429 VAL A C 1
ATOM 3365 O O . VAL A 1 429 ? -22.219 22.875 6.438 1 97.75 429 VAL A O 1
ATOM 3368 N N . LEU A 1 430 ? -22.922 24.969 6.16 1 97.62 430 LEU A N 1
ATOM 3369 C CA . LEU A 1 430 ? -24.078 24.797 7.027 1 97.62 430 LEU A CA 1
ATOM 3370 C C . LEU A 1 430 ? -25.25 24.203 6.254 1 97.62 430 LEU A C 1
ATOM 3372 O O . LEU A 1 430 ? -26.281 23.859 6.844 1 97.62 430 LEU A O 1
ATOM 3376 N N . SER A 1 431 ? -25.078 24.016 4.977 1 97.44 431 SER A N 1
ATOM 3377 C CA . SER A 1 431 ? -26.156 23.469 4.156 1 97.44 431 SER A CA 1
ATOM 3378 C C . SER A 1 431 ? -26.453 22.016 4.535 1 97.44 431 SER A C 1
ATOM 3380 O O . SER A 1 431 ? -25.562 21.297 5.012 1 97.44 431 SER A O 1
ATOM 3382 N N . PRO A 1 432 ? -27.672 21.625 4.348 1 96.88 432 PRO A N 1
ATOM 3383 C CA . PRO A 1 432 ? -28.031 20.234 4.602 1 96.88 432 PRO A CA 1
ATOM 3384 C C . PRO A 1 432 ? -27.188 19.25 3.771 1 96.88 432 PRO A C 1
ATOM 3386 O O . PRO A 1 432 ? -26.828 18.188 4.254 1 96.88 432 PRO A O 1
ATOM 3389 N N . GLU A 1 433 ? -26.938 19.672 2.594 1 97.25 433 GLU A N 1
ATOM 3390 C CA . GLU A 1 433 ? -26.156 18.828 1.698 1 97.25 433 GLU A CA 1
ATOM 3391 C C . GLU A 1 433 ? -24.75 18.562 2.264 1 97.25 433 GLU A C 1
ATOM 3393 O O . GLU A 1 433 ? -24.297 17.422 2.295 1 97.25 433 GLU A O 1
ATOM 3398 N N . MET A 1 434 ? -24.078 19.609 2.707 1 97.62 434 MET A N 1
ATOM 3399 C CA . MET A 1 434 ? -22.734 19.453 3.242 1 97.62 434 MET A CA 1
ATOM 3400 C C . MET A 1 434 ? -22.766 18.688 4.562 1 97.62 434 MET A C 1
ATOM 3402 O O . MET A 1 434 ? -21.859 17.906 4.855 1 97.62 434 MET A O 1
ATOM 3406 N N . ARG A 1 435 ? -23.734 18.906 5.312 1 97.38 435 ARG A N 1
ATOM 3407 C CA . ARG A 1 435 ? -23.859 18.203 6.582 1 97.38 435 ARG A CA 1
ATOM 3408 C C . ARG A 1 435 ? -24.031 16.703 6.355 1 97.38 435 ARG A C 1
ATOM 3410 O O . ARG A 1 435 ? -23.406 15.891 7.047 1 97.38 435 ARG A O 1
ATOM 3417 N N . MET A 1 436 ? -24.828 16.375 5.395 1 97.56 436 MET A N 1
ATOM 3418 C CA . MET A 1 436 ? -25.031 14.961 5.059 1 97.56 436 MET A CA 1
ATOM 3419 C C . MET A 1 436 ? -23.75 14.352 4.504 1 97.56 436 MET A C 1
ATOM 3421 O O . MET A 1 436 ? -23.406 13.219 4.84 1 97.56 436 MET A O 1
ATOM 3425 N N . SER A 1 437 ? -23.109 15.117 3.703 1 97.94 437 SER A N 1
ATOM 3426 C CA . SER A 1 437 ? -21.859 14.648 3.125 1 97.94 437 SER A CA 1
ATOM 3427 C C . SER A 1 437 ? -20.812 14.422 4.203 1 97.94 437 SER A C 1
ATOM 3429 O O . SER A 1 437 ? -20.062 13.438 4.156 1 97.94 437 SER A O 1
ATOM 3431 N N . ALA A 1 438 ? -20.719 15.289 5.137 1 98.5 438 ALA A N 1
ATOM 3432 C CA . ALA A 1 438 ? -19.766 15.172 6.227 1 98.5 438 ALA A CA 1
ATOM 3433 C C . ALA A 1 438 ? -20.047 13.93 7.07 1 98.5 438 ALA A C 1
ATOM 3435 O O . ALA A 1 438 ? -19.125 13.234 7.504 1 98.5 438 ALA A O 1
ATOM 3436 N N . ARG A 1 439 ? -21.25 13.664 7.285 1 98.12 439 ARG A N 1
ATOM 3437 C CA . ARG A 1 439 ? -21.625 12.469 8.031 1 98.12 439 ARG A CA 1
ATOM 3438 C C . ARG A 1 439 ? -21.219 11.203 7.285 1 98.12 439 ARG A C 1
ATOM 3440 O O . ARG A 1 439 ? -20.734 10.242 7.895 1 98.12 439 ARG A O 1
ATOM 3447 N N . ARG A 1 440 ? -21.469 11.234 6.023 1 97.81 440 ARG A N 1
ATOM 3448 C CA . ARG A 1 440 ? -21.047 10.102 5.207 1 97.81 440 ARG A CA 1
ATOM 3449 C C . ARG A 1 440 ? -19.531 9.922 5.258 1 97.81 440 ARG A C 1
ATOM 3451 O O . ARG A 1 440 ? -19.047 8.805 5.422 1 97.81 440 ARG A O 1
ATOM 3458 N N . ALA A 1 441 ? -18.844 11.039 5.121 1 98.19 441 ALA A N 1
ATOM 3459 C CA . ALA A 1 441 ? -17.375 10.984 5.199 1 98.19 441 ALA A CA 1
ATOM 3460 C C . ALA A 1 441 ? -16.922 10.406 6.539 1 98.19 441 ALA A C 1
ATOM 3462 O O . ALA A 1 441 ? -15.953 9.648 6.594 1 98.19 441 ALA A O 1
ATOM 3463 N N . SER A 1 442 ? -17.578 10.758 7.551 1 98.38 442 SER A N 1
ATOM 3464 C CA . SER A 1 442 ? -17.266 10.258 8.883 1 98.38 442 SER A CA 1
ATOM 3465 C C . SER A 1 442 ? -17.453 8.75 8.969 1 98.38 442 SER A C 1
ATOM 3467 O O . SER A 1 442 ? -16.609 8.047 9.523 1 98.38 442 SER A O 1
ATOM 3469 N N . LYS A 1 443 ? -18.547 8.273 8.461 1 98.12 443 LYS A N 1
ATOM 3470 C CA . LYS A 1 443 ? -18.797 6.836 8.461 1 98.12 443 LYS A CA 1
ATOM 3471 C C . LYS A 1 443 ? -17.734 6.086 7.676 1 98.12 443 LYS A C 1
ATOM 3473 O O . LYS A 1 443 ? -17.281 5.016 8.094 1 98.12 443 LYS A O 1
ATOM 3478 N N . ILE A 1 444 ? -17.344 6.621 6.574 1 98.12 444 ILE A N 1
ATOM 3479 C CA . ILE A 1 444 ? -16.312 6.016 5.754 1 98.12 444 ILE A CA 1
ATOM 3480 C C . ILE A 1 444 ? -14.984 6.016 6.516 1 98.12 444 ILE A C 1
ATOM 3482 O O . ILE A 1 444 ? -14.266 5.012 6.531 1 98.12 444 ILE A O 1
ATOM 3486 N N . TRP A 1 445 ? -14.695 7.137 7.172 1 97.62 445 TRP A N 1
ATOM 3487 C CA . TRP A 1 445 ? -13.492 7.297 7.984 1 97.62 445 TRP A CA 1
ATOM 3488 C C . TRP A 1 445 ? -13.422 6.23 9.07 1 97.62 445 TRP A C 1
ATOM 3490 O O . TRP A 1 445 ? -12.352 5.68 9.344 1 97.62 445 TRP A O 1
ATOM 3500 N N . GLN A 1 446 ? -14.484 5.895 9.578 1 97.25 446 GLN A N 1
ATOM 3501 C CA . GLN A 1 446 ? -14.555 4.98 10.719 1 97.25 446 GLN A CA 1
ATOM 3502 C C . GLN A 1 446 ? -14.531 3.527 10.258 1 97.25 446 GLN A C 1
ATOM 3504 O O . GLN A 1 446 ? -14.281 2.623 11.055 1 97.25 446 GLN A O 1
ATOM 3509 N N . ASP A 1 447 ? -14.797 3.318 8.984 1 97.38 447 ASP A N 1
ATOM 3510 C CA . ASP A 1 447 ? -14.852 1.959 8.453 1 97.38 447 ASP A CA 1
ATOM 3511 C C . ASP A 1 447 ? -13.453 1.423 8.172 1 97.38 447 ASP A C 1
ATOM 3513 O O . ASP A 1 447 ? -12.945 1.557 7.059 1 97.38 447 ASP A O 1
ATOM 3517 N N . ARG A 1 448 ? -12.898 0.821 9.133 1 96.38 448 ARG A N 1
ATOM 3518 C CA . ARG A 1 448 ? -11.547 0.262 9.102 1 96.38 448 ARG A CA 1
ATOM 3519 C C . ARG A 1 448 ? -11.523 -1.147 9.68 1 96.38 448 ARG A C 1
ATOM 3521 O O . ARG A 1 448 ? -12.352 -1.486 10.531 1 96.38 448 ARG A O 1
ATOM 3528 N N . ILE A 1 449 ? -10.586 -1.916 9.219 1 95.38 449 ILE A N 1
ATOM 3529 C CA . ILE A 1 449 ? -10.5 -3.301 9.664 1 95.38 449 ILE A CA 1
ATOM 3530 C C . ILE A 1 449 ? -10.109 -3.342 11.141 1 95.38 449 ILE A C 1
ATOM 3532 O O . ILE A 1 449 ? -10.523 -4.242 11.875 1 95.38 449 ILE A O 1
ATOM 3536 N N . ALA A 1 450 ? -9.242 -2.391 11.578 1 96.31 450 ALA A N 1
ATOM 3537 C CA . ALA A 1 450 ? -8.828 -2.236 12.969 1 96.31 450 ALA A CA 1
ATOM 3538 C C . ALA A 1 450 ? -8.688 -0.764 13.336 1 96.31 450 ALA A C 1
ATOM 3540 O O . ALA A 1 450 ? -8.438 0.079 12.477 1 96.31 450 ALA A O 1
ATOM 3541 N N . ASP A 1 451 ? -8.852 -0.514 14.633 1 96.81 451 ASP A N 1
ATOM 3542 C CA . ASP A 1 451 ? -8.625 0.838 15.133 1 96.81 451 ASP A CA 1
ATOM 3543 C C . ASP A 1 451 ? -7.199 1.301 14.836 1 96.81 451 ASP A C 1
ATOM 3545 O O . ASP A 1 451 ? -6.246 0.525 14.961 1 96.81 451 ASP A O 1
ATOM 3549 N N . PRO A 1 452 ? -7.109 2.568 14.422 1 98.06 452 PRO A N 1
ATOM 3550 C CA . PRO A 1 452 ? -5.781 3.029 14.016 1 98.06 452 PRO A CA 1
ATOM 3551 C C . PRO A 1 452 ? -4.738 2.875 15.125 1 98.06 452 PRO A C 1
ATOM 3553 O O . PRO A 1 452 ? -3.57 2.592 14.844 1 98.06 452 PRO A O 1
ATOM 3556 N N . LEU A 1 453 ? -5.09 3.09 16.344 1 98.44 453 LEU A N 1
ATOM 3557 C CA . LEU A 1 453 ? -4.145 2.91 17.438 1 98.44 453 LEU A CA 1
ATOM 3558 C C . LEU A 1 453 ? -3.744 1.444 17.578 1 98.44 453 LEU A C 1
ATOM 3560 O O . LEU A 1 453 ? -2.564 1.134 17.75 1 98.44 453 LEU A O 1
ATOM 3564 N N . ASP A 1 454 ? -4.691 0.542 17.484 1 98.06 454 ASP A N 1
ATOM 3565 C CA . ASP A 1 454 ? -4.398 -0.888 17.531 1 98.06 454 ASP A CA 1
ATOM 3566 C C . ASP A 1 454 ? -3.488 -1.296 16.375 1 98.06 454 ASP A C 1
ATOM 3568 O O . ASP A 1 454 ? -2.594 -2.127 16.531 1 98.06 454 ASP A O 1
ATOM 3572 N N . THR A 1 455 ? -3.771 -0.715 15.242 1 98.56 455 THR A N 1
ATOM 3573 C CA . THR A 1 455 ? -2.93 -0.968 14.078 1 98.56 455 THR A CA 1
ATOM 3574 C C . THR A 1 455 ? -1.491 -0.538 14.352 1 98.56 455 THR A C 1
ATOM 3576 O O . THR A 1 455 ? -0.551 -1.284 14.062 1 98.56 455 THR A O 1
ATOM 3579 N N . ALA A 1 456 ? -1.331 0.639 14.883 1 98.88 456 ALA A N 1
ATOM 3580 C CA . ALA A 1 456 ? 0.003 1.142 15.195 1 98.88 456 ALA A CA 1
ATOM 3581 C C . ALA A 1 456 ? 0.712 0.226 16.188 1 98.88 456 ALA A 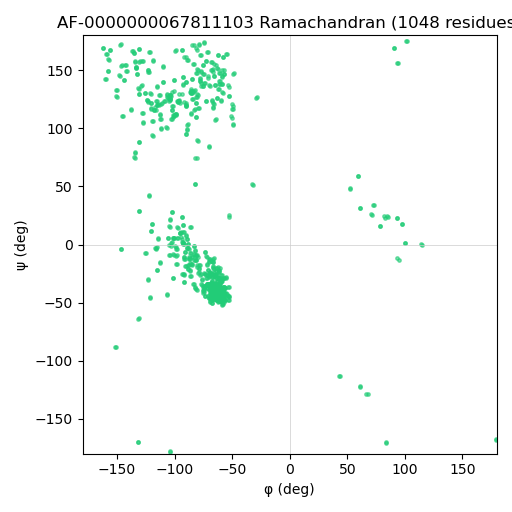C 1
ATOM 3583 O O . ALA A 1 456 ? 1.881 -0.121 16 1 98.88 456 ALA A O 1
ATOM 3584 N N . VAL A 1 457 ? 0.002 -0.169 17.219 1 98.62 457 VAL A N 1
ATOM 3585 C CA . VAL A 1 457 ? 0.567 -1.034 18.25 1 98.62 457 VAL A CA 1
ATOM 3586 C C . VAL A 1 457 ? 0.994 -2.363 17.641 1 98.62 457 VAL A C 1
ATOM 3588 O O . VAL A 1 457 ? 2.107 -2.838 17.875 1 98.62 457 VAL A O 1
ATOM 3591 N N . TYR A 1 458 ? 0.154 -2.967 16.875 1 98.25 458 TYR A N 1
ATOM 3592 C CA . TYR A 1 458 ? 0.458 -4.234 16.203 1 98.25 458 TYR A CA 1
ATOM 3593 C C . TYR A 1 458 ? 1.758 -4.141 15.422 1 98.25 458 TYR A C 1
ATOM 3595 O O . TYR A 1 458 ? 2.613 -5.023 15.516 1 98.25 458 TYR A O 1
ATOM 3603 N N . TRP A 1 459 ? 1.914 -3.096 14.641 1 98.56 459 TRP A N 1
ATOM 3604 C CA . TRP A 1 459 ? 3.049 -2.99 13.734 1 98.56 459 TRP A CA 1
ATOM 3605 C C . TRP A 1 459 ? 4.34 -2.717 14.5 1 98.56 459 TRP A C 1
ATOM 3607 O O . TRP A 1 459 ? 5.406 -3.201 14.117 1 98.56 459 TRP A O 1
ATOM 3617 N N . VAL A 1 460 ? 4.242 -1.909 15.562 1 98.69 460 VAL A N 1
ATOM 3618 C CA . VAL A 1 460 ? 5.422 -1.727 16.406 1 98.69 460 VAL A CA 1
ATOM 3619 C C . VAL A 1 460 ? 5.863 -3.072 16.969 1 98.69 460 VAL A C 1
ATOM 3621 O O . VAL A 1 460 ? 7.043 -3.426 16.906 1 98.69 460 VAL A O 1
ATOM 3624 N N . GLU A 1 461 ? 4.949 -3.811 17.484 1 98.38 461 GLU A N 1
ATOM 3625 C CA . GLU A 1 461 ? 5.266 -5.109 18.078 1 98.38 461 GLU A CA 1
ATOM 3626 C C . GLU A 1 461 ? 5.777 -6.082 17.016 1 98.38 461 GLU A C 1
ATOM 3628 O O . GLU A 1 461 ? 6.625 -6.93 17.297 1 98.38 461 GLU A O 1
ATOM 3633 N N . ARG A 1 462 ? 5.223 -5.961 15.828 1 97.75 462 ARG A N 1
ATOM 3634 C CA . ARG A 1 462 ? 5.711 -6.809 14.75 1 97.75 462 ARG A CA 1
ATOM 3635 C C . ARG A 1 462 ? 7.18 -6.531 14.453 1 97.75 462 ARG A C 1
ATOM 3637 O O . ARG A 1 462 ? 7.961 -7.461 14.227 1 97.75 462 ARG A O 1
ATOM 3644 N N . VAL A 1 463 ? 7.559 -5.246 14.438 1 98.06 463 VAL A N 1
ATOM 3645 C CA . VAL A 1 463 ? 8.953 -4.891 14.211 1 98.06 463 VAL A CA 1
ATOM 3646 C C . VAL A 1 463 ? 9.812 -5.402 15.359 1 98.06 463 VAL A C 1
ATOM 3648 O O . VAL A 1 463 ? 10.953 -5.836 15.148 1 98.06 463 VAL A O 1
ATOM 3651 N N . ILE A 1 464 ? 9.289 -5.391 16.562 1 97.81 464 ILE A N 1
ATOM 3652 C CA . ILE A 1 464 ? 10.008 -5.945 17.703 1 97.81 464 ILE A CA 1
ATOM 3653 C C . ILE A 1 464 ? 10.273 -7.43 17.484 1 97.81 464 ILE A C 1
ATOM 3655 O O . ILE A 1 464 ? 11.383 -7.914 17.719 1 97.81 464 ILE A O 1
ATOM 3659 N N . ARG A 1 465 ? 9.305 -8.094 16.938 1 96.75 465 ARG A N 1
ATOM 3660 C CA . ARG A 1 465 ? 9.398 -9.539 16.766 1 96.75 465 ARG A CA 1
ATOM 3661 C C . ARG A 1 465 ? 10.336 -9.891 15.617 1 96.75 465 ARG A C 1
ATOM 3663 O O . ARG A 1 465 ? 11.148 -10.812 15.727 1 96.75 465 ARG A O 1
ATOM 3670 N N . TRP A 1 466 ? 10.281 -9.117 14.5 1 96 466 TRP A N 1
ATOM 3671 C CA . TRP A 1 466 ? 10.93 -9.625 13.289 1 96 466 TRP A CA 1
ATOM 3672 C C . TRP A 1 466 ? 11.969 -8.633 12.773 1 96 466 TRP A C 1
ATOM 3674 O O . TRP A 1 466 ? 12.961 -9.023 12.156 1 96 466 TRP A O 1
ATOM 3684 N N . GLY A 1 467 ? 11.734 -7.359 13.016 1 90.81 467 GLY A N 1
ATOM 3685 C CA . GLY A 1 467 ? 12.695 -6.34 12.633 1 90.81 467 GLY A CA 1
ATOM 3686 C C . GLY A 1 467 ? 13.273 -6.551 11.25 1 90.81 467 GLY A C 1
ATOM 3687 O O . GLY A 1 467 ? 12.531 -6.688 10.273 1 90.81 467 GLY A O 1
ATOM 3688 N N . HIS A 1 468 ? 14.539 -6.848 11.211 1 89.25 468 HIS A N 1
ATOM 3689 C CA . HIS A 1 468 ? 15.297 -6.953 9.969 1 89.25 468 HIS A CA 1
ATOM 3690 C C . HIS A 1 468 ? 15.07 -8.297 9.297 1 89.25 468 HIS A C 1
ATOM 3692 O O . HIS A 1 468 ? 15.422 -8.484 8.125 1 89.25 468 HIS A O 1
ATOM 3698 N N . GLN A 1 469 ? 14.445 -9.18 9.945 1 91.94 469 GLN A N 1
ATOM 3699 C CA . GLN A 1 469 ? 14.203 -10.508 9.391 1 91.94 469 GLN A CA 1
ATOM 3700 C C . GLN A 1 469 ? 13.039 -10.484 8.406 1 91.94 469 GLN A C 1
ATOM 3702 O O . GLN A 1 469 ? 12.852 -11.422 7.629 1 91.94 469 GLN A O 1
ATOM 3707 N N . ASP A 1 470 ? 12.219 -9.453 8.461 1 94.06 470 ASP A N 1
ATOM 3708 C CA . ASP A 1 470 ? 11.117 -9.273 7.523 1 94.06 470 ASP A CA 1
ATOM 3709 C C . ASP A 1 470 ? 11.07 -7.836 7.004 1 94.06 470 ASP A C 1
ATOM 3711 O O . ASP A 1 470 ? 10.203 -7.055 7.402 1 94.06 470 ASP A O 1
ATOM 3715 N N . PRO A 1 471 ? 11.93 -7.598 6.078 1 94.75 471 PRO A N 1
ATOM 3716 C CA . PRO A 1 471 ? 11.969 -6.227 5.559 1 94.75 471 PRO A CA 1
ATOM 3717 C C . PRO A 1 471 ? 10.648 -5.797 4.926 1 94.75 471 PRO A C 1
ATOM 3719 O O . PRO A 1 471 ? 10 -6.59 4.238 1 94.75 471 PRO A O 1
ATOM 3722 N N . LEU A 1 472 ? 10.289 -4.551 5.164 1 97.69 472 LEU A N 1
ATOM 3723 C CA . LEU A 1 472 ? 9.023 -4.016 4.691 1 97.69 472 LEU A CA 1
ATOM 3724 C C . LEU A 1 472 ? 9.242 -2.893 3.684 1 97.69 472 LEU A C 1
ATOM 3726 O O . LEU A 1 472 ? 8.289 -2.35 3.131 1 97.69 472 LEU A O 1
ATOM 3730 N N . HIS A 1 473 ? 10.539 -2.52 3.424 1 97.5 473 HIS A N 1
ATOM 3731 C CA . HIS A 1 473 ? 10.898 -1.455 2.492 1 97.5 473 HIS A CA 1
ATOM 3732 C C . HIS A 1 473 ? 11.055 -1.994 1.076 1 97.5 473 HIS A C 1
ATOM 3734 O O . HIS A 1 473 ? 11.234 -3.199 0.883 1 97.5 473 HIS A O 1
ATOM 3740 N N . SER A 1 474 ? 10.945 -1.138 0.115 1 97.25 474 SER A N 1
ATOM 3741 C CA . SER A 1 474 ? 11.203 -1.471 -1.281 1 97.25 474 SER A CA 1
ATOM 3742 C C . SER A 1 474 ? 12.695 -1.443 -1.587 1 97.25 474 SER A C 1
ATOM 3744 O O . SER A 1 474 ? 13.438 -0.624 -1.035 1 97.25 474 SER A O 1
ATOM 3746 N N . THR A 1 475 ? 13.094 -2.283 -2.484 1 95.69 475 THR A N 1
ATOM 3747 C CA . THR A 1 475 ? 14.484 -2.287 -2.91 1 95.69 475 THR A CA 1
ATOM 3748 C C . THR A 1 475 ? 14.805 -1.034 -3.721 1 95.69 475 THR A C 1
ATOM 3750 O O . THR A 1 475 ? 15.977 -0.695 -3.912 1 95.69 475 THR A O 1
ATOM 3753 N N . SER A 1 476 ? 13.781 -0.373 -4.137 1 96.31 476 SER A N 1
ATOM 3754 C CA . SER A 1 476 ? 13.984 0.841 -4.922 1 96.31 476 SER A CA 1
ATOM 3755 C C . SER A 1 476 ? 14.695 1.911 -4.105 1 96.31 476 SER A C 1
ATOM 3757 O O . SER A 1 476 ? 15.273 2.846 -4.668 1 96.31 476 SER A O 1
ATOM 3759 N N . ARG A 1 477 ? 14.648 1.79 -2.828 1 95.31 477 ARG A N 1
ATOM 3760 C CA . ARG A 1 477 ? 15.25 2.801 -1.968 1 95.31 477 ARG A CA 1
ATOM 3761 C C . ARG A 1 477 ? 16.75 2.898 -2.215 1 95.31 477 ARG A C 1
ATOM 3763 O O . ARG A 1 477 ? 17.359 3.939 -1.957 1 95.31 477 ARG A O 1
ATOM 3770 N N . ASP A 1 478 ? 17.344 1.832 -2.76 1 94.44 478 ASP A N 1
ATOM 3771 C CA . ASP A 1 478 ? 18.781 1.779 -2.953 1 94.44 478 ASP A CA 1
ATOM 3772 C C . ASP A 1 478 ? 19.156 2.084 -4.402 1 94.44 478 ASP A C 1
ATOM 3774 O O . ASP A 1 478 ? 20.328 2.002 -4.777 1 94.44 478 ASP A O 1
ATOM 3778 N N . MET A 1 479 ? 18.234 2.434 -5.148 1 95.12 479 MET A N 1
ATOM 3779 C CA . MET A 1 479 ? 18.484 2.678 -6.566 1 95.12 479 MET A CA 1
ATOM 3780 C C . MET A 1 479 ? 18.797 4.148 -6.82 1 95.12 479 MET A C 1
ATOM 3782 O O . MET A 1 479 ? 18.219 5.027 -6.176 1 95.12 479 MET A O 1
ATOM 3786 N N . GLY A 1 480 ? 19.703 4.363 -7.758 1 93.62 480 GLY A N 1
ATOM 3787 C CA . GLY A 1 480 ? 19.938 5.723 -8.211 1 93.62 480 GLY A CA 1
ATOM 3788 C C . GLY A 1 480 ? 18.891 6.215 -9.195 1 93.62 480 GLY A C 1
ATOM 3789 O O . GLY A 1 480 ? 18.094 5.43 -9.695 1 93.62 480 GLY A O 1
ATOM 3790 N N . PHE A 1 481 ? 18.969 7.484 -9.516 1 93.25 481 PHE A N 1
ATOM 3791 C CA . PHE A 1 481 ? 18 8.148 -10.375 1 93.25 481 PHE A CA 1
ATOM 3792 C C . PHE A 1 481 ? 17.953 7.496 -11.75 1 93.25 481 PHE A C 1
ATOM 3794 O O . PHE A 1 481 ? 16.875 7.242 -12.289 1 93.25 481 PHE A O 1
ATOM 3801 N N . ILE A 1 482 ? 19.016 7.156 -12.344 1 95.44 482 ILE A N 1
ATOM 3802 C CA . ILE A 1 482 ? 19.125 6.609 -13.688 1 95.44 482 ILE A CA 1
ATOM 3803 C C . ILE A 1 482 ? 18.531 5.207 -13.727 1 95.44 482 ILE A C 1
ATOM 3805 O O . ILE A 1 482 ? 17.719 4.895 -14.602 1 95.44 482 ILE A O 1
ATOM 3809 N N . GLU A 1 483 ? 18.875 4.371 -12.734 1 96.69 483 GLU A N 1
ATOM 3810 C CA . GLU A 1 483 ? 18.391 2.998 -12.664 1 96.69 483 GLU A CA 1
ATOM 3811 C C . GLU A 1 483 ? 16.891 2.957 -12.375 1 96.69 483 GLU A C 1
ATOM 3813 O O . GLU A 1 483 ? 16.156 2.203 -13.016 1 96.69 483 GLU A O 1
ATOM 3818 N N . TYR A 1 484 ? 16.5 3.797 -11.461 1 96.06 484 TYR A N 1
ATOM 3819 C CA . TYR A 1 484 ? 15.109 3.834 -11.047 1 96.06 484 TYR A CA 1
ATOM 3820 C C . TYR A 1 484 ? 14.195 4.191 -12.211 1 96.06 484 TYR A C 1
ATOM 3822 O O . TYR A 1 484 ? 13.125 3.602 -12.375 1 96.06 484 TYR A O 1
ATOM 3830 N N . ASN A 1 485 ? 14.648 5.125 -13.047 1 94.88 485 ASN A N 1
ATOM 3831 C CA . ASN A 1 485 ? 13.812 5.621 -14.133 1 94.88 485 ASN A CA 1
ATOM 3832 C C . ASN A 1 485 ? 14.133 4.922 -15.453 1 94.88 485 ASN A C 1
ATOM 3834 O O . ASN A 1 485 ? 13.648 5.324 -16.516 1 94.88 485 ASN A O 1
ATOM 3838 N N . LEU A 1 486 ? 14.977 3.941 -15.438 1 97.19 486 LEU A N 1
ATOM 3839 C CA . LEU A 1 486 ? 15.305 3.104 -16.578 1 97.19 486 LEU A CA 1
ATOM 3840 C C . LEU A 1 486 ? 15.898 3.939 -17.719 1 97.19 486 LEU A C 1
ATOM 3842 O O . LEU A 1 486 ? 15.625 3.682 -18.891 1 97.19 486 LEU A O 1
ATOM 3846 N N . LEU A 1 487 ? 16.594 4.996 -17.344 1 95.44 487 LEU A N 1
ATOM 3847 C CA . LEU A 1 487 ? 17.203 5.848 -18.359 1 95.44 487 LEU A CA 1
ATOM 3848 C C . LEU A 1 487 ? 18.328 5.109 -19.094 1 95.44 487 LEU A C 1
ATOM 3850 O O . LEU A 1 487 ? 18.531 5.312 -20.297 1 95.44 487 LEU A O 1
ATOM 3854 N N . ASP A 1 488 ? 19.094 4.301 -18.359 1 96.69 488 ASP A N 1
ATOM 3855 C CA . ASP A 1 488 ? 20.125 3.473 -18.984 1 96.69 488 ASP A CA 1
ATOM 3856 C C . ASP A 1 488 ? 19.516 2.475 -19.953 1 96.69 488 ASP A C 1
ATOM 3858 O O . ASP A 1 488 ? 20 2.318 -21.078 1 96.69 488 ASP A O 1
ATOM 3862 N N . VAL A 1 489 ? 18.391 1.851 -19.562 1 97.25 489 VAL A N 1
ATOM 3863 C CA . VAL A 1 489 ? 17.688 0.907 -20.422 1 97.25 489 VAL A CA 1
ATOM 3864 C C . VAL A 1 489 ? 17.156 1.627 -21.656 1 97.25 489 VAL A C 1
ATOM 3866 O O . VAL A 1 489 ? 17.312 1.138 -22.781 1 97.25 489 VAL A O 1
ATOM 3869 N N . ALA A 1 490 ? 16.562 2.799 -21.484 1 95.81 490 ALA A N 1
ATOM 3870 C CA . ALA A 1 490 ? 16.047 3.586 -22.594 1 95.81 490 ALA A CA 1
ATOM 3871 C C . ALA A 1 490 ? 17.156 3.965 -23.562 1 95.81 490 ALA A C 1
ATOM 3873 O O . ALA A 1 490 ? 16.984 3.926 -24.781 1 95.81 490 ALA A O 1
ATOM 3874 N N . ALA A 1 491 ? 18.25 4.363 -23.031 1 96.12 491 ALA A N 1
ATOM 3875 C CA . ALA A 1 491 ? 19.391 4.762 -23.844 1 96.12 491 ALA A CA 1
ATOM 3876 C C . ALA A 1 491 ? 19.859 3.615 -24.75 1 96.12 491 ALA A C 1
ATOM 3878 O O . ALA A 1 491 ? 20.109 3.814 -25.938 1 96.12 491 ALA A O 1
ATOM 3879 N N . VAL A 1 492 ? 19.938 2.441 -24.172 1 96.62 492 VAL A N 1
ATOM 3880 C CA . VAL A 1 492 ? 20.391 1.284 -24.938 1 96.62 492 VAL A CA 1
ATOM 3881 C C . VAL A 1 492 ? 19.375 0.932 -26.016 1 96.62 492 VAL A C 1
ATOM 3883 O O . VAL A 1 492 ? 19.734 0.586 -27.141 1 96.62 492 VAL A O 1
ATOM 3886 N N . ILE A 1 493 ? 18.141 0.992 -25.672 1 95.75 493 ILE A N 1
ATOM 3887 C CA . ILE A 1 493 ? 17.078 0.717 -26.641 1 95.75 493 ILE A CA 1
ATOM 3888 C C . ILE A 1 493 ? 17.156 1.729 -27.781 1 95.75 493 ILE A C 1
ATOM 3890 O O . ILE A 1 493 ? 17.094 1.354 -28.969 1 95.75 493 ILE A O 1
ATOM 3894 N N . LEU A 1 494 ? 17.281 2.998 -27.469 1 95 494 LEU A N 1
ATOM 3895 C CA . LEU A 1 494 ? 17.375 4.047 -28.484 1 95 494 LEU A CA 1
ATOM 3896 C C . LEU A 1 494 ? 18.609 3.852 -29.359 1 95 494 LEU A C 1
ATOM 3898 O O . LEU A 1 494 ? 18.531 4.012 -30.578 1 95 494 LEU A O 1
ATOM 3902 N N . LEU A 1 495 ? 19.703 3.553 -28.75 1 95.69 495 LEU A N 1
ATOM 3903 C CA . LEU A 1 495 ? 20.938 3.312 -29.5 1 95.69 495 LEU A CA 1
ATOM 3904 C C . LEU A 1 495 ? 20.781 2.127 -30.438 1 95.69 495 LEU A C 1
ATOM 3906 O O . LEU A 1 495 ? 21.312 2.139 -31.562 1 95.69 495 LEU A O 1
ATOM 3910 N N . SER A 1 496 ? 20.125 1.087 -29.953 1 94.94 496 SER A N 1
ATOM 3911 C CA . SER A 1 496 ? 19.875 -0.08 -30.781 1 94.94 496 SER A CA 1
ATOM 3912 C C . SER A 1 496 ? 19.031 0.283 -32 1 94.94 496 SER A C 1
ATOM 3914 O O . SER A 1 496 ? 19.266 -0.216 -33.094 1 94.94 496 SER A O 1
ATOM 3916 N N . PHE A 1 497 ? 18.109 1.131 -31.828 1 94.31 497 PHE A N 1
ATOM 3917 C CA . PHE A 1 497 ? 17.281 1.584 -32.938 1 94.31 497 PHE A CA 1
ATOM 3918 C C . PHE A 1 497 ? 18.094 2.406 -33.938 1 94.31 497 PHE A C 1
ATOM 3920 O O . PHE A 1 497 ? 17.953 2.25 -35.156 1 94.31 497 PHE A O 1
ATOM 3927 N N . VAL A 1 498 ? 18.891 3.248 -33.375 1 94.62 498 VAL A N 1
ATOM 3928 C CA . VAL A 1 498 ? 19.75 4.07 -34.219 1 94.62 498 VAL A CA 1
ATOM 3929 C C . VAL A 1 498 ? 20.688 3.176 -35.031 1 94.62 498 VAL A C 1
ATOM 3931 O O . VAL A 1 498 ? 20.875 3.389 -36.219 1 94.62 498 VAL A O 1
ATOM 3934 N N . PHE A 1 499 ? 21.234 2.24 -34.375 1 95.06 499 PHE A N 1
ATOM 3935 C CA . PHE A 1 499 ? 22.141 1.304 -35.031 1 95.06 499 PHE A CA 1
ATOM 3936 C C . PHE A 1 499 ? 21.422 0.539 -36.125 1 95.06 499 PHE A C 1
ATOM 3938 O O . PHE A 1 499 ? 21.953 0.361 -37.219 1 95.06 499 PHE A O 1
ATOM 3945 N N . LEU A 1 500 ? 20.266 0.124 -35.844 1 95 500 LEU A N 1
ATOM 3946 C CA . LEU A 1 500 ? 19.484 -0.603 -36.844 1 95 500 LEU A CA 1
ATOM 3947 C C . LEU A 1 500 ? 19.156 0.283 -38.031 1 95 500 LEU A C 1
ATOM 3949 O O . LEU A 1 500 ? 19.219 -0.172 -39.188 1 95 500 LEU A O 1
ATOM 3953 N N . ILE A 1 501 ? 18.859 1.484 -37.781 1 95.44 501 ILE A N 1
ATOM 3954 C CA . ILE A 1 501 ? 18.547 2.43 -38.875 1 95.44 501 ILE A CA 1
ATOM 3955 C C . ILE A 1 501 ? 19.797 2.668 -39.719 1 95.44 501 ILE A C 1
ATOM 3957 O O . ILE A 1 501 ? 19.719 2.721 -40.938 1 95.44 501 ILE A O 1
ATOM 3961 N N . LEU A 1 502 ? 20.875 2.799 -39.062 1 95.25 502 LEU A N 1
ATOM 3962 C CA . LEU A 1 502 ? 22.125 3.006 -39.781 1 95.25 502 LEU A CA 1
ATOM 3963 C C . LEU A 1 502 ? 22.453 1.804 -40.656 1 95.25 502 LEU A C 1
ATOM 3965 O O . LEU A 1 502 ? 22.906 1.964 -41.781 1 95.25 502 LEU A O 1
ATOM 3969 N N . ILE A 1 503 ? 22.266 0.64 -40.125 1 96 503 ILE A N 1
ATOM 3970 C CA . ILE A 1 503 ? 22.516 -0.583 -40.875 1 96 503 ILE A CA 1
ATOM 3971 C C . ILE A 1 503 ? 21.594 -0.646 -42.094 1 96 503 ILE A C 1
ATOM 3973 O O . ILE A 1 503 ? 22.016 -0.982 -43.219 1 96 503 ILE A O 1
ATOM 3977 N N . LEU A 1 504 ? 20.422 -0.351 -41.844 1 95.38 504 LEU A N 1
ATOM 3978 C CA . LEU A 1 504 ? 19.438 -0.365 -42.938 1 95.38 504 LEU A CA 1
ATOM 3979 C C . LEU A 1 504 ? 19.797 0.657 -44 1 95.38 504 LEU A C 1
ATOM 3981 O O . LEU A 1 504 ? 19.625 0.398 -45.188 1 95.38 504 LEU A O 1
ATOM 3985 N N . ARG A 1 505 ? 20.219 1.773 -43.562 1 94.94 505 ARG A N 1
ATOM 3986 C CA . ARG A 1 505 ? 20.656 2.807 -44.5 1 94.94 505 ARG A CA 1
ATOM 3987 C C . ARG A 1 505 ? 21.844 2.336 -45.344 1 94.94 505 ARG A C 1
ATOM 3989 O O . ARG A 1 505 ? 21.891 2.568 -46.531 1 94.94 505 ARG A O 1
ATOM 3996 N N . ILE A 1 506 ? 22.719 1.729 -44.719 1 94.88 506 ILE A N 1
ATOM 3997 C CA . ILE A 1 506 ? 23.906 1.217 -45.375 1 94.88 506 ILE A CA 1
ATOM 3998 C C . ILE A 1 506 ? 23.5 0.144 -46.406 1 94.88 506 ILE A C 1
ATOM 4000 O O . ILE A 1 506 ? 23.969 0.143 -47.531 1 94.88 506 ILE A O 1
ATOM 4004 N N . VAL A 1 507 ? 22.641 -0.748 -45.938 1 95.25 507 VAL A N 1
ATOM 4005 C CA . VAL A 1 507 ? 22.188 -1.835 -46.781 1 95.25 507 VAL A CA 1
ATOM 4006 C C . VAL A 1 507 ? 21.438 -1.263 -48 1 95.25 507 VAL A C 1
ATOM 4008 O O . VAL A 1 507 ? 21.656 -1.691 -49.125 1 95.25 507 VAL A O 1
ATOM 4011 N N . LEU A 1 508 ? 20.625 -0.331 -47.75 1 94.31 508 LEU A N 1
ATOM 4012 C CA . LEU A 1 508 ? 19.859 0.302 -48.812 1 94.31 508 LEU A CA 1
ATOM 4013 C C . LEU A 1 508 ? 20.781 1.001 -49.812 1 94.31 508 LEU A C 1
ATOM 4015 O O . LEU A 1 508 ? 20.578 0.914 -51 1 94.31 508 LEU A O 1
ATOM 4019 N N . ASN A 1 509 ? 21.719 1.7 -49.281 1 93.94 509 ASN A N 1
ATOM 4020 C CA . ASN A 1 509 ? 22.688 2.383 -50.156 1 93.94 509 ASN A CA 1
ATOM 4021 C C . ASN A 1 509 ? 23.484 1.394 -51 1 93.94 509 ASN A C 1
ATOM 4023 O O . ASN A 1 509 ? 23.781 1.668 -52.156 1 93.94 509 ASN A O 1
ATOM 4027 N N . GLN A 1 510 ? 23.781 0.261 -50.438 1 93.94 510 GLN A N 1
ATOM 4028 C CA . GLN A 1 510 ? 24.516 -0.773 -51.156 1 93.94 510 GLN A CA 1
ATOM 4029 C C . GLN A 1 510 ? 23.641 -1.378 -52.25 1 93.94 510 GLN A C 1
ATOM 4031 O O . GLN A 1 510 ? 24.125 -1.653 -53.344 1 93.94 510 GLN A O 1
ATOM 4036 N N . ILE A 1 511 ? 22.438 -1.537 -51.938 1 93.31 511 ILE A N 1
ATOM 4037 C CA . ILE A 1 511 ? 21.5 -2.072 -52.906 1 93.31 511 ILE A CA 1
ATOM 4038 C C . ILE A 1 511 ? 21.312 -1.079 -54.062 1 93.31 511 ILE A C 1
ATOM 4040 O O . ILE A 1 511 ? 21.344 -1.463 -55.219 1 93.31 511 ILE A O 1
ATOM 4044 N N . LEU A 1 512 ? 21.203 0.207 -53.719 1 92.19 512 LEU A N 1
ATOM 4045 C CA . LEU A 1 512 ? 21.031 1.253 -54.719 1 92.19 512 LEU A CA 1
ATOM 4046 C C . LEU A 1 512 ? 22.281 1.38 -55.594 1 92.19 512 LEU A C 1
ATOM 4048 O O . LEU A 1 512 ? 22.188 1.615 -56.812 1 92.19 512 LEU A O 1
ATOM 4052 N N . ARG A 1 513 ? 23.406 1.188 -55.031 1 91.44 513 ARG A N 1
ATOM 4053 C CA . ARG A 1 513 ? 24.656 1.236 -55.75 1 91.44 513 ARG A CA 1
ATOM 4054 C C . ARG A 1 513 ? 24.781 0.057 -56.719 1 91.44 513 ARG A C 1
ATOM 4056 O O . ARG A 1 513 ? 25.266 0.212 -57.844 1 91.44 513 ARG A O 1
ATOM 4063 N N . LEU A 1 514 ? 24.312 -1.053 -56.281 1 89.94 514 LEU A N 1
ATOM 4064 C CA . LEU A 1 514 ? 24.375 -2.256 -57.125 1 89.94 514 LEU A CA 1
ATOM 4065 C C . LEU A 1 514 ? 23.406 -2.154 -58.281 1 89.94 514 LEU A C 1
ATOM 4067 O O . LEU A 1 514 ? 23.75 -2.568 -59.406 1 89.94 514 LEU A O 1
ATOM 4071 N N . PHE A 1 515 ? 22.281 -1.532 -58.094 1 88.25 515 PHE A N 1
ATOM 4072 C CA . PHE A 1 515 ? 21.297 -1.37 -59.156 1 88.25 515 PHE A CA 1
ATOM 4073 C C . PHE A 1 515 ? 21.688 -0.203 -60.062 1 88.25 515 PHE A C 1
ATOM 4075 O O . PHE A 1 515 ? 21.406 -0.227 -61.25 1 88.25 515 PHE A O 1
ATOM 4082 N N . GLY A 1 516 ? 22.188 0.869 -59.5 1 81.31 516 GLY A N 1
ATOM 4083 C CA . GLY A 1 516 ? 22.641 1.972 -60.344 1 81.31 516 GLY A CA 1
ATOM 4084 C C . GLY A 1 516 ? 23.828 1.604 -61.219 1 81.31 516 GLY A C 1
ATOM 4085 O O . GLY A 1 516 ? 23.938 2.076 -62.344 1 81.31 516 GLY A O 1
ATOM 4086 N N . ALA A 1 517 ? 24.656 0.789 -60.781 1 76.88 517 ALA A N 1
ATOM 4087 C CA . ALA A 1 517 ? 25.797 0.331 -61.562 1 76.88 517 ALA A CA 1
ATOM 4088 C C . ALA A 1 517 ? 25.344 -0.568 -62.719 1 76.88 517 ALA A C 1
ATOM 4090 O O . ALA A 1 517 ? 25.953 -0.57 -63.812 1 76.88 517 ALA A O 1
ATOM 4091 N N . SER A 1 518 ? 24.328 -1.169 -62.562 1 70.44 518 SER A N 1
ATOM 4092 C CA . SER A 1 518 ? 23.828 -2.039 -63.625 1 70.44 518 SER A CA 1
ATOM 4093 C C . SER A 1 518 ? 23.203 -1.23 -64.75 1 70.44 518 SER A C 1
ATOM 4095 O O . SER A 1 518 ? 23.359 -1.579 -65.938 1 70.44 518 SER A O 1
ATOM 4097 N N . THR A 1 519 ? 22.625 -0.097 -64.5 1 70.56 519 THR A N 1
ATOM 4098 C CA . THR A 1 519 ? 22.031 0.727 -65.562 1 70.56 519 THR A CA 1
ATOM 4099 C C . THR A 1 519 ? 23.109 1.441 -66.312 1 70.56 519 THR A C 1
ATOM 4101 O O . THR A 1 519 ? 22.938 1.671 -67.562 1 70.56 519 THR A O 1
ATOM 4104 N N . SER A 1 520 ? 24.094 1.788 -65.688 1 60.66 520 SER A N 1
ATOM 4105 C CA . SER A 1 520 ? 25.141 2.451 -66.438 1 60.66 520 SER A CA 1
ATOM 4106 C C . SER A 1 520 ? 25.906 1.455 -67.312 1 60.66 520 SER A C 1
ATOM 4108 O O . SER A 1 520 ? 26.422 1.812 -68.375 1 60.66 520 SER A O 1
ATOM 4110 N N . LYS A 1 521 ? 25.938 0.328 -67 1 56.66 521 LYS A N 1
ATOM 4111 C CA . LYS A 1 521 ? 26.609 -0.654 -67.875 1 56.66 521 LYS A CA 1
ATOM 4112 C C . LYS A 1 521 ? 25.734 -1.027 -69.062 1 56.66 521 LYS A C 1
ATOM 4114 O O . LYS A 1 521 ? 26.25 -1.292 -70.125 1 56.66 521 LYS A O 1
ATOM 4119 N N . LYS A 1 522 ? 24.516 -0.945 -69 1 58.97 522 LYS A N 1
ATOM 4120 C CA . LYS A 1 522 ? 23.688 -1.247 -70.188 1 58.97 522 LYS A CA 1
ATOM 4121 C C . LYS A 1 522 ? 23.703 -0.101 -71.188 1 58.97 522 LYS A C 1
ATOM 4123 O O . LYS A 1 522 ? 23.594 -0.327 -72.375 1 58.97 522 LYS A O 1
ATOM 4128 N N . GLU A 1 523 ? 23.938 1.098 -70.75 1 56.44 523 GLU A N 1
ATOM 4129 C CA . GLU A 1 523 ? 23.969 2.191 -71.75 1 56.44 523 GLU A CA 1
ATOM 4130 C C . GLU A 1 523 ? 25.297 2.215 -72.5 1 56.44 523 GLU A C 1
ATOM 4132 O O . GLU A 1 523 ? 25.391 2.83 -73.562 1 56.44 523 GLU A O 1
ATOM 4137 N N . LYS A 1 524 ? 26.156 1.627 -71.875 1 54.94 524 LYS A N 1
ATOM 4138 C CA . LYS A 1 524 ? 27.391 1.715 -72.688 1 54.94 524 LYS A CA 1
ATOM 4139 C C . LYS A 1 524 ? 27.453 0.613 -73.688 1 54.94 524 LYS A C 1
ATOM 4141 O O . LYS A 1 524 ? 28.359 0.595 -74.562 1 54.94 524 LYS A O 1
ATOM 4146 N N . LEU A 1 525 ? 26.75 -0.373 -73.625 1 51.28 525 LEU A N 1
ATOM 4147 C CA . LEU A 1 525 ? 26.781 -1.429 -74.625 1 51.28 525 LEU A CA 1
ATOM 4148 C C . LEU A 1 525 ? 25.75 -1.18 -75.688 1 51.28 525 LEU A C 1
ATOM 4150 O O . LEU A 1 525 ? 25.672 -1.932 -76.688 1 51.28 525 LEU A O 1
ATOM 4154 N N . HIS A 1 526 ? 24.969 -0.041 -75.562 1 43.03 526 HIS A N 1
ATOM 4155 C CA . HIS A 1 526 ? 24.328 0.41 -76.812 1 43.03 526 HIS A CA 1
ATOM 4156 C C . HIS A 1 526 ? 25.094 1.562 -77.438 1 43.03 526 HIS A C 1
ATOM 4158 O O . HIS A 1 526 ? 25.531 2.482 -76.75 1 43.03 526 HIS A O 1
ATOM 4164 N N . MET B 1 1 ? -16.594 -23 26.328 1 31.36 1 MET B N 1
ATOM 4165 C CA . MET B 1 1 ? -15.805 -22.469 25.234 1 31.36 1 MET B CA 1
ATOM 4166 C C . MET B 1 1 ? -16.641 -22.375 23.953 1 31.36 1 MET B C 1
ATOM 4168 O O . MET B 1 1 ? -16.422 -21.484 23.125 1 31.36 1 MET B O 1
ATOM 4172 N N . ARG B 1 2 ? -17.547 -23.328 23.812 1 40 2 ARG B N 1
ATOM 4173 C CA . ARG B 1 2 ? -18.406 -23.406 22.641 1 40 2 ARG B CA 1
ATOM 4174 C C . ARG B 1 2 ? -19.516 -22.344 22.703 1 40 2 ARG B C 1
ATOM 4176 O O . ARG B 1 2 ? -19.906 -21.797 21.672 1 40 2 ARG B O 1
ATOM 4183 N N . THR B 1 3 ? -19.906 -22.203 23.922 1 41.06 3 THR B N 1
ATOM 4184 C CA . THR B 1 3 ? -21.062 -21.312 24.062 1 41.06 3 THR B CA 1
ATOM 4185 C C . THR B 1 3 ? -20.641 -19.859 23.828 1 41.06 3 THR B C 1
ATOM 4187 O O . THR B 1 3 ? -21.406 -19.078 23.266 1 41.06 3 THR B O 1
ATOM 4190 N N . LEU B 1 4 ? -19.344 -19.5 24.297 1 35.5 4 LEU B N 1
ATOM 4191 C CA . LEU B 1 4 ? -18.891 -18.141 24.094 1 35.5 4 LEU B CA 1
ATOM 4192 C C . LEU B 1 4 ? -18.578 -17.875 22.625 1 35.5 4 LEU B C 1
ATOM 4194 O O . LEU B 1 4 ? -18.797 -16.781 22.125 1 35.5 4 LEU B O 1
ATOM 4198 N N . ALA B 1 5 ? -18.078 -18.875 21.891 1 39.53 5 ALA B N 1
ATOM 4199 C CA . ALA B 1 5 ? -17.891 -18.734 20.453 1 39.53 5 ALA B CA 1
ATOM 4200 C C . ALA B 1 5 ? -19.219 -18.5 19.734 1 39.53 5 ALA B C 1
ATOM 4202 O O . ALA B 1 5 ? -19.281 -17.703 18.812 1 39.53 5 ALA B O 1
ATOM 4203 N N . VAL B 1 6 ? -20.203 -19.203 20.328 1 42.88 6 VAL B N 1
ATOM 4204 C CA . VAL B 1 6 ? -21.5 -19.047 19.703 1 42.88 6 VAL B CA 1
ATOM 4205 C C . VAL B 1 6 ? -22.031 -17.625 19.953 1 42.88 6 VAL B C 1
ATOM 4207 O O . VAL B 1 6 ? -22.625 -17.016 19.062 1 42.88 6 VAL B O 1
ATOM 4210 N N . LEU B 1 7 ? -21.719 -17.125 21.156 1 39.19 7 LEU B N 1
ATOM 4211 C CA . LEU B 1 7 ? -22.234 -15.789 21.469 1 39.19 7 LEU B CA 1
ATOM 4212 C C . LEU B 1 7 ? -21.438 -14.719 20.719 1 39.19 7 LEU B C 1
ATOM 4214 O O . LEU B 1 7 ? -22.016 -13.727 20.25 1 39.19 7 LEU B O 1
ATOM 4218 N N . LEU B 1 8 ? -20.094 -14.898 20.672 1 37.66 8 LEU B N 1
ATOM 4219 C CA . LEU B 1 8 ? -19.297 -13.914 19.938 1 37.66 8 LEU B CA 1
ATOM 4220 C C . LEU B 1 8 ? -19.625 -13.93 18.453 1 37.66 8 LEU B C 1
ATOM 4222 O O . LEU B 1 8 ? -19.578 -12.898 17.781 1 37.66 8 LEU B O 1
ATOM 4226 N N . VAL B 1 9 ? -19.906 -15.133 17.891 1 39.38 9 VAL B N 1
ATOM 4227 C CA . VAL B 1 9 ? -20.375 -15.18 16.516 1 39.38 9 VAL B CA 1
ATOM 4228 C C . VAL B 1 9 ? -21.719 -14.469 16.406 1 39.38 9 VAL B C 1
ATOM 4230 O O . VAL B 1 9 ? -22 -13.797 15.414 1 39.38 9 VAL B O 1
ATOM 4233 N N . ALA B 1 10 ? -22.594 -14.547 17.438 1 38.69 10 ALA B N 1
ATOM 4234 C CA . ALA B 1 10 ? -23.922 -13.93 17.375 1 38.69 10 ALA B CA 1
ATOM 4235 C C . ALA B 1 10 ? -23.812 -12.406 17.422 1 38.69 10 ALA B C 1
ATOM 4237 O O . ALA B 1 10 ? -24.578 -11.703 16.766 1 38.69 10 ALA B O 1
ATOM 4238 N N . ILE B 1 11 ? -23 -11.82 18.344 1 38.88 11 ILE B N 1
ATOM 4239 C CA . ILE B 1 11 ? -22.938 -10.375 18.5 1 38.88 11 ILE B CA 1
ATOM 4240 C C . ILE B 1 11 ? -22.297 -9.75 17.266 1 38.88 11 ILE B C 1
ATOM 4242 O O . ILE B 1 11 ? -22.672 -8.656 16.844 1 38.88 11 ILE B O 1
ATOM 4246 N N . PHE B 1 12 ? -21.188 -10.312 16.781 1 40.5 12 PHE B N 1
ATOM 4247 C CA . PHE B 1 12 ? -20.734 -9.688 15.539 1 40.5 12 PHE B CA 1
ATOM 4248 C C . PHE B 1 12 ? -21.719 -9.938 14.406 1 40.5 12 PHE B C 1
ATOM 4250 O O . PHE B 1 12 ? -21.422 -9.641 13.242 1 40.5 12 PHE B O 1
ATOM 4257 N N . ALA B 1 13 ? -22.688 -10.844 14.539 1 40.25 13 ALA B N 1
ATOM 4258 C CA . ALA B 1 13 ? -23.734 -10.781 13.531 1 40.25 13 ALA B CA 1
ATOM 4259 C C . ALA B 1 13 ? -24.312 -9.375 13.43 1 40.25 13 ALA B C 1
ATOM 4261 O O . ALA B 1 13 ? -25.406 -9.102 13.938 1 40.25 13 ALA B O 1
ATOM 4262 N N . ALA B 1 14 ? -23.594 -8.391 13.82 1 45.53 14 ALA B N 1
ATOM 4263 C CA . ALA B 1 14 ? -24.078 -7.098 13.344 1 45.53 14 ALA B CA 1
ATOM 4264 C C . ALA B 1 14 ? -24.812 -7.234 12.016 1 45.53 14 ALA B C 1
ATOM 4266 O O . ALA B 1 14 ? -24.516 -8.117 11.219 1 45.53 14 ALA B O 1
ATOM 4267 N N . ASN B 1 15 ? -26.016 -6.746 11.891 1 51.44 15 ASN B N 1
ATOM 4268 C CA . ASN B 1 15 ? -26.953 -6.645 10.773 1 51.44 15 ASN B CA 1
ATOM 4269 C C . ASN B 1 15 ? -26.219 -6.457 9.445 1 51.44 15 ASN B C 1
ATOM 4271 O O . ASN B 1 15 ? -25.953 -5.328 9.031 1 51.44 15 ASN B O 1
ATOM 4275 N N . VAL B 1 16 ? -25.297 -7.359 9.25 1 63.19 16 VAL B N 1
ATOM 4276 C CA . VAL B 1 16 ? -24.844 -7.262 7.867 1 63.19 16 VAL B CA 1
ATOM 4277 C C . VAL B 1 16 ? -26.047 -7.238 6.93 1 63.19 16 VAL B C 1
ATOM 4279 O O . VAL B 1 16 ? -26.922 -8.109 7.008 1 63.19 16 VAL B O 1
ATOM 4282 N N . GLN B 1 17 ? -26.359 -6.133 6.461 1 75.19 17 GLN B N 1
ATOM 4283 C CA . GLN B 1 17 ? -27.359 -6.055 5.41 1 75.19 17 GLN B CA 1
ATOM 4284 C C . GLN B 1 17 ? -27.031 -7.012 4.266 1 75.19 17 GLN B C 1
ATOM 4286 O O . GLN B 1 17 ? -25.922 -6.996 3.729 1 75.19 17 GLN B O 1
ATOM 4291 N N . SER B 1 18 ? -27.797 -8.047 4.09 1 92.06 18 SER B N 1
ATOM 4292 C CA . SER B 1 18 ? -27.656 -9.055 3.041 1 92.06 18 SER B CA 1
ATOM 4293 C C . SER B 1 18 ? -27.516 -8.398 1.67 1 92.06 18 SER B C 1
ATOM 4295 O O . SER B 1 18 ? -28.281 -7.504 1.316 1 92.06 18 SER B O 1
ATOM 4297 N N . ALA B 1 19 ? -26.422 -8.688 1.057 1 98.06 19 ALA B N 1
ATOM 4298 C CA . ALA B 1 19 ? -26.156 -8.148 -0.276 1 98.06 19 ALA B CA 1
ATOM 4299 C C . ALA B 1 19 ? -26.219 -9.25 -1.331 1 98.06 19 ALA B C 1
ATOM 4301 O O . ALA B 1 19 ? -26.109 -10.438 -1.007 1 98.06 19 ALA B O 1
ATOM 4302 N N . ARG B 1 20 ? -26.516 -8.883 -2.521 1 98.56 20 ARG B N 1
ATOM 4303 C CA . ARG B 1 20 ? -26.438 -9.781 -3.672 1 98.56 20 ARG B CA 1
ATOM 4304 C C . ARG B 1 20 ? -25.078 -9.688 -4.348 1 98.56 20 ARG B C 1
ATOM 4306 O O . ARG B 1 20 ? -24.672 -8.609 -4.793 1 98.56 20 ARG B O 1
ATOM 4313 N N . ILE B 1 21 ? -24.406 -10.836 -4.441 1 98.88 21 ILE B N 1
ATOM 4314 C CA . ILE B 1 21 ? -23.031 -10.883 -4.934 1 98.88 21 ILE B CA 1
ATOM 4315 C C . ILE B 1 21 ? -22.969 -11.797 -6.16 1 98.88 21 ILE B C 1
ATOM 4317 O O . ILE B 1 21 ? -23.5 -12.906 -6.148 1 98.88 21 ILE B O 1
ATOM 4321 N N . LEU B 1 22 ? -22.344 -11.305 -7.25 1 98.88 22 LEU B N 1
ATOM 4322 C CA . LEU B 1 22 ? -22.078 -12.102 -8.445 1 98.88 22 LEU B CA 1
ATOM 4323 C C . LEU B 1 22 ? -20.594 -12.398 -8.586 1 98.88 22 LEU B C 1
ATOM 4325 O O . LEU B 1 22 ? -19.766 -11.492 -8.516 1 98.88 22 LEU B O 1
ATOM 4329 N N . GLY B 1 23 ? -20.266 -13.68 -8.672 1 98.88 23 GLY B N 1
ATOM 4330 C CA . GLY B 1 23 ? -18.906 -14.102 -8.953 1 98.88 23 GLY B CA 1
ATOM 4331 C C . GLY B 1 23 ? -18.734 -14.625 -10.367 1 98.88 23 GLY B C 1
ATOM 4332 O O . GLY B 1 23 ? -19.453 -15.531 -10.789 1 98.88 23 GLY B O 1
ATOM 4333 N N . LEU B 1 24 ? -17.75 -14.055 -11.125 1 98.88 24 LEU B N 1
ATOM 4334 C CA . LEU B 1 24 ? -17.484 -14.43 -12.508 1 98.88 24 LEU B CA 1
ATOM 4335 C C . LEU B 1 24 ? -16.062 -14.969 -12.648 1 98.88 24 LEU B C 1
ATOM 4337 O O . LEU B 1 24 ? -15.102 -14.203 -12.68 1 98.88 24 LEU B O 1
ATOM 4341 N N . PHE B 1 25 ? -15.969 -16.281 -12.82 1 98.56 25 PHE B N 1
ATOM 4342 C CA . PHE B 1 25 ? -14.68 -16.953 -12.836 1 98.56 25 PHE B CA 1
ATOM 4343 C C . PHE B 1 25 ? -14.562 -17.891 -14.039 1 98.56 25 PHE B C 1
ATOM 4345 O O . PHE B 1 25 ? -14.742 -19.094 -13.914 1 98.56 25 PHE B O 1
ATOM 4352 N N . PRO B 1 26 ? -14.078 -17.344 -15.203 1 97.19 26 PRO B N 1
ATOM 4353 C CA . PRO B 1 26 ? -14.18 -18.094 -16.453 1 97.19 26 PRO B CA 1
ATOM 4354 C C . PRO B 1 26 ? -12.953 -18.969 -16.719 1 97.19 26 PRO B C 1
ATOM 4356 O O . PRO B 1 26 ? -12.922 -19.719 -17.703 1 97.19 26 PRO B O 1
ATOM 4359 N N . HIS B 1 27 ? -11.898 -18.875 -15.906 1 96.06 27 HIS B N 1
ATOM 4360 C CA . HIS B 1 27 ? -10.68 -19.625 -16.203 1 96.06 27 HIS B CA 1
ATOM 4361 C C . HIS B 1 27 ? -10.852 -21.109 -15.883 1 96.06 27 HIS B C 1
ATOM 4363 O O . HIS B 1 27 ? -11.469 -21.453 -14.875 1 96.06 27 HIS B O 1
ATOM 4369 N N . THR B 1 28 ? -10.195 -21.969 -16.656 1 94.12 28 THR B N 1
ATOM 4370 C CA . THR B 1 28 ? -10.438 -23.406 -16.578 1 94.12 28 THR B CA 1
ATOM 4371 C C . THR B 1 28 ? -9.445 -24.062 -15.609 1 94.12 28 THR B C 1
ATOM 4373 O O . THR B 1 28 ? -9.453 -25.297 -15.445 1 94.12 28 THR B O 1
ATOM 4376 N N . GLY B 1 29 ? -8.609 -23.328 -15 1 92.19 29 GLY B N 1
ATOM 4377 C CA . GLY B 1 29 ? -7.695 -23.891 -14.023 1 92.19 29 GLY B CA 1
ATOM 4378 C C . GLY B 1 29 ? -8.32 -24.047 -12.648 1 92.19 29 GLY B C 1
ATOM 4379 O O . GLY B 1 29 ? -8.656 -23.047 -12 1 92.19 29 GLY B O 1
ATOM 4380 N N . LYS B 1 30 ? -8.445 -25.25 -12.188 1 92.44 30 LYS B N 1
ATOM 4381 C CA . LYS B 1 30 ? -9.109 -25.531 -10.914 1 92.44 30 LYS B CA 1
ATOM 4382 C C . LYS B 1 30 ? -8.398 -24.828 -9.758 1 92.44 30 LYS B C 1
ATOM 4384 O O . LYS B 1 30 ? -9.047 -24.375 -8.812 1 92.44 30 LYS B O 1
ATOM 4389 N N . SER B 1 31 ? -7.07 -24.781 -9.82 1 92.69 31 SER B N 1
ATOM 4390 C CA . SER B 1 31 ? -6.293 -24.172 -8.75 1 92.69 31 SER B CA 1
ATOM 4391 C C . SER B 1 31 ? -6.684 -22.703 -8.539 1 92.69 31 SER B C 1
ATOM 4393 O O . SER B 1 31 ? -6.645 -22.203 -7.418 1 92.69 31 SER B O 1
ATOM 4395 N N . HIS B 1 32 ? -7.09 -22.031 -9.633 1 95.5 32 HIS B N 1
ATOM 4396 C CA . HIS B 1 32 ? -7.547 -20.656 -9.508 1 95.5 32 HIS B CA 1
ATOM 4397 C C . HIS B 1 32 ? -8.82 -20.562 -8.672 1 95.5 32 HIS B C 1
ATOM 4399 O O . HIS B 1 32 ? -8.906 -19.75 -7.75 1 95.5 32 HIS B O 1
ATOM 4405 N N . GLN B 1 33 ? -9.719 -21.438 -9.023 1 96.12 33 GLN B N 1
ATOM 4406 C CA . GLN B 1 33 ? -11.008 -21.422 -8.336 1 96.12 33 GLN B CA 1
ATOM 4407 C C . GLN B 1 33 ? -10.844 -21.766 -6.855 1 96.12 33 GLN B C 1
ATOM 4409 O O . GLN B 1 33 ? -11.562 -21.25 -6.004 1 96.12 33 GLN B O 1
ATOM 4414 N N . MET B 1 34 ? -9.898 -22.641 -6.582 1 95.31 34 MET B N 1
ATOM 4415 C CA . MET B 1 34 ? -9.641 -23.062 -5.207 1 95.31 34 MET B CA 1
ATOM 4416 C C . MET B 1 34 ? -9.273 -21.859 -4.336 1 95.31 34 MET B C 1
ATOM 4418 O O . MET B 1 34 ? -9.578 -21.828 -3.145 1 95.31 34 MET B O 1
ATOM 4422 N N . VAL B 1 35 ? -8.68 -20.875 -4.902 1 97.62 35 VAL B N 1
ATOM 4423 C CA . VAL B 1 35 ? -8.289 -19.672 -4.184 1 97.62 35 VAL B CA 1
ATOM 4424 C C . VAL B 1 35 ? -9.523 -18.859 -3.807 1 97.62 35 VAL B C 1
ATOM 4426 O O . VAL B 1 35 ? -9.586 -18.266 -2.725 1 97.62 35 VAL B O 1
ATOM 4429 N N . PHE B 1 36 ? -10.531 -18.875 -4.641 1 98.38 36 PHE B N 1
ATOM 4430 C CA . PHE B 1 36 ? -11.664 -17.969 -4.52 1 98.38 36 PHE B CA 1
ATOM 4431 C C . PHE B 1 36 ? -12.781 -18.609 -3.689 1 98.38 36 PHE B C 1
ATOM 4433 O O . PHE B 1 36 ? -13.547 -17.906 -3.029 1 98.38 36 PHE B O 1
ATOM 4440 N N . ASP B 1 37 ? -12.867 -19.891 -3.635 1 97.75 37 ASP B N 1
ATOM 4441 C CA . ASP B 1 37 ? -14.008 -20.625 -3.092 1 97.75 37 ASP B CA 1
ATOM 4442 C C . ASP B 1 37 ? -14.219 -20.297 -1.616 1 97.75 37 ASP B C 1
ATOM 4444 O O . ASP B 1 37 ? -15.352 -20.047 -1.187 1 97.75 37 ASP B O 1
ATOM 4448 N N . PRO B 1 38 ? -13.172 -20.281 -0.813 1 97.44 38 PRO B N 1
ATOM 4449 C CA . PRO B 1 38 ? -13.406 -19.984 0.601 1 97.44 38 PRO B CA 1
ATOM 4450 C C . PRO B 1 38 ? -14.039 -18.609 0.815 1 97.44 38 PRO B C 1
ATOM 4452 O O . PRO B 1 38 ? -14.891 -18.453 1.693 1 97.44 38 PRO B O 1
ATOM 4455 N N . LEU B 1 39 ? -13.633 -17.609 0.058 1 98.69 39 LEU B N 1
ATOM 4456 C CA . LEU B 1 39 ? -14.219 -16.281 0.168 1 98.69 39 LEU B CA 1
ATOM 4457 C C . LEU B 1 39 ? -15.695 -16.312 -0.204 1 98.69 39 LEU B C 1
ATOM 4459 O O . LEU B 1 39 ? -16.547 -15.797 0.542 1 98.69 39 LEU B O 1
ATOM 4463 N N . LEU B 1 40 ? -16.016 -16.953 -1.341 1 98.69 40 LEU B N 1
ATOM 4464 C CA . LEU B 1 40 ? -17.391 -17.016 -1.836 1 98.69 40 LEU B CA 1
ATOM 4465 C C . LEU B 1 40 ? -18.281 -17.766 -0.857 1 98.69 40 LEU B C 1
ATOM 4467 O O . LEU B 1 40 ? -19.391 -17.312 -0.56 1 98.69 40 LEU B O 1
ATOM 4471 N N . LYS B 1 41 ? -17.812 -18.828 -0.382 1 97.75 41 LYS B N 1
ATOM 4472 C CA . LYS B 1 41 ? -18.562 -19.625 0.586 1 97.75 41 LYS B CA 1
ATOM 4473 C C . LYS B 1 41 ? -18.797 -18.844 1.873 1 97.75 41 LYS B C 1
ATOM 4475 O O . LYS B 1 41 ? -19.906 -18.828 2.402 1 97.75 41 LYS B O 1
ATOM 4480 N N . THR B 1 42 ? -17.75 -18.188 2.402 1 97.5 42 THR B N 1
ATOM 4481 C CA . THR B 1 42 ? -17.844 -17.438 3.646 1 97.5 42 THR B CA 1
ATOM 4482 C C . THR B 1 42 ? -18.812 -16.281 3.5 1 97.5 42 THR B C 1
ATOM 4484 O O . THR B 1 42 ? -19.594 -15.984 4.422 1 97.5 42 THR B O 1
ATOM 4487 N N . LEU B 1 43 ? -18.828 -15.609 2.369 1 98.44 43 LEU B N 1
ATOM 4488 C CA . LEU B 1 43 ? -19.781 -14.531 2.125 1 98.44 43 LEU B CA 1
ATOM 4489 C C . LEU B 1 43 ? -21.219 -15.039 2.174 1 98.44 43 LEU B C 1
ATOM 4491 O O . LEU B 1 43 ? -22.094 -14.383 2.738 1 98.44 43 LEU B O 1
ATOM 4495 N N . ALA B 1 44 ? -21.453 -16.203 1.609 1 98.25 44 ALA B N 1
ATOM 4496 C CA . ALA B 1 44 ? -22.781 -16.812 1.67 1 98.25 44 ALA B CA 1
ATOM 4497 C C . ALA B 1 44 ? -23.156 -17.172 3.105 1 98.25 44 ALA B C 1
ATOM 4499 O O . ALA B 1 44 ? -24.281 -16.906 3.539 1 98.25 44 ALA B O 1
ATOM 4500 N N . GLU B 1 45 ? -22.234 -17.703 3.803 1 96.81 45 GLU B N 1
ATOM 4501 C CA . GLU B 1 45 ? -22.469 -18.125 5.184 1 96.81 45 GLU B CA 1
ATOM 4502 C C . GLU B 1 45 ? -22.75 -16.906 6.074 1 96.81 45 GLU B C 1
ATOM 4504 O O . GLU B 1 45 ? -23.438 -17.031 7.098 1 96.81 45 GLU B O 1
ATOM 4509 N N . ARG B 1 46 ? -22.25 -15.805 5.699 1 96.44 46 ARG B N 1
ATOM 4510 C CA . ARG B 1 46 ? -22.469 -14.57 6.457 1 96.44 46 ARG B CA 1
ATOM 4511 C C . ARG B 1 46 ? -23.812 -13.945 6.113 1 96.44 46 ARG B C 1
ATOM 4513 O O . ARG B 1 46 ? -24.156 -12.875 6.613 1 96.44 46 ARG B O 1
ATOM 4520 N N . GLY B 1 47 ? -24.516 -14.516 5.152 1 96.88 47 GLY B N 1
ATOM 4521 C CA . GLY B 1 47 ? -25.891 -14.086 4.91 1 96.88 47 GLY B CA 1
ATOM 4522 C C . GLY B 1 47 ? -26.078 -13.422 3.559 1 96.88 47 GLY B C 1
ATOM 4523 O O . GLY B 1 47 ? -27.188 -13.055 3.195 1 96.88 47 GLY B O 1
ATOM 4524 N N . HIS B 1 48 ? -25.047 -13.312 2.779 1 98.44 48 HIS B N 1
ATOM 4525 C CA . HIS B 1 48 ? -25.188 -12.734 1.448 1 98.44 48 HIS B CA 1
ATOM 4526 C C . HIS B 1 48 ? -25.734 -13.75 0.453 1 98.44 48 HIS B C 1
ATOM 4528 O O . HIS B 1 48 ? -25.578 -14.953 0.646 1 98.44 48 HIS B O 1
ATOM 4534 N N . ASP B 1 49 ? -26.453 -13.25 -0.561 1 98.5 49 ASP B N 1
ATOM 4535 C CA . ASP B 1 49 ? -26.828 -14.07 -1.704 1 98.5 49 ASP B CA 1
ATOM 4536 C C . ASP B 1 49 ? -25.734 -14.086 -2.762 1 98.5 49 ASP B C 1
ATOM 4538 O O . ASP B 1 49 ? -25.469 -13.07 -3.412 1 98.5 49 ASP B O 1
ATOM 4542 N N . VAL B 1 50 ? -25.156 -15.266 -2.926 1 98.75 50 VAL B N 1
ATOM 4543 C CA . VAL B 1 50 ? -23.969 -15.344 -3.771 1 98.75 50 VAL B CA 1
ATOM 4544 C C . VAL B 1 50 ? -24.266 -16.203 -4.996 1 98.75 50 VAL B C 1
ATOM 4546 O O . VAL B 1 50 ? -24.656 -17.375 -4.863 1 98.75 50 VAL B O 1
ATOM 4549 N N . THR B 1 51 ? -24.156 -15.656 -6.176 1 98.88 51 THR B N 1
ATOM 4550 C CA . THR B 1 51 ? -24.203 -16.375 -7.441 1 98.88 51 THR B CA 1
ATOM 4551 C C . THR B 1 51 ? -22.812 -16.531 -8.039 1 98.88 51 THR B C 1
ATOM 4553 O O . THR B 1 51 ? -22.109 -15.531 -8.258 1 98.88 51 THR B O 1
ATOM 4556 N N . VAL B 1 52 ? -22.438 -17.797 -8.336 1 98.81 52 VAL B N 1
ATOM 4557 C CA . VAL B 1 52 ? -21.062 -18.031 -8.781 1 98.81 52 VAL B CA 1
ATOM 4558 C C . VAL B 1 52 ? -21.078 -18.719 -10.148 1 98.81 52 VAL B C 1
ATOM 4560 O O . VAL B 1 52 ? -21.688 -19.766 -10.32 1 98.81 52 VAL B O 1
ATOM 4563 N N . VAL B 1 53 ? -20.422 -18.094 -11.078 1 98.75 53 VAL B N 1
ATOM 4564 C CA . VAL B 1 53 ? -20.219 -18.641 -12.414 1 98.75 53 VAL B CA 1
ATOM 4565 C C . VAL B 1 53 ? -18.797 -19.188 -12.531 1 98.75 53 VAL B C 1
ATOM 4567 O O . VAL B 1 53 ? -17.828 -18.438 -12.445 1 98.75 53 VAL B O 1
ATOM 4570 N N . SER B 1 54 ? -18.641 -20.484 -12.719 1 97.94 54 SER B N 1
ATOM 4571 C CA . SER B 1 54 ? -17.312 -21.078 -12.82 1 97.94 54 SER B CA 1
ATOM 4572 C C . SER B 1 54 ? -17.391 -22.453 -13.461 1 97.94 54 SER B C 1
ATOM 4574 O O . SER B 1 54 ? -18.469 -23 -13.664 1 97.94 54 SER B O 1
ATOM 4576 N N . PHE B 1 55 ? -16.234 -22.984 -13.812 1 97.06 55 PHE B N 1
ATOM 4577 C CA . PHE B 1 55 ? -16.125 -24.328 -14.344 1 97.06 55 PHE B CA 1
ATOM 4578 C C . PHE B 1 55 ? -16.094 -25.359 -13.219 1 97.06 55 PHE B C 1
ATOM 4580 O O . PHE B 1 55 ? -16.109 -26.562 -13.469 1 97.06 55 PHE B O 1
ATOM 4587 N N . PHE B 1 56 ? -16.141 -24.891 -11.953 1 96 56 PHE B N 1
ATOM 4588 C CA . PHE B 1 56 ? -15.891 -25.781 -10.836 1 96 56 PHE B CA 1
ATOM 4589 C C . PHE B 1 56 ? -16.922 -25.578 -9.727 1 96 56 PHE B C 1
ATOM 4591 O O . PHE B 1 56 ? -16.594 -25.062 -8.656 1 96 56 PHE B O 1
ATOM 4598 N N . PRO B 1 57 ? -18.078 -26.047 -9.945 1 95.75 57 PRO B N 1
ATOM 4599 C CA . PRO B 1 57 ? -19.094 -25.922 -8.906 1 95.75 57 PRO B CA 1
ATOM 4600 C C . PRO B 1 57 ? -18.703 -26.625 -7.609 1 95.75 57 PRO B C 1
ATOM 4602 O O . PRO B 1 57 ? -18.109 -27.719 -7.645 1 95.75 57 PRO B O 1
ATOM 4605 N N . ILE B 1 58 ? -18.969 -25.984 -6.516 1 94.12 58 ILE B N 1
ATOM 4606 C CA . ILE B 1 58 ? -18.625 -26.578 -5.223 1 94.12 58 ILE B CA 1
ATOM 4607 C C . ILE B 1 58 ? -19.656 -27.641 -4.863 1 94.12 58 ILE B C 1
ATOM 4609 O O . ILE B 1 58 ? -20.781 -27.625 -5.363 1 94.12 58 ILE B O 1
ATOM 4613 N N . LYS B 1 59 ? -19.141 -28.438 -3.883 1 90.69 59 LYS B N 1
ATOM 4614 C CA . LYS B 1 59 ? -20.047 -29.438 -3.348 1 90.69 59 LYS B CA 1
ATOM 4615 C C . LYS B 1 59 ? -20.797 -28.922 -2.123 1 90.69 59 LYS B C 1
ATOM 4617 O O . LYS B 1 59 ? -20.219 -28.188 -1.313 1 90.69 59 LYS B O 1
ATOM 4622 N N . ASN B 1 60 ? -22.047 -29.156 -1.969 1 91.81 60 ASN B N 1
ATOM 4623 C CA . ASN B 1 60 ? -22.875 -28.797 -0.817 1 91.81 60 ASN B CA 1
ATOM 4624 C C . ASN B 1 60 ? -22.875 -27.297 -0.571 1 91.81 60 ASN B C 1
ATOM 4626 O O . ASN B 1 60 ? -22.5 -26.828 0.51 1 91.81 60 ASN B O 1
ATOM 4630 N N . PRO B 1 61 ? -23.297 -26.578 -1.526 1 95 61 PRO B N 1
ATOM 4631 C CA . PRO B 1 61 ? -23.328 -25.125 -1.354 1 95 61 PRO B CA 1
ATOM 4632 C C . PRO B 1 61 ? -24.328 -24.688 -0.282 1 95 61 PRO B C 1
ATOM 4634 O O . PRO B 1 61 ? -25.359 -25.328 -0.096 1 95 61 PRO B O 1
ATOM 4637 N N . PRO B 1 62 ? -23.953 -23.609 0.452 1 95.94 62 PRO B N 1
ATOM 4638 C CA . PRO B 1 62 ? -24.953 -23.016 1.349 1 95.94 62 PRO B CA 1
ATOM 4639 C C . PRO B 1 62 ? -26.25 -22.641 0.625 1 95.94 62 PRO B C 1
ATOM 4641 O O . PRO B 1 62 ? -26.266 -22.562 -0.606 1 95.94 62 PRO B O 1
ATOM 4644 N N . ALA B 1 63 ? -27.359 -22.391 1.344 1 94.44 63 ALA B N 1
ATOM 4645 C CA . ALA B 1 63 ? -28.688 -22.156 0.793 1 94.44 63 ALA B CA 1
ATOM 4646 C C . ALA B 1 63 ? -28.703 -20.922 -0.089 1 94.44 63 ALA B C 1
ATOM 4648 O O . ALA B 1 63 ? -29.391 -20.875 -1.108 1 94.44 63 ALA B O 1
ATOM 4649 N N . ASN B 1 64 ? -27.969 -19.922 0.312 1 96.88 64 ASN B N 1
ATOM 4650 C CA . ASN B 1 64 ? -27.969 -18.656 -0.429 1 96.88 64 ASN B CA 1
ATOM 4651 C C . ASN B 1 64 ? -26.844 -18.609 -1.449 1 96.88 64 ASN B C 1
ATOM 4653 O O . ASN B 1 64 ? -26.359 -17.531 -1.804 1 96.88 64 ASN B O 1
ATOM 4657 N N . TYR B 1 65 ? -26.391 -19.781 -1.868 1 98.06 65 TYR B N 1
ATOM 4658 C CA . TYR B 1 65 ? -25.344 -19.938 -2.871 1 98.06 65 TYR B CA 1
ATOM 4659 C C . TYR B 1 65 ? -25.891 -20.547 -4.152 1 98.06 65 TYR B C 1
ATOM 4661 O O . TYR B 1 65 ? -26.297 -21.703 -4.176 1 98.06 65 TYR B O 1
ATOM 4669 N N . THR B 1 66 ? -25.922 -19.734 -5.23 1 98.31 66 THR B N 1
ATOM 4670 C CA . THR B 1 66 ? -26.422 -20.188 -6.523 1 98.31 66 THR B CA 1
ATOM 4671 C C . THR B 1 66 ? -25.266 -20.531 -7.465 1 98.31 66 THR B C 1
ATOM 4673 O O . THR B 1 66 ? -24.359 -19.719 -7.641 1 98.31 66 THR B O 1
ATOM 4676 N N . ILE B 1 67 ? -25.359 -21.672 -8.086 1 98.38 67 ILE B N 1
ATOM 4677 C CA . ILE B 1 67 ? -24.297 -22.156 -8.977 1 98.38 67 ILE B CA 1
ATOM 4678 C C . ILE B 1 67 ? -24.734 -21.984 -10.43 1 98.38 67 ILE B C 1
ATOM 4680 O O . ILE B 1 67 ? -25.828 -22.438 -10.812 1 98.38 67 ILE B O 1
ATOM 4684 N N . VAL B 1 68 ? -23.953 -21.312 -11.227 1 98.5 68 VAL B N 1
ATOM 4685 C CA . VAL B 1 68 ? -24.031 -21.297 -12.688 1 98.5 68 VAL B CA 1
ATOM 4686 C C . VAL B 1 68 ? -22.812 -21.984 -13.273 1 98.5 68 VAL B C 1
ATOM 4688 O O . VAL B 1 68 ? -21.75 -21.375 -13.406 1 98.5 68 VAL B O 1
ATOM 4691 N N . SER B 1 69 ? -22.953 -23.234 -13.672 1 97.75 69 SER B N 1
ATOM 4692 C CA . SER B 1 69 ? -21.828 -24.078 -14.062 1 97.75 69 SER B CA 1
ATOM 4693 C C . SER B 1 69 ? -21.469 -23.859 -15.531 1 97.75 69 SER B C 1
ATOM 4695 O O . SER B 1 69 ? -22.328 -23.922 -16.406 1 97.75 69 SER B O 1
ATOM 4697 N N . LEU B 1 70 ? -20.203 -23.641 -15.781 1 97.31 70 LEU B N 1
ATOM 4698 C CA . LEU B 1 70 ? -19.688 -23.516 -17.141 1 97.31 70 LEU B CA 1
ATOM 4699 C C . LEU B 1 70 ? -19.156 -24.859 -17.641 1 97.31 70 LEU B C 1
ATOM 4701 O O . LEU B 1 70 ? -18.609 -24.938 -18.734 1 97.31 70 LEU B O 1
ATOM 4705 N N . GLU B 1 71 ? -19.359 -25.844 -16.875 1 94.69 71 GLU B N 1
ATOM 4706 C CA . GLU B 1 71 ? -18.875 -27.156 -17.25 1 94.69 71 GLU B CA 1
ATOM 4707 C C . GLU B 1 71 ? -19.359 -27.547 -18.641 1 94.69 71 GLU B C 1
ATOM 4709 O O . GLU B 1 71 ? -20.516 -27.312 -19 1 94.69 71 GLU B O 1
ATOM 4714 N N . GLY B 1 72 ? -18.422 -28.125 -19.422 1 92.56 72 GLY B N 1
ATOM 4715 C CA . GLY B 1 72 ? -18.781 -28.594 -20.75 1 92.56 72 GLY B CA 1
ATOM 4716 C C . GLY B 1 72 ? -18.531 -27.562 -21.844 1 92.56 72 GLY B C 1
ATOM 4717 O O . GLY B 1 72 ? -18.5 -27.891 -23.031 1 92.56 72 GLY B O 1
ATOM 4718 N N . LEU B 1 73 ? -18.266 -26.328 -21.469 1 93.62 73 LEU B N 1
ATOM 4719 C CA . LEU B 1 73 ? -18.094 -25.266 -22.453 1 93.62 73 LEU B CA 1
ATOM 4720 C C . LEU B 1 73 ? -16.641 -25.172 -22.906 1 93.62 73 LEU B C 1
ATOM 4722 O O . LEU B 1 73 ? -16.344 -24.531 -23.922 1 93.62 73 LEU B O 1
ATOM 4726 N N . ALA B 1 74 ? -15.773 -25.75 -22.125 1 89.94 74 ALA B N 1
ATOM 4727 C CA . ALA B 1 74 ? -14.352 -25.828 -22.453 1 89.94 74 ALA B CA 1
ATOM 4728 C C . ALA B 1 74 ? -13.672 -26.984 -21.719 1 89.94 74 ALA B C 1
ATOM 4730 O O . ALA B 1 74 ? -14.188 -27.469 -20.703 1 89.94 74 ALA B O 1
ATOM 4731 N N . ALA B 1 75 ? -12.531 -27.359 -22.312 1 82.69 75 ALA B N 1
ATOM 4732 C CA . ALA B 1 75 ? -11.758 -28.406 -21.656 1 82.69 75 ALA B CA 1
ATOM 4733 C C . ALA B 1 75 ? -11.141 -27.891 -20.359 1 82.69 75 ALA B C 1
ATOM 4735 O O . ALA B 1 75 ? -10.672 -26.75 -20.297 1 82.69 75 ALA B O 1
ATOM 4736 N N . GLN B 1 76 ? -11.25 -28.766 -19.422 1 77.12 76 GLN B N 1
ATOM 4737 C CA . GLN B 1 76 ? -10.68 -28.391 -18.125 1 77.12 76 GLN B CA 1
ATOM 4738 C C . GLN B 1 76 ? -9.219 -28.828 -18.016 1 77.12 76 GLN B C 1
ATOM 4740 O O . GLN B 1 76 ? -8.836 -29.859 -18.578 1 77.12 76 GLN B O 1
ATOM 4745 N N . GLY B 1 77 ? -8.398 -27.922 -17.406 1 65.12 77 GLY B N 1
ATOM 4746 C CA . GLY B 1 77 ? -6.961 -28.125 -17.328 1 65.12 77 GLY B CA 1
ATOM 4747 C C . GLY B 1 77 ? -6.555 -29.031 -16.188 1 65.12 77 GLY B C 1
ATOM 4748 O O . GLY B 1 77 ? -6.117 -28.562 -15.133 1 65.12 77 GLY B O 1
ATOM 4749 N N . VAL B 1 78 ? -6.77 -30.391 -16.297 1 63.94 78 VAL B N 1
ATOM 4750 C CA . VAL B 1 78 ? -6.234 -31.359 -15.336 1 63.94 78 VAL B CA 1
ATOM 4751 C C . VAL B 1 78 ? -5.32 -32.344 -16.062 1 63.94 78 VAL B C 1
ATOM 4753 O O . VAL B 1 78 ? -5.754 -33.062 -16.969 1 63.94 78 VAL B O 1
ATOM 4756 N N . GLU B 1 79 ? -4.035 -32.406 -15.602 1 67.5 79 GLU B N 1
ATOM 4757 C CA . GLU B 1 79 ? -3.045 -33.312 -16.156 1 67.5 79 GLU B CA 1
ATOM 4758 C C . GLU B 1 79 ? -2.949 -33.188 -17.672 1 67.5 79 GLU B C 1
ATOM 4760 O O . GLU B 1 79 ? -3 -34.188 -18.391 1 67.5 79 GLU B O 1
ATOM 4765 N N . THR B 1 80 ? -2.865 -31.938 -18.078 1 72.12 80 THR B N 1
ATOM 4766 C CA . THR B 1 80 ? -2.916 -31.656 -19.5 1 72.12 80 THR B CA 1
ATOM 4767 C C . THR B 1 80 ? -1.525 -31.328 -20.047 1 72.12 80 THR B C 1
ATOM 4769 O O . THR B 1 80 ? -1.305 -31.344 -21.25 1 72.12 80 THR B O 1
ATOM 4772 N N . ILE B 1 81 ? -0.659 -31.188 -19.109 1 75.19 81 ILE B N 1
ATOM 4773 C CA . ILE B 1 81 ? 0.654 -30.766 -19.594 1 75.19 81 ILE B CA 1
ATOM 4774 C C . ILE B 1 81 ? 1.613 -31.953 -19.578 1 75.19 81 ILE B C 1
ATOM 4776 O O . ILE B 1 81 ? 1.835 -32.562 -18.531 1 75.19 81 ILE B O 1
ATOM 4780 N N . ASP B 1 82 ? 2.139 -32.188 -20.688 1 77 82 ASP B N 1
ATOM 4781 C CA . ASP B 1 82 ? 3.113 -33.281 -20.859 1 77 82 ASP B CA 1
ATOM 4782 C C . ASP B 1 82 ? 4.523 -32.781 -20.516 1 77 82 ASP B C 1
ATOM 4784 O O . ASP B 1 82 ? 4.988 -31.781 -21.062 1 77 82 ASP B O 1
ATOM 4788 N N . LEU B 1 83 ? 5.18 -33.531 -19.734 1 80.62 83 LEU B N 1
ATOM 4789 C CA . LEU B 1 83 ? 6.5 -33.125 -19.25 1 80.62 83 LEU B CA 1
ATOM 4790 C C . LEU B 1 83 ? 7.523 -33.156 -20.375 1 80.62 83 LEU B C 1
ATOM 4792 O O . LEU B 1 83 ? 8.57 -32.531 -20.281 1 80.62 83 LEU B O 1
ATOM 4796 N N . SER B 1 84 ? 7.277 -33.938 -21.359 1 75.69 84 SER B N 1
ATOM 4797 C CA . SER B 1 84 ? 8.203 -34.031 -22.484 1 75.69 84 SER B CA 1
ATOM 4798 C C . SER B 1 84 ? 8.367 -32.688 -23.188 1 75.69 84 SER B C 1
ATOM 4800 O O . SER B 1 84 ? 9.375 -32.469 -23.859 1 75.69 84 SER B O 1
ATOM 4802 N N . TYR B 1 85 ? 7.398 -31.859 -22.953 1 76 85 TYR B N 1
ATOM 4803 C CA . TYR B 1 85 ? 7.434 -30.531 -23.547 1 76 85 TYR B CA 1
ATOM 4804 C C . TYR B 1 85 ? 8.594 -29.703 -22.984 1 76 85 TYR B C 1
ATOM 4806 O O . TYR B 1 85 ? 9.117 -28.828 -23.672 1 76 85 TYR B O 1
ATOM 4814 N N . PHE B 1 86 ? 9.047 -30.078 -21.891 1 77.5 86 PHE B N 1
ATOM 4815 C CA . PHE B 1 86 ? 10.047 -29.266 -21.203 1 77.5 86 PHE B CA 1
ATOM 4816 C C . PHE B 1 86 ? 11.438 -29.859 -21.359 1 77.5 86 PHE B C 1
ATOM 4818 O O . PHE B 1 86 ? 12.422 -29.297 -20.891 1 77.5 86 PHE B O 1
ATOM 4825 N N . ASP B 1 87 ? 11.477 -30.953 -22.031 1 72.81 87 ASP B N 1
ATOM 4826 C CA . ASP B 1 87 ? 12.758 -31.625 -22.203 1 72.81 87 ASP B CA 1
ATOM 4827 C C . ASP B 1 87 ? 13.523 -31.062 -23.406 1 72.81 87 ASP B C 1
ATOM 4829 O O . ASP B 1 87 ? 14.75 -31.141 -23.453 1 72.81 87 ASP B O 1
ATOM 4833 N N . SER B 1 88 ? 12.844 -30.547 -24.359 1 65.69 88 SER B N 1
ATOM 4834 C CA . SER B 1 88 ? 13.5 -30.141 -25.594 1 65.69 88 SER B CA 1
ATOM 4835 C C . SER B 1 88 ? 13.961 -28.688 -25.531 1 65.69 88 SER B C 1
ATOM 4837 O O . SER B 1 88 ? 13.156 -27.797 -25.312 1 65.69 88 SER B O 1
ATOM 4839 N N . GLN B 1 89 ? 15.211 -28.562 -25.172 1 65 89 GLN B N 1
ATOM 4840 C CA . GLN B 1 89 ? 15.789 -27.234 -25.234 1 65 89 GLN B CA 1
ATOM 4841 C C . GLN B 1 89 ? 16.562 -27.031 -26.531 1 65 89 GLN B C 1
ATOM 4843 O O . GLN B 1 89 ? 17.281 -27.938 -26.984 1 65 89 GLN B O 1
ATOM 4848 N N . SER B 1 90 ? 16.062 -25.938 -27.188 1 69.06 90 SER B N 1
ATOM 4849 C CA . SER B 1 90 ? 16.891 -25.578 -28.344 1 69.06 90 SER B CA 1
ATOM 4850 C C . SER B 1 90 ? 18.281 -25.141 -27.922 1 69.06 90 SER B C 1
ATOM 4852 O O . SER B 1 90 ? 18.438 -24.125 -27.25 1 69.06 90 SER B O 1
ATOM 4854 N N . LYS B 1 91 ? 19.219 -26.016 -28.203 1 72.44 91 LYS B N 1
ATOM 4855 C CA . LYS B 1 91 ? 20.609 -25.703 -27.891 1 72.44 91 LYS B CA 1
ATOM 4856 C C . LYS B 1 91 ? 21.031 -24.359 -28.469 1 72.44 91 LYS B C 1
ATOM 4858 O O . LYS B 1 91 ? 21.75 -23.578 -27.844 1 72.44 91 LYS B O 1
ATOM 4863 N N . LEU B 1 92 ? 20.5 -24.141 -29.594 1 70.88 92 LEU B N 1
ATOM 4864 C CA . LEU B 1 92 ? 20.844 -22.906 -30.266 1 70.88 92 LEU B CA 1
ATOM 4865 C C . LEU B 1 92 ? 20.359 -21.688 -29.484 1 70.88 92 LEU B C 1
ATOM 4867 O O . LEU B 1 92 ? 21.109 -20.75 -29.25 1 70.88 92 LEU B O 1
ATOM 4871 N N . LEU B 1 93 ? 19.172 -21.75 -29.062 1 76.06 93 LEU B N 1
ATOM 4872 C CA . LEU B 1 93 ? 18.594 -20.625 -28.312 1 76.06 93 LEU B CA 1
ATOM 4873 C C . LEU B 1 93 ? 19.281 -20.469 -26.953 1 76.06 93 LEU B C 1
ATOM 4875 O O . LEU B 1 93 ? 19.484 -19.344 -26.484 1 76.06 93 LEU B O 1
ATOM 4879 N N . HIS B 1 94 ? 19.578 -21.547 -26.469 1 75.38 94 HIS B N 1
ATOM 4880 C CA . HIS B 1 94 ? 20.281 -21.547 -25.188 1 75.38 94 HIS B CA 1
ATOM 4881 C C . HIS B 1 94 ? 21.656 -20.891 -25.328 1 75.38 94 HIS B C 1
ATOM 4883 O O . HIS B 1 94 ? 22.031 -20.062 -24.484 1 75.38 94 HIS B O 1
ATOM 4889 N N . ASP B 1 95 ? 22.312 -21.234 -26.391 1 71 95 ASP B N 1
ATOM 4890 C CA . ASP B 1 95 ? 23.656 -20.688 -26.609 1 71 95 ASP B CA 1
ATOM 4891 C C . ASP B 1 95 ? 23.609 -19.188 -26.875 1 71 95 ASP B C 1
ATOM 4893 O O . ASP B 1 95 ? 24.531 -18.453 -26.516 1 71 95 ASP B O 1
ATOM 4897 N N . LEU B 1 96 ? 22.516 -18.766 -27.422 1 74.06 96 LEU B N 1
ATOM 4898 C CA . LEU B 1 96 ? 22.359 -17.359 -27.734 1 74.06 96 LEU B CA 1
ATOM 4899 C C . LEU B 1 96 ? 21.859 -16.578 -26.516 1 74.06 96 LEU B C 1
ATOM 4901 O O . LEU B 1 96 ? 21.812 -15.352 -26.531 1 74.06 96 LEU B O 1
ATOM 4905 N N . GLY B 1 97 ? 21.484 -17.281 -25.578 1 73.44 97 GLY B N 1
ATOM 4906 C CA . GLY B 1 97 ? 21.062 -16.656 -24.344 1 73.44 97 GLY B CA 1
ATOM 4907 C C . GLY B 1 97 ? 19.672 -16.078 -24.406 1 73.44 97 GLY B C 1
ATOM 4908 O O . GLY B 1 97 ? 19.312 -15.227 -23.578 1 73.44 97 GLY B O 1
ATOM 4909 N N . ILE B 1 98 ? 18.906 -16.484 -25.406 1 78.56 98 ILE B N 1
ATOM 4910 C CA . ILE B 1 98 ? 17.594 -15.867 -25.562 1 78.56 98 ILE B CA 1
ATOM 4911 C C . ILE B 1 98 ? 16.5 -16.906 -25.312 1 78.56 98 ILE B C 1
ATOM 4913 O O . ILE B 1 98 ? 15.312 -16.625 -25.484 1 78.56 98 ILE B O 1
ATOM 4917 N N . GLU B 1 99 ? 16.875 -18.078 -24.922 1 80.38 99 GLU B N 1
ATOM 4918 C CA . GLU B 1 99 ? 15.938 -19.188 -24.703 1 80.38 99 GLU B CA 1
ATOM 4919 C C . GLU B 1 99 ? 14.867 -18.812 -23.688 1 80.38 99 GLU B C 1
ATOM 4921 O O . GLU B 1 99 ? 13.68 -19.062 -23.906 1 80.38 99 GLU B O 1
ATOM 4926 N N . LYS B 1 100 ? 15.273 -18.172 -22.703 1 78.25 100 LYS B N 1
ATOM 4927 C CA . LYS B 1 100 ? 14.344 -17.828 -21.625 1 78.25 100 LYS B CA 1
ATOM 4928 C C . LYS B 1 100 ? 13.312 -16.812 -22.094 1 78.25 100 LYS B C 1
ATOM 4930 O O . LYS B 1 100 ? 12.133 -16.906 -21.75 1 78.25 100 LYS B O 1
ATOM 4935 N N . VAL B 1 101 ? 13.766 -15.891 -22.875 1 82.38 101 VAL B N 1
ATOM 4936 C CA . VAL B 1 101 ? 12.883 -14.844 -23.375 1 82.38 101 VAL B CA 1
ATOM 4937 C C . VAL B 1 101 ? 11.875 -15.438 -24.344 1 82.38 101 VAL B C 1
ATOM 4939 O O . VAL B 1 101 ? 10.68 -15.141 -24.266 1 82.38 101 VAL B O 1
ATOM 4942 N N . ILE B 1 102 ? 12.336 -16.312 -25.172 1 81.56 102 ILE B N 1
ATOM 4943 C CA . ILE B 1 102 ? 11.477 -16.938 -26.172 1 81.56 102 ILE B CA 1
ATOM 4944 C C . ILE B 1 102 ? 10.461 -17.844 -25.469 1 81.56 102 ILE B C 1
ATOM 4946 O O . ILE B 1 102 ? 9.289 -17.875 -25.844 1 81.56 102 ILE B O 1
ATOM 4950 N N . LYS B 1 103 ? 10.93 -18.5 -24.516 1 81.25 103 LYS B N 1
ATOM 4951 C CA . LYS B 1 103 ? 10.039 -19.344 -23.734 1 81.25 103 LYS B CA 1
ATOM 4952 C C . LYS B 1 103 ? 8.938 -18.531 -23.062 1 81.25 103 LYS B C 1
ATOM 4954 O O . LYS B 1 103 ? 7.773 -18.938 -23.047 1 81.25 103 LYS B O 1
ATOM 4959 N N . GLN B 1 104 ? 9.281 -17.422 -22.562 1 82.12 104 GLN B N 1
ATOM 4960 C CA . GLN B 1 104 ? 8.305 -16.547 -21.922 1 82.12 104 GLN B CA 1
ATOM 4961 C C . GLN B 1 104 ? 7.238 -16.094 -22.906 1 82.12 104 GLN B C 1
ATOM 4963 O O . GLN B 1 104 ? 6.055 -16.047 -22.578 1 82.12 104 GLN B O 1
ATOM 4968 N N . ILE B 1 105 ? 7.703 -15.828 -24.094 1 81.38 105 ILE B N 1
ATOM 4969 C CA . ILE B 1 105 ? 6.793 -15.344 -25.125 1 81.38 105 ILE B CA 1
ATOM 4970 C C . ILE B 1 105 ? 5.82 -16.453 -25.516 1 81.38 105 ILE B C 1
ATOM 4972 O O . ILE B 1 105 ? 4.617 -16.219 -25.641 1 81.38 105 ILE B O 1
ATOM 4976 N N . PHE B 1 106 ? 6.277 -17.656 -25.562 1 79.62 106 PHE B N 1
ATOM 4977 C CA . PHE B 1 106 ? 5.449 -18.75 -26.047 1 79.62 106 PHE B CA 1
ATOM 4978 C C . PHE B 1 106 ? 4.613 -19.344 -24.922 1 79.62 106 PHE B C 1
ATOM 4980 O O . PHE B 1 106 ? 3.529 -19.875 -25.172 1 79.62 106 PHE B O 1
ATOM 4987 N N . ASP B 1 107 ? 5.031 -19.156 -23.766 1 79.94 107 ASP B N 1
ATOM 4988 C CA . ASP B 1 107 ? 4.371 -19.766 -22.609 1 79.94 107 ASP B CA 1
ATOM 4989 C C . ASP B 1 107 ? 2.994 -19.156 -22.391 1 79.94 107 ASP B C 1
ATOM 4991 O O . ASP B 1 107 ? 2.096 -19.797 -21.844 1 79.94 107 ASP B O 1
ATOM 4995 N N . PHE B 1 108 ? 2.766 -17.969 -22.828 1 86 108 PHE B N 1
ATOM 4996 C CA . PHE B 1 108 ? 1.513 -17.297 -22.5 1 86 108 PHE B CA 1
ATOM 4997 C C . PHE B 1 108 ? 0.543 -17.359 -23.672 1 86 108 PHE B C 1
ATOM 4999 O O . PHE B 1 108 ? -0.645 -17.078 -23.516 1 86 108 PHE B O 1
ATOM 5006 N N . GLN B 1 109 ? 1.021 -17.844 -24.812 1 86.88 109 GLN B N 1
ATOM 5007 C CA . GLN B 1 109 ? 0.179 -17.859 -26 1 86.88 109 GLN B CA 1
ATOM 5008 C C . GLN B 1 109 ? -1.049 -18.734 -25.797 1 86.88 109 GLN B C 1
ATOM 5010 O O . GLN B 1 109 ? -2.152 -18.375 -26.219 1 86.88 109 GLN B O 1
ATOM 5015 N N . PRO B 1 110 ? -0.908 -19.875 -25.172 1 87.75 110 PRO B N 1
ATOM 5016 C CA . PRO B 1 110 ? -2.09 -20.703 -24.953 1 87.75 110 PRO B CA 1
ATOM 5017 C C . PRO B 1 110 ? -3.166 -20 -24.125 1 87.75 110 PRO B C 1
ATOM 5019 O O . PRO B 1 110 ? -4.355 -20.297 -24.281 1 87.75 110 PRO B O 1
ATOM 5022 N N . LEU B 1 111 ? -2.768 -19.109 -23.344 1 91.94 111 LEU B N 1
ATOM 5023 C CA . LEU B 1 111 ? -3.717 -18.359 -22.531 1 91.94 111 LEU B CA 1
ATOM 5024 C C . LEU B 1 111 ? -4.621 -17.484 -23.391 1 91.94 111 LEU B C 1
ATOM 5026 O O . LEU B 1 111 ? -5.789 -17.281 -23.062 1 91.94 111 LEU B O 1
ATOM 5030 N N . ALA B 1 112 ? -4.062 -16.969 -24.469 1 95.31 112 ALA B N 1
ATOM 5031 C CA . ALA B 1 112 ? -4.863 -16.156 -25.375 1 95.31 112 ALA B CA 1
ATOM 5032 C C . ALA B 1 112 ? -5.926 -17 -26.078 1 95.31 112 ALA B C 1
ATOM 5034 O O . ALA B 1 112 ? -7.086 -16.609 -26.156 1 95.31 112 ALA B O 1
ATOM 5035 N N . ASP B 1 113 ? -5.496 -18.156 -26.5 1 93.69 113 ASP B N 1
ATOM 5036 C CA . ASP B 1 113 ? -6.422 -19.062 -27.172 1 93.69 113 ASP B CA 1
ATOM 5037 C C . ASP B 1 113 ? -7.531 -19.516 -26.234 1 93.69 113 ASP B C 1
ATOM 5039 O O . ASP B 1 113 ? -8.695 -19.594 -26.625 1 93.69 113 ASP B O 1
ATOM 5043 N N . MET B 1 114 ? -7.129 -19.812 -25.094 1 94 114 MET B N 1
ATOM 5044 C CA . MET B 1 114 ? -8.102 -20.203 -24.078 1 94 114 MET B CA 1
ATOM 5045 C C . MET B 1 114 ? -9.117 -19.094 -23.828 1 94 114 MET B C 1
ATOM 5047 O O . MET B 1 114 ? -10.32 -19.328 -23.797 1 94 114 MET B O 1
ATOM 5051 N N . ALA B 1 115 ? -8.656 -17.891 -23.656 1 97.19 115 ALA B N 1
ATOM 5052 C CA . ALA B 1 115 ? -9.5 -16.734 -23.359 1 97.19 115 ALA B CA 1
ATOM 5053 C C . ALA B 1 115 ? -10.516 -16.484 -24.469 1 97.19 115 ALA B C 1
ATOM 5055 O O . ALA B 1 115 ? -11.711 -16.375 -24.203 1 97.19 115 ALA B O 1
ATOM 5056 N N . THR B 1 116 ? -10.047 -16.5 -25.719 1 97.69 116 THR B N 1
ATOM 5057 C CA . THR B 1 116 ? -10.93 -16.188 -26.844 1 97.69 116 THR B CA 1
ATOM 5058 C C . THR B 1 116 ? -11.875 -17.359 -27.125 1 97.69 116 THR B C 1
ATOM 5060 O O . THR B 1 116 ? -13.031 -17.156 -27.5 1 97.69 116 THR B O 1
ATOM 5063 N N . GLY B 1 117 ? -11.359 -18.594 -26.938 1 97.06 117 GLY B N 1
ATOM 5064 C CA . GLY B 1 117 ? -12.211 -19.75 -27.078 1 97.06 117 GLY B CA 1
ATOM 5065 C C . GLY B 1 117 ? -13.352 -19.781 -26.094 1 97.06 117 GLY B C 1
ATOM 5066 O O . GLY B 1 117 ? -14.508 -20 -26.469 1 97.06 117 GLY B O 1
ATOM 5067 N N . ILE B 1 118 ? -13.055 -19.531 -24.891 1 97.75 118 ILE B N 1
ATOM 5068 C CA . ILE B 1 118 ? -14.062 -19.531 -23.844 1 97.75 118 ILE B CA 1
ATOM 5069 C C . ILE B 1 118 ? -15.055 -18.391 -24.078 1 97.75 118 ILE B C 1
ATOM 5071 O O . ILE B 1 118 ? -16.266 -18.562 -23.953 1 97.75 118 ILE B O 1
ATOM 5075 N N . CYS B 1 119 ? -14.531 -17.219 -24.406 1 98.44 119 CYS B N 1
ATOM 5076 C CA . CYS B 1 119 ? -15.391 -16.062 -24.688 1 98.44 119 CYS B CA 1
ATOM 5077 C C . CYS B 1 119 ? -16.406 -16.406 -25.781 1 98.44 119 CYS B C 1
ATOM 5079 O O . CYS B 1 119 ? -17.578 -16.078 -25.656 1 98.44 119 CYS B O 1
ATOM 5081 N N . SER B 1 120 ? -15.977 -17.094 -26.828 1 98.12 120 SER B N 1
ATOM 5082 C CA . SER B 1 120 ? -16.844 -17.469 -27.938 1 98.12 120 SER B CA 1
ATOM 5083 C C . SER B 1 120 ? -17.953 -18.406 -27.469 1 98.12 120 SER B C 1
ATOM 5085 O O . SER B 1 120 ? -19.062 -18.359 -28 1 98.12 120 SER B O 1
ATOM 5087 N N . ASN B 1 121 ? -17.625 -19.156 -26.5 1 97.31 121 ASN B N 1
ATOM 5088 C CA . ASN B 1 121 ? -18.594 -20.141 -26.016 1 97.31 121 ASN B CA 1
ATOM 5089 C C . ASN B 1 121 ? -19.578 -19.531 -25.031 1 97.31 121 ASN B C 1
ATOM 5091 O O . ASN B 1 121 ? -20.766 -19.859 -25.031 1 97.31 121 ASN B O 1
ATOM 5095 N N . ILE B 1 122 ? -19.109 -18.578 -24.234 1 97.56 122 ILE B N 1
ATOM 5096 C CA . ILE B 1 122 ? -19.953 -18.156 -23.125 1 97.56 122 ILE B CA 1
ATOM 5097 C C . ILE B 1 122 ? -20.859 -17.016 -23.547 1 97.56 122 ILE B C 1
ATOM 5099 O O . ILE B 1 122 ? -21.844 -16.703 -22.891 1 97.56 122 ILE B O 1
ATOM 5103 N N . VAL B 1 123 ? -20.562 -16.344 -24.609 1 97.5 123 VAL B N 1
ATOM 5104 C CA . VAL B 1 123 ? -21.359 -15.203 -25.062 1 97.5 123 VAL B CA 1
ATOM 5105 C C . VAL B 1 123 ? -22.781 -15.672 -25.406 1 97.5 123 VAL B C 1
ATOM 5107 O O . VAL B 1 123 ? -23.734 -14.883 -25.344 1 97.5 123 VAL B O 1
ATOM 5110 N N . ASP B 1 124 ? -22.953 -16.984 -25.719 1 95.44 124 ASP B N 1
ATOM 5111 C CA . ASP B 1 124 ? -24.266 -17.547 -26.078 1 95.44 124 ASP B CA 1
ATOM 5112 C C . ASP B 1 124 ? -24.828 -18.391 -24.953 1 95.44 124 ASP B C 1
ATOM 5114 O O . ASP B 1 124 ? -25.875 -19.031 -25.109 1 95.44 124 ASP B O 1
ATOM 5118 N N . PHE B 1 125 ? -24.188 -18.406 -23.891 1 97.88 125 PHE B N 1
ATOM 5119 C CA . PHE B 1 125 ? -24.562 -19.312 -22.812 1 97.88 125 PHE B CA 1
ATOM 5120 C C . PHE B 1 125 ? -25.719 -18.75 -22 1 97.88 125 PHE B C 1
ATOM 5122 O O . PHE B 1 125 ? -25.516 -17.859 -21.156 1 97.88 125 PHE B O 1
ATOM 5129 N N . VAL B 1 126 ? -26.891 -19.297 -22.062 1 97.88 126 VAL B N 1
ATOM 5130 C CA . VAL B 1 126 ? -28.156 -18.75 -21.562 1 97.88 126 VAL B CA 1
ATOM 5131 C C . VAL B 1 126 ? -28.125 -18.656 -20.047 1 97.88 126 VAL B C 1
ATOM 5133 O O . VAL B 1 126 ? -28.516 -17.641 -19.469 1 97.88 126 VAL B O 1
ATOM 5136 N N . PRO B 1 127 ? -27.641 -19.625 -19.328 1 98.31 127 PRO B N 1
ATOM 5137 C CA . PRO B 1 127 ? -27.625 -19.516 -17.875 1 98.31 127 PRO B CA 1
ATOM 5138 C C . PRO B 1 127 ? -26.797 -18.328 -17.391 1 98.31 127 PRO B C 1
ATOM 5140 O O . PRO B 1 127 ? -27.141 -17.688 -16.391 1 98.31 127 PRO B O 1
ATOM 5143 N N . LEU B 1 128 ? -25.719 -18.094 -18.062 1 98.5 128 LEU B N 1
ATOM 5144 C CA . LEU B 1 128 ? -24.906 -16.938 -17.719 1 98.5 128 LEU B CA 1
ATOM 5145 C C . LEU B 1 128 ? -25.688 -15.641 -17.969 1 98.5 128 LEU B C 1
ATOM 5147 O O . LEU B 1 128 ? -25.672 -14.734 -17.141 1 98.5 128 LEU B O 1
ATOM 5151 N N . ALA B 1 129 ? -26.312 -15.609 -19.125 1 98.31 129 ALA B N 1
ATOM 5152 C CA . ALA B 1 129 ? -27.125 -14.445 -19.469 1 98.31 129 ALA B CA 1
ATOM 5153 C C . ALA B 1 129 ? -28.188 -14.188 -18.406 1 98.31 129 ALA B C 1
ATOM 5155 O O . ALA B 1 129 ? -28.391 -13.047 -17.984 1 98.31 129 ALA B O 1
ATOM 5156 N N . ASN B 1 130 ? -28.828 -15.258 -18 1 98.44 130 ASN B N 1
ATOM 5157 C CA . ASN B 1 130 ? -29.875 -15.141 -16.984 1 98.44 130 ASN B CA 1
ATOM 5158 C C . ASN B 1 130 ? -29.328 -14.602 -15.672 1 98.44 130 ASN B C 1
ATOM 5160 O O . ASN B 1 130 ? -29.984 -13.789 -15.008 1 98.44 130 ASN B O 1
ATOM 5164 N N . ALA B 1 131 ? -28.156 -15.039 -15.281 1 98.56 131 ALA B N 1
ATOM 5165 C CA . ALA B 1 131 ? -27.531 -14.562 -14.055 1 98.56 131 ALA B CA 1
ATOM 5166 C C . ALA B 1 131 ? -27.156 -13.086 -14.156 1 98.56 131 ALA B C 1
ATOM 5168 O O . ALA B 1 131 ? -27.328 -12.328 -13.203 1 98.56 131 ALA B O 1
ATOM 5169 N N . MET B 1 132 ? -26.75 -12.648 -15.305 1 98.38 132 MET B N 1
ATOM 5170 C CA . MET B 1 132 ? -26.219 -11.305 -15.477 1 98.38 132 MET B CA 1
ATOM 5171 C C . MET B 1 132 ? -27.328 -10.289 -15.656 1 98.38 132 MET B C 1
ATOM 5173 O O . MET B 1 132 ? -27.109 -9.078 -15.562 1 98.38 132 MET B O 1
ATOM 5177 N N . LYS B 1 133 ? -28.516 -10.742 -15.898 1 97.88 133 LYS B N 1
ATOM 5178 C CA . LYS B 1 133 ? -29.672 -9.852 -16.062 1 97.88 133 LYS B CA 1
ATOM 5179 C C . LYS B 1 133 ? -30.219 -9.43 -14.703 1 97.88 133 LYS B C 1
ATOM 5181 O O . LYS B 1 133 ? -31.031 -8.492 -14.617 1 97.88 133 LYS B O 1
ATOM 5186 N N . LYS B 1 134 ? -29.75 -10.031 -13.672 1 97.88 134 LYS B N 1
ATOM 5187 C CA . LYS B 1 134 ? -30.172 -9.672 -12.328 1 97.88 134 LYS B CA 1
ATOM 5188 C C . LYS B 1 134 ? -29.391 -8.477 -11.797 1 97.88 134 LYS B C 1
ATOM 5190 O O . LYS B 1 134 ? -28.484 -7.973 -12.469 1 97.88 134 LYS B O 1
ATOM 5195 N N . SER B 1 135 ? -29.891 -7.996 -10.617 1 97.19 135 SER B N 1
ATOM 5196 C CA . SER B 1 135 ? -29.219 -6.867 -9.977 1 97.19 135 SER B CA 1
ATOM 5197 C C . SER B 1 135 ? -28.328 -7.336 -8.836 1 97.19 135 SER B C 1
ATOM 5199 O O . SER B 1 135 ? -28.688 -8.234 -8.078 1 97.19 135 SER B O 1
ATOM 5201 N N . TYR B 1 136 ? -27.188 -6.676 -8.75 1 98.44 136 TYR B N 1
ATOM 5202 C CA . TYR B 1 136 ? -26.203 -7.051 -7.734 1 98.44 136 TYR B CA 1
ATOM 5203 C C . TYR B 1 136 ? -25.656 -5.82 -7.02 1 98.44 136 TYR B C 1
ATOM 5205 O O . TYR B 1 136 ? -25.734 -4.707 -7.543 1 98.44 136 TYR B O 1
ATOM 5213 N N . ASP B 1 137 ? -25.141 -6.043 -5.824 1 98.12 137 ASP B N 1
ATOM 5214 C CA . ASP B 1 137 ? -24.531 -4.984 -5.027 1 98.12 137 ASP B CA 1
ATOM 5215 C C . ASP B 1 137 ? -23.031 -4.922 -5.258 1 98.12 137 ASP B C 1
ATOM 5217 O O . ASP B 1 137 ? -22.406 -3.881 -5.047 1 98.12 137 ASP B O 1
ATOM 5221 N N . VAL B 1 138 ? -22.438 -6.016 -5.66 1 98.62 138 VAL B N 1
ATOM 5222 C CA . VAL B 1 138 ? -21.031 -6.098 -5.984 1 98.62 138 VAL B CA 1
ATOM 5223 C C . VAL B 1 138 ? -20.766 -7.289 -6.906 1 98.62 138 VAL B C 1
ATOM 5225 O O . VAL B 1 138 ? -21.516 -8.273 -6.879 1 98.62 138 VAL B O 1
ATOM 5228 N N . ILE B 1 139 ? -19.781 -7.156 -7.75 1 98.88 139 ILE B N 1
ATOM 5229 C CA . ILE B 1 139 ? -19.406 -8.227 -8.672 1 98.88 139 ILE B CA 1
ATOM 5230 C C . ILE B 1 139 ? -17.922 -8.57 -8.477 1 98.88 139 ILE B C 1
ATOM 5232 O O . ILE B 1 139 ? -17.062 -7.688 -8.492 1 98.88 139 ILE B O 1
ATOM 5236 N N . LEU B 1 140 ? -17.672 -9.844 -8.211 1 98.94 140 LEU B N 1
ATOM 5237 C CA . LEU B 1 140 ? -16.312 -10.359 -8.117 1 98.94 140 LEU B CA 1
ATOM 5238 C C . LEU B 1 140 ? -15.875 -10.992 -9.438 1 98.94 140 LEU B C 1
ATOM 5240 O O . LEU B 1 140 ? -16.547 -11.898 -9.953 1 98.94 140 LEU B O 1
ATOM 5244 N N . VAL B 1 141 ? -14.75 -10.508 -10 1 98.88 141 VAL B N 1
ATOM 5245 C CA . VAL B 1 141 ? -14.336 -10.953 -11.32 1 98.88 141 VAL B CA 1
ATOM 5246 C C . VAL B 1 141 ? -12.898 -11.469 -11.266 1 98.88 141 VAL B C 1
ATOM 5248 O O . VAL B 1 141 ? -12.016 -10.797 -10.719 1 98.88 141 VAL B O 1
ATOM 5251 N N . GLU B 1 142 ? -12.688 -12.641 -11.805 1 98.69 142 GLU B N 1
ATOM 5252 C CA . GLU B 1 142 ? -11.32 -13.148 -11.922 1 98.69 142 GLU B CA 1
ATOM 5253 C C . GLU B 1 142 ? -10.477 -12.266 -12.836 1 98.69 142 GLU B C 1
ATOM 5255 O O . GLU B 1 142 ? -10.906 -11.914 -13.938 1 98.69 142 GLU B O 1
ATOM 5260 N N . ASN B 1 143 ? -9.406 -11.844 -12.336 1 98.19 143 ASN B N 1
ATOM 5261 C CA . ASN B 1 143 ? -8.438 -11.07 -13.109 1 98.19 143 ASN B CA 1
ATOM 5262 C C . ASN B 1 143 ? -7.195 -11.898 -13.438 1 98.19 143 ASN B C 1
ATOM 5264 O O . ASN B 1 143 ? -6.316 -12.07 -12.586 1 98.19 143 ASN B O 1
ATOM 5268 N N . PHE B 1 144 ? -7.184 -12.406 -14.711 1 97.12 144 PHE B N 1
ATOM 5269 C CA . PHE B 1 144 ? -6.086 -13.273 -15.133 1 97.12 144 PHE B CA 1
ATOM 5270 C C . PHE B 1 144 ? -5.848 -13.148 -16.625 1 97.12 144 PHE B C 1
ATOM 5272 O O . PHE B 1 144 ? -5.246 -12.18 -17.094 1 97.12 144 PHE B O 1
ATOM 5279 N N . ASN B 1 145 ? -6.512 -13.914 -17.453 1 96.69 145 ASN B N 1
ATOM 5280 C CA . ASN B 1 145 ? -6.152 -13.914 -18.875 1 96.69 145 ASN B CA 1
ATOM 5281 C C . ASN B 1 145 ? -7.332 -13.5 -19.75 1 96.69 145 ASN B C 1
ATOM 5283 O O . ASN B 1 145 ? -7.305 -13.703 -20.953 1 96.69 145 ASN B O 1
ATOM 5287 N N . SER B 1 146 ? -8.414 -12.977 -19.172 1 98.19 146 SER B N 1
ATOM 5288 C CA . SER B 1 146 ? -9.594 -12.656 -19.984 1 98.19 146 SER B CA 1
ATOM 5289 C C . SER B 1 146 ? -10.328 -11.445 -19.406 1 98.19 146 SER B C 1
ATOM 5291 O O . SER B 1 146 ? -10.359 -11.25 -18.188 1 98.19 146 SER B O 1
ATOM 5293 N N . ASP B 1 147 ? -10.898 -10.641 -20.328 1 98.62 147 ASP B N 1
ATOM 5294 C CA . ASP B 1 147 ? -11.781 -9.547 -19.938 1 98.62 147 ASP B CA 1
ATOM 5295 C C . ASP B 1 147 ? -13.172 -9.727 -20.531 1 98.62 147 ASP B C 1
ATOM 5297 O O . ASP B 1 147 ? -13.953 -8.773 -20.594 1 98.62 147 ASP B O 1
ATOM 5301 N N . CYS B 1 148 ? -13.438 -10.961 -20.953 1 98.69 148 CYS B N 1
ATOM 5302 C CA . CYS B 1 148 ? -14.719 -11.242 -21.594 1 98.69 148 CYS B CA 1
ATOM 5303 C C . CYS B 1 148 ? -15.883 -10.93 -20.656 1 98.69 148 CYS B C 1
ATOM 5305 O O . CYS B 1 148 ? -16.875 -10.312 -21.062 1 98.69 148 CYS B O 1
ATOM 5307 N N . MET B 1 149 ? -15.758 -11.305 -19.438 1 98.75 149 MET B N 1
ATOM 5308 C CA . MET B 1 149 ? -16.812 -11.078 -18.453 1 98.75 149 MET B CA 1
ATOM 5309 C C . MET B 1 149 ? -17.078 -9.594 -18.266 1 98.75 149 MET B C 1
ATOM 5311 O O . MET B 1 149 ? -18.219 -9.18 -18.031 1 98.75 149 MET B O 1
ATOM 5315 N N . LEU B 1 150 ? -16.047 -8.766 -18.312 1 98.56 150 LEU B N 1
ATOM 5316 C CA . LEU B 1 150 ? -16.203 -7.32 -18.188 1 98.56 150 LEU B CA 1
ATOM 5317 C C . LEU B 1 150 ? -17.031 -6.77 -19.344 1 98.56 150 LEU B C 1
ATOM 5319 O O . LEU B 1 150 ? -17.891 -5.91 -19.141 1 98.56 150 LEU B O 1
ATOM 5323 N N . GLY B 1 151 ? -16.75 -7.277 -20.547 1 98.62 151 GLY B N 1
ATOM 5324 C CA . GLY B 1 151 ? -17.562 -6.875 -21.672 1 98.62 151 GLY B CA 1
ATOM 5325 C C . GLY B 1 151 ? -19.016 -7.254 -21.531 1 98.62 151 GLY B C 1
ATOM 5326 O O . GLY B 1 151 ? -19.906 -6.453 -21.828 1 98.62 151 GLY B O 1
ATOM 5327 N N . LEU B 1 152 ? -19.234 -8.453 -21.078 1 98.69 152 LEU B N 1
ATOM 5328 C CA . LEU B 1 152 ? -20.594 -8.938 -20.922 1 98.69 152 LEU B CA 1
ATOM 5329 C C . LEU B 1 152 ? -21.312 -8.172 -19.812 1 98.69 152 LEU B C 1
ATOM 5331 O O . LEU B 1 152 ? -22.531 -7.941 -19.891 1 98.69 152 LEU B O 1
ATOM 5335 N N . MET B 1 153 ? -20.594 -7.82 -18.734 1 98.19 153 MET B N 1
ATOM 5336 C CA . MET B 1 153 ? -21.172 -6.969 -17.688 1 98.19 153 MET B CA 1
ATOM 5337 C C . MET B 1 153 ? -21.75 -5.691 -18.297 1 98.19 153 MET B C 1
ATOM 5339 O O . MET B 1 153 ? -22.844 -5.266 -17.922 1 98.19 153 MET B O 1
ATOM 5343 N N . HIS B 1 154 ? -20.953 -5.129 -19.172 1 97.69 154 HIS B N 1
ATOM 5344 C CA . HIS B 1 154 ? -21.406 -3.912 -19.844 1 97.69 154 HIS B CA 1
ATOM 5345 C C . HIS B 1 154 ? -22.656 -4.18 -20.688 1 97.69 154 HIS B C 1
ATOM 5347 O O . HIS B 1 154 ? -23.625 -3.416 -20.625 1 97.69 154 HIS B O 1
ATOM 5353 N N . VAL B 1 155 ? -22.656 -5.254 -21.453 1 98.06 155 VAL B N 1
ATOM 5354 C CA . VAL B 1 155 ? -23.734 -5.586 -22.359 1 98.06 155 VAL B CA 1
ATOM 5355 C C . VAL B 1 155 ? -25.031 -5.781 -21.578 1 98.06 155 VAL B C 1
ATOM 5357 O O . VAL B 1 155 ? -26.109 -5.355 -22.031 1 98.06 155 VAL B O 1
ATOM 5360 N N . TYR B 1 156 ? -24.953 -6.379 -20.453 1 98.06 156 TYR B N 1
ATOM 5361 C CA . TYR B 1 156 ? -26.141 -6.699 -19.688 1 98.06 156 TYR B CA 1
ATOM 5362 C C . TYR B 1 156 ? -26.469 -5.59 -18.688 1 98.06 156 TYR B C 1
ATOM 5364 O O . TYR B 1 156 ? -27.375 -5.734 -17.859 1 98.06 156 TYR B O 1
ATOM 5372 N N . GLY B 1 157 ? -25.719 -4.504 -18.641 1 97.12 157 GLY B N 1
ATOM 5373 C CA . GLY B 1 157 ? -26.062 -3.289 -17.906 1 97.12 157 GLY B CA 1
ATOM 5374 C C . GLY B 1 157 ? -25.719 -3.363 -16.438 1 97.12 157 GLY B C 1
ATOM 5375 O O . GLY B 1 157 ? -26.359 -2.701 -15.609 1 97.12 157 GLY B O 1
ATOM 5376 N N . LEU B 1 158 ? -24.812 -4.188 -16.078 1 97.5 158 LEU B N 1
ATOM 5377 C CA . LEU B 1 158 ? -24.391 -4.285 -14.672 1 97.5 158 LEU B CA 1
ATOM 5378 C C . LEU B 1 158 ? -23.562 -3.078 -14.273 1 97.5 158 LEU B C 1
ATOM 5380 O O . LEU B 1 158 ? -22.5 -2.822 -14.859 1 97.5 158 LEU B O 1
ATOM 5384 N N . LYS B 1 159 ? -24.016 -2.379 -13.227 1 94.19 159 LYS B N 1
ATOM 5385 C CA . LYS B 1 159 ? -23.375 -1.127 -12.844 1 94.19 159 LYS B CA 1
ATOM 5386 C C . LYS B 1 159 ? -22.766 -1.229 -11.445 1 94.19 159 LYS B C 1
ATOM 5388 O O . LYS B 1 159 ? -22.125 -0.287 -10.977 1 94.19 159 LYS B O 1
ATOM 5393 N N . ALA B 1 160 ? -22.953 -2.35 -10.82 1 97.06 160 ALA B N 1
ATOM 5394 C CA . ALA B 1 160 ? -22.391 -2.537 -9.484 1 97.06 160 ALA B CA 1
ATOM 5395 C C . ALA B 1 160 ? -20.859 -2.43 -9.516 1 97.06 160 ALA B C 1
ATOM 5397 O O . ALA B 1 160 ? -20.234 -2.732 -10.531 1 97.06 160 ALA B O 1
ATOM 5398 N N . PRO B 1 161 ? -20.297 -1.915 -8.398 1 97.94 161 PRO B N 1
ATOM 5399 C CA . PRO B 1 161 ? -18.828 -1.966 -8.336 1 97.94 161 PRO B CA 1
ATOM 5400 C C . PRO B 1 161 ? -18.281 -3.383 -8.484 1 97.94 161 PRO B C 1
ATOM 5402 O O . PRO B 1 161 ? -18.922 -4.344 -8.047 1 97.94 161 PRO B O 1
ATOM 5405 N N . TYR B 1 162 ? -17.109 -3.451 -9.109 1 97.62 162 TYR B N 1
ATOM 5406 C CA . TYR B 1 162 ? -16.562 -4.805 -9.18 1 97.62 162 TYR B CA 1
ATOM 5407 C C . TYR B 1 162 ? -15.172 -4.871 -8.555 1 97.62 162 TYR B C 1
ATOM 5409 O O . TYR B 1 162 ? -14.461 -3.863 -8.492 1 97.62 162 TYR B O 1
ATOM 5417 N N . ILE B 1 163 ? -14.93 -6.02 -8.047 1 98.81 163 ILE B N 1
ATOM 5418 C CA . ILE B 1 163 ? -13.68 -6.375 -7.387 1 98.81 163 ILE B CA 1
ATOM 5419 C C . ILE B 1 163 ? -12.93 -7.418 -8.211 1 98.81 163 ILE B C 1
ATOM 5421 O O . ILE B 1 163 ? -13.523 -8.406 -8.656 1 98.81 163 ILE B O 1
ATOM 5425 N N . SER B 1 164 ? -11.688 -7.109 -8.461 1 98.62 164 SER B N 1
ATOM 5426 C CA . SER B 1 164 ? -10.844 -8.078 -9.156 1 98.62 164 SER B CA 1
ATOM 5427 C C . SER B 1 164 ? -10.219 -9.07 -8.18 1 98.62 164 SER B C 1
ATOM 5429 O O . SER B 1 164 ? -9.672 -8.68 -7.152 1 98.62 164 SER B O 1
ATOM 5431 N N . LEU B 1 165 ? -10.312 -10.32 -8.492 1 98.81 165 LEU B N 1
ATOM 5432 C CA . LEU B 1 165 ? -9.648 -11.375 -7.742 1 98.81 165 LEU B CA 1
ATOM 5433 C C . LEU B 1 165 ? -8.523 -12 -8.562 1 98.81 165 LEU B C 1
ATOM 5435 O O . LEU B 1 165 ? -8.758 -12.508 -9.664 1 98.81 165 LEU B O 1
ATOM 5439 N N . SER B 1 166 ? -7.367 -11.922 -8 1 98.38 166 SER B N 1
ATOM 5440 C CA . SER B 1 166 ? -6.219 -12.547 -8.648 1 98.38 166 SER B CA 1
ATOM 5441 C C . SER B 1 166 ? -5.793 -13.812 -7.91 1 98.38 166 SER B C 1
ATOM 5443 O O . SER B 1 166 ? -5.605 -13.797 -6.691 1 98.38 166 SER B O 1
ATOM 5445 N N . SER B 1 167 ? -5.648 -14.883 -8.641 1 97.19 167 SER B N 1
ATOM 5446 C CA . SER B 1 167 ? -5.191 -16.141 -8.062 1 97.19 167 SER B CA 1
ATOM 5447 C C . SER B 1 167 ? -3.67 -16.188 -7.957 1 97.19 167 SER B C 1
ATOM 5449 O O . SER B 1 167 ? -3.107 -17.094 -7.352 1 97.19 167 SER B O 1
ATOM 5451 N N . SER B 1 168 ? -3.004 -15.234 -8.523 1 96.25 168 SER B N 1
ATOM 5452 C CA . SER B 1 168 ? -1.556 -15.055 -8.516 1 96.25 168 SER B CA 1
ATOM 5453 C C . SER B 1 168 ? -1.18 -13.617 -8.148 1 96.25 168 SER B C 1
ATOM 5455 O O . SER B 1 168 ? -2.018 -12.859 -7.664 1 96.25 168 SER B O 1
ATOM 5457 N N . ALA B 1 169 ? 0.07 -13.305 -8.312 1 96.25 169 ALA B N 1
ATOM 5458 C CA . ALA B 1 169 ? 0.47 -11.898 -8.266 1 96.25 169 ALA B CA 1
ATOM 5459 C C . ALA B 1 169 ? -0.189 -11.102 -9.391 1 96.25 169 ALA B C 1
ATOM 5461 O O . ALA B 1 169 ? -0.747 -11.68 -10.328 1 96.25 169 ALA B O 1
ATOM 5462 N N . ILE B 1 170 ? -0.183 -9.875 -9.266 1 97.25 170 ILE B N 1
ATOM 5463 C CA . ILE B 1 170 ? -0.792 -9.008 -10.273 1 97.25 170 ILE B CA 1
ATOM 5464 C C . ILE B 1 170 ? -0.11 -9.227 -11.625 1 97.25 170 ILE B C 1
ATOM 5466 O O . ILE B 1 170 ? 1.113 -9.117 -11.734 1 97.25 170 ILE B O 1
ATOM 5470 N N . MET B 1 171 ? -0.881 -9.547 -12.562 1 96.38 171 MET B N 1
ATOM 5471 C CA . MET B 1 171 ? -0.349 -9.719 -13.914 1 96.38 171 MET B CA 1
ATOM 5472 C C . MET B 1 171 ? 0.103 -8.375 -14.484 1 96.38 171 MET B C 1
ATOM 5474 O O . MET B 1 171 ? -0.448 -7.332 -14.141 1 96.38 171 MET B O 1
ATOM 5478 N N . GLN B 1 172 ? 0.981 -8.398 -15.438 1 94 172 GLN B N 1
ATOM 5479 C CA . GLN B 1 172 ? 1.584 -7.191 -15.992 1 94 172 GLN B CA 1
ATOM 5480 C C . GLN B 1 172 ? 0.533 -6.305 -16.656 1 94 172 GLN B C 1
ATOM 5482 O O . GLN B 1 172 ? 0.665 -5.078 -16.656 1 94 172 GLN B O 1
ATOM 5487 N N . TRP B 1 173 ? -0.517 -6.863 -17.109 1 96.69 173 TRP B N 1
ATOM 5488 C CA . TRP B 1 173 ? -1.53 -6.109 -17.844 1 96.69 173 TRP B CA 1
ATOM 5489 C C . TRP B 1 173 ? -2.646 -5.652 -16.906 1 96.69 173 TRP B C 1
ATOM 5491 O O . TRP B 1 173 ? -3.682 -5.16 -17.359 1 96.69 173 TRP B O 1
ATOM 5501 N N . SER B 1 174 ? -2.439 -5.805 -15.602 1 97.69 174 SER B N 1
ATOM 5502 C CA . SER B 1 174 ? -3.541 -5.52 -14.688 1 97.69 174 SER B CA 1
ATOM 5503 C C . SER B 1 174 ? -3.221 -4.336 -13.781 1 97.69 174 SER B C 1
ATOM 5505 O O . SER B 1 174 ? -4.125 -3.711 -13.219 1 97.69 174 SER B O 1
ATOM 5507 N N . SER B 1 175 ? -1.941 -3.977 -13.562 1 97.25 175 SER B N 1
ATOM 5508 C CA . SER B 1 175 ? -1.529 -2.943 -12.617 1 97.25 175 SER B CA 1
ATOM 5509 C C . SER B 1 175 ? -2.156 -1.597 -12.961 1 97.25 175 SER B C 1
ATOM 5511 O O . SER B 1 175 ? -2.598 -0.866 -12.07 1 97.25 175 SER B O 1
ATOM 5513 N N . ASP B 1 176 ? -2.281 -1.309 -14.219 1 96.12 176 ASP B N 1
ATOM 5514 C CA . ASP B 1 176 ? -2.768 -0.011 -14.68 1 96.12 176 ASP B CA 1
ATOM 5515 C C . ASP B 1 176 ? -4.258 0.147 -14.398 1 96.12 176 ASP B C 1
ATOM 5517 O O . ASP B 1 176 ? -4.777 1.267 -14.367 1 96.12 176 ASP B O 1
ATOM 5521 N N . ARG B 1 177 ? -4.938 -0.986 -14.242 1 97.88 177 ARG B N 1
ATOM 5522 C CA . ARG B 1 177 ? -6.379 -0.95 -14.016 1 97.88 177 ARG B CA 1
ATOM 5523 C C . ARG B 1 177 ? -6.715 -0.192 -12.734 1 97.88 177 ARG B C 1
ATOM 5525 O O . ARG B 1 177 ? -7.723 0.519 -12.672 1 97.88 177 ARG B O 1
ATOM 5532 N N . ILE B 1 178 ? -5.84 -0.292 -11.766 1 98.12 178 ILE B N 1
ATOM 5533 C CA . ILE B 1 178 ? -6.113 0.331 -10.469 1 98.12 178 ILE B CA 1
ATOM 5534 C C . ILE B 1 178 ? -5.137 1.484 -10.242 1 98.12 178 ILE B C 1
ATOM 5536 O O . ILE B 1 178 ? -5.34 2.307 -9.344 1 98.12 178 ILE B O 1
ATOM 5540 N N . GLY B 1 179 ? -4.094 1.556 -10.977 1 97.75 179 GLY B N 1
ATOM 5541 C CA . GLY B 1 179 ? -3.133 2.646 -10.914 1 97.75 179 GLY B CA 1
ATOM 5542 C C . GLY B 1 179 ? -1.973 2.371 -9.977 1 97.75 179 GLY B C 1
ATOM 5543 O O . GLY B 1 179 ? -1.389 3.299 -9.414 1 97.75 179 GLY B O 1
ATOM 5544 N N . VAL B 1 180 ? -1.66 1.144 -9.672 1 98.12 180 VAL B N 1
ATOM 5545 C CA . VAL B 1 180 ? -0.476 0.803 -8.891 1 98.12 180 VAL B CA 1
ATOM 5546 C C . VAL B 1 180 ? 0.738 0.698 -9.812 1 98.12 180 VAL B C 1
ATOM 5548 O O . VAL B 1 180 ? 0.628 0.215 -10.938 1 98.12 180 VAL B O 1
ATOM 5551 N N . THR B 1 181 ? 1.883 1.153 -9.336 1 96.94 181 THR B N 1
ATOM 5552 C CA . THR B 1 181 ? 3.061 1.168 -10.195 1 96.94 181 THR B CA 1
ATOM 5553 C C . THR B 1 181 ? 3.607 -0.243 -10.391 1 96.94 181 THR B C 1
ATOM 5555 O O . THR B 1 181 ? 3.584 -1.056 -9.461 1 96.94 181 THR B O 1
ATOM 5558 N N . ASP B 1 182 ? 4 -0.542 -11.57 1 96.31 182 ASP B N 1
ATOM 5559 C CA . ASP B 1 182 ? 4.719 -1.768 -11.906 1 96.31 182 ASP B CA 1
ATOM 5560 C C . ASP B 1 182 ? 6.066 -1.457 -12.555 1 96.31 182 ASP B C 1
ATOM 5562 O O . ASP B 1 182 ? 6.445 -2.086 -13.539 1 96.31 182 ASP B O 1
ATOM 5566 N N . ASN B 1 183 ? 6.73 -0.487 -12.008 1 96.94 183 ASN B N 1
ATOM 5567 C CA . ASN B 1 183 ? 8.031 -0.067 -12.516 1 96.94 183 ASN B CA 1
ATOM 5568 C C . ASN B 1 183 ? 8.977 -1.254 -12.695 1 96.94 183 ASN B C 1
ATOM 5570 O O . ASN B 1 183 ? 9.406 -1.861 -11.711 1 96.94 183 ASN B O 1
ATOM 5574 N N . PRO B 1 184 ? 9.383 -1.518 -13.914 1 97.25 184 PRO B N 1
ATOM 5575 C CA . PRO B 1 184 ? 10.156 -2.734 -14.172 1 97.25 184 PRO B CA 1
ATOM 5576 C C . PRO B 1 184 ? 11.586 -2.639 -13.648 1 97.25 184 PRO B C 1
ATOM 5578 O O . PRO B 1 184 ? 12.336 -3.619 -13.711 1 97.25 184 PRO B O 1
ATOM 5581 N N . SER B 1 185 ? 11.938 -1.455 -13.18 1 97.69 185 SER B N 1
ATOM 5582 C CA . SER B 1 185 ? 13.273 -1.337 -12.602 1 97.69 185 SER B CA 1
ATOM 5583 C C . SER B 1 185 ? 13.414 -2.186 -11.344 1 97.69 185 SER B C 1
ATOM 5585 O O . SER B 1 185 ? 14.516 -2.621 -11 1 97.69 185 SER B O 1
ATOM 5587 N N . TYR B 1 186 ? 12.266 -2.436 -10.672 1 97.56 186 TYR B N 1
ATOM 5588 C CA . TYR B 1 186 ? 12.406 -3.164 -9.414 1 97.56 186 TYR B CA 1
ATOM 5589 C C . TYR B 1 186 ? 11.211 -4.074 -9.18 1 97.56 186 TYR B C 1
ATOM 5591 O O . TYR B 1 186 ? 11.156 -4.789 -8.172 1 97.56 186 TYR B O 1
ATOM 5599 N N . VAL B 1 187 ? 10.195 -4.07 -10.008 1 97.56 187 VAL B N 1
ATOM 5600 C CA . VAL B 1 187 ? 9.078 -5.008 -9.938 1 97.56 187 VAL B CA 1
ATOM 5601 C C . VAL B 1 187 ? 9.266 -6.109 -10.984 1 97.56 187 VAL B C 1
ATOM 5603 O O . VAL B 1 187 ? 9.102 -5.871 -12.18 1 97.56 187 VAL B O 1
ATOM 5606 N N . PRO B 1 188 ? 9.508 -7.23 -10.562 1 96.5 188 PRO B N 1
ATOM 5607 C CA . PRO B 1 188 ? 9.773 -8.297 -11.531 1 96.5 188 PRO B CA 1
ATOM 5608 C C . PRO B 1 188 ? 8.5 -8.797 -12.219 1 96.5 188 PRO B C 1
ATOM 5610 O O . PRO B 1 188 ? 7.414 -8.727 -11.633 1 96.5 188 PRO B O 1
ATOM 5613 N N . LEU B 1 189 ? 8.742 -9.32 -13.391 1 94.5 189 LEU B N 1
ATOM 5614 C CA . LEU B 1 189 ? 7.656 -9.984 -14.109 1 94.5 189 LEU B CA 1
ATOM 5615 C C . LEU B 1 189 ? 7.215 -11.25 -13.375 1 94.5 189 LEU B C 1
ATOM 5617 O O . LEU B 1 189 ? 8.039 -11.961 -12.805 1 94.5 189 LEU B O 1
ATOM 5621 N N . VAL B 1 190 ? 5.984 -11.531 -13.5 1 91.69 190 VAL B N 1
ATOM 5622 C CA . VAL B 1 190 ? 5.406 -12.703 -12.844 1 91.69 190 VAL B CA 1
ATOM 5623 C C . VAL B 1 190 ? 6.023 -13.977 -13.414 1 91.69 190 VAL B C 1
ATOM 5625 O O . VAL B 1 190 ? 6.109 -14.992 -12.727 1 91.69 190 VAL B O 1
ATOM 5628 N N . SER B 1 191 ? 6.566 -13.945 -14.633 1 89.69 191 SER B N 1
ATOM 5629 C CA . SER B 1 191 ? 7.07 -15.141 -15.297 1 89.69 191 SER B CA 1
ATOM 5630 C C . SER B 1 191 ? 8.594 -15.203 -15.242 1 89.69 191 SER B C 1
ATOM 5632 O O . SER B 1 191 ? 9.203 -16.125 -15.797 1 89.69 191 SER B O 1
ATOM 5634 N N . SER B 1 192 ? 9.164 -14.242 -14.617 1 90 192 SER B N 1
ATOM 5635 C CA . SER B 1 192 ? 10.625 -14.219 -14.586 1 90 192 SER B CA 1
ATOM 5636 C C . SER B 1 192 ? 11.164 -14.906 -13.336 1 90 192 SER B C 1
ATOM 5638 O O . SER B 1 192 ? 10.398 -15.289 -12.453 1 90 192 SER B O 1
ATOM 5640 N N . GLU B 1 193 ? 12.422 -15.156 -13.352 1 91.62 193 GLU B N 1
ATOM 5641 C CA . GLU B 1 193 ? 13.109 -15.664 -12.172 1 91.62 193 GLU B CA 1
ATOM 5642 C C . GLU B 1 193 ? 13.789 -14.539 -11.398 1 91.62 193 GLU B C 1
ATOM 5644 O O . GLU B 1 193 ? 14.633 -14.789 -10.531 1 91.62 193 GLU B O 1
ATOM 5649 N N . PHE B 1 194 ? 13.391 -13.32 -11.758 1 94.06 194 PHE B N 1
ATOM 5650 C CA . PHE B 1 194 ? 14.078 -12.172 -11.18 1 94.06 194 PHE B CA 1
ATOM 5651 C C . PHE B 1 194 ? 13.508 -11.828 -9.812 1 94.06 194 PHE B C 1
ATOM 5653 O O . PHE B 1 194 ? 12.383 -12.203 -9.492 1 94.06 194 PHE B O 1
ATOM 5660 N N . THR B 1 195 ? 14.336 -11.203 -9.039 1 93.81 195 THR B N 1
ATOM 5661 C CA . THR B 1 195 ? 13.914 -10.555 -7.809 1 93.81 195 THR B CA 1
ATOM 5662 C C . THR B 1 195 ? 13.844 -9.039 -7.988 1 93.81 195 THR B C 1
ATOM 5664 O O . THR B 1 195 ? 14.039 -8.531 -9.094 1 93.81 195 THR B O 1
ATOM 5667 N N . SER B 1 196 ? 13.5 -8.383 -6.914 1 94.56 196 SER B N 1
ATOM 5668 C CA . SER B 1 196 ? 13.391 -6.934 -6.984 1 94.56 196 SER B CA 1
ATOM 5669 C C . SER B 1 196 ? 14.758 -6.277 -7.148 1 94.56 196 SER B C 1
ATOM 5671 O O . SER B 1 196 ? 14.844 -5.086 -7.445 1 94.56 196 SER B O 1
ATOM 5673 N N . GLN B 1 197 ? 15.805 -6.977 -6.957 1 95.06 197 GLN B N 1
ATOM 5674 C CA . GLN B 1 197 ? 17.156 -6.516 -7.242 1 95.06 197 GLN B CA 1
ATOM 5675 C C . GLN B 1 197 ? 17.672 -7.082 -8.562 1 95.06 197 GLN B C 1
ATOM 5677 O O . GLN B 1 197 ? 18.016 -8.258 -8.648 1 95.06 197 GLN B O 1
ATOM 5682 N N . MET B 1 198 ? 17.797 -6.273 -9.539 1 96.75 198 MET B N 1
ATOM 5683 C CA . MET B 1 198 ? 18.109 -6.742 -10.891 1 96.75 198 MET B CA 1
ATOM 5684 C C . MET B 1 198 ? 19.391 -6.098 -11.398 1 96.75 198 MET B C 1
ATOM 5686 O O . MET B 1 198 ? 19.688 -4.941 -11.086 1 96.75 198 MET B O 1
ATOM 5690 N N . THR B 1 199 ? 20.109 -6.84 -12.219 1 96.5 199 THR B N 1
ATOM 5691 C CA . THR B 1 199 ? 21.203 -6.273 -13 1 96.5 199 THR B CA 1
ATOM 5692 C C . THR B 1 199 ? 20.688 -5.445 -14.164 1 96.5 199 THR B C 1
ATOM 5694 O O . THR B 1 199 ? 19.469 -5.434 -14.43 1 96.5 199 THR B O 1
ATOM 5697 N N . PHE B 1 200 ? 21.625 -4.762 -14.883 1 96.62 200 PHE B N 1
ATOM 5698 C CA . PHE B 1 200 ? 21.219 -3.959 -16.031 1 96.62 200 PHE B CA 1
ATOM 5699 C C . PHE B 1 200 ? 20.531 -4.816 -17.078 1 96.62 200 PHE B C 1
ATOM 5701 O O . PHE B 1 200 ? 19.469 -4.449 -17.578 1 96.62 200 PHE B O 1
ATOM 5708 N N . LEU B 1 201 ? 21.078 -5.973 -17.391 1 95.62 201 LEU B N 1
ATOM 5709 C CA . LEU B 1 201 ? 20.516 -6.848 -18.422 1 95.62 201 LEU B CA 1
ATOM 5710 C C . LEU B 1 201 ? 19.156 -7.395 -18 1 95.62 201 LEU B C 1
ATOM 5712 O O . LEU B 1 201 ? 18.25 -7.551 -18.828 1 95.62 201 LEU B O 1
ATOM 5716 N N . GLN B 1 202 ? 19.016 -7.688 -16.719 1 96.12 202 GLN B N 1
ATOM 5717 C CA . GLN B 1 202 ? 17.734 -8.164 -16.203 1 96.12 202 GLN B CA 1
ATOM 5718 C C . GLN B 1 202 ? 16.656 -7.074 -16.297 1 96.12 202 GLN B C 1
ATOM 5720 O O . GLN B 1 202 ? 15.523 -7.348 -16.672 1 96.12 202 GLN B O 1
ATOM 5725 N N . ARG B 1 203 ? 17.031 -5.836 -15.945 1 97.69 203 ARG B N 1
ATOM 5726 C CA . ARG B 1 203 ? 16.109 -4.723 -16.062 1 97.69 203 ARG B CA 1
ATOM 5727 C C . ARG B 1 203 ? 15.688 -4.5 -17.5 1 97.69 203 ARG B C 1
ATOM 5729 O O . ARG B 1 203 ? 14.531 -4.184 -17.781 1 97.69 203 ARG B O 1
ATOM 5736 N N . LEU B 1 204 ? 16.688 -4.602 -18.406 1 96.62 204 LEU B N 1
ATOM 5737 C CA . LEU B 1 204 ? 16.391 -4.469 -19.828 1 96.62 204 LEU B CA 1
ATOM 5738 C C . LEU B 1 204 ? 15.359 -5.504 -20.266 1 96.62 204 LEU B C 1
ATOM 5740 O O . LEU B 1 204 ? 14.352 -5.16 -20.891 1 96.62 204 LEU B O 1
ATOM 5744 N N . GLU B 1 205 ? 15.602 -6.785 -19.938 1 95.19 205 GLU B N 1
ATOM 5745 C CA . GLU B 1 205 ? 14.672 -7.859 -20.266 1 95.19 205 GLU B CA 1
ATOM 5746 C C . GLU B 1 205 ? 13.312 -7.637 -19.609 1 95.19 205 GLU B C 1
ATOM 5748 O O . GLU B 1 205 ? 12.273 -7.773 -20.266 1 95.19 205 GLU B O 1
ATOM 5753 N N . ASN B 1 206 ? 13.375 -7.297 -18.328 1 96.94 206 ASN B N 1
ATOM 5754 C CA . ASN B 1 206 ? 12.148 -7.066 -17.578 1 96.94 206 ASN B CA 1
ATOM 5755 C C . ASN B 1 206 ? 11.305 -5.961 -18.188 1 96.94 206 ASN B C 1
ATOM 5757 O O . ASN B 1 206 ? 10.078 -6.078 -18.281 1 96.94 206 ASN B O 1
ATOM 5761 N N . THR B 1 207 ? 11.93 -4.914 -18.641 1 97.44 207 THR B N 1
ATOM 5762 C CA . THR B 1 207 ? 11.242 -3.771 -19.234 1 97.44 207 THR B CA 1
ATOM 5763 C C . THR B 1 207 ? 10.633 -4.148 -20.578 1 97.44 207 THR B C 1
ATOM 5765 O O . THR B 1 207 ? 9.453 -3.885 -20.812 1 97.44 207 THR B O 1
ATOM 5768 N N . LEU B 1 208 ? 11.398 -4.766 -21.422 1 95.31 208 LEU B N 1
ATOM 5769 C CA . LEU B 1 208 ? 10.93 -5.133 -22.766 1 95.31 208 LEU B CA 1
ATOM 5770 C C . LEU B 1 208 ? 9.781 -6.129 -22.672 1 95.31 208 LEU B C 1
ATOM 5772 O O . LEU B 1 208 ? 8.781 -5.988 -23.375 1 95.31 208 LEU B O 1
ATOM 5776 N N . MET B 1 209 ? 9.945 -7.129 -21.797 1 95.5 209 MET B N 1
ATOM 5777 C CA . MET B 1 209 ? 8.914 -8.148 -21.672 1 95.5 209 MET B CA 1
ATOM 5778 C C . MET B 1 209 ? 7.648 -7.574 -21.031 1 95.5 209 MET B C 1
ATOM 5780 O O . MET B 1 209 ? 6.539 -7.984 -21.375 1 95.5 209 MET B O 1
ATOM 5784 N N . ASN B 1 210 ? 7.82 -6.625 -20.094 1 96.62 210 ASN B N 1
ATOM 5785 C CA . ASN B 1 210 ? 6.664 -5.945 -19.531 1 96.62 210 ASN B CA 1
ATOM 5786 C C . ASN B 1 210 ? 5.836 -5.25 -20.609 1 96.62 210 ASN B C 1
ATOM 5788 O O . ASN B 1 210 ? 4.613 -5.395 -20.641 1 96.62 210 ASN B O 1
ATOM 5792 N N . VAL B 1 211 ? 6.461 -4.543 -21.484 1 95.69 211 VAL B N 1
ATOM 5793 C CA . VAL B 1 211 ? 5.789 -3.857 -22.578 1 95.69 211 VAL B CA 1
ATOM 5794 C C . VAL B 1 211 ? 5.164 -4.887 -23.531 1 95.69 211 VAL B C 1
ATOM 5796 O O . VAL B 1 211 ? 4.02 -4.73 -23.953 1 95.69 211 VAL B O 1
ATOM 5799 N N . TYR B 1 212 ? 5.898 -5.945 -23.812 1 95.25 212 TYR B N 1
ATOM 5800 C CA . TYR B 1 212 ? 5.418 -6.992 -24.703 1 95.25 212 TYR B CA 1
ATOM 5801 C C . TYR B 1 212 ? 4.117 -7.598 -24.188 1 95.25 212 TYR B C 1
ATOM 5803 O O . TYR B 1 212 ? 3.148 -7.738 -24.953 1 95.25 212 TYR B O 1
ATOM 5811 N N . TYR B 1 213 ? 4.02 -7.965 -22.906 1 96.06 213 TYR B N 1
ATOM 5812 C CA . TYR B 1 213 ? 2.854 -8.633 -22.328 1 96.06 213 TYR B CA 1
ATOM 5813 C C . TYR B 1 213 ? 1.644 -7.703 -22.328 1 96.06 213 TYR B C 1
ATOM 5815 O O . TYR B 1 213 ? 0.508 -8.156 -22.5 1 96.06 213 TYR B O 1
ATOM 5823 N N . LYS B 1 214 ? 1.879 -6.418 -22.125 1 96.69 214 LYS B N 1
ATOM 5824 C CA . LYS B 1 214 ? 0.78 -5.457 -22.188 1 96.69 214 LYS B CA 1
ATOM 5825 C C . LYS B 1 214 ? 0.205 -5.379 -23.594 1 96.69 214 LYS B C 1
ATOM 5827 O O . LYS B 1 214 ? -1.015 -5.379 -23.781 1 96.69 214 LYS B O 1
ATOM 5832 N N . ILE B 1 215 ? 1.109 -5.352 -24.594 1 96.75 215 ILE B N 1
ATOM 5833 C CA . ILE B 1 215 ? 0.694 -5.301 -25.984 1 96.75 215 ILE B CA 1
ATOM 5834 C C . ILE B 1 215 ? 0.011 -6.613 -26.375 1 96.75 215 ILE B C 1
ATOM 5836 O O . ILE B 1 215 ? -1.032 -6.605 -27.031 1 96.75 215 ILE B O 1
ATOM 5840 N N . TRP B 1 216 ? 0.644 -7.707 -25.953 1 96.88 216 TRP B N 1
ATOM 5841 C CA . TRP B 1 216 ? 0.097 -9.031 -26.219 1 96.88 216 TRP B CA 1
ATOM 5842 C C . TRP B 1 216 ? -1.32 -9.164 -25.672 1 96.88 216 TRP B C 1
ATOM 5844 O O . TRP B 1 216 ? -2.234 -9.578 -26.391 1 96.88 216 TRP B O 1
ATOM 5854 N N . PHE B 1 217 ? -1.598 -8.789 -24.469 1 97.81 217 PHE B N 1
ATOM 5855 C CA . PHE B 1 217 ? -2.918 -8.891 -23.859 1 97.81 217 PHE B CA 1
ATOM 5856 C C . PHE B 1 217 ? -3.92 -8 -24.594 1 97.81 217 PHE B C 1
ATOM 5858 O O . PHE B 1 217 ? -5.07 -8.398 -24.797 1 97.81 217 PHE B O 1
ATOM 5865 N N . ARG B 1 218 ? -3.467 -6.812 -25 1 97.62 218 ARG B N 1
ATOM 5866 C CA . ARG B 1 218 ? -4.32 -5.848 -25.688 1 97.62 218 ARG B CA 1
ATOM 5867 C C . ARG B 1 218 ? -4.805 -6.402 -27.016 1 97.62 218 ARG B C 1
ATOM 5869 O O . ARG B 1 218 ? -6.004 -6.41 -27.297 1 97.62 218 ARG B O 1
ATOM 5876 N N . TYR B 1 219 ? -3.896 -6.977 -27.766 1 97.31 219 TYR B N 1
ATOM 5877 C CA . TYR B 1 219 ? -4.223 -7.258 -29.156 1 97.31 219 TYR B CA 1
ATOM 5878 C C . TYR B 1 219 ? -4.586 -8.727 -29.344 1 97.31 219 TYR B C 1
ATOM 5880 O O . TYR B 1 219 ? -5.41 -9.07 -30.203 1 97.31 219 TYR B O 1
ATOM 5888 N N . ALA B 1 220 ? -4.012 -9.578 -28.5 1 97.38 220 ALA B N 1
ATOM 5889 C CA . ALA B 1 220 ? -4.258 -11.008 -28.672 1 97.38 220 ALA B CA 1
ATOM 5890 C C . ALA B 1 220 ? -5.469 -11.461 -27.859 1 97.38 220 ALA B C 1
ATOM 5892 O O . ALA B 1 220 ? -6.016 -12.539 -28.094 1 97.38 220 ALA B O 1
ATOM 5893 N N . ILE B 1 221 ? -5.938 -10.602 -26.953 1 98 221 ILE B N 1
ATOM 5894 C CA . ILE B 1 221 ? -7.012 -11.062 -26.078 1 98 221 ILE B CA 1
ATOM 5895 C C . ILE B 1 221 ? -8.125 -10.016 -26.047 1 98 221 ILE B C 1
ATOM 5897 O O . ILE B 1 221 ? -9.203 -10.234 -26.609 1 98 221 ILE B O 1
ATOM 5901 N N . GLN B 1 222 ? -7.863 -8.828 -25.547 1 98.12 222 GLN B N 1
ATOM 5902 C CA . GLN B 1 222 ? -8.891 -7.824 -25.297 1 98.12 222 GLN B CA 1
ATOM 5903 C C . GLN B 1 222 ? -9.617 -7.445 -26.578 1 98.12 222 GLN B C 1
ATOM 5905 O O . GLN B 1 222 ? -10.852 -7.41 -26.625 1 98.12 222 GLN B O 1
ATOM 5910 N N . MET B 1 223 ? -8.844 -7.152 -27.609 1 98.31 223 MET B N 1
ATOM 5911 C CA . MET B 1 223 ? -9.453 -6.711 -28.859 1 98.31 223 MET B CA 1
ATOM 5912 C C . MET B 1 223 ? -10.242 -7.844 -29.516 1 98.31 223 MET B C 1
ATOM 5914 O O . MET B 1 223 ? -11.297 -7.613 -30.109 1 98.31 223 MET B O 1
ATOM 5918 N N . LYS B 1 224 ? -9.703 -9 -29.391 1 98.56 224 LYS B N 1
ATOM 5919 C CA . LYS B 1 224 ? -10.398 -10.156 -29.953 1 98.56 224 LYS B CA 1
ATOM 5920 C C . LYS B 1 224 ? -11.68 -10.453 -29.172 1 98.56 224 LYS B C 1
ATOM 5922 O O . LYS B 1 224 ? -12.719 -10.766 -29.766 1 98.56 224 LYS B O 1
ATOM 5927 N N . GLU B 1 225 ? -11.625 -10.398 -27.891 1 98.75 225 GLU B N 1
ATOM 5928 C CA . GLU B 1 225 ? -12.812 -10.617 -27.078 1 98.75 225 GLU B CA 1
ATOM 5929 C C . GLU B 1 225 ? -13.875 -9.555 -27.344 1 98.75 225 GLU B C 1
ATOM 5931 O O . GLU B 1 225 ? -15.062 -9.859 -27.422 1 98.75 225 GLU B O 1
ATOM 5936 N N . LYS B 1 226 ? -13.43 -8.32 -27.391 1 98.69 226 LYS B N 1
ATOM 5937 C CA . LYS B 1 226 ? -14.352 -7.246 -27.75 1 98.69 226 LYS B CA 1
ATOM 5938 C C . LYS B 1 226 ? -15.062 -7.539 -29.078 1 98.69 226 LYS B C 1
ATOM 5940 O O . LYS B 1 226 ? -16.281 -7.371 -29.188 1 98.69 226 LYS B O 1
ATOM 5945 N N . ALA B 1 227 ? -14.336 -7.996 -30.078 1 98.62 227 ALA B N 1
ATOM 5946 C CA . ALA B 1 227 ? -14.898 -8.32 -31.375 1 98.62 227 ALA B CA 1
ATOM 5947 C C . ALA B 1 227 ? -15.906 -9.453 -31.281 1 98.62 227 ALA B C 1
ATOM 5949 O O . ALA B 1 227 ? -16.953 -9.422 -31.938 1 98.62 227 ALA B O 1
ATOM 5950 N N . ILE B 1 228 ? -15.594 -10.453 -30.484 1 98.69 228 ILE B N 1
ATOM 5951 C CA . ILE B 1 228 ? -16.5 -11.586 -30.297 1 98.69 228 ILE B CA 1
ATOM 5952 C C . ILE B 1 228 ? -17.812 -11.102 -29.719 1 98.69 228 ILE B C 1
ATOM 5954 O O . ILE B 1 228 ? -18.891 -11.469 -30.203 1 98.69 228 ILE B O 1
ATOM 5958 N N . ILE B 1 229 ? -17.734 -10.266 -28.719 1 98.75 229 ILE B N 1
ATOM 5959 C CA . ILE B 1 229 ? -18.922 -9.758 -28.031 1 98.75 229 ILE B CA 1
ATOM 5960 C C . ILE B 1 229 ? -19.719 -8.867 -28.984 1 98.75 229 ILE B C 1
ATOM 5962 O O . ILE B 1 229 ? -20.938 -9.016 -29.094 1 98.75 229 ILE B O 1
ATOM 5966 N N . GLU B 1 230 ? -19.031 -8.016 -29.703 1 98.62 230 GLU B N 1
ATOM 5967 C CA . GLU B 1 230 ? -19.703 -7.105 -30.625 1 98.62 230 GLU B CA 1
ATOM 5968 C C . GLU B 1 230 ? -20.375 -7.871 -31.75 1 98.62 230 GLU B C 1
ATOM 5970 O O . GLU B 1 230 ? -21.484 -7.512 -32.188 1 98.62 230 GLU B O 1
ATOM 5975 N N . LYS B 1 231 ? -19.734 -8.828 -32.219 1 98.25 231 LYS B N 1
ATOM 5976 C CA . LYS B 1 231 ? -20.312 -9.648 -33.281 1 98.25 231 LYS B CA 1
ATOM 5977 C C . LYS B 1 231 ? -21.594 -10.344 -32.781 1 98.25 231 LYS B C 1
ATOM 5979 O O . LYS B 1 231 ? -22.609 -10.352 -33.5 1 98.25 231 LYS B O 1
ATOM 5984 N N . ARG B 1 232 ? -21.547 -10.891 -31.656 1 97.56 232 ARG B N 1
ATOM 5985 C CA . ARG B 1 232 ? -22.688 -11.648 -31.125 1 97.56 232 ARG B CA 1
ATOM 5986 C C . ARG B 1 232 ? -23.875 -10.734 -30.875 1 97.56 232 ARG B C 1
ATOM 5988 O O . ARG B 1 232 ? -25.016 -11.109 -31.141 1 97.56 232 ARG B O 1
ATOM 5995 N N . PHE B 1 233 ? -23.641 -9.602 -30.328 1 97.62 233 PHE B N 1
ATOM 5996 C CA . PHE B 1 233 ? -24.734 -8.766 -29.859 1 97.62 233 PHE B CA 1
ATOM 5997 C C . PHE B 1 233 ? -25.078 -7.684 -30.875 1 97.62 233 PHE B C 1
ATOM 5999 O O . PHE B 1 233 ? -26.062 -6.957 -30.719 1 97.62 233 PHE B O 1
ATOM 6006 N N . GLY B 1 234 ? -24.266 -7.527 -31.875 1 96.75 234 GLY B N 1
ATOM 6007 C CA . GLY B 1 234 ? -24.562 -6.613 -32.969 1 96.75 234 GLY B CA 1
ATOM 6008 C C . GLY B 1 234 ? -24.453 -5.156 -32.562 1 96.75 234 GLY B C 1
ATOM 6009 O O . GLY B 1 234 ? -25.234 -4.324 -33.031 1 96.75 234 GLY B O 1
ATOM 6010 N N . ARG B 1 235 ? -23.672 -4.875 -31.578 1 95.69 235 ARG B N 1
ATOM 6011 C CA . ARG B 1 235 ? -23.484 -3.492 -31.156 1 95.69 235 ARG B CA 1
ATOM 6012 C C . ARG B 1 235 ? -22.047 -3.26 -30.656 1 95.69 235 ARG B C 1
ATOM 6014 O O . ARG B 1 235 ? -21.391 -4.191 -30.203 1 95.69 235 ARG B O 1
ATOM 6021 N N . ARG B 1 236 ? -21.672 -2.018 -30.781 1 96.69 236 ARG B N 1
ATOM 6022 C CA . ARG B 1 236 ? -20.359 -1.625 -30.281 1 96.69 236 ARG B CA 1
ATOM 6023 C C . ARG B 1 236 ? -20.359 -1.463 -28.766 1 96.69 236 ARG B C 1
ATOM 6025 O O . ARG B 1 236 ? -21.375 -1.04 -28.188 1 96.69 236 ARG B O 1
ATOM 6032 N N . ILE B 1 237 ? -19.328 -1.88 -28.156 1 97.31 237 ILE B N 1
ATOM 6033 C CA . ILE B 1 237 ? -19.156 -1.679 -26.719 1 97.31 237 ILE B CA 1
ATOM 6034 C C . ILE B 1 237 ? -17.906 -0.842 -26.469 1 97.31 237 ILE B C 1
ATOM 6036 O O . ILE B 1 237 ? -17.047 -0.726 -27.344 1 97.31 237 ILE B O 1
ATOM 6040 N N . PRO B 1 238 ? -17.875 -0.204 -25.281 1 97.19 238 PRO B N 1
ATOM 6041 C CA . PRO B 1 238 ? -16.641 0.511 -24.938 1 97.19 238 PRO B CA 1
ATOM 6042 C C . PRO B 1 238 ? -15.414 -0.398 -24.938 1 97.19 238 PRO B C 1
ATOM 6044 O O . PRO B 1 238 ? -15.547 -1.623 -24.891 1 97.19 238 PRO B O 1
ATOM 6047 N N . ASP B 1 239 ? -14.266 0.284 -25.031 1 97.38 239 ASP B N 1
ATOM 6048 C CA . ASP B 1 239 ? -13.016 -0.461 -24.953 1 97.38 239 ASP B CA 1
ATOM 6049 C C . ASP B 1 239 ? -12.914 -1.234 -23.641 1 97.38 239 ASP B C 1
ATOM 6051 O O . ASP B 1 239 ? -13.227 -0.701 -22.578 1 97.38 239 ASP B O 1
ATOM 6055 N N . LEU B 1 240 ? -12.57 -2.545 -23.75 1 98.06 240 LEU B N 1
ATOM 6056 C CA . LEU B 1 240 ? -12.477 -3.387 -22.547 1 98.06 240 LEU B CA 1
ATOM 6057 C C . LEU B 1 240 ? -11.445 -2.828 -21.578 1 98.06 240 LEU B C 1
ATOM 6059 O O . LEU B 1 240 ? -11.594 -2.98 -20.359 1 98.06 240 LEU B O 1
ATOM 6063 N N . GLN B 1 241 ? -10.414 -2.193 -22.094 1 96.19 241 GLN B N 1
ATOM 6064 C CA . GLN B 1 241 ? -9.43 -1.558 -21.234 1 96.19 241 GLN B CA 1
ATOM 6065 C C . GLN B 1 241 ? -10.07 -0.475 -20.375 1 96.19 241 GLN B C 1
ATOM 6067 O O . GLN B 1 241 ? -9.719 -0.322 -19.188 1 96.19 241 GLN B O 1
ATOM 6072 N N . GLU B 1 242 ? -10.961 0.294 -20.938 1 95.69 242 GLU B N 1
ATOM 6073 C CA . GLU B 1 242 ? -11.656 1.346 -20.219 1 95.69 242 GLU B CA 1
ATOM 6074 C C . GLU B 1 242 ? -12.594 0.758 -19.156 1 95.69 242 GLU B C 1
ATOM 6076 O O . GLU B 1 242 ? -12.672 1.273 -18.031 1 95.69 242 GLU B O 1
ATOM 6081 N N . ILE B 1 243 ? -13.266 -0.326 -19.5 1 97 243 ILE B N 1
ATOM 6082 C CA . ILE B 1 243 ? -14.141 -0.995 -18.547 1 97 243 ILE B CA 1
ATOM 6083 C C . ILE B 1 243 ? -13.328 -1.546 -17.391 1 97 243 ILE B C 1
ATOM 6085 O O . ILE B 1 243 ? -13.727 -1.437 -16.219 1 97 243 ILE B O 1
ATOM 6089 N N . ALA B 1 244 ? -12.188 -2.098 -17.719 1 97.75 244 ALA B N 1
ATOM 6090 C CA . ALA B 1 244 ? -11.336 -2.719 -16.703 1 97.75 244 ALA B CA 1
ATOM 6091 C C . ALA B 1 244 ? -10.836 -1.687 -15.703 1 97.75 244 ALA B C 1
ATOM 6093 O O . ALA B 1 244 ? -10.617 -2.006 -14.531 1 97.75 244 ALA B O 1
ATOM 6094 N N . LYS B 1 245 ? -10.688 -0.427 -16.062 1 95.88 245 LYS B N 1
ATOM 6095 C CA . LYS B 1 245 ? -10.18 0.645 -15.211 1 95.88 245 LYS B CA 1
ATOM 6096 C C . LYS B 1 245 ? -11.195 1.044 -14.148 1 95.88 245 LYS B C 1
ATOM 6098 O O . LYS B 1 245 ? -10.867 1.737 -13.188 1 95.88 245 LYS B O 1
ATOM 6103 N N . ASN B 1 246 ? -12.391 0.555 -14.242 1 95.19 246 ASN B N 1
ATOM 6104 C CA . ASN B 1 246 ? -13.414 0.89 -13.258 1 95.19 246 ASN B CA 1
ATOM 6105 C C . ASN B 1 246 ? -13.367 -0.044 -12.055 1 95.19 246 ASN B C 1
ATOM 6107 O O . ASN B 1 246 ? -14.305 -0.089 -11.258 1 95.19 246 ASN B O 1
ATOM 6111 N N . VAL B 1 247 ? -12.305 -0.769 -11.891 1 97.88 247 VAL B N 1
ATOM 6112 C CA . VAL B 1 247 ? -12.148 -1.696 -10.781 1 97.88 247 VAL B CA 1
ATOM 6113 C C . VAL B 1 247 ? -12.109 -0.922 -9.461 1 97.88 247 VAL B C 1
ATOM 6115 O O . VAL B 1 247 ? -11.484 0.137 -9.375 1 97.88 247 VAL B O 1
ATOM 6118 N N . SER B 1 248 ? -12.812 -1.441 -8.469 1 97.94 248 SER B N 1
ATOM 6119 C CA . SER B 1 248 ? -12.898 -0.779 -7.172 1 97.94 248 SER B CA 1
ATOM 6120 C C . SER B 1 248 ? -11.812 -1.264 -6.223 1 97.94 248 SER B C 1
ATOM 6122 O O . SER B 1 248 ? -11.367 -0.52 -5.348 1 97.94 248 SER B O 1
ATOM 6124 N N . LEU B 1 249 ? -11.453 -2.49 -6.379 1 98.5 249 LEU B N 1
ATOM 6125 C CA . LEU B 1 249 ? -10.562 -3.174 -5.449 1 98.5 249 LEU B CA 1
ATOM 6126 C C . LEU B 1 249 ? -9.93 -4.395 -6.105 1 98.5 249 LEU B C 1
ATOM 6128 O O . LEU B 1 249 ? -10.547 -5.043 -6.949 1 98.5 249 LEU B O 1
ATOM 6132 N N . MET B 1 250 ? -8.703 -4.621 -5.781 1 98.75 250 MET B N 1
ATOM 6133 C CA . MET B 1 250 ? -8.023 -5.844 -6.207 1 98.75 250 MET B CA 1
ATOM 6134 C C . MET B 1 250 ? -7.602 -6.676 -5.004 1 98.75 250 MET B C 1
ATOM 6136 O O . MET B 1 250 ? -6.824 -6.215 -4.168 1 98.75 250 MET B O 1
ATOM 6140 N N . LEU B 1 251 ? -8.156 -7.852 -4.879 1 98.88 251 LEU B N 1
ATOM 6141 C CA . LEU B 1 251 ? -7.645 -8.844 -3.941 1 98.88 251 LEU B CA 1
ATOM 6142 C C . LEU B 1 251 ? -6.602 -9.734 -4.609 1 98.88 251 LEU B C 1
ATOM 6144 O O . LEU B 1 251 ? -6.891 -10.391 -5.613 1 98.88 251 LEU B O 1
ATOM 6148 N N . VAL B 1 252 ? -5.418 -9.734 -4.082 1 98.75 252 VAL B N 1
ATOM 6149 C CA . VAL B 1 252 ? -4.305 -10.406 -4.746 1 98.75 252 VAL B CA 1
ATOM 6150 C C . VAL B 1 252 ? -3.822 -11.57 -3.887 1 98.75 252 VAL B C 1
ATOM 6152 O O . VAL B 1 252 ? -3.629 -11.422 -2.678 1 98.75 252 VAL B O 1
ATOM 6155 N N . ASN B 1 253 ? -3.572 -12.695 -4.488 1 98.38 253 ASN B N 1
ATOM 6156 C CA . ASN B 1 253 ? -3.188 -13.914 -3.781 1 98.38 253 ASN B CA 1
ATOM 6157 C C . ASN B 1 253 ? -1.697 -13.922 -3.451 1 98.38 253 ASN B C 1
ATOM 6159 O O . ASN B 1 253 ? -0.988 -14.867 -3.787 1 98.38 253 ASN B O 1
ATOM 6163 N N . THR B 1 254 ? -1.215 -12.867 -2.834 1 98 254 THR B N 1
ATOM 6164 C CA . THR B 1 254 ? 0.171 -12.727 -2.4 1 98 254 THR B CA 1
ATOM 6165 C C . THR B 1 254 ? 0.243 -12.141 -0.995 1 98 254 THR B C 1
ATOM 6167 O O . THR B 1 254 ? -0.779 -11.75 -0.426 1 98 254 THR B O 1
ATOM 6170 N N . PHE B 1 255 ? 1.36 -12.203 -0.392 1 98.06 255 PHE B N 1
ATOM 6171 C CA . PHE B 1 255 ? 1.73 -11.57 0.869 1 98.06 255 PHE B CA 1
ATOM 6172 C C . PHE B 1 255 ? 3.223 -11.266 0.901 1 98.06 255 PHE B C 1
ATOM 6174 O O . PHE B 1 255 ? 4.043 -12.109 0.537 1 98.06 255 PHE B O 1
ATOM 6181 N N . HIS B 1 256 ? 3.564 -10.133 1.277 1 96.88 256 HIS B N 1
ATOM 6182 C CA . HIS B 1 256 ? 4.918 -9.617 1.096 1 96.88 256 HIS B CA 1
ATOM 6183 C C . HIS B 1 256 ? 5.945 -10.523 1.755 1 96.88 256 HIS B C 1
ATOM 6185 O O . HIS B 1 256 ? 7.082 -10.625 1.288 1 96.88 256 HIS B O 1
ATOM 6191 N N . SER B 1 257 ? 5.59 -11.219 2.791 1 96.25 257 SER B N 1
ATOM 6192 C CA . SER B 1 257 ? 6.555 -12.031 3.521 1 96.25 257 SER B CA 1
ATOM 6193 C C . SER B 1 257 ? 6.961 -13.266 2.719 1 96.25 257 SER B C 1
ATOM 6195 O O . SER B 1 257 ? 7.973 -13.898 3.014 1 96.25 257 SER B O 1
ATOM 6197 N N . LEU B 1 258 ? 6.184 -13.594 1.733 1 97.19 258 LEU B N 1
ATOM 6198 C CA . LEU B 1 258 ? 6.539 -14.68 0.83 1 97.19 258 LEU B CA 1
ATOM 6199 C C . LEU B 1 258 ? 6.977 -14.141 -0.527 1 97.19 258 LEU B C 1
ATOM 6201 O O . LEU B 1 258 ? 8.016 -14.547 -1.056 1 97.19 258 LEU B O 1
ATOM 6205 N N . ASN B 1 259 ? 6.27 -13.203 -1.017 1 96.88 259 ASN B N 1
ATOM 6206 C CA . ASN B 1 259 ? 6.402 -12.797 -2.414 1 96.88 259 ASN B CA 1
ATOM 6207 C C . ASN B 1 259 ? 7.301 -11.578 -2.568 1 96.88 259 ASN B C 1
ATOM 6209 O O . ASN B 1 259 ? 7.613 -11.164 -3.688 1 96.88 259 ASN B O 1
ATOM 6213 N N . GLY B 1 260 ? 7.73 -11.062 -1.438 1 95.44 260 GLY B N 1
ATOM 6214 C CA . GLY B 1 260 ? 8.531 -9.852 -1.491 1 95.44 260 GLY B CA 1
ATOM 6215 C C . GLY B 1 260 ? 7.699 -8.586 -1.421 1 95.44 260 GLY B C 1
ATOM 6216 O O . GLY B 1 260 ? 6.477 -8.633 -1.564 1 95.44 260 GLY B O 1
ATOM 6217 N N . VAL B 1 261 ? 8.383 -7.488 -1.24 1 97.12 261 VAL B N 1
ATOM 6218 C CA . VAL B 1 261 ? 7.734 -6.191 -1.097 1 97.12 261 VAL B CA 1
ATOM 6219 C C . VAL B 1 261 ? 7.449 -5.602 -2.477 1 97.12 261 VAL B C 1
ATOM 6221 O O . VAL B 1 261 ? 8.359 -5.48 -3.305 1 97.12 261 VAL B O 1
ATOM 6224 N N . ARG B 1 262 ? 6.234 -5.277 -2.682 1 96.44 262 ARG B N 1
ATOM 6225 C CA . ARG B 1 262 ? 5.777 -4.629 -3.906 1 96.44 262 ARG B CA 1
ATOM 6226 C C . ARG B 1 262 ? 4.977 -3.369 -3.596 1 96.44 262 ARG B C 1
ATOM 6228 O O . ARG B 1 262 ? 4.465 -3.209 -2.484 1 96.44 262 ARG B O 1
ATOM 6235 N N . PRO B 1 263 ? 4.918 -2.461 -4.617 1 97.75 263 PRO B N 1
ATOM 6236 C CA . PRO B 1 263 ? 4.066 -1.285 -4.422 1 97.75 263 PRO B CA 1
ATOM 6237 C C . PRO B 1 263 ? 2.607 -1.652 -4.164 1 97.75 263 PRO B C 1
ATOM 6239 O O . PRO B 1 263 ? 2.088 -2.594 -4.773 1 97.75 263 PRO B O 1
ATOM 6242 N N . LEU B 1 264 ? 1.979 -0.868 -3.322 1 98.44 264 LEU B N 1
ATOM 6243 C CA . LEU B 1 264 ? 0.581 -1.086 -2.971 1 98.44 264 LEU B CA 1
ATOM 6244 C C . LEU B 1 264 ? -0.218 0.208 -3.092 1 98.44 264 LEU B C 1
ATOM 6246 O O . LEU B 1 264 ? 0.347 1.268 -3.369 1 98.44 264 LEU B O 1
ATOM 6250 N N . LEU B 1 265 ? -1.457 0.079 -3.031 1 98.31 265 LEU B N 1
ATOM 6251 C CA . LEU B 1 265 ? -2.498 1.083 -2.84 1 98.31 265 LEU B CA 1
ATOM 6252 C C . LEU B 1 265 ? -3.533 0.606 -1.827 1 98.31 265 LEU B C 1
ATOM 6254 O O . LEU B 1 265 ? -3.605 -0.585 -1.521 1 98.31 265 LEU B O 1
ATOM 6258 N N . PRO B 1 266 ? -4.316 1.574 -1.371 1 97.62 266 PRO B N 1
ATOM 6259 C CA . PRO B 1 266 ? -5.438 1.092 -0.559 1 97.62 266 PRO B CA 1
ATOM 6260 C C . PRO B 1 266 ? -6.297 0.066 -1.291 1 97.62 266 PRO B C 1
ATOM 6262 O O . PRO B 1 266 ? -6.852 -0.841 -0.665 1 97.62 266 PRO B O 1
ATOM 6265 N N . GLY B 1 267 ? -6.344 0.15 -2.57 1 98.06 267 GLY B N 1
ATOM 6266 C CA . GLY B 1 267 ? -7.195 -0.713 -3.375 1 98.06 267 GLY B CA 1
ATOM 6267 C C . GLY B 1 267 ? -6.52 -2.012 -3.773 1 98.06 267 GLY B C 1
ATOM 6268 O O . GLY B 1 267 ? -7.086 -2.805 -4.527 1 98.06 267 GLY B O 1
ATOM 6269 N N . VAL B 1 268 ? -5.305 -2.246 -3.375 1 98.69 268 VAL B N 1
ATOM 6270 C CA . VAL B 1 268 ? -4.59 -3.5 -3.594 1 98.69 268 VAL B CA 1
ATOM 6271 C C . VAL B 1 268 ? -4.367 -4.207 -2.26 1 98.69 268 VAL B C 1
ATOM 6273 O O . VAL B 1 268 ? -3.527 -3.791 -1.461 1 98.69 268 VAL B O 1
ATOM 6276 N N . VAL B 1 269 ? -5.098 -5.273 -2.07 1 98.62 269 VAL B N 1
ATOM 6277 C CA . VAL B 1 269 ? -5.082 -5.953 -0.779 1 98.62 269 VAL B CA 1
ATOM 6278 C C . VAL B 1 269 ? -4.5 -7.355 -0.942 1 98.62 269 VAL B C 1
ATOM 6280 O O . VAL B 1 269 ? -4.984 -8.141 -1.756 1 98.62 269 VAL B O 1
ATOM 6283 N N . GLU B 1 270 ? -3.457 -7.613 -0.168 1 98.5 270 GLU B N 1
ATOM 6284 C CA . GLU B 1 270 ? -2.826 -8.93 -0.188 1 98.5 270 GLU B CA 1
ATOM 6285 C C . GLU B 1 270 ? -3.59 -9.922 0.685 1 98.5 270 GLU B C 1
ATOM 6287 O O . GLU B 1 270 ? -3.709 -9.727 1.896 1 98.5 270 GLU B O 1
ATOM 6292 N N . VAL B 1 271 ? -4.023 -11 0.07 1 98.69 271 VAL B N 1
ATOM 6293 C CA . VAL B 1 271 ? -4.824 -11.961 0.824 1 98.69 271 VAL B CA 1
ATOM 6294 C C . VAL B 1 271 ? -4.273 -13.367 0.611 1 98.69 271 VAL B C 1
ATOM 6296 O O . VAL B 1 271 ? -5.031 -14.344 0.614 1 98.69 271 VAL B O 1
ATOM 6299 N N . GLY B 1 272 ? -2.941 -13.43 0.348 1 98.31 272 GLY B N 1
ATOM 6300 C CA . GLY B 1 272 ? -2.318 -14.727 0.186 1 98.31 272 GLY B CA 1
ATOM 6301 C C . GLY B 1 272 ? -2.598 -15.672 1.341 1 98.31 272 GLY B C 1
ATOM 6302 O O . GLY B 1 272 ? -2.406 -15.312 2.504 1 98.31 272 GLY B O 1
ATOM 6303 N N . GLY B 1 273 ? -3.098 -16.906 1.007 1 97.81 273 GLY B N 1
ATOM 6304 C CA . GLY B 1 273 ? -3.352 -17.906 2.025 1 97.81 273 GLY B CA 1
ATOM 6305 C C . GLY B 1 273 ? -4.812 -18 2.43 1 97.81 273 GLY B C 1
ATOM 6306 O O . GLY B 1 273 ? -5.18 -18.812 3.27 1 97.81 273 GLY B O 1
ATOM 6307 N N . MET B 1 274 ? -5.688 -17.188 1.785 1 97.38 274 MET B N 1
ATOM 6308 C CA . MET B 1 274 ? -7.078 -17.172 2.23 1 97.38 274 MET B CA 1
ATOM 6309 C C . MET B 1 274 ? -7.75 -18.516 1.946 1 97.38 274 MET B C 1
ATOM 6311 O O . MET B 1 274 ? -8.805 -18.812 2.512 1 97.38 274 MET B O 1
ATOM 6315 N N . HIS B 1 275 ? -7.109 -19.359 1.088 1 96.44 275 HIS B N 1
ATOM 6316 C CA . HIS B 1 275 ? -7.703 -20.641 0.73 1 96.44 275 HIS B CA 1
ATOM 6317 C C . HIS B 1 275 ? -7.324 -21.734 1.735 1 96.44 275 HIS B C 1
ATOM 6319 O O . HIS B 1 275 ? -7.895 -22.828 1.721 1 96.44 275 HIS B O 1
ATOM 6325 N N . LEU B 1 276 ? -6.375 -21.469 2.586 1 96.19 276 LEU B N 1
ATOM 6326 C CA . LEU B 1 276 ? -5.867 -22.484 3.49 1 96.19 276 LEU B CA 1
ATOM 6327 C C . LEU B 1 276 ? -6.934 -22.906 4.496 1 96.19 276 LEU B C 1
ATOM 6329 O O . LEU B 1 276 ? -7.512 -22.062 5.184 1 96.19 276 LEU B O 1
ATOM 6333 N N . ASP B 1 277 ? -7.227 -24.094 4.473 1 91.12 277 ASP B N 1
ATOM 6334 C CA . ASP B 1 277 ? -8.117 -24.719 5.445 1 91.12 277 ASP B CA 1
ATOM 6335 C C . ASP B 1 277 ? -7.332 -25.438 6.543 1 91.12 277 ASP B C 1
ATOM 6337 O O . ASP B 1 277 ? -6.805 -26.531 6.324 1 91.12 277 ASP B O 1
ATOM 6341 N N . HIS B 1 278 ? -7.414 -24.922 7.676 1 84.62 278 HIS B N 1
ATOM 6342 C CA . HIS B 1 278 ? -6.566 -25.422 8.75 1 84.62 278 HIS B CA 1
ATOM 6343 C C . HIS B 1 278 ? -7.25 -26.562 9.5 1 84.62 278 HIS B C 1
ATOM 6345 O O . HIS B 1 278 ? -6.676 -27.125 10.43 1 84.62 278 HIS B O 1
ATOM 6351 N N . SER B 1 279 ? -8.422 -26.891 8.922 1 84.81 279 SER B N 1
ATOM 6352 C CA . SER B 1 279 ? -9.086 -28.047 9.539 1 84.81 279 SER B CA 1
ATOM 6353 C C . SER B 1 279 ? -8.406 -29.344 9.148 1 84.81 279 SER B C 1
ATOM 6355 O O . SER B 1 279 ? -7.898 -29.484 8.031 1 84.81 279 SER B O 1
ATOM 6357 N N . ARG B 1 280 ? -8.188 -30.25 10.047 1 78.44 280 ARG B N 1
ATOM 6358 C CA . ARG B 1 280 ? -7.5 -31.516 9.82 1 78.44 280 ARG B CA 1
ATOM 6359 C C . ARG B 1 280 ? -8.43 -32.531 9.164 1 78.44 280 ARG B C 1
ATOM 6361 O O . ARG B 1 280 ? -9.492 -32.844 9.703 1 78.44 280 ARG B O 1
ATOM 6368 N N . LYS B 1 281 ? -8.016 -32.906 7.949 1 85.06 281 LYS B N 1
ATOM 6369 C CA . LYS B 1 281 ? -8.75 -33.969 7.258 1 85.06 281 LYS B CA 1
ATOM 6370 C C . LYS B 1 281 ? -8.047 -35.312 7.41 1 85.06 281 LYS B C 1
ATOM 6372 O O . LYS B 1 281 ? -6.871 -35.375 7.785 1 85.06 281 LYS B O 1
ATOM 6377 N N . ALA B 1 282 ? -8.742 -36.344 7.062 1 88.88 282 ALA B N 1
ATOM 6378 C CA . ALA B 1 282 ? -8.211 -37.688 7.25 1 88.88 282 ALA B CA 1
ATOM 6379 C C . ALA B 1 282 ? -7.184 -38.031 6.176 1 88.88 282 ALA B C 1
ATOM 6381 O O . ALA B 1 282 ? -7.355 -37.688 5.008 1 88.88 282 ALA B O 1
ATOM 6382 N N . ILE B 1 283 ? -6.102 -38.688 6.598 1 94 283 ILE B N 1
ATOM 6383 C CA . ILE B 1 283 ? -5.078 -39.219 5.711 1 94 283 ILE B CA 1
ATOM 6384 C C . ILE B 1 283 ? -5.352 -40.688 5.441 1 94 283 ILE B C 1
ATOM 6386 O O . ILE B 1 283 ? -5.641 -41.469 6.367 1 94 283 ILE B O 1
ATOM 6390 N N . PRO B 1 284 ? -5.352 -41.062 4.195 1 94.38 284 PRO B N 1
ATOM 6391 C CA . PRO B 1 284 ? -5.547 -42.5 3.914 1 94.38 284 PRO B CA 1
ATOM 6392 C C . PRO B 1 284 ? -4.637 -43.406 4.75 1 94.38 284 PRO B C 1
ATOM 6394 O O . PRO B 1 284 ? -3.473 -43.062 4.98 1 94.38 284 PRO B O 1
ATOM 6397 N N . HIS B 1 285 ? -5.141 -44.562 5.086 1 94.25 285 HIS B N 1
ATOM 6398 C CA . HIS B 1 285 ? -4.48 -45.469 6.047 1 94.25 285 HIS B CA 1
ATOM 6399 C C . HIS B 1 285 ? -3.109 -45.875 5.543 1 94.25 285 HIS B C 1
ATOM 6401 O O . HIS B 1 285 ? -2.15 -45.938 6.316 1 94.25 285 HIS B O 1
ATOM 6407 N N . TYR B 1 286 ? -2.971 -46.219 4.305 1 94.31 286 TYR B N 1
ATOM 6408 C CA . TYR B 1 286 ? -1.706 -46.75 3.781 1 94.31 286 TYR B CA 1
ATOM 6409 C C . TYR B 1 286 ? -0.638 -45.656 3.797 1 94.31 286 TYR B C 1
ATOM 6411 O O . TYR B 1 286 ? 0.543 -45.938 4.008 1 94.31 286 TYR B O 1
ATOM 6419 N N . ILE B 1 287 ? -1.034 -44.406 3.625 1 97.06 287 ILE B N 1
ATOM 6420 C CA . ILE B 1 287 ? -0.102 -43.281 3.701 1 97.06 287 ILE B CA 1
ATOM 6421 C C . ILE B 1 287 ? 0.278 -43.031 5.16 1 97.06 287 ILE B C 1
ATOM 6423 O O . ILE B 1 287 ? 1.45 -42.812 5.473 1 97.06 287 ILE B O 1
ATOM 6427 N N . GLU B 1 288 ? -0.713 -43.062 6.016 1 94.94 288 GLU B N 1
ATOM 6428 C CA . GLU B 1 288 ? -0.485 -42.812 7.441 1 94.94 288 GLU B CA 1
ATOM 6429 C C . GLU B 1 288 ? 0.487 -43.844 8.016 1 94.94 288 GLU B C 1
ATOM 6431 O O . GLU B 1 288 ? 1.366 -43.5 8.805 1 94.94 288 GLU B O 1
ATOM 6436 N N . ARG B 1 289 ? 0.265 -45.094 7.668 1 95.31 289 ARG B N 1
ATOM 6437 C CA . ARG B 1 289 ? 1.179 -46.125 8.102 1 95.31 289 ARG B CA 1
ATOM 6438 C C . ARG B 1 289 ? 2.604 -45.844 7.641 1 95.31 289 ARG B C 1
ATOM 6440 O O . ARG B 1 289 ? 3.551 -45.969 8.422 1 95.31 289 ARG B O 1
ATOM 6447 N N . PHE B 1 290 ? 2.715 -45.5 6.379 1 97.06 290 PHE B N 1
ATOM 6448 C CA . PHE B 1 290 ? 4.016 -45.188 5.805 1 97.06 290 PHE B CA 1
ATOM 6449 C C . PHE B 1 290 ? 4.676 -44.062 6.57 1 97.06 290 PHE B C 1
ATOM 6451 O O . PHE B 1 290 ? 5.871 -44.094 6.867 1 97.06 290 PHE B O 1
ATOM 6458 N N . LEU B 1 291 ? 3.939 -43.062 6.934 1 97 291 LEU B N 1
ATOM 6459 C CA . LEU B 1 291 ? 4.418 -41.906 7.699 1 97 291 LEU B CA 1
ATOM 6460 C C . LEU B 1 291 ? 4.918 -42.344 9.07 1 97 291 LEU B C 1
ATOM 6462 O O . LEU B 1 291 ? 6.035 -42 9.469 1 97 291 LEU B O 1
ATOM 6466 N N . ASN B 1 292 ? 4.164 -43.094 9.742 1 94.56 292 ASN B N 1
ATOM 6467 C CA . ASN B 1 292 ? 4.457 -43.5 11.117 1 94.56 292 ASN B CA 1
ATOM 6468 C C . ASN B 1 292 ? 5.695 -44.375 11.188 1 94.56 292 ASN B C 1
ATOM 6470 O O . ASN B 1 292 ? 6.406 -44.375 12.195 1 94.56 292 ASN B O 1
ATOM 6474 N N . GLU B 1 293 ? 5.945 -45.031 10.133 1 95.5 293 GLU B N 1
ATOM 6475 C CA . GLU B 1 293 ? 7.082 -45.938 10.102 1 95.5 293 GLU B CA 1
ATOM 6476 C C . GLU B 1 293 ? 8.352 -45.219 9.656 1 95.5 293 GLU B C 1
ATOM 6478 O O . GLU B 1 293 ? 9.43 -45.844 9.625 1 95.5 293 GLU B O 1
ATOM 6483 N N . SER B 1 294 ? 8.242 -44 9.336 1 96.69 294 SER B N 1
ATOM 6484 C CA . SER B 1 294 ? 9.383 -43.25 8.805 1 96.69 294 SER B CA 1
ATOM 6485 C C . SER B 1 294 ? 10.188 -42.625 9.93 1 96.69 294 SER B C 1
ATOM 6487 O O . SER B 1 294 ? 9.883 -41.5 10.367 1 96.69 294 SER B O 1
ATOM 6489 N N . GLU B 1 295 ? 11.297 -43.156 10.273 1 95.56 295 GLU B N 1
ATOM 6490 C CA . GLU B 1 295 ? 12.102 -42.75 11.422 1 95.56 295 GLU B CA 1
ATOM 6491 C C . GLU B 1 295 ? 12.812 -41.438 11.156 1 95.56 295 GLU B C 1
ATOM 6493 O O . GLU B 1 295 ? 12.977 -40.625 12.062 1 95.56 295 GLU B O 1
ATOM 6498 N N . HIS B 1 296 ? 13.25 -41.25 9.961 1 96.75 296 HIS B N 1
ATOM 6499 C CA . HIS B 1 296 ? 14.07 -40.094 9.664 1 96.75 296 HIS B CA 1
ATOM 6500 C C . HIS B 1 296 ? 13.25 -39 8.969 1 96.75 296 HIS B C 1
ATOM 6502 O O . HIS B 1 296 ? 13.805 -38.031 8.469 1 96.75 296 HIS B O 1
ATOM 6508 N N . GLY B 1 297 ? 11.953 -39.219 8.867 1 97.44 297 GLY B N 1
ATOM 6509 C CA . GLY B 1 297 ? 11.078 -38.219 8.25 1 97.44 297 GLY B CA 1
ATOM 6510 C C . GLY B 1 297 ? 10.711 -38.562 6.82 1 97.44 297 GLY B C 1
ATOM 6511 O O . GLY B 1 297 ? 11.195 -39.562 6.27 1 97.44 297 GLY B O 1
ATOM 6512 N N . VAL B 1 298 ? 9.836 -37.719 6.266 1 98.56 298 VAL B N 1
ATOM 6513 C CA . VAL B 1 298 ? 9.305 -37.969 4.926 1 98.56 298 VAL B CA 1
ATOM 6514 C C . VAL B 1 298 ? 9.422 -36.688 4.086 1 98.56 298 VAL B C 1
ATOM 6516 O O . VAL B 1 298 ? 9.156 -35.594 4.57 1 98.56 298 VAL B O 1
ATOM 65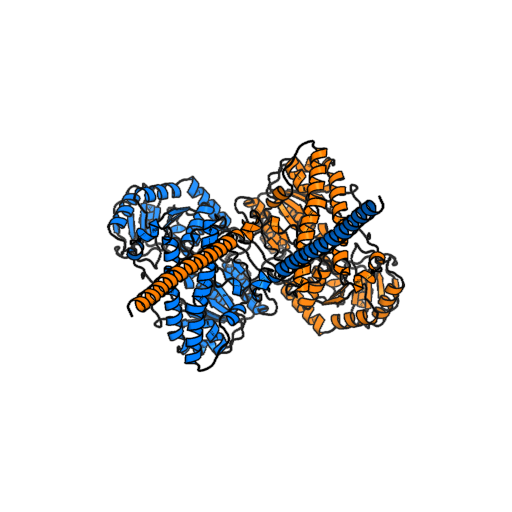19 N N . VAL B 1 299 ? 9.898 -36.844 2.877 1 98.62 299 VAL B N 1
ATOM 6520 C CA . VAL B 1 299 ? 9.867 -35.812 1.863 1 98.62 299 VAL B CA 1
ATOM 6521 C C . VAL B 1 299 ? 8.641 -36 0.971 1 98.62 299 VAL B C 1
ATOM 6523 O O . VAL B 1 299 ? 8.422 -37.062 0.41 1 98.62 299 VAL B O 1
ATOM 6526 N N . LEU B 1 300 ? 7.828 -34.969 0.936 1 98.62 300 LEU B N 1
ATOM 6527 C CA . LEU B 1 300 ? 6.68 -34.969 0.037 1 98.62 300 LEU B CA 1
ATOM 6528 C C . LEU B 1 300 ? 7.066 -34.469 -1.352 1 98.62 300 LEU B C 1
ATOM 6530 O O . LEU B 1 300 ? 7.754 -33.469 -1.48 1 98.62 300 LEU B O 1
ATOM 6534 N N . PHE B 1 301 ? 6.668 -35.188 -2.385 1 98.25 301 PHE B N 1
ATOM 6535 C CA . PHE B 1 301 ? 7.012 -34.844 -3.76 1 98.25 301 PHE B CA 1
ATOM 6536 C C . PHE B 1 301 ? 5.758 -34.781 -4.629 1 98.25 301 PHE B C 1
ATOM 6538 O O . PHE B 1 301 ? 5.105 -35.812 -4.859 1 98.25 301 PHE B O 1
ATOM 6545 N N . SER B 1 302 ? 5.422 -33.562 -5.113 1 96.38 302 SER B N 1
ATOM 6546 C CA . SER B 1 302 ? 4.27 -33.344 -5.984 1 96.38 302 SER B CA 1
ATOM 6547 C C . SER B 1 302 ? 4.484 -32.188 -6.93 1 96.38 302 SER B C 1
ATOM 6549 O O . SER B 1 302 ? 4.781 -31.062 -6.488 1 96.38 302 SER B O 1
ATOM 6551 N N . TRP B 1 303 ? 4.301 -32.375 -8.227 1 93.62 303 TRP B N 1
ATOM 6552 C CA . TRP B 1 303 ? 4.383 -31.281 -9.195 1 93.62 303 TRP B CA 1
ATOM 6553 C C . TRP B 1 303 ? 2.992 -30.828 -9.617 1 93.62 303 TRP B C 1
ATOM 6555 O O . TRP B 1 303 ? 2.779 -30.453 -10.773 1 93.62 303 TRP B O 1
ATOM 6565 N N . GLY B 1 304 ? 2.047 -31.016 -8.711 1 86.62 304 GLY B N 1
ATOM 6566 C CA . GLY B 1 304 ? 0.727 -30.422 -8.867 1 86.62 304 GLY B CA 1
ATOM 6567 C C . GLY B 1 304 ? -0.195 -31.25 -9.75 1 86.62 304 GLY B C 1
ATOM 6568 O O . GLY B 1 304 ? 0.121 -32.375 -10.094 1 86.62 304 GLY B O 1
ATOM 6569 N N . SER B 1 305 ? -1.342 -30.641 -10.062 1 79.56 305 SER B N 1
ATOM 6570 C CA . SER B 1 305 ? -2.4 -31.391 -10.734 1 79.56 305 SER B CA 1
ATOM 6571 C C . SER B 1 305 ? -2.383 -31.156 -12.234 1 79.56 305 SER B C 1
ATOM 6573 O O . SER B 1 305 ? -2.965 -31.922 -13 1 79.56 305 SER B O 1
ATOM 6575 N N . LEU B 1 306 ? -1.719 -30.125 -12.648 1 80.44 306 LEU B N 1
ATOM 6576 C CA . LEU B 1 306 ? -1.729 -29.812 -14.07 1 80.44 306 LEU B CA 1
ATOM 6577 C C . LEU B 1 306 ? -0.708 -30.672 -14.82 1 80.44 306 LEU B C 1
ATOM 6579 O O . LEU B 1 306 ? -0.982 -31.156 -15.922 1 80.44 306 LEU B O 1
ATOM 6583 N N . ILE B 1 307 ? 0.408 -30.875 -14.195 1 82.25 307 ILE B N 1
ATOM 6584 C CA . ILE B 1 307 ? 1.474 -31.672 -14.789 1 82.25 307 ILE B CA 1
ATOM 6585 C C . ILE B 1 307 ? 1.169 -33.156 -14.609 1 82.25 307 ILE B C 1
ATOM 6587 O O . ILE B 1 307 ? 0.848 -33.594 -13.5 1 82.25 307 ILE B O 1
ATOM 6591 N N . LYS B 1 308 ? 1.241 -33.812 -15.695 1 84.94 308 LYS B N 1
ATOM 6592 C CA . LYS B 1 308 ? 1.158 -35.281 -15.625 1 84.94 308 LYS B CA 1
ATOM 6593 C C . LYS B 1 308 ? 2.539 -35.906 -15.438 1 84.94 308 LYS B C 1
ATOM 6595 O O . LYS B 1 308 ? 3.248 -36.156 -16.422 1 84.94 308 LYS B O 1
ATOM 6600 N N . THR B 1 309 ? 2.828 -36.219 -14.273 1 88 309 THR B N 1
ATOM 6601 C CA . THR B 1 309 ? 4.164 -36.688 -13.906 1 88 309 THR B CA 1
ATOM 6602 C C . THR B 1 309 ? 4.484 -38 -14.57 1 88 309 THR B C 1
ATOM 6604 O O . THR B 1 309 ? 5.637 -38.281 -14.906 1 88 309 THR B O 1
ATOM 6607 N N . ALA B 1 310 ? 3.473 -38.75 -14.883 1 88.12 310 ALA B N 1
ATOM 6608 C CA . ALA B 1 310 ? 3.65 -40.062 -15.469 1 88.12 310 ALA B CA 1
ATOM 6609 C C . ALA B 1 310 ? 4.227 -39.969 -16.875 1 88.12 310 ALA B C 1
ATOM 6611 O O . ALA B 1 310 ? 4.703 -40.969 -17.422 1 88.12 310 ALA B O 1
ATOM 6612 N N . THR B 1 311 ? 4.188 -38.781 -17.422 1 89.25 311 THR B N 1
ATOM 6613 C CA . THR B 1 311 ? 4.719 -38.594 -18.766 1 89.25 311 THR B CA 1
ATOM 6614 C C . THR B 1 311 ? 6.195 -38.219 -18.719 1 89.25 311 THR B C 1
ATOM 6616 O O . THR B 1 311 ? 6.793 -37.875 -19.75 1 89.25 311 THR B O 1
ATOM 6619 N N . ILE B 1 312 ? 6.773 -38.281 -17.578 1 91.12 312 ILE B N 1
ATOM 6620 C CA . ILE B 1 312 ? 8.18 -37.938 -17.422 1 91.12 312 ILE B CA 1
ATOM 6621 C C . ILE B 1 312 ? 9.039 -38.875 -18.25 1 91.12 312 ILE B C 1
ATOM 6623 O O . ILE B 1 312 ? 8.797 -40.094 -18.281 1 91.12 312 ILE B O 1
ATOM 6627 N N . PRO B 1 313 ? 9.984 -38.312 -18.969 1 91.62 313 PRO B N 1
ATOM 6628 C CA . PRO B 1 313 ? 10.883 -39.188 -19.703 1 91.62 313 PRO B CA 1
ATOM 6629 C C . PRO B 1 313 ? 11.617 -40.156 -18.781 1 91.62 313 PRO B C 1
ATOM 6631 O O . PRO B 1 313 ? 12.016 -39.781 -17.672 1 91.62 313 PRO B O 1
ATOM 6634 N N . LYS B 1 314 ? 11.938 -41.312 -19.344 1 92.81 314 LYS B N 1
ATOM 6635 C CA . LYS B 1 314 ? 12.508 -42.406 -18.547 1 92.81 314 LYS B CA 1
ATOM 6636 C C . LYS B 1 314 ? 13.844 -42 -17.922 1 92.81 314 LYS B C 1
ATOM 6638 O O . LYS B 1 314 ? 14.125 -42.312 -16.766 1 92.81 314 LYS B O 1
ATOM 6643 N N . TYR B 1 315 ? 14.641 -41.375 -18.703 1 92.88 315 TYR B N 1
ATOM 6644 C CA . TYR B 1 315 ? 15.953 -41 -18.203 1 92.88 315 TYR B CA 1
ATOM 6645 C C . TYR B 1 315 ? 15.836 -40.031 -17.047 1 92.88 315 TYR B C 1
ATOM 6647 O O . TYR B 1 315 ? 16.625 -40.062 -16.094 1 92.88 315 TYR B O 1
ATOM 6655 N N . LYS B 1 316 ? 14.883 -39.094 -17.062 1 94.06 316 LYS B N 1
ATOM 6656 C CA . LYS B 1 316 ? 14.656 -38.156 -15.969 1 94.06 316 LYS B CA 1
ATOM 6657 C C . LYS B 1 316 ? 14.109 -38.844 -14.734 1 94.06 316 LYS B C 1
ATOM 6659 O O . LYS B 1 316 ? 14.484 -38.531 -13.602 1 94.06 316 LYS B O 1
ATOM 6664 N N . GLU B 1 317 ? 13.227 -39.719 -14.992 1 94.69 317 GLU B N 1
ATOM 6665 C CA . GLU B 1 317 ? 12.695 -40.5 -13.883 1 94.69 317 GLU B CA 1
ATOM 6666 C C . GLU B 1 317 ? 13.805 -41.25 -13.156 1 94.69 317 GLU B C 1
ATOM 6668 O O . GLU B 1 317 ? 13.812 -41.312 -11.93 1 94.69 317 GLU B O 1
ATOM 6673 N N . GLU B 1 318 ? 14.688 -41.844 -13.938 1 96.19 318 GLU B N 1
ATOM 6674 C CA . GLU B 1 318 ? 15.812 -42.562 -13.359 1 96.19 318 GLU B CA 1
ATOM 6675 C C . GLU B 1 318 ? 16.688 -41.656 -12.508 1 96.19 318 GLU B C 1
ATOM 6677 O O . GLU B 1 318 ? 17.141 -42.031 -11.422 1 96.19 318 GLU B O 1
ATOM 6682 N N . ILE B 1 319 ? 16.891 -40.5 -13.008 1 96.44 319 ILE B N 1
ATOM 6683 C CA . ILE B 1 319 ? 17.672 -39.5 -12.273 1 96.44 319 ILE B CA 1
ATOM 6684 C C . ILE B 1 319 ? 17.016 -39.219 -10.922 1 96.44 319 ILE B C 1
ATOM 6686 O O . ILE B 1 319 ? 17.688 -39.25 -9.883 1 96.44 319 ILE B O 1
ATOM 6690 N N . ILE B 1 320 ? 15.758 -39.031 -10.922 1 97.62 320 ILE B N 1
ATOM 6691 C CA . ILE B 1 320 ? 15 -38.688 -9.719 1 97.62 320 ILE B CA 1
ATOM 6692 C C . ILE B 1 320 ? 14.984 -39.875 -8.766 1 97.62 320 ILE B C 1
ATOM 6694 O O . ILE B 1 320 ? 15.289 -39.719 -7.578 1 97.62 320 ILE B O 1
ATOM 6698 N N . MET B 1 321 ? 14.758 -41.031 -9.305 1 97.19 321 MET B N 1
ATOM 6699 C CA . MET B 1 321 ? 14.703 -42.25 -8.5 1 97.19 321 MET B CA 1
ATOM 6700 C C . MET B 1 321 ? 16.047 -42.531 -7.832 1 97.19 321 MET B C 1
ATOM 6702 O O . MET B 1 321 ? 16.109 -42.875 -6.652 1 97.19 321 MET B O 1
ATOM 6706 N N . ASN B 1 322 ? 17.062 -42.344 -8.594 1 97.69 322 ASN B N 1
ATOM 6707 C CA . ASN B 1 322 ? 18.406 -42.594 -8.07 1 97.69 322 ASN B CA 1
ATOM 6708 C C . ASN B 1 322 ? 18.734 -41.625 -6.938 1 97.69 322 ASN B C 1
ATOM 6710 O O . ASN B 1 322 ? 19.281 -42.031 -5.91 1 97.69 322 ASN B O 1
ATOM 6714 N N . ALA B 1 323 ? 18.422 -40.406 -7.137 1 97.94 323 ALA B N 1
ATOM 6715 C CA . ALA B 1 323 ? 18.719 -39.406 -6.121 1 97.94 323 ALA B CA 1
ATOM 6716 C C . ALA B 1 323 ? 17.891 -39.625 -4.855 1 97.94 323 ALA B C 1
ATOM 6718 O O . ALA B 1 323 ? 18.422 -39.625 -3.746 1 97.94 323 ALA B O 1
ATOM 6719 N N . LEU B 1 324 ? 16.641 -39.906 -4.992 1 98.25 324 LEU B N 1
ATOM 6720 C CA . LEU B 1 324 ? 15.742 -40.094 -3.857 1 98.25 324 LEU B CA 1
ATOM 6721 C C . LEU B 1 324 ? 16.078 -41.344 -3.082 1 98.25 324 LEU B C 1
ATOM 6723 O O . LEU B 1 324 ? 15.914 -41.406 -1.862 1 98.25 324 LEU B O 1
ATOM 6727 N N . SER B 1 325 ? 16.516 -42.375 -3.799 1 97.56 325 SER B N 1
ATOM 6728 C CA . SER B 1 325 ? 16.812 -43.656 -3.166 1 97.56 325 SER B CA 1
ATOM 6729 C C . SER B 1 325 ? 18.016 -43.531 -2.221 1 97.56 325 SER B C 1
ATOM 6731 O O . SER B 1 325 ? 18.203 -44.375 -1.339 1 97.56 325 SER B O 1
ATOM 6733 N N . LYS B 1 326 ? 18.766 -42.562 -2.377 1 97.19 326 LYS B N 1
ATOM 6734 C CA . LYS B 1 326 ? 19.969 -42.375 -1.58 1 97.19 326 LYS B CA 1
ATOM 6735 C C . LYS B 1 326 ? 19.672 -41.656 -0.268 1 97.19 326 LYS B C 1
ATOM 6737 O O . LYS B 1 326 ? 20.531 -41.562 0.605 1 97.19 326 LYS B O 1
ATOM 6742 N N . LEU B 1 327 ? 18.469 -41.188 -0.082 1 97.19 327 LEU B N 1
ATOM 6743 C CA . LEU B 1 327 ? 18.078 -40.5 1.131 1 97.19 327 LEU B CA 1
ATOM 6744 C C . LEU B 1 327 ? 17.812 -41.469 2.27 1 97.19 327 LEU B C 1
ATOM 6746 O O . LEU B 1 327 ? 17.281 -42.562 2.045 1 97.19 327 LEU B O 1
ATOM 6750 N N . LYS B 1 328 ? 18.219 -41.031 3.479 1 96.81 328 LYS B N 1
ATOM 6751 C CA . LYS B 1 328 ? 17.797 -41.781 4.648 1 96.81 328 LYS B CA 1
ATOM 6752 C C . LYS B 1 328 ? 16.312 -41.594 4.93 1 96.81 328 LYS B C 1
ATOM 6754 O O . LYS B 1 328 ? 15.664 -42.438 5.531 1 96.81 328 LYS B O 1
ATOM 6759 N N . GLN B 1 329 ? 15.773 -40.469 4.496 1 97.94 329 GLN B N 1
ATOM 6760 C CA . GLN B 1 329 ? 14.352 -40.156 4.605 1 97.94 329 GLN B CA 1
ATOM 6761 C C . GLN B 1 329 ? 13.547 -41 3.604 1 97.94 329 GLN B C 1
ATOM 6763 O O . GLN B 1 329 ? 14.086 -41.469 2.613 1 97.94 329 GLN B O 1
ATOM 6768 N N . ARG B 1 330 ? 12.305 -41.156 3.881 1 98.44 330 ARG B N 1
ATOM 6769 C CA . ARG B 1 330 ? 11.367 -41.719 2.93 1 98.44 330 ARG B CA 1
ATOM 6770 C C . ARG B 1 330 ? 10.695 -40.656 2.086 1 98.44 330 ARG B C 1
ATOM 6772 O O . ARG B 1 330 ? 10.773 -39.469 2.406 1 98.44 330 ARG B O 1
ATOM 6779 N N . VAL B 1 331 ? 10.125 -41.094 0.944 1 98.56 331 VAL B N 1
ATOM 6780 C CA . VAL B 1 331 ? 9.539 -40.125 0.016 1 98.56 331 VAL B CA 1
ATOM 6781 C C . VAL B 1 331 ? 8.125 -40.594 -0.368 1 98.56 331 VAL B C 1
ATOM 6783 O O . VAL B 1 331 ? 7.91 -41.75 -0.679 1 98.56 331 VAL B O 1
ATOM 6786 N N . ILE B 1 332 ? 7.18 -39.75 -0.257 1 98.38 332 ILE B N 1
ATOM 6787 C CA . ILE B 1 332 ? 5.867 -39.938 -0.868 1 98.38 332 ILE B CA 1
ATOM 6788 C C . ILE B 1 332 ? 5.762 -39.094 -2.143 1 98.38 332 ILE B C 1
ATOM 6790 O O . ILE B 1 332 ? 5.871 -37.875 -2.1 1 98.38 332 ILE B O 1
ATOM 6794 N N . TRP B 1 333 ? 5.555 -39.75 -3.27 1 97.81 333 TRP B N 1
ATOM 6795 C CA . TRP B 1 333 ? 5.605 -39.125 -4.582 1 97.81 333 TRP B CA 1
ATOM 6796 C C . TRP B 1 333 ? 4.281 -39.281 -5.316 1 97.81 333 TRP B C 1
ATOM 6798 O O . TRP B 1 333 ? 3.863 -40.406 -5.621 1 97.81 333 TRP B O 1
ATOM 6808 N N . LYS B 1 334 ? 3.582 -38.156 -5.613 1 95.94 334 LYS B N 1
ATOM 6809 C CA . LYS B 1 334 ? 2.379 -38.219 -6.438 1 95.94 334 LYS B CA 1
ATOM 6810 C C . LYS B 1 334 ? 2.715 -38.625 -7.871 1 95.94 334 LYS B C 1
ATOM 6812 O O . LYS B 1 334 ? 3.412 -37.906 -8.578 1 95.94 334 LYS B O 1
ATOM 6817 N N . TYR B 1 335 ? 2.197 -39.719 -8.25 1 93.62 335 TYR B N 1
ATOM 6818 C CA . TYR B 1 335 ? 2.463 -40.344 -9.539 1 93.62 335 TYR B CA 1
ATOM 6819 C C . TYR B 1 335 ? 1.218 -41.031 -10.07 1 93.62 335 TYR B C 1
ATOM 6821 O O . TYR B 1 335 ? 0.844 -42.125 -9.578 1 93.62 335 TYR B O 1
ATOM 6829 N N . GLU B 1 336 ? 0.633 -40.531 -11.109 1 89.69 336 GLU B N 1
ATOM 6830 C CA . GLU B 1 336 ? -0.712 -40.875 -11.555 1 89.69 336 GLU B CA 1
ATOM 6831 C C . GLU B 1 336 ? -0.812 -42.344 -11.914 1 89.69 336 GLU B C 1
ATOM 6833 O O . GLU B 1 336 ? -1.868 -42.969 -11.75 1 89.69 336 GLU B O 1
ATOM 6838 N N . ASP B 1 337 ? 0.206 -43.062 -12.359 1 89.31 337 ASP B N 1
ATOM 6839 C CA . ASP B 1 337 ? 0.147 -44.438 -12.828 1 89.31 337 ASP B CA 1
ATOM 6840 C C . ASP B 1 337 ? 0.438 -45.438 -11.688 1 89.31 337 ASP B C 1
ATOM 6842 O O . ASP B 1 337 ? 0.611 -46.625 -11.914 1 89.31 337 ASP B O 1
ATOM 6846 N N . SER B 1 338 ? 0.356 -44.969 -10.492 1 93 338 SER B N 1
ATOM 6847 C CA . SER B 1 338 ? 0.628 -45.844 -9.336 1 93 338 SER B CA 1
ATOM 6848 C C . SER B 1 338 ? -0.586 -46.688 -8.984 1 93 338 SER B C 1
ATOM 6850 O O . SER B 1 338 ? -1.695 -46.438 -9.453 1 93 338 SER B O 1
ATOM 6852 N N . ASP B 1 339 ? -0.39 -47.688 -8.102 1 93.69 339 ASP B N 1
ATOM 6853 C CA . ASP B 1 339 ? -1.46 -48.562 -7.637 1 93.69 339 ASP B CA 1
ATOM 6854 C C . ASP B 1 339 ? -2.408 -47.812 -6.695 1 93.69 339 ASP B C 1
ATOM 6856 O O . ASP B 1 339 ? -2.064 -46.75 -6.176 1 93.69 339 ASP B O 1
ATOM 6860 N N . GLU B 1 340 ? -3.523 -48.375 -6.441 1 91.38 340 GLU B N 1
ATOM 6861 C CA . GLU B 1 340 ? -4.574 -47.75 -5.645 1 91.38 340 GLU B CA 1
ATOM 6862 C C . GLU B 1 340 ? -4.086 -47.438 -4.23 1 91.38 340 GLU B C 1
ATOM 6864 O O . GLU B 1 340 ? -4.418 -46.406 -3.66 1 91.38 340 GLU B O 1
ATOM 6869 N N . GLU B 1 341 ? -3.381 -48.406 -3.711 1 93.62 341 GLU B N 1
ATOM 6870 C CA . GLU B 1 341 ? -2.857 -48.188 -2.363 1 93.62 341 GLU B CA 1
ATOM 6871 C C . GLU B 1 341 ? -1.365 -47.875 -2.396 1 93.62 341 GLU B C 1
ATOM 6873 O O . GLU B 1 341 ? -0.623 -48.25 -1.488 1 93.62 341 GLU B O 1
ATOM 6878 N N . GLY B 1 342 ? -0.944 -47.406 -3.559 1 94.88 342 GLY B N 1
ATOM 6879 C CA . GLY B 1 342 ? 0.433 -46.938 -3.684 1 94.88 342 GLY B CA 1
ATOM 6880 C C . GLY B 1 342 ? 1.37 -48.031 -4.184 1 94.88 342 GLY B C 1
ATOM 6881 O O . GLY B 1 342 ? 1.041 -49.219 -4.125 1 94.88 342 GLY B O 1
ATOM 6882 N N . THR B 1 343 ? 2.457 -47.656 -4.77 1 96.62 343 THR B N 1
ATOM 6883 C CA . THR B 1 343 ? 3.549 -48.5 -5.207 1 96.62 343 THR B CA 1
ATOM 6884 C C . THR B 1 343 ? 4.832 -48.188 -4.449 1 96.62 343 THR B C 1
ATOM 6886 O O . THR B 1 343 ? 5.363 -47.062 -4.57 1 96.62 343 THR B O 1
ATOM 6889 N N . LEU B 1 344 ? 5.281 -49.188 -3.695 1 96.94 344 LEU B N 1
ATOM 6890 C CA . LEU B 1 344 ? 6.473 -48.969 -2.881 1 96.94 344 LEU B CA 1
ATOM 6891 C C . LEU B 1 344 ? 7.715 -49.5 -3.584 1 96.94 344 LEU B C 1
ATOM 6893 O O . LEU B 1 344 ? 7.738 -50.656 -4.023 1 96.94 344 LEU B O 1
ATOM 6897 N N . THR B 1 345 ? 8.68 -48.719 -3.811 1 96.69 345 THR B N 1
ATOM 6898 C CA . THR B 1 345 ? 10.008 -49.094 -4.297 1 96.69 345 THR B CA 1
ATOM 6899 C C . THR B 1 345 ? 11.094 -48.531 -3.383 1 96.69 345 THR B C 1
ATOM 6901 O O . THR B 1 345 ? 11.383 -47.344 -3.412 1 96.69 345 THR B O 1
ATOM 6904 N N . GLY B 1 346 ? 11.719 -49.406 -2.547 1 96.75 346 GLY B N 1
ATOM 6905 C CA . GLY B 1 346 ? 12.68 -48.938 -1.573 1 96.75 346 GLY B CA 1
ATOM 6906 C C . GLY B 1 346 ? 12.07 -47.969 -0.563 1 96.75 346 GLY B C 1
ATOM 6907 O O . GLY B 1 346 ? 11.086 -48.312 0.093 1 96.75 346 GLY B O 1
ATOM 6908 N N . ASN B 1 347 ? 12.609 -46.812 -0.5 1 97.94 347 ASN B N 1
ATOM 6909 C CA . ASN B 1 347 ? 12.117 -45.812 0.44 1 97.94 347 ASN B CA 1
ATOM 6910 C C . ASN B 1 347 ? 11.117 -44.875 -0.218 1 97.94 347 ASN B C 1
ATOM 6912 O O . ASN B 1 347 ? 10.75 -43.844 0.357 1 97.94 347 ASN B O 1
ATOM 6916 N N . ILE B 1 348 ? 10.656 -45.156 -1.43 1 98.25 348 ILE B N 1
ATOM 6917 C CA . ILE B 1 348 ? 9.797 -44.25 -2.186 1 98.25 348 ILE B CA 1
ATOM 6918 C C . ILE B 1 348 ? 8.406 -44.875 -2.344 1 98.25 348 ILE B C 1
ATOM 6920 O O . ILE B 1 348 ? 8.266 -45.969 -2.928 1 98.25 348 ILE B O 1
ATOM 6924 N N . LEU B 1 349 ? 7.387 -44.219 -1.853 1 98.19 349 LEU B N 1
ATOM 6925 C CA . LEU B 1 349 ? 5.992 -44.594 -2.053 1 98.19 349 LEU B CA 1
ATOM 6926 C C . LEU B 1 349 ? 5.332 -43.719 -3.105 1 98.19 349 LEU B C 1
ATOM 6928 O O . LEU B 1 349 ? 5.047 -42.531 -2.846 1 98.19 349 LEU B O 1
ATOM 6932 N N . LYS B 1 350 ? 5.055 -44.219 -4.273 1 97.31 350 LYS B N 1
ATOM 6933 C CA . LYS B 1 350 ? 4.297 -43.531 -5.305 1 97.31 350 LYS B CA 1
ATOM 6934 C C . LYS B 1 350 ? 2.793 -43.656 -5.07 1 97.31 350 LYS B C 1
ATOM 6936 O O . LYS B 1 350 ? 2.307 -44.75 -4.77 1 97.31 350 LYS B O 1
ATOM 6941 N N . VAL B 1 351 ? 2.111 -42.562 -5.164 1 96.5 351 VAL B N 1
ATOM 6942 C CA . VAL B 1 351 ? 0.669 -42.594 -4.938 1 96.5 351 VAL B CA 1
ATOM 6943 C C . VAL B 1 351 ? -0.041 -41.812 -6.043 1 96.5 351 VAL B C 1
ATOM 6945 O O . VAL B 1 351 ? 0.505 -40.844 -6.582 1 96.5 351 VAL B O 1
ATOM 6948 N N . LYS B 1 352 ? -1.272 -42.125 -6.387 1 92.38 352 LYS B N 1
ATOM 6949 C CA . LYS B 1 352 ? -2.064 -41.469 -7.43 1 92.38 352 LYS B CA 1
ATOM 6950 C C . LYS B 1 352 ? -2.479 -40.062 -7.012 1 92.38 352 LYS B C 1
ATOM 6952 O O . LYS B 1 352 ? -2.531 -39.156 -7.844 1 92.38 352 LYS B O 1
ATOM 6957 N N . TRP B 1 353 ? -2.898 -40 -5.805 1 89.38 353 TRP B N 1
ATOM 6958 C CA . TRP B 1 353 ? -3.369 -38.75 -5.227 1 89.38 353 TRP B CA 1
ATOM 6959 C C . TRP B 1 353 ? -2.928 -38.625 -3.773 1 89.38 353 TRP B C 1
ATOM 6961 O O . TRP B 1 353 ? -2.709 -39.625 -3.094 1 89.38 353 TRP B O 1
ATOM 6971 N N . LEU B 1 354 ? -2.709 -37.375 -3.336 1 90.69 354 LEU B N 1
ATOM 6972 C CA . LEU B 1 354 ? -2.377 -37.188 -1.927 1 90.69 354 LEU B CA 1
ATOM 6973 C C . LEU B 1 354 ? -2.994 -35.906 -1.381 1 90.69 354 LEU B C 1
ATOM 6975 O O . LEU B 1 354 ? -3.084 -34.906 -2.094 1 90.69 354 LEU B O 1
ATOM 6979 N N . PRO B 1 355 ? -3.486 -35.938 -0.133 1 93.81 355 PRO B N 1
ATOM 6980 C CA . PRO B 1 355 ? -3.91 -34.719 0.571 1 93.81 355 PRO B CA 1
ATOM 6981 C C . PRO B 1 355 ? -2.736 -33.812 0.968 1 93.81 355 PRO B C 1
ATOM 6983 O O . PRO B 1 355 ? -2.32 -33.812 2.129 1 93.81 355 PRO B O 1
ATOM 6986 N N . GLN B 1 356 ? -2.33 -33.031 0.093 1 95.12 356 GLN B N 1
ATOM 6987 C CA . GLN B 1 356 ? -1.046 -32.344 0.136 1 95.12 356 GLN B CA 1
ATOM 6988 C C . GLN B 1 356 ? -0.924 -31.484 1.393 1 95.12 356 GLN B C 1
ATOM 6990 O O . GLN B 1 356 ? 0.048 -31.594 2.143 1 95.12 356 GLN B O 1
ATOM 6995 N N . TYR B 1 357 ? -1.899 -30.609 1.686 1 95.75 357 TYR B N 1
ATOM 6996 C CA . TYR B 1 357 ? -1.795 -29.688 2.812 1 95.75 357 TYR B CA 1
ATOM 6997 C C . TYR B 1 357 ? -1.847 -30.438 4.137 1 95.75 357 TYR B C 1
ATOM 6999 O O . TYR B 1 357 ? -1.127 -30.109 5.078 1 95.75 357 TYR B O 1
ATOM 7007 N N . GLU B 1 358 ? -2.676 -31.484 4.191 1 95.69 358 GLU B N 1
ATOM 7008 C CA . GLU B 1 358 ? -2.738 -32.344 5.387 1 95.69 358 GLU B CA 1
ATOM 7009 C C . GLU B 1 358 ? -1.392 -33 5.668 1 95.69 358 GLU B C 1
ATOM 7011 O O . GLU B 1 358 ? -0.948 -33.031 6.816 1 95.69 358 GLU B O 1
ATOM 7016 N N . LEU B 1 359 ? -0.834 -33.469 4.641 1 96.75 359 LEU B N 1
ATOM 7017 C CA . LEU B 1 359 ? 0.458 -34.125 4.789 1 96.75 359 LEU B CA 1
ATOM 7018 C C . LEU B 1 359 ? 1.536 -33.125 5.191 1 96.75 359 LEU B C 1
ATOM 7020 O O . LEU B 1 359 ? 2.373 -33.406 6.047 1 96.75 359 LEU B O 1
ATOM 7024 N N . LEU B 1 360 ? 1.51 -31.969 4.598 1 97 360 LEU B N 1
ATOM 7025 C CA . LEU B 1 360 ? 2.504 -30.953 4.922 1 97 360 LEU B CA 1
ATOM 7026 C C . LEU B 1 360 ? 2.414 -30.547 6.391 1 97 360 LEU B C 1
ATOM 7028 O O . LEU B 1 360 ? 3.424 -30.188 7.004 1 97 360 LEU B O 1
ATOM 7032 N N . GLN B 1 361 ? 1.263 -30.641 6.938 1 95.19 361 GLN B N 1
ATOM 7033 C CA . GLN B 1 361 ? 1.063 -30.25 8.336 1 95.19 361 GLN B CA 1
ATOM 7034 C C . GLN B 1 361 ? 1.492 -31.375 9.273 1 95.19 361 GLN B C 1
ATOM 7036 O O . GLN B 1 361 ? 1.576 -31.172 10.492 1 95.19 361 GLN B O 1
ATOM 7041 N N . HIS B 1 362 ? 1.706 -32.562 8.734 1 95.19 362 HIS B N 1
ATOM 7042 C CA . HIS B 1 362 ? 2.092 -33.688 9.562 1 95.19 362 HIS B CA 1
ATOM 7043 C C . HIS B 1 362 ? 3.521 -33.531 10.07 1 95.19 362 HIS B C 1
ATOM 7045 O O . HIS B 1 362 ? 4.406 -33.094 9.328 1 95.19 362 HIS B O 1
ATOM 7051 N N . GLU B 1 363 ? 3.812 -33.969 11.281 1 94.62 363 GLU B N 1
ATOM 7052 C CA . GLU B 1 363 ? 5.098 -33.75 11.938 1 94.62 363 GLU B CA 1
ATOM 7053 C C . GLU B 1 363 ? 6.207 -34.562 11.266 1 94.62 363 GLU B C 1
ATOM 7055 O O . GLU B 1 363 ? 7.371 -34.156 11.266 1 94.62 363 GLU B O 1
ATOM 7060 N N . LYS B 1 364 ? 5.832 -35.688 10.617 1 97.25 364 LYS B N 1
ATOM 7061 C CA . LYS B 1 364 ? 6.828 -36.531 10 1 97.25 364 LYS B CA 1
ATOM 7062 C C . LYS B 1 364 ? 7.27 -36 8.641 1 97.25 364 LYS B C 1
ATOM 7064 O O . LYS B 1 364 ? 8.297 -36.438 8.109 1 97.25 364 LYS B O 1
ATOM 7069 N N . VAL B 1 365 ? 6.516 -35.125 8.031 1 98.19 365 VAL B N 1
ATOM 7070 C CA . VAL B 1 365 ? 6.922 -34.5 6.77 1 98.19 365 VAL B CA 1
ATOM 7071 C C . VAL B 1 365 ? 7.883 -33.344 7.043 1 98.19 365 VAL B C 1
ATOM 7073 O O . VAL B 1 365 ? 7.555 -32.438 7.793 1 98.19 365 VAL B O 1
ATOM 7076 N N . ILE B 1 366 ? 9.023 -33.375 6.398 1 98.19 366 ILE B N 1
ATOM 7077 C CA . ILE B 1 366 ? 10.039 -32.438 6.84 1 98.19 366 ILE B CA 1
ATOM 7078 C C . ILE B 1 366 ? 10.508 -31.594 5.656 1 98.19 366 ILE B C 1
ATOM 7080 O O . ILE B 1 366 ? 11.266 -30.641 5.828 1 98.19 366 ILE B O 1
ATOM 7084 N N . ALA B 1 367 ? 10.055 -31.922 4.438 1 98.62 367 ALA B N 1
ATOM 7085 C CA . ALA B 1 367 ? 10.391 -31.156 3.246 1 98.62 367 ALA B CA 1
ATOM 7086 C C . ALA B 1 367 ? 9.383 -31.406 2.127 1 98.62 367 ALA B C 1
ATOM 7088 O O . ALA B 1 367 ? 8.602 -32.344 2.184 1 98.62 367 ALA B O 1
ATOM 7089 N N . PHE B 1 368 ? 9.391 -30.531 1.143 1 98.81 368 PHE B N 1
ATOM 7090 C CA . PHE B 1 368 ? 8.43 -30.578 0.044 1 98.81 368 PHE B CA 1
ATOM 7091 C C . PHE B 1 368 ? 9.125 -30.312 -1.288 1 98.81 368 PHE B C 1
ATOM 7093 O O . PHE B 1 368 ? 9.727 -29.266 -1.489 1 98.81 368 PHE B O 1
ATOM 7100 N N . ILE B 1 369 ? 9.133 -31.266 -2.186 1 98.5 369 ILE B N 1
ATOM 7101 C CA . ILE B 1 369 ? 9.547 -31.078 -3.57 1 98.5 369 ILE B CA 1
ATOM 7102 C C . ILE B 1 369 ? 8.344 -30.688 -4.422 1 98.5 369 ILE B C 1
ATOM 7104 O O . ILE B 1 369 ? 7.375 -31.453 -4.516 1 98.5 369 ILE B O 1
ATOM 7108 N N . ALA B 1 370 ? 8.375 -29.531 -5.039 1 97.69 370 ALA B N 1
ATOM 7109 C CA . ALA B 1 370 ? 7.211 -29.031 -5.77 1 97.69 370 ALA B CA 1
ATOM 7110 C C . ALA B 1 370 ? 7.633 -28.203 -6.98 1 97.69 370 ALA B C 1
ATOM 7112 O O . ALA B 1 370 ? 8.82 -27.969 -7.191 1 97.69 370 ALA B O 1
ATOM 7113 N N . HIS B 1 371 ? 6.684 -27.844 -7.789 1 96.31 371 HIS B N 1
ATOM 7114 C CA . HIS B 1 371 ? 6.988 -27.094 -9.008 1 96.31 371 HIS B CA 1
ATOM 7115 C C . HIS B 1 371 ? 6.918 -25.594 -8.766 1 96.31 371 HIS B C 1
ATOM 7117 O O . HIS B 1 371 ? 7.223 -24.797 -9.656 1 96.31 371 HIS B O 1
ATOM 7123 N N . GLY B 1 372 ? 6.41 -25.188 -7.629 1 96.31 372 GLY B N 1
ATOM 7124 C CA . GLY B 1 372 ? 6.457 -23.766 -7.289 1 96.31 372 GLY B CA 1
ATOM 7125 C C . GLY B 1 372 ? 5.168 -23.031 -7.602 1 96.31 372 GLY B C 1
ATOM 7126 O O . GLY B 1 372 ? 5.156 -21.812 -7.703 1 96.31 372 GLY B O 1
ATOM 7127 N N . GLY B 1 373 ? 4.09 -23.781 -7.777 1 96 373 GLY B N 1
ATOM 7128 C CA . GLY B 1 373 ? 2.801 -23.109 -7.832 1 96 373 GLY B CA 1
ATOM 7129 C C . GLY B 1 373 ? 2.447 -22.391 -6.539 1 96 373 GLY B C 1
ATOM 7130 O O . GLY B 1 373 ? 2.818 -22.844 -5.453 1 96 373 GLY B O 1
ATOM 7131 N N . LEU B 1 374 ? 1.691 -21.375 -6.629 1 95.88 374 LEU B N 1
ATOM 7132 C CA . LEU B 1 374 ? 1.479 -20.516 -5.477 1 95.88 374 LEU B CA 1
ATOM 7133 C C . LEU B 1 374 ? 0.689 -21.234 -4.391 1 95.88 374 LEU B C 1
ATOM 7135 O O . LEU B 1 374 ? 0.887 -20.969 -3.199 1 95.88 374 LEU B O 1
ATOM 7139 N N . LEU B 1 375 ? -0.266 -22.109 -4.742 1 95.94 375 LEU B N 1
ATOM 7140 C CA . LEU B 1 375 ? -0.998 -22.844 -3.715 1 95.94 375 LEU B CA 1
ATOM 7141 C C . LEU B 1 375 ? -0.063 -23.75 -2.926 1 95.94 375 LEU B C 1
ATOM 7143 O O . LEU B 1 375 ? -0.13 -23.797 -1.696 1 95.94 375 LEU B O 1
ATOM 7147 N N . GLY B 1 376 ? 0.796 -24.453 -3.695 1 96.5 376 GLY B N 1
ATOM 7148 C CA . GLY B 1 376 ? 1.797 -25.266 -3.01 1 96.5 376 GLY B CA 1
ATOM 7149 C C . GLY B 1 376 ? 2.748 -24.438 -2.164 1 96.5 376 GLY B C 1
ATOM 7150 O O . GLY B 1 376 ? 3.094 -24.828 -1.048 1 96.5 376 GLY B O 1
ATOM 7151 N N . MET B 1 377 ? 3.127 -23.297 -2.668 1 97.75 377 MET B N 1
ATOM 7152 C CA . MET B 1 377 ? 4.012 -22.406 -1.941 1 97.75 377 MET B CA 1
ATOM 7153 C C . MET B 1 377 ? 3.381 -21.969 -0.624 1 97.75 377 MET B C 1
ATOM 7155 O O . MET B 1 377 ? 4.035 -21.984 0.42 1 97.75 377 MET B O 1
ATOM 7159 N N . THR B 1 378 ? 2.143 -21.531 -0.675 1 98.06 378 THR B N 1
ATOM 7160 C CA . THR B 1 378 ? 1.463 -21.031 0.51 1 98.06 378 THR B CA 1
ATOM 7161 C C . THR B 1 378 ? 1.216 -22.141 1.518 1 98.06 378 THR B C 1
ATOM 7163 O O . THR B 1 378 ? 1.28 -21.922 2.729 1 98.06 378 THR B O 1
ATOM 7166 N N . GLU B 1 379 ? 0.936 -23.359 1.035 1 97.44 379 GLU B N 1
ATOM 7167 C CA . GLU B 1 379 ? 0.781 -24.5 1.93 1 97.44 379 GLU B CA 1
ATOM 7168 C C . GLU B 1 379 ? 2.086 -24.812 2.654 1 97.44 379 GLU B C 1
ATOM 7170 O O . GLU B 1 379 ? 2.092 -25.031 3.867 1 97.44 379 GLU B O 1
ATOM 7175 N N . ALA B 1 380 ? 3.123 -24.766 1.903 1 98.31 380 ALA B N 1
ATOM 7176 C CA . ALA B 1 380 ? 4.43 -25.109 2.461 1 98.31 380 ALA B CA 1
ATOM 7177 C C . ALA B 1 380 ? 4.863 -24.094 3.506 1 98.31 380 ALA B C 1
ATOM 7179 O O . ALA B 1 380 ? 5.312 -24.453 4.594 1 98.31 380 ALA B O 1
ATOM 7180 N N . ILE B 1 381 ? 4.73 -22.812 3.203 1 98.62 381 ILE B N 1
ATOM 7181 C CA . ILE B 1 381 ? 5.176 -21.797 4.152 1 98.62 381 ILE B CA 1
ATOM 7182 C C . ILE B 1 381 ? 4.273 -21.812 5.383 1 98.62 381 ILE B C 1
ATOM 7184 O O . ILE B 1 381 ? 4.742 -21.609 6.504 1 98.62 381 ILE B O 1
ATOM 7188 N N . SER B 1 382 ? 3.012 -21.984 5.164 1 98.12 382 SER B N 1
ATOM 7189 C CA . SER B 1 382 ? 2.09 -22.078 6.289 1 98.12 382 SER B CA 1
ATOM 7190 C C . SER B 1 382 ? 2.486 -23.203 7.238 1 98.12 382 SER B C 1
ATOM 7192 O O . SER B 1 382 ? 2.422 -23.047 8.461 1 98.12 382 SER B O 1
ATOM 7194 N N . ALA B 1 383 ? 2.957 -24.297 6.668 1 97.38 383 ALA B N 1
ATOM 7195 C CA . ALA B 1 383 ? 3.312 -25.484 7.449 1 97.38 383 ALA B CA 1
ATOM 7196 C C . ALA B 1 383 ? 4.758 -25.406 7.938 1 97.38 383 ALA B C 1
ATOM 7198 O O . ALA B 1 383 ? 5.195 -26.234 8.742 1 97.38 383 ALA B O 1
ATOM 7199 N N . GLY B 1 384 ? 5.523 -24.469 7.426 1 98.31 384 GLY B N 1
ATOM 7200 C CA . GLY B 1 384 ? 6.914 -24.297 7.828 1 98.31 384 GLY B CA 1
ATOM 7201 C C . GLY B 1 384 ? 7.828 -25.375 7.281 1 98.31 384 GLY B C 1
ATOM 7202 O O . GLY B 1 384 ? 8.75 -25.812 7.965 1 98.31 384 GLY B O 1
ATOM 7203 N N . LYS B 1 385 ? 7.516 -25.828 6.082 1 98.62 385 LYS B N 1
ATOM 7204 C CA . LYS B 1 385 ? 8.305 -26.906 5.473 1 98.62 385 LYS B CA 1
ATOM 7205 C C . LYS B 1 385 ? 9.227 -26.344 4.387 1 98.62 385 LYS B C 1
ATOM 7207 O O . LYS B 1 385 ? 8.781 -25.641 3.482 1 98.62 385 LYS B O 1
ATOM 7212 N N . PRO B 1 386 ? 10.523 -26.656 4.438 1 98.69 386 PRO B N 1
ATOM 7213 C CA . PRO B 1 386 ? 11.414 -26.234 3.354 1 98.69 386 PRO B CA 1
ATOM 7214 C C . PRO B 1 386 ? 11.07 -26.875 2.016 1 98.69 386 PRO B C 1
ATOM 7216 O O . PRO B 1 386 ? 10.539 -28 1.987 1 98.69 386 PRO B O 1
ATOM 7219 N N . MET B 1 387 ? 11.445 -26.203 0.927 1 98.75 387 MET B N 1
ATOM 7220 C CA . MET B 1 387 ? 10.992 -26.641 -0.387 1 98.75 387 MET B CA 1
ATOM 7221 C C . MET B 1 387 ? 12.164 -26.781 -1.351 1 98.75 387 MET B C 1
ATOM 7223 O O . MET B 1 387 ? 13.078 -25.953 -1.344 1 98.75 387 MET B O 1
ATOM 7227 N N . LEU B 1 388 ? 12.188 -27.797 -2.084 1 98.75 388 LEU B N 1
ATOM 7228 C CA . LEU B 1 388 ? 12.945 -27.859 -3.328 1 98.75 388 LEU B CA 1
ATOM 7229 C C . LEU B 1 388 ? 12.039 -27.609 -4.531 1 98.75 388 LEU B C 1
ATOM 7231 O O . LEU B 1 388 ? 11.195 -28.453 -4.855 1 98.75 388 LEU B O 1
ATOM 7235 N N . ILE B 1 389 ? 12.242 -26.5 -5.191 1 98.38 389 ILE B N 1
ATOM 7236 C CA . ILE B 1 389 ? 11.305 -26.062 -6.219 1 98.38 389 ILE B CA 1
ATOM 7237 C C . ILE B 1 389 ? 11.891 -26.328 -7.602 1 98.38 389 ILE B C 1
ATOM 7239 O O . ILE B 1 389 ? 13.039 -25.984 -7.875 1 98.38 389 ILE B O 1
ATOM 7243 N N . VAL B 1 390 ? 11.133 -26.969 -8.438 1 96.75 390 VAL B N 1
ATOM 7244 C CA . VAL B 1 390 ? 11.477 -27.219 -9.836 1 96.75 390 VAL B CA 1
ATOM 7245 C C . VAL B 1 390 ? 10.43 -26.578 -10.742 1 96.75 390 VAL B C 1
ATOM 7247 O O . VAL B 1 390 ? 9.453 -27.234 -11.133 1 96.75 390 VAL B O 1
ATOM 7250 N N . PRO B 1 391 ? 10.688 -25.328 -11.203 1 94.25 391 PRO B N 1
ATOM 7251 C CA . PRO B 1 391 ? 9.68 -24.609 -11.969 1 94.25 391 PRO B CA 1
ATOM 7252 C C . PRO B 1 391 ? 9.586 -25.094 -13.422 1 94.25 391 PRO B C 1
ATOM 7254 O O . PRO B 1 391 ? 10.602 -25.453 -14.016 1 94.25 391 PRO B O 1
ATOM 7257 N N . PHE B 1 392 ? 8.375 -25 -13.977 1 89.88 392 PHE B N 1
ATOM 7258 C CA . PHE B 1 392 ? 8.156 -25.406 -15.359 1 89.88 392 PHE B CA 1
ATOM 7259 C C . PHE B 1 392 ? 7.617 -24.25 -16.188 1 89.88 392 PHE B C 1
ATOM 7261 O O . PHE B 1 392 ? 8.078 -24 -17.312 1 89.88 392 PHE B O 1
ATOM 7268 N N . TYR B 1 393 ? 6.641 -23.531 -15.68 1 86.06 393 TYR B N 1
ATOM 7269 C CA . TYR B 1 393 ? 5.984 -22.5 -16.469 1 86.06 393 TYR B CA 1
ATOM 7270 C C . TYR B 1 393 ? 5.348 -21.453 -15.562 1 86.06 393 TYR B C 1
ATOM 7272 O O . TYR B 1 393 ? 5.262 -21.641 -14.344 1 86.06 393 TYR B O 1
ATOM 7280 N N . GLY B 1 394 ? 4.957 -20.344 -16.141 1 89.25 394 GLY B N 1
ATOM 7281 C CA . GLY B 1 394 ? 4.16 -19.328 -15.484 1 89.25 394 GLY B CA 1
ATOM 7282 C C . GLY B 1 394 ? 4.91 -18.609 -14.375 1 89.25 394 GLY B C 1
ATOM 7283 O O . GLY B 1 394 ? 6.023 -18.125 -14.586 1 89.25 394 GLY B O 1
ATOM 7284 N N . ASP B 1 395 ? 4.203 -18.609 -13.242 1 93 395 ASP B N 1
ATOM 7285 C CA . ASP B 1 395 ? 4.754 -17.828 -12.141 1 93 395 ASP B CA 1
ATOM 7286 C C . ASP B 1 395 ? 5.629 -18.688 -11.234 1 93 395 ASP B C 1
ATOM 7288 O O . ASP B 1 395 ? 6.07 -18.25 -10.172 1 93 395 ASP B O 1
ATOM 7292 N N . GLN B 1 396 ? 5.934 -19.859 -11.664 1 94.88 396 GLN B N 1
ATOM 7293 C CA . GLN B 1 396 ? 6.68 -20.781 -10.828 1 94.88 396 GLN B CA 1
ATOM 7294 C C . GLN B 1 396 ? 8.117 -20.312 -10.617 1 94.88 396 GLN B C 1
ATOM 7296 O O . GLN B 1 396 ? 8.688 -20.5 -9.539 1 94.88 396 GLN B O 1
ATOM 7301 N N . MET B 1 397 ? 8.633 -19.672 -11.656 1 93.12 397 MET B N 1
ATOM 7302 C CA . MET B 1 397 ? 10.016 -19.219 -11.57 1 93.12 397 MET B CA 1
ATOM 7303 C C . MET B 1 397 ? 10.156 -18.109 -10.531 1 93.12 397 MET B C 1
ATOM 7305 O O . MET B 1 397 ? 11.062 -18.156 -9.688 1 93.12 397 MET B O 1
ATOM 7309 N N . VAL B 1 398 ? 9.273 -17.141 -10.586 1 94.62 398 VAL B N 1
ATOM 7310 C CA . VAL B 1 398 ? 9.359 -16.031 -9.648 1 94.62 398 VAL B CA 1
ATOM 7311 C C . VAL B 1 398 ? 9.047 -16.516 -8.234 1 94.62 398 VAL B C 1
ATOM 7313 O O . VAL B 1 398 ? 9.625 -16.016 -7.262 1 94.62 398 VAL B O 1
ATOM 7316 N N . ASN B 1 399 ? 8.188 -17.469 -8.094 1 97.06 399 ASN B N 1
ATOM 7317 C CA . ASN B 1 399 ? 7.887 -18.062 -6.793 1 97.06 399 ASN B CA 1
ATOM 7318 C C . ASN B 1 399 ? 9.102 -18.766 -6.207 1 97.06 399 ASN B C 1
ATOM 7320 O O . ASN B 1 399 ? 9.367 -18.672 -5.008 1 97.06 399 ASN B O 1
ATOM 7324 N N . GLY B 1 400 ? 9.773 -19.516 -7.094 1 96.94 400 GLY B N 1
ATOM 7325 C CA . GLY B 1 400 ? 10.992 -20.172 -6.648 1 96.94 400 GLY B CA 1
ATOM 7326 C C . GLY B 1 400 ? 12.047 -19.188 -6.172 1 96.94 400 GLY B C 1
ATOM 7327 O O . GLY B 1 400 ? 12.695 -19.422 -5.145 1 96.94 400 GLY B O 1
ATOM 7328 N N . ALA B 1 401 ? 12.18 -18.125 -6.898 1 96.19 401 ALA B N 1
ATOM 7329 C CA . ALA B 1 401 ? 13.133 -17.094 -6.512 1 96.19 401 ALA B CA 1
ATOM 7330 C C . ALA B 1 401 ? 12.75 -16.469 -5.168 1 96.19 401 ALA B C 1
ATOM 7332 O O . ALA B 1 401 ? 13.617 -16.203 -4.332 1 96.19 401 ALA B O 1
ATOM 7333 N N . ALA B 1 402 ? 11.531 -16.266 -4.984 1 96.44 402 ALA B N 1
ATOM 7334 C CA . ALA B 1 402 ? 11.047 -15.711 -3.725 1 96.44 402 ALA B CA 1
ATOM 7335 C C . ALA B 1 402 ? 11.344 -16.641 -2.557 1 96.44 402 ALA B C 1
ATOM 7337 O O . ALA B 1 402 ? 11.789 -16.203 -1.495 1 96.44 402 ALA B O 1
ATOM 7338 N N . ALA B 1 403 ? 11.094 -17.891 -2.73 1 97.38 403 ALA B N 1
ATOM 7339 C CA . ALA B 1 403 ? 11.359 -18.891 -1.688 1 97.38 403 ALA B CA 1
ATOM 7340 C C . ALA B 1 403 ? 12.828 -18.891 -1.294 1 97.38 403 ALA B C 1
ATOM 7342 O O . ALA B 1 403 ? 13.164 -19 -0.111 1 97.38 403 ALA B O 1
ATOM 7343 N N . THR B 1 404 ? 13.625 -18.812 -2.303 1 96.88 404 THR B N 1
ATOM 7344 C CA . THR B 1 404 ? 15.062 -18.797 -2.051 1 96.88 404 THR B CA 1
ATOM 7345 C C . THR B 1 404 ? 15.461 -17.547 -1.274 1 96.88 404 THR B C 1
ATOM 7347 O O . THR B 1 404 ? 16.25 -17.625 -0.328 1 96.88 404 THR B O 1
ATOM 7350 N N . THR B 1 405 ? 14.875 -16.469 -1.595 1 95.56 405 THR B N 1
ATOM 7351 C CA . THR B 1 405 ? 15.203 -15.18 -0.986 1 95.56 405 THR B CA 1
ATOM 7352 C C . THR B 1 405 ? 14.867 -15.188 0.502 1 95.56 405 THR B C 1
ATOM 7354 O O . THR B 1 405 ? 15.625 -14.656 1.317 1 95.56 405 THR B O 1
ATOM 7357 N N . ILE B 1 406 ? 13.797 -15.836 0.906 1 96.31 406 ILE B N 1
ATOM 7358 C CA . ILE B 1 406 ? 13.352 -15.719 2.291 1 96.31 406 ILE B CA 1
ATOM 7359 C C . ILE B 1 406 ? 13.82 -16.938 3.086 1 96.31 406 ILE B C 1
ATOM 7361 O O . ILE B 1 406 ? 13.5 -17.078 4.27 1 96.31 406 ILE B O 1
ATOM 7365 N N . GLY B 1 407 ? 14.5 -17.875 2.41 1 96.69 407 GLY B N 1
ATOM 7366 C CA . GLY B 1 407 ? 15.062 -19.031 3.094 1 96.69 407 GLY B CA 1
ATOM 7367 C C . GLY B 1 407 ? 14.062 -20.156 3.268 1 96.69 407 GLY B C 1
ATOM 7368 O O . GLY B 1 407 ? 14.172 -20.953 4.203 1 96.69 407 GLY B O 1
ATOM 7369 N N . LEU B 1 408 ? 13.086 -20.172 2.414 1 98.06 408 LEU B N 1
ATOM 7370 C CA . LEU B 1 408 ? 12.078 -21.234 2.469 1 98.06 408 LEU B CA 1
ATOM 7371 C C . LEU B 1 408 ? 12.508 -22.438 1.646 1 98.06 408 LEU B C 1
ATOM 7373 O O . LEU B 1 408 ? 12.023 -23.547 1.861 1 98.06 408 LEU B O 1
ATOM 7377 N N . GLY B 1 409 ? 13.398 -22.188 0.741 1 97.81 409 GLY B N 1
ATOM 7378 C CA . GLY B 1 409 ? 13.805 -23.297 -0.108 1 97.81 409 GLY B CA 1
ATOM 7379 C C . GLY B 1 409 ? 14.836 -22.906 -1.149 1 97.81 409 GLY B C 1
ATOM 7380 O O . GLY B 1 409 ? 15.484 -21.859 -1.025 1 97.81 409 GLY B O 1
ATOM 7381 N N . LYS B 1 410 ? 14.984 -23.859 -2.066 1 97.5 410 LYS B N 1
ATOM 7382 C CA . LYS B 1 410 ? 15.883 -23.703 -3.205 1 97.5 410 LYS B CA 1
ATOM 7383 C C . LYS B 1 410 ? 15.203 -24.109 -4.508 1 97.5 410 LYS B C 1
ATOM 7385 O O . LYS B 1 410 ? 14.359 -25 -4.516 1 97.5 410 LYS B O 1
ATOM 7390 N N . ALA B 1 411 ? 15.617 -23.391 -5.539 1 97.12 411 ALA B N 1
ATOM 7391 C CA . ALA B 1 411 ? 15.094 -23.734 -6.855 1 97.12 411 ALA B CA 1
ATOM 7392 C C . ALA B 1 411 ? 16.172 -24.359 -7.734 1 97.12 411 ALA B C 1
ATOM 7394 O O . ALA B 1 411 ? 17.328 -23.922 -7.711 1 97.12 411 ALA B O 1
ATOM 7395 N N . ILE B 1 412 ? 15.797 -25.391 -8.492 1 95.88 412 ILE B N 1
ATOM 7396 C CA . ILE B 1 412 ? 16.703 -25.984 -9.461 1 95.88 412 ILE B CA 1
ATOM 7397 C C . ILE B 1 412 ? 16.016 -26.109 -10.812 1 95.88 412 ILE B C 1
ATOM 7399 O O . ILE B 1 412 ? 14.781 -26.141 -10.891 1 95.88 412 ILE B O 1
ATOM 7403 N N . SER B 1 413 ? 16.766 -26.188 -11.852 1 90.81 413 SER B N 1
ATOM 7404 C CA . SER B 1 413 ? 16.234 -26.25 -13.211 1 90.81 413 SER B CA 1
ATOM 7405 C C . SER B 1 413 ? 15.883 -27.688 -13.602 1 90.81 413 SER B C 1
ATOM 7407 O O . SER B 1 413 ? 16.672 -28.609 -13.375 1 90.81 413 SER B O 1
ATOM 7409 N N . TYR B 1 414 ? 14.727 -27.828 -14.125 1 91.56 414 TYR B N 1
ATOM 7410 C CA . TYR B 1 414 ? 14.352 -29.141 -14.633 1 91.56 414 TYR B CA 1
ATOM 7411 C C . TYR B 1 414 ? 15.219 -29.531 -15.828 1 91.56 414 TYR B C 1
ATOM 7413 O O . TYR B 1 414 ? 15.664 -30.688 -15.93 1 91.56 414 TYR B O 1
ATOM 7421 N N . ALA B 1 415 ? 15.438 -28.578 -16.688 1 85.44 415 ALA B N 1
ATOM 7422 C CA . ALA B 1 415 ? 16.188 -28.828 -17.922 1 85.44 415 ALA B CA 1
ATOM 7423 C C . ALA B 1 415 ? 17.609 -29.297 -17.609 1 85.44 415 ALA B C 1
ATOM 7425 O O . ALA B 1 415 ? 18.141 -30.188 -18.266 1 85.44 415 ALA B O 1
ATOM 7426 N N . ASP B 1 416 ? 18.203 -28.766 -16.547 1 87.19 416 ASP B N 1
ATOM 7427 C CA . ASP B 1 416 ? 19.594 -29.078 -16.203 1 87.19 416 ASP B CA 1
ATOM 7428 C C . ASP B 1 416 ? 19.672 -30.047 -15.039 1 87.19 416 ASP B C 1
ATOM 7430 O O . ASP B 1 416 ? 20.719 -30.203 -14.43 1 87.19 416 ASP B O 1
ATOM 7434 N N . MET B 1 417 ? 18.594 -30.656 -14.758 1 93.25 417 MET B N 1
ATOM 7435 C CA . MET B 1 417 ? 18.547 -31.516 -13.578 1 93.25 417 MET B CA 1
ATOM 7436 C C . MET B 1 417 ? 19.438 -32.75 -13.766 1 93.25 417 MET B C 1
ATOM 7438 O O . MET B 1 417 ? 19.344 -33.438 -14.789 1 93.25 417 MET B O 1
ATOM 7442 N N . SER B 1 418 ? 20.312 -32.938 -12.914 1 95.5 418 SER B N 1
ATOM 7443 C CA . SER B 1 418 ? 21.141 -34.125 -12.781 1 95.5 418 SER B CA 1
ATOM 7444 C C . SER B 1 418 ? 20.969 -34.781 -11.406 1 95.5 418 SER B C 1
ATOM 7446 O O . SER B 1 418 ? 20.359 -34.188 -10.516 1 95.5 418 SER B O 1
ATOM 7448 N N . GLU B 1 419 ? 21.438 -35.969 -11.352 1 97.31 419 GLU B N 1
ATOM 7449 C CA . GLU B 1 419 ? 21.422 -36.625 -10.047 1 97.31 419 GLU B CA 1
ATOM 7450 C C . GLU B 1 419 ? 22.156 -35.812 -9 1 97.31 419 GLU B C 1
ATOM 7452 O O . GLU B 1 419 ? 21.688 -35.656 -7.871 1 97.31 419 GLU B O 1
ATOM 7457 N N . LYS B 1 420 ? 23.219 -35.219 -9.438 1 96.94 420 LYS B N 1
ATOM 7458 C CA . LYS B 1 420 ? 24.047 -34.406 -8.531 1 96.94 420 LYS B CA 1
ATOM 7459 C C . LYS B 1 420 ? 23.312 -33.156 -8.078 1 96.94 420 LYS B C 1
ATOM 7461 O O . LYS B 1 420 ? 23.266 -32.875 -6.883 1 96.94 420 LYS B O 1
ATOM 7466 N N . SER B 1 421 ? 22.781 -32.438 -8.984 1 96.25 421 SER B N 1
ATOM 7467 C CA . SER B 1 421 ? 22.094 -31.203 -8.641 1 96.25 421 SER B CA 1
ATOM 7468 C C . SER B 1 421 ? 20.875 -31.453 -7.762 1 96.25 421 SER B C 1
ATOM 7470 O O . SER B 1 421 ? 20.578 -30.688 -6.844 1 96.25 421 SER B O 1
ATOM 7472 N N . LEU B 1 422 ? 20.188 -32.5 -8.102 1 97.81 422 LEU B N 1
ATOM 7473 C CA . LEU B 1 422 ? 19.016 -32.844 -7.312 1 97.81 422 LEU B CA 1
ATOM 7474 C C . LEU B 1 422 ? 19.422 -33.25 -5.895 1 97.81 422 LEU B C 1
ATOM 7476 O O . LEU B 1 422 ? 18.797 -32.812 -4.922 1 97.81 422 LEU B O 1
ATOM 7480 N N . LEU B 1 423 ? 20.438 -34.031 -5.77 1 97.31 423 LEU B N 1
ATOM 7481 C CA . LEU B 1 423 ? 20.906 -34.469 -4.461 1 97.31 423 LEU B CA 1
ATOM 7482 C C . LEU B 1 423 ? 21.406 -33.312 -3.633 1 97.31 423 LEU B C 1
ATOM 7484 O O . LEU B 1 423 ? 21.141 -33.219 -2.432 1 97.31 423 LEU B O 1
ATOM 7488 N N . GLU B 1 424 ? 22.125 -32.438 -4.266 1 97.25 424 GLU B N 1
ATOM 7489 C CA . GLU B 1 424 ? 22.609 -31.234 -3.576 1 97.25 424 GLU B CA 1
ATOM 7490 C C . GLU B 1 424 ? 21.453 -30.359 -3.104 1 97.25 424 GLU B C 1
ATOM 7492 O O . GLU B 1 424 ? 21.484 -29.828 -1.998 1 97.25 424 GLU B O 1
ATOM 7497 N N . GLY B 1 425 ? 20.484 -30.203 -3.98 1 97.69 425 GLY B N 1
ATOM 7498 C CA . GLY B 1 425 ? 19.281 -29.484 -3.59 1 97.69 425 GLY B CA 1
ATOM 7499 C C . GLY B 1 425 ? 18.562 -30.094 -2.4 1 97.69 425 GLY B C 1
ATOM 7500 O O . GLY B 1 425 ? 18.172 -29.391 -1.474 1 97.69 425 GLY B O 1
ATOM 7501 N N . LEU B 1 426 ? 18.469 -31.406 -2.404 1 97.94 426 LEU B N 1
ATOM 7502 C CA . LEU B 1 426 ? 17.797 -32.125 -1.33 1 97.94 426 LEU B CA 1
ATOM 7503 C C . LEU B 1 426 ? 18.578 -32 -0.026 1 97.94 426 LEU B C 1
ATOM 7505 O O . LEU B 1 426 ? 18 -31.797 1.038 1 97.94 426 LEU B O 1
ATOM 7509 N N . GLN B 1 427 ? 19.828 -32.094 -0.103 1 97 427 GLN B N 1
ATOM 7510 C CA . GLN B 1 427 ? 20.656 -31.953 1.087 1 97 427 GLN B CA 1
ATOM 7511 C C . GLN B 1 427 ? 20.516 -30.562 1.7 1 97 427 GLN B C 1
ATOM 7513 O O . GLN B 1 427 ? 20.453 -30.422 2.924 1 97 427 GLN B O 1
ATOM 7518 N N . SER B 1 428 ? 20.484 -29.609 0.852 1 97 428 SER B N 1
ATOM 7519 C CA . SER B 1 428 ? 20.312 -28.234 1.32 1 97 428 SER B CA 1
ATOM 7520 C C . SER B 1 428 ? 18.969 -28.062 2.037 1 97 428 SER B C 1
ATOM 7522 O O . SER B 1 428 ? 18.922 -27.5 3.139 1 97 428 SER B O 1
ATOM 7524 N N . VAL B 1 429 ? 17.938 -28.531 1.472 1 97.75 429 VAL B N 1
ATOM 7525 C CA . VAL B 1 429 ? 16.594 -28.312 1.979 1 97.75 429 VAL B CA 1
ATOM 7526 C C . VAL B 1 429 ? 16.375 -29.125 3.252 1 97.75 429 VAL B C 1
ATOM 7528 O O . VAL B 1 429 ? 15.656 -28.703 4.156 1 97.75 429 VAL B O 1
ATOM 7531 N N . LEU B 1 430 ? 17.047 -30.234 3.367 1 97.62 430 LEU B N 1
ATOM 7532 C CA . LEU B 1 430 ? 16.891 -31.125 4.52 1 97.62 430 LEU B CA 1
ATOM 7533 C C . LEU B 1 430 ? 17.844 -30.719 5.645 1 97.62 430 LEU B C 1
ATOM 7535 O O . LEU B 1 430 ? 17.766 -31.266 6.75 1 97.62 430 LEU B O 1
ATOM 7539 N N . SER B 1 431 ? 18.656 -29.719 5.391 1 97.44 431 SER B N 1
ATOM 7540 C CA . SER B 1 431 ? 19.609 -29.281 6.406 1 97.44 431 SER B CA 1
ATOM 7541 C C . SER B 1 431 ? 18.875 -28.641 7.59 1 97.44 431 SER B C 1
ATOM 7543 O O . SER B 1 431 ? 17.781 -28.094 7.438 1 97.44 431 SER B O 1
ATOM 7545 N N . PRO B 1 432 ? 19.5 -28.781 8.734 1 96.94 432 PRO B N 1
ATOM 7546 C CA . PRO B 1 432 ? 18.906 -28.125 9.914 1 96.94 432 PRO B CA 1
ATOM 7547 C C . PRO B 1 432 ? 18.734 -26.625 9.719 1 96.94 432 PRO B C 1
ATOM 7549 O O . PRO B 1 432 ? 17.766 -26.047 10.195 1 96.94 432 PRO B O 1
ATOM 7552 N N . GLU B 1 433 ? 19.688 -26.062 9.047 1 97.25 433 GLU B N 1
ATOM 7553 C CA . GLU B 1 433 ? 19.641 -24.625 8.812 1 97.25 433 GLU B CA 1
ATOM 7554 C C . GLU B 1 433 ? 18.406 -24.234 8.008 1 97.25 433 GLU B C 1
ATOM 7556 O O . GLU B 1 433 ? 17.688 -23.297 8.367 1 97.25 433 GLU B O 1
ATOM 7561 N N . MET B 1 434 ? 18.141 -24.953 6.926 1 97.62 434 MET B N 1
ATOM 7562 C CA . MET B 1 434 ? 17 -24.625 6.086 1 97.62 434 MET B CA 1
ATOM 7563 C C . MET B 1 434 ? 15.688 -24.938 6.809 1 97.62 434 MET B C 1
ATOM 7565 O O . MET B 1 434 ? 14.703 -24.219 6.648 1 97.62 434 MET B O 1
ATOM 7569 N N . ARG B 1 435 ? 15.688 -25.938 7.551 1 97.38 435 ARG B N 1
ATOM 7570 C CA . ARG B 1 435 ? 14.492 -26.281 8.312 1 97.38 435 ARG B CA 1
ATOM 7571 C C . ARG B 1 435 ? 14.156 -25.188 9.328 1 97.38 435 ARG B C 1
ATOM 7573 O O . ARG B 1 435 ? 12.984 -24.812 9.469 1 97.38 435 ARG B O 1
ATOM 7580 N N . MET B 1 436 ? 15.156 -24.703 9.977 1 97.56 436 MET B N 1
ATOM 7581 C CA . MET B 1 436 ? 14.953 -23.625 10.938 1 97.56 436 MET B CA 1
ATOM 7582 C C . MET B 1 436 ? 14.492 -22.344 10.227 1 97.56 436 MET B C 1
ATOM 7584 O O . MET B 1 436 ? 13.609 -21.641 10.719 1 97.56 436 MET B O 1
ATOM 7588 N N . SER B 1 437 ? 15.094 -22.125 9.125 1 97.94 437 SER B N 1
ATOM 7589 C CA . SER B 1 437 ? 14.719 -20.953 8.352 1 97.94 437 SER B CA 1
ATOM 7590 C C . SER B 1 437 ? 13.273 -21.031 7.871 1 97.94 437 SER B C 1
ATOM 7592 O O . SER B 1 437 ? 12.547 -20.047 7.898 1 97.94 437 SER B O 1
ATOM 7594 N N . ALA B 1 438 ? 12.867 -22.172 7.445 1 98.5 438 ALA B N 1
ATOM 7595 C CA . ALA B 1 438 ? 11.5 -22.375 6.98 1 98.5 438 ALA B CA 1
ATOM 7596 C C . ALA B 1 438 ? 10.492 -22.156 8.109 1 98.5 438 ALA B C 1
ATOM 7598 O O . ALA B 1 438 ? 9.422 -21.578 7.902 1 98.5 438 ALA B O 1
ATOM 7599 N N . ARG B 1 439 ? 10.828 -22.594 9.242 1 98.12 439 ARG B N 1
ATOM 7600 C CA . ARG B 1 439 ? 9.961 -22.391 10.398 1 98.12 439 ARG B CA 1
ATOM 7601 C C . ARG B 1 439 ? 9.828 -20.906 10.727 1 98.12 439 ARG B C 1
ATOM 7603 O O . ARG B 1 439 ? 8.734 -20.438 11.055 1 98.12 439 ARG B O 1
ATOM 7610 N N . ARG B 1 440 ? 10.938 -20.25 10.672 1 97.88 440 ARG B N 1
ATOM 7611 C CA . ARG B 1 440 ? 10.898 -18.812 10.898 1 97.88 440 ARG B CA 1
ATOM 7612 C C . ARG B 1 440 ? 10.031 -18.109 9.859 1 97.88 440 ARG B C 1
ATOM 7614 O O . ARG B 1 440 ? 9.211 -17.266 10.203 1 97.88 440 ARG B O 1
ATOM 7621 N N . ALA B 1 441 ? 10.227 -18.5 8.609 1 98.19 441 ALA B N 1
ATOM 7622 C CA . ALA B 1 441 ? 9.414 -17.938 7.539 1 98.19 441 ALA B CA 1
ATOM 7623 C C . ALA B 1 441 ? 7.926 -18.188 7.785 1 98.19 441 ALA B C 1
ATOM 7625 O O . ALA B 1 441 ? 7.094 -17.312 7.516 1 98.19 441 ALA B O 1
ATOM 7626 N N . SER B 1 442 ? 7.625 -19.312 8.258 1 98.38 442 SER B N 1
ATOM 7627 C CA . SER B 1 442 ? 6.242 -19.656 8.562 1 98.38 442 SER B CA 1
ATOM 7628 C C . SER B 1 442 ? 5.664 -18.766 9.648 1 98.38 442 SER B C 1
ATOM 7630 O O . SER B 1 442 ? 4.531 -18.281 9.531 1 98.38 442 SER B O 1
ATOM 7632 N N . LYS B 1 443 ? 6.414 -18.562 10.68 1 98.12 443 LYS B N 1
ATOM 7633 C CA . LYS B 1 443 ? 5.965 -17.703 11.766 1 98.12 443 LYS B CA 1
ATOM 7634 C C . LYS B 1 443 ? 5.73 -16.281 11.266 1 98.12 443 LYS B C 1
ATOM 7636 O O . LYS B 1 443 ? 4.754 -15.633 11.656 1 98.12 443 LYS B O 1
ATOM 7641 N N . ILE B 1 444 ? 6.598 -15.805 10.453 1 98.12 444 ILE B N 1
ATOM 7642 C CA . ILE B 1 444 ? 6.465 -14.469 9.875 1 98.12 444 ILE B CA 1
ATOM 7643 C C . ILE B 1 444 ? 5.219 -14.406 9 1 98.12 444 ILE B C 1
ATOM 7645 O O . ILE B 1 444 ? 4.441 -13.453 9.07 1 98.12 444 ILE B O 1
ATOM 7649 N N . TRP B 1 445 ? 5.012 -15.453 8.203 1 97.62 445 TRP B N 1
ATOM 7650 C CA . TRP B 1 445 ? 3.85 -15.586 7.328 1 97.62 445 TRP B CA 1
ATOM 7651 C C . TRP B 1 445 ? 2.553 -15.508 8.125 1 97.62 445 TRP B C 1
ATOM 7653 O O . TRP B 1 445 ? 1.588 -14.875 7.695 1 97.62 445 TRP B O 1
ATOM 7663 N N . GLN B 1 446 ? 2.557 -16.016 9.242 1 97.25 446 GLN B N 1
ATOM 7664 C CA . GLN B 1 446 ? 1.353 -16.125 10.055 1 97.25 446 GLN B CA 1
ATOM 7665 C C . GLN B 1 446 ? 1.111 -14.852 10.859 1 97.25 446 GLN B C 1
ATOM 7667 O O . GLN B 1 446 ? 0.011 -14.633 11.367 1 97.25 446 GLN B O 1
ATOM 7672 N N . ASP B 1 447 ? 2.148 -14.031 10.977 1 97.38 447 ASP B N 1
ATOM 7673 C CA . ASP B 1 447 ? 2.037 -12.805 11.758 1 97.38 447 ASP B CA 1
ATOM 7674 C C . ASP B 1 447 ? 1.344 -11.703 10.969 1 97.38 447 ASP B C 1
ATOM 7676 O O . ASP B 1 447 ? 2.004 -10.906 10.289 1 97.38 447 ASP B O 1
ATOM 7680 N N . ARG B 1 448 ? 0.076 -11.664 11.07 1 96.38 448 ARG B N 1
ATOM 7681 C CA . ARG B 1 448 ? -0.792 -10.719 10.367 1 96.38 448 ARG B CA 1
ATOM 7682 C C . ARG B 1 448 ? -1.816 -10.109 11.32 1 96.38 448 ARG B C 1
ATOM 7684 O O . ARG B 1 448 ? -2.197 -10.734 12.312 1 96.38 448 ARG B O 1
ATOM 7691 N N . ILE B 1 449 ? -2.232 -8.922 10.984 1 95.38 449 ILE B N 1
ATOM 7692 C CA . ILE B 1 449 ? -3.176 -8.219 11.852 1 95.38 449 ILE B CA 1
ATOM 7693 C C . ILE B 1 449 ? -4.52 -8.945 11.844 1 95.38 449 ILE B C 1
ATOM 7695 O O . ILE B 1 449 ? -5.238 -8.945 12.844 1 95.38 449 ILE B O 1
ATOM 7699 N N . ALA B 1 450 ? -4.902 -9.523 10.68 1 96.38 450 ALA B N 1
ATOM 7700 C CA . ALA B 1 450 ? -6.117 -10.312 10.516 1 96.38 450 ALA B CA 1
ATOM 7701 C C . ALA B 1 450 ? -5.883 -11.484 9.562 1 96.38 450 ALA B C 1
ATOM 7703 O O . ALA B 1 450 ? -5.008 -11.43 8.703 1 96.38 450 ALA B O 1
ATOM 7704 N N . ASP B 1 451 ? -6.703 -12.516 9.766 1 96.81 451 ASP B N 1
ATOM 7705 C CA . ASP B 1 451 ? -6.664 -13.656 8.844 1 96.81 451 ASP B CA 1
ATOM 7706 C C . ASP B 1 451 ? -6.957 -13.211 7.414 1 96.81 451 ASP B C 1
ATOM 7708 O O . ASP B 1 451 ? -7.84 -12.375 7.188 1 96.81 451 ASP B O 1
ATOM 7712 N N . PRO B 1 452 ? -6.176 -13.789 6.492 1 98.06 452 PRO B N 1
ATOM 7713 C CA . PRO B 1 452 ? -6.344 -13.32 5.117 1 98.06 452 PRO B CA 1
ATOM 7714 C C . PRO B 1 452 ? -7.777 -13.484 4.609 1 98.06 452 PRO B C 1
ATOM 7716 O O . PRO B 1 452 ? -8.258 -12.648 3.836 1 98.06 452 PRO B O 1
ATOM 7719 N N . LEU B 1 453 ? -8.453 -14.516 4.969 1 98.44 453 LEU B N 1
ATOM 7720 C CA . LEU B 1 453 ? -9.836 -14.688 4.551 1 98.44 453 LEU B CA 1
ATOM 7721 C C . LEU B 1 453 ? -10.734 -13.617 5.172 1 98.44 453 LEU B C 1
ATOM 7723 O O . LEU B 1 453 ? -11.586 -13.047 4.488 1 98.44 453 LEU B O 1
ATOM 7727 N N . ASP B 1 454 ? -10.539 -13.328 6.441 1 98.06 454 ASP B N 1
ATOM 7728 C CA . ASP B 1 454 ? -11.289 -12.266 7.105 1 98.06 454 ASP B CA 1
ATOM 7729 C C . ASP B 1 454 ? -11.023 -10.914 6.453 1 98.06 454 ASP B C 1
ATOM 7731 O O . ASP B 1 454 ? -11.938 -10.094 6.309 1 98.06 454 ASP B O 1
ATOM 7735 N N . THR B 1 455 ? -9.789 -10.727 6.102 1 98.62 455 THR B N 1
ATOM 7736 C CA . THR B 1 455 ? -9.422 -9.5 5.406 1 98.62 455 THR B CA 1
ATOM 7737 C C . THR B 1 455 ? -10.172 -9.383 4.086 1 98.62 455 THR B C 1
ATOM 7739 O O . THR B 1 455 ? -10.727 -8.32 3.773 1 98.62 455 THR B O 1
ATOM 7742 N N . ALA B 1 456 ? -10.195 -10.438 3.332 1 98.88 456 ALA B N 1
ATOM 7743 C CA . ALA B 1 456 ? -10.906 -10.445 2.057 1 98.88 456 ALA B CA 1
ATOM 7744 C C . ALA B 1 456 ? -12.391 -10.148 2.254 1 98.88 456 ALA B C 1
ATOM 7746 O O . ALA B 1 456 ? -12.969 -9.328 1.538 1 98.88 456 ALA B O 1
ATOM 7747 N N . VAL B 1 457 ? -12.977 -10.797 3.225 1 98.62 457 VAL B N 1
ATOM 7748 C CA . VAL B 1 457 ? -14.398 -10.617 3.508 1 98.62 457 VAL B CA 1
ATOM 7749 C C . VAL B 1 457 ? -14.672 -9.164 3.889 1 98.62 457 VAL B C 1
ATOM 7751 O O . VAL B 1 457 ? -15.602 -8.539 3.367 1 98.62 457 VAL B O 1
ATOM 7754 N N . TYR B 1 458 ? -13.898 -8.625 4.758 1 98.25 458 TYR B N 1
ATOM 7755 C CA . TYR B 1 458 ? -14.055 -7.238 5.188 1 98.25 458 TYR B CA 1
ATOM 7756 C C . TYR B 1 458 ? -14.062 -6.293 3.994 1 98.25 458 TYR B C 1
ATOM 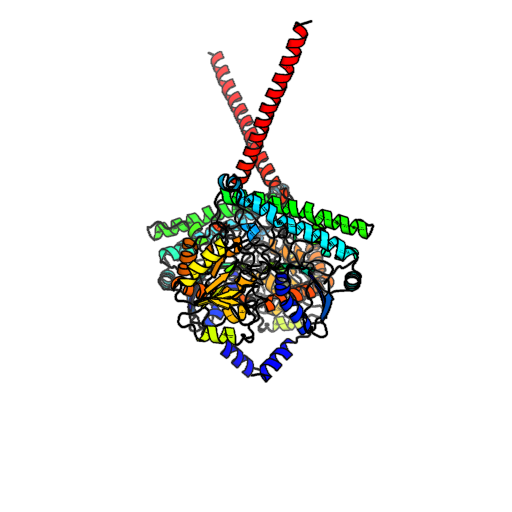7758 O O . TYR B 1 458 ? -14.914 -5.406 3.898 1 98.25 458 TYR B O 1
ATOM 7766 N N . TRP B 1 459 ? -13.125 -6.461 3.102 1 98.56 459 TRP B N 1
ATOM 7767 C CA . TRP B 1 459 ? -12.953 -5.52 2.002 1 98.56 459 TRP B CA 1
ATOM 7768 C C . TRP B 1 459 ? -14.078 -5.656 0.982 1 98.56 459 TRP B C 1
ATOM 7770 O O . TRP B 1 459 ? -14.516 -4.668 0.396 1 98.56 459 TRP B O 1
ATOM 7780 N N . VAL B 1 460 ? -14.523 -6.887 0.742 1 98.69 460 VAL B N 1
ATOM 7781 C CA . VAL B 1 460 ? -15.68 -7.055 -0.126 1 98.69 460 VAL B CA 1
ATOM 7782 C C . VAL B 1 460 ? -16.875 -6.316 0.465 1 98.69 460 VAL B C 1
ATOM 7784 O O . VAL B 1 460 ? -17.562 -5.562 -0.236 1 98.69 460 VAL B O 1
ATOM 7787 N N . GLU B 1 461 ? -17.125 -6.5 1.709 1 98.38 461 GLU B N 1
ATOM 7788 C CA . GLU B 1 461 ? -18.25 -5.848 2.375 1 98.38 461 GLU B CA 1
ATOM 7789 C C . GLU B 1 461 ? -18.078 -4.332 2.391 1 98.38 461 GLU B C 1
ATOM 7791 O O . GLU B 1 461 ? -19.047 -3.59 2.309 1 98.38 461 GLU B O 1
ATOM 7796 N N . ARG B 1 462 ? -16.828 -3.916 2.529 1 97.75 462 ARG B N 1
ATOM 7797 C CA . ARG B 1 462 ? -16.594 -2.479 2.484 1 97.75 462 ARG B CA 1
ATOM 7798 C C . ARG B 1 462 ? -16.984 -1.897 1.133 1 97.75 462 ARG B C 1
ATOM 7800 O O . ARG B 1 462 ? -17.562 -0.815 1.064 1 97.75 462 ARG B O 1
ATOM 7807 N N . VAL B 1 463 ? -16.656 -2.6 0.051 1 98.12 463 VAL B N 1
ATOM 7808 C CA . VAL B 1 463 ? -17.031 -2.145 -1.282 1 98.12 463 VAL B CA 1
ATOM 7809 C C . VAL B 1 463 ? -18.562 -2.158 -1.418 1 98.12 463 VAL B C 1
ATOM 7811 O O . VAL B 1 463 ? -19.141 -1.28 -2.062 1 98.12 463 VAL B O 1
ATOM 7814 N N . ILE B 1 464 ? -19.203 -3.119 -0.808 1 97.81 464 ILE B N 1
ATOM 7815 C CA . ILE B 1 464 ? -20.672 -3.16 -0.809 1 97.81 464 ILE B CA 1
ATOM 7816 C C . ILE B 1 464 ? -21.219 -1.902 -0.14 1 97.81 464 ILE B C 1
ATOM 7818 O O . ILE B 1 464 ? -22.156 -1.28 -0.651 1 97.81 464 ILE B O 1
ATOM 7822 N N . ARG B 1 465 ? -20.578 -1.51 0.917 1 96.81 465 ARG B N 1
ATOM 7823 C CA . ARG B 1 465 ? -21.078 -0.383 1.699 1 96.81 465 ARG B CA 1
ATOM 7824 C C . ARG B 1 465 ? -20.797 0.94 0.995 1 96.81 465 ARG B C 1
ATOM 7826 O O . ARG B 1 465 ? -21.656 1.825 0.959 1 96.81 465 ARG B O 1
ATOM 7833 N N . TRP B 1 466 ? -19.594 1.084 0.36 1 96.06 466 TRP B N 1
ATOM 7834 C CA . TRP B 1 466 ? -19.188 2.428 -0.041 1 96.06 466 TRP B CA 1
ATOM 7835 C C . TRP B 1 466 ? -18.922 2.488 -1.54 1 96.06 466 TRP B C 1
ATOM 7837 O O . TRP B 1 466 ? -19.094 3.533 -2.168 1 96.06 466 TRP B O 1
ATOM 7847 N N . GLY B 1 467 ? -18.484 1.376 -2.1 1 91.06 467 GLY B N 1
ATOM 7848 C CA . GLY B 1 467 ? -18.266 1.304 -3.535 1 91.06 467 GLY B CA 1
ATOM 7849 C C . GLY B 1 467 ? -17.578 2.539 -4.094 1 91.06 467 GLY B C 1
ATOM 7850 O O . GLY B 1 467 ? -16.516 2.938 -3.615 1 91.06 467 GLY B O 1
ATOM 7851 N N . HIS B 1 468 ? -18.297 3.273 -4.891 1 89.69 468 HIS B N 1
ATOM 7852 C CA . HIS B 1 468 ? -17.781 4.414 -5.629 1 89.69 468 HIS B CA 1
ATOM 7853 C C . HIS B 1 468 ? -17.688 5.652 -4.742 1 89.69 468 HIS B C 1
ATOM 7855 O O . HIS B 1 468 ? -17.047 6.641 -5.105 1 89.69 468 HIS B O 1
ATOM 7861 N N . GLN B 1 469 ? -18.234 5.598 -3.609 1 92.25 469 GLN B N 1
ATOM 7862 C CA . GLN B 1 469 ? -18.219 6.738 -2.699 1 92.25 469 GLN B CA 1
ATOM 7863 C C . GLN B 1 469 ? -16.859 6.863 -1.993 1 92.25 469 GLN B C 1
ATOM 7865 O O . GLN B 1 469 ? -16.562 7.906 -1.412 1 92.25 469 GLN B O 1
ATOM 7870 N N . ASP B 1 470 ? -16.078 5.809 -2 1 94.25 470 ASP B N 1
ATOM 7871 C CA . ASP B 1 470 ? -14.734 5.824 -1.44 1 94.25 470 ASP B CA 1
ATOM 7872 C C . ASP B 1 470 ? -13.742 5.145 -2.381 1 94.25 470 ASP B C 1
ATOM 7874 O O . ASP B 1 470 ? -13.297 4.023 -2.121 1 94.25 470 ASP B O 1
ATOM 7878 N N . PRO B 1 471 ? -13.359 5.895 -3.363 1 94.81 471 PRO B N 1
ATOM 7879 C CA . PRO B 1 471 ? -12.438 5.293 -4.328 1 94.81 471 PRO B CA 1
ATOM 7880 C C . PRO B 1 471 ? -11.117 4.859 -3.693 1 94.81 471 PRO B C 1
ATOM 7882 O O . PRO B 1 471 ? -10.586 5.562 -2.828 1 94.81 471 PRO B O 1
ATOM 7885 N N . LEU B 1 472 ? -10.633 3.717 -4.141 1 97.75 472 LEU B N 1
ATOM 7886 C CA . LEU B 1 472 ? -9.414 3.137 -3.58 1 97.75 472 LEU B CA 1
ATOM 7887 C C . LEU B 1 472 ? -8.305 3.084 -4.621 1 97.75 472 LEU B C 1
ATOM 7889 O O . LEU B 1 472 ? -7.184 2.674 -4.32 1 97.75 472 LEU B O 1
ATOM 7893 N N . HIS B 1 473 ? -8.602 3.516 -5.891 1 97.5 473 HIS B N 1
ATOM 7894 C CA . HIS B 1 473 ? -7.641 3.506 -6.984 1 97.5 473 HIS B CA 1
ATOM 7895 C C . HIS B 1 473 ? -6.848 4.809 -7.031 1 97.5 473 HIS B C 1
ATOM 7897 O O . HIS B 1 473 ? -7.273 5.82 -6.465 1 97.5 473 HIS B O 1
ATOM 7903 N N . SER B 1 474 ? -5.711 4.766 -7.645 1 97.38 474 SER B N 1
ATOM 7904 C CA . SER B 1 474 ? -4.898 5.953 -7.891 1 97.38 474 SER B CA 1
ATOM 7905 C C . SER B 1 474 ? -5.402 6.723 -9.109 1 97.38 474 SER B C 1
ATOM 7907 O O . SER B 1 474 ? -5.863 6.121 -10.078 1 97.38 474 SER B O 1
ATOM 7909 N N . THR B 1 475 ? -5.242 8.008 -9.055 1 95.75 475 THR B N 1
ATOM 7910 C CA . THR B 1 475 ? -5.613 8.828 -10.203 1 95.75 475 THR B CA 1
ATOM 7911 C C . THR B 1 475 ? -4.648 8.602 -11.359 1 95.75 475 THR B C 1
ATOM 7913 O O . THR B 1 475 ? -4.949 8.953 -12.5 1 95.75 475 THR B O 1
ATOM 7916 N N . SER B 1 476 ? -3.551 7.992 -11.055 1 96.38 476 SER B N 1
ATOM 7917 C CA . SER B 1 476 ? -2.564 7.727 -12.094 1 96.38 476 SER B CA 1
ATOM 7918 C C . SER B 1 476 ? -3.121 6.785 -13.156 1 96.38 476 SER B C 1
ATOM 7920 O O . SER B 1 476 ? -2.604 6.723 -14.273 1 96.38 476 SER B O 1
ATOM 7922 N N . ARG B 1 477 ? -4.129 6.066 -12.812 1 95.38 477 ARG B N 1
ATOM 7923 C CA . ARG B 1 477 ? -4.688 5.094 -13.742 1 95.38 477 ARG B CA 1
ATOM 7924 C C . ARG B 1 477 ? -5.207 5.777 -15 1 95.38 477 ARG B C 1
ATOM 7926 O O . ARG B 1 477 ? -5.297 5.156 -16.062 1 95.38 477 ARG B O 1
ATOM 7933 N N . ASP B 1 478 ? -5.512 7.07 -14.898 1 94.56 478 ASP B N 1
ATOM 7934 C CA . ASP B 1 478 ? -6.109 7.805 -16 1 94.56 478 ASP B CA 1
ATOM 7935 C C . ASP B 1 478 ? -5.062 8.641 -16.734 1 94.56 478 ASP B C 1
ATOM 7937 O O . ASP B 1 478 ? -5.395 9.391 -17.656 1 94.56 478 ASP B O 1
ATOM 7941 N N . MET B 1 479 ? -3.883 8.492 -16.375 1 95.25 479 MET B N 1
ATOM 7942 C CA . MET B 1 479 ? -2.824 9.297 -16.969 1 95.25 479 MET B CA 1
ATOM 7943 C C . MET B 1 479 ? -2.195 8.578 -18.156 1 95.25 479 MET B C 1
ATOM 7945 O O . MET B 1 479 ? -2.045 7.355 -18.141 1 95.25 479 MET B O 1
ATOM 7949 N N . GLY B 1 480 ? -1.84 9.375 -19.156 1 93.69 480 GLY B N 1
ATOM 7950 C CA . GLY B 1 480 ? -1.064 8.828 -20.266 1 93.69 480 GLY B CA 1
ATOM 7951 C C . GLY B 1 480 ? 0.41 8.68 -19.938 1 93.69 480 GLY B C 1
ATOM 7952 O O . GLY B 1 480 ? 0.88 9.188 -18.906 1 93.69 480 GLY B O 1
ATOM 7953 N N . PHE B 1 481 ? 1.122 8.047 -20.828 1 93.25 481 PHE B N 1
ATOM 7954 C CA . PHE B 1 481 ? 2.535 7.73 -20.656 1 93.25 481 PHE B CA 1
ATOM 7955 C C . PHE B 1 481 ? 3.35 9 -20.453 1 93.25 481 PHE B C 1
ATOM 7957 O O . PHE B 1 481 ? 4.199 9.078 -19.562 1 93.25 481 PHE B O 1
ATOM 7964 N N . ILE B 1 482 ? 3.139 10.023 -21.172 1 95.5 482 ILE B N 1
ATOM 7965 C CA . ILE B 1 482 ? 3.895 11.273 -21.172 1 95.5 482 ILE B CA 1
ATOM 7966 C C . ILE B 1 482 ? 3.66 12.008 -19.859 1 95.5 482 ILE B C 1
ATOM 7968 O O . ILE B 1 482 ? 4.613 12.438 -19.203 1 95.5 482 ILE B O 1
ATOM 7972 N N . GLU B 1 483 ? 2.385 12.102 -19.438 1 96.69 483 GLU B N 1
ATOM 7973 C CA . GLU B 1 483 ? 2.02 12.797 -18.203 1 96.69 483 GLU B CA 1
ATOM 7974 C C . GLU B 1 483 ? 2.535 12.055 -16.984 1 96.69 483 GLU B C 1
ATOM 7976 O O . GLU B 1 483 ? 3.092 12.664 -16.062 1 96.69 483 GLU B O 1
ATOM 7981 N N . TYR B 1 484 ? 2.381 10.766 -17.031 1 96.12 484 TYR B N 1
ATOM 7982 C CA . TYR B 1 484 ? 2.771 9.93 -15.906 1 96.12 484 TYR B CA 1
ATOM 7983 C C . TYR B 1 484 ? 4.27 10.039 -15.641 1 96.12 484 TYR B C 1
ATOM 7985 O O . TYR B 1 484 ? 4.695 10.102 -14.484 1 96.12 484 TYR B O 1
ATOM 7993 N N . ASN B 1 485 ? 5.043 10.094 -16.703 1 94.88 485 ASN B N 1
ATOM 7994 C CA . ASN B 1 485 ? 6.496 10.094 -16.562 1 94.88 485 ASN B CA 1
ATOM 7995 C C . ASN B 1 485 ? 7.066 11.508 -16.609 1 94.88 485 ASN B C 1
ATOM 7997 O O . ASN B 1 485 ? 8.281 11.688 -16.672 1 94.88 485 ASN B O 1
ATOM 8001 N N . LEU B 1 486 ? 6.242 12.5 -16.656 1 97.19 486 LEU B N 1
ATOM 8002 C CA . LEU B 1 486 ? 6.621 13.906 -16.594 1 97.19 486 LEU B CA 1
ATOM 8003 C C . LEU B 1 486 ? 7.531 14.273 -17.766 1 97.19 486 LEU B C 1
ATOM 8005 O O . LEU B 1 486 ? 8.469 15.062 -17.609 1 97.19 486 LEU B O 1
ATOM 8009 N N . LEU B 1 487 ? 7.324 13.602 -18.891 1 95.5 487 LEU B N 1
ATOM 8010 C CA . LEU B 1 487 ? 8.148 13.898 -20.062 1 95.5 487 LEU B CA 1
ATOM 8011 C C . LEU B 1 487 ? 7.852 15.297 -20.594 1 95.5 487 LEU B C 1
ATOM 8013 O O . LEU B 1 487 ? 8.75 15.977 -21.094 1 95.5 487 LEU B O 1
ATOM 8017 N N . ASP B 1 488 ? 6.582 15.711 -20.562 1 96.75 488 ASP B N 1
ATOM 8018 C CA . ASP B 1 488 ? 6.211 17.062 -20.953 1 96.75 488 ASP B CA 1
ATOM 8019 C C . ASP B 1 488 ? 6.867 18.094 -20.031 1 96.75 488 ASP B C 1
ATOM 8021 O O . ASP B 1 488 ? 7.422 19.094 -20.516 1 96.75 488 ASP B O 1
ATOM 8025 N N . VAL B 1 489 ? 6.871 17.844 -18.734 1 97.38 489 VAL B N 1
ATOM 8026 C CA . VAL B 1 489 ? 7.504 18.719 -17.75 1 97.38 489 VAL B CA 1
ATOM 8027 C C . VAL B 1 489 ? 9.008 18.781 -18 1 97.38 489 VAL B C 1
ATOM 8029 O O . VAL B 1 489 ? 9.594 19.859 -18.016 1 97.38 489 VAL B O 1
ATOM 8032 N N . ALA B 1 490 ? 9.625 17.641 -18.234 1 95.88 490 ALA B N 1
ATOM 8033 C CA . ALA B 1 490 ? 11.062 17.578 -18.516 1 95.88 490 ALA B CA 1
ATOM 8034 C C . ALA B 1 490 ? 11.398 18.375 -19.781 1 95.88 490 ALA B C 1
ATOM 8036 O O . ALA B 1 490 ? 12.414 19.078 -19.828 1 95.88 490 ALA B O 1
ATOM 8037 N N . ALA B 1 491 ? 10.602 18.203 -20.781 1 96.19 491 ALA B N 1
ATOM 8038 C CA . ALA B 1 491 ? 10.828 18.891 -22.047 1 96.19 491 ALA B CA 1
ATOM 8039 C C . ALA B 1 491 ? 10.836 20.406 -21.844 1 96.19 491 ALA B C 1
ATOM 8041 O O . ALA B 1 491 ? 11.695 21.109 -22.375 1 96.19 491 ALA B O 1
ATOM 8042 N N . VAL B 1 492 ? 9.883 20.891 -21.078 1 96.69 492 VAL B N 1
ATOM 8043 C CA . VAL B 1 492 ? 9.773 22.328 -20.859 1 96.69 492 VAL B CA 1
ATOM 8044 C C . VAL B 1 492 ? 10.969 22.812 -20.047 1 96.69 492 VAL B C 1
ATOM 8046 O O . VAL B 1 492 ? 11.516 23.891 -20.297 1 96.69 492 VAL B O 1
ATOM 8049 N N . ILE B 1 493 ? 11.352 22.062 -19.062 1 95.88 493 ILE B N 1
ATOM 8050 C CA . ILE B 1 493 ? 12.508 22.422 -18.266 1 95.88 493 ILE B CA 1
ATOM 8051 C C . ILE B 1 493 ? 13.758 22.469 -19.141 1 95.88 493 ILE B C 1
ATOM 8053 O O . ILE B 1 493 ? 14.539 23.422 -19.078 1 95.88 493 ILE B O 1
ATOM 8057 N N . LEU B 1 494 ? 13.953 21.484 -19.969 1 95.06 494 LEU B N 1
ATOM 8058 C CA . LEU B 1 494 ? 15.109 21.422 -20.859 1 95.06 494 LEU B CA 1
ATOM 8059 C C . LEU B 1 494 ? 15.094 22.594 -21.844 1 95.06 494 LEU B C 1
ATOM 8061 O O . LEU B 1 494 ? 16.125 23.203 -22.109 1 95.06 494 LEU B O 1
ATOM 8065 N N . LEU B 1 495 ? 13.961 22.859 -22.391 1 95.75 495 LEU B N 1
ATOM 8066 C CA . LEU B 1 495 ? 13.82 23.984 -23.328 1 95.75 495 LEU B CA 1
ATOM 8067 C C . LEU B 1 495 ? 14.148 25.312 -22.641 1 95.75 495 LEU B C 1
ATOM 8069 O O . LEU B 1 495 ? 14.75 26.188 -23.25 1 95.75 495 LEU B O 1
ATOM 8073 N N . SER B 1 496 ? 13.672 25.453 -21.406 1 95 496 SER B N 1
ATOM 8074 C CA . SER B 1 496 ? 13.977 26.656 -20.641 1 95 496 SER B CA 1
ATOM 8075 C C . SER B 1 496 ? 15.477 26.812 -20.438 1 95 496 SER B C 1
ATOM 8077 O O . SER B 1 496 ? 16 27.922 -20.5 1 95 496 SER B O 1
ATOM 8079 N N . PHE B 1 497 ? 16.141 25.75 -20.219 1 94.38 497 PHE B N 1
ATOM 8080 C CA . PHE B 1 497 ? 17.594 25.797 -20.062 1 94.38 497 PHE B CA 1
ATOM 8081 C C . PHE B 1 497 ? 18.281 26.188 -21.359 1 94.38 497 PHE B C 1
ATOM 8083 O O . PHE B 1 497 ? 19.219 26.984 -21.375 1 94.38 497 PHE B O 1
ATOM 8090 N N . VAL B 1 498 ? 17.781 25.594 -22.406 1 94.81 498 VAL B N 1
ATOM 8091 C CA . VAL B 1 498 ? 18.344 25.906 -23.719 1 94.81 498 VAL B CA 1
ATOM 8092 C C . VAL B 1 498 ? 18.141 27.391 -24.016 1 94.81 498 VAL B C 1
ATOM 8094 O O . VAL B 1 498 ? 19.047 28.062 -24.516 1 94.81 498 VAL B O 1
ATOM 8097 N N . PHE B 1 499 ? 17 27.828 -23.75 1 95.06 499 PHE B N 1
ATOM 8098 C CA . PHE B 1 499 ? 16.688 29.234 -23.984 1 95.06 499 PHE B CA 1
ATOM 8099 C C . PHE B 1 499 ? 17.578 30.141 -23.156 1 95.06 499 PHE B C 1
ATOM 8101 O O . PHE B 1 499 ? 18.078 31.156 -23.641 1 95.06 499 PHE B O 1
ATOM 8108 N N . LEU B 1 500 ? 17.766 29.781 -21.953 1 94.94 500 LEU B N 1
ATOM 8109 C CA . LEU B 1 500 ? 18.625 30.562 -21.078 1 94.94 500 LEU B CA 1
ATOM 8110 C C . LEU B 1 500 ? 20.062 30.578 -21.594 1 94.94 500 LEU B C 1
ATOM 8112 O O . LEU B 1 500 ? 20.734 31.609 -21.547 1 94.94 500 LEU B O 1
ATOM 8116 N N . ILE B 1 501 ? 20.5 29.5 -22.062 1 95.44 501 ILE B N 1
ATOM 8117 C CA . ILE B 1 501 ? 21.859 29.391 -22.594 1 95.44 501 ILE B CA 1
ATOM 8118 C C . ILE B 1 501 ? 21.984 30.25 -23.844 1 95.44 501 ILE B C 1
ATOM 8120 O O . ILE B 1 501 ? 22.984 30.938 -24.031 1 95.44 501 ILE B O 1
ATOM 8124 N N . LEU B 1 502 ? 21 30.203 -24.625 1 95.25 502 LEU B N 1
ATOM 8125 C CA . LEU B 1 502 ? 21.016 31.016 -25.844 1 95.25 502 LEU B CA 1
ATOM 8126 C C . LEU B 1 502 ? 21.031 32.5 -25.516 1 95.25 502 LEU B C 1
ATOM 8128 O O . LEU B 1 502 ? 21.75 33.281 -26.141 1 95.25 502 LEU B O 1
ATOM 8132 N N . ILE B 1 503 ? 20.266 32.875 -24.547 1 96 503 ILE B N 1
ATOM 8133 C CA . ILE B 1 503 ? 20.219 34.281 -24.109 1 96 503 ILE B CA 1
ATOM 8134 C C . ILE B 1 503 ? 21.594 34.688 -23.578 1 96 503 ILE B C 1
ATOM 8136 O O . ILE B 1 503 ? 22.094 35.75 -23.891 1 96 503 ILE B O 1
ATOM 8140 N N . LEU B 1 504 ? 22.109 33.844 -22.828 1 95.44 504 LEU B N 1
ATOM 8141 C CA . LEU B 1 504 ? 23.422 34.125 -22.266 1 95.44 504 LEU B CA 1
ATOM 8142 C C . LEU B 1 504 ? 24.469 34.25 -23.359 1 95.44 504 LEU B C 1
ATOM 8144 O O . LEU B 1 504 ? 25.375 35.094 -23.281 1 95.44 504 LEU B O 1
ATOM 8148 N N . ARG B 1 505 ? 24.375 33.406 -24.297 1 95 505 ARG B N 1
ATOM 8149 C CA . ARG B 1 505 ? 25.297 33.469 -25.422 1 95 505 ARG B CA 1
ATOM 8150 C C . ARG B 1 505 ? 25.156 34.781 -26.172 1 95 505 ARG B C 1
ATOM 8152 O O . ARG B 1 505 ? 26.156 35.375 -26.578 1 95 505 ARG B O 1
ATOM 8159 N N . ILE B 1 506 ? 24 35.156 -26.359 1 94.88 506 ILE B N 1
ATOM 8160 C CA . ILE B 1 506 ? 23.719 36.406 -27.078 1 94.88 506 ILE B CA 1
ATOM 8161 C C . ILE B 1 506 ? 24.266 37.562 -26.266 1 94.88 506 ILE B C 1
ATOM 8163 O O . ILE B 1 506 ? 24.906 38.469 -26.828 1 94.88 506 ILE B O 1
ATOM 8167 N N . VAL B 1 507 ? 23.984 37.531 -24.984 1 95.31 507 VAL B N 1
ATOM 8168 C CA . VAL B 1 507 ? 24.438 38.625 -24.109 1 95.31 507 VAL B CA 1
ATOM 8169 C C . VAL B 1 507 ? 25.969 38.656 -24.094 1 95.31 507 VAL B C 1
ATOM 8171 O O . VAL B 1 507 ? 26.562 39.75 -24.188 1 95.31 507 VAL B O 1
ATOM 8174 N N . LEU B 1 508 ? 26.547 37.562 -24.016 1 94.31 508 LEU B N 1
ATOM 8175 C CA . LEU B 1 508 ? 28 37.469 -24 1 94.31 508 LEU B CA 1
ATOM 8176 C C . LEU B 1 508 ? 28.578 38 -25.328 1 94.31 508 LEU B C 1
ATOM 8178 O O . LEU B 1 508 ? 29.578 38.719 -25.328 1 94.31 508 LEU B O 1
ATOM 8182 N N . ASN B 1 509 ? 28.016 37.594 -26.391 1 93.88 509 ASN B N 1
ATOM 8183 C CA . ASN B 1 509 ? 28.469 38.062 -27.688 1 93.88 509 ASN B CA 1
ATOM 8184 C C . ASN B 1 509 ? 28.312 39.562 -27.828 1 93.88 509 ASN B C 1
ATOM 8186 O O . ASN B 1 509 ? 29.172 40.219 -28.438 1 93.88 509 ASN B O 1
ATOM 8190 N N . GLN B 1 510 ? 27.281 40.094 -27.25 1 94 510 GLN B N 1
ATOM 8191 C CA . GLN B 1 510 ? 27.062 41.531 -27.297 1 94 510 GLN B CA 1
ATOM 8192 C C . GLN B 1 510 ? 28.109 42.281 -26.453 1 94 510 GLN B C 1
ATOM 8194 O O . GLN B 1 510 ? 28.594 43.344 -26.844 1 94 510 GLN B O 1
ATOM 8199 N N . ILE B 1 511 ? 28.391 41.688 -25.375 1 93.38 511 ILE B N 1
ATOM 8200 C CA . ILE B 1 511 ? 29.406 42.25 -24.484 1 93.38 511 ILE B CA 1
ATOM 8201 C C . ILE B 1 511 ? 30.766 42.219 -25.172 1 93.38 511 ILE B C 1
ATOM 8203 O O . ILE B 1 511 ? 31.5 43.219 -25.156 1 93.38 511 ILE B O 1
ATOM 8207 N N . LEU B 1 512 ? 31.094 41.125 -25.828 1 92.38 512 LEU B N 1
ATOM 8208 C CA . LEU B 1 512 ? 32.375 40.969 -26.516 1 92.38 512 LEU B CA 1
ATOM 8209 C C . LEU B 1 512 ? 32.469 41.938 -27.703 1 92.38 512 LEU B C 1
ATOM 8211 O O . LEU B 1 512 ? 33.531 42.469 -27.984 1 92.38 512 LEU B O 1
ATOM 8215 N N . ARG B 1 513 ? 31.359 42.156 -28.344 1 91.44 513 ARG B N 1
ATOM 8216 C CA . ARG B 1 513 ? 31.312 43.094 -29.453 1 91.44 513 ARG B CA 1
ATOM 8217 C C . ARG B 1 513 ? 31.516 44.531 -28.984 1 91.44 513 ARG B C 1
ATOM 8219 O O . ARG B 1 513 ? 32.219 45.312 -29.656 1 91.44 513 ARG B O 1
ATOM 8226 N N . LEU B 1 514 ? 31 44.812 -27.859 1 90.19 514 LEU B N 1
ATOM 8227 C CA . LEU B 1 514 ? 31.125 46.156 -27.312 1 90.19 514 LEU B CA 1
ATOM 8228 C C . LEU B 1 514 ? 32.562 46.406 -26.844 1 90.19 514 LEU B C 1
ATOM 8230 O O . LEU B 1 514 ? 33.062 47.531 -27.031 1 90.19 514 LEU B O 1
ATOM 8234 N N . PHE B 1 515 ? 33.219 45.406 -26.344 1 88.44 515 PHE B N 1
ATOM 8235 C CA . PHE B 1 515 ? 34.594 45.562 -25.891 1 88.44 515 PHE B CA 1
ATOM 8236 C C . PHE B 1 515 ? 35.562 45.469 -27.062 1 88.44 515 PHE B C 1
ATOM 8238 O O . PHE B 1 515 ? 36.594 46.125 -27.047 1 88.44 515 PHE B O 1
ATOM 8245 N N . GLY B 1 516 ? 35.312 44.656 -28.016 1 81.5 516 GLY B N 1
ATOM 8246 C CA . GLY B 1 516 ? 36.156 44.594 -29.203 1 81.5 516 GLY B CA 1
ATOM 8247 C C . GLY B 1 516 ? 36.094 45.875 -30.031 1 81.5 516 GLY B C 1
ATOM 8248 O O . GLY B 1 516 ? 37.094 46.281 -30.609 1 81.5 516 GLY B O 1
ATOM 8249 N N . ALA B 1 517 ? 35.031 46.5 -30.078 1 77.06 517 ALA B N 1
ATOM 8250 C CA . ALA B 1 517 ? 34.875 47.75 -30.797 1 77.06 517 ALA B CA 1
ATOM 8251 C C . ALA B 1 517 ? 35.625 48.875 -30.094 1 77.06 517 ALA B C 1
ATOM 8253 O O . ALA B 1 517 ? 36.156 49.781 -30.734 1 77.06 517 ALA B O 1
ATOM 8254 N N . SER B 1 518 ? 35.781 48.781 -28.906 1 70.31 518 SER B N 1
ATOM 8255 C CA . SER B 1 518 ? 36.469 49.812 -28.172 1 70.31 518 SER B CA 1
ATOM 8256 C C . SER B 1 518 ? 38 49.719 -28.391 1 70.31 518 SER B C 1
ATOM 8258 O O . SER B 1 518 ? 38.688 50.719 -28.5 1 70.31 518 SER B O 1
ATOM 8260 N N . THR B 1 519 ? 38.531 48.531 -28.625 1 71.31 519 THR B N 1
ATOM 8261 C CA . THR B 1 519 ? 39.969 48.375 -28.859 1 71.31 519 THR B CA 1
ATOM 8262 C C . THR B 1 519 ? 40.312 48.844 -30.281 1 71.31 519 THR B C 1
ATOM 8264 O O . THR B 1 519 ? 41.406 49.375 -30.5 1 71.31 519 THR B O 1
ATOM 8267 N N . SER B 1 520 ? 39.469 48.625 -31.141 1 60.5 520 SER B N 1
ATOM 8268 C CA . SER B 1 520 ? 39.781 49.062 -32.5 1 60.5 520 SER B CA 1
ATOM 8269 C C . SER B 1 520 ? 39.656 50.594 -32.594 1 60.5 520 SER B C 1
ATOM 8271 O O . SER B 1 520 ? 40.375 51.219 -33.406 1 60.5 520 SER B O 1
ATOM 8273 N N . LYS B 1 521 ? 38.969 51.188 -31.875 1 56.59 521 LYS B N 1
ATOM 8274 C CA . LYS B 1 521 ? 38.906 52.625 -31.922 1 56.59 521 LYS B CA 1
ATOM 8275 C C . LYS B 1 521 ? 40.094 53.281 -31.219 1 56.59 521 LYS B C 1
ATOM 8277 O O . LYS B 1 521 ? 40.594 54.312 -31.641 1 56.59 521 LYS B O 1
ATOM 8282 N N . LYS B 1 522 ? 40.75 52.688 -30.328 1 59.16 522 LYS B N 1
ATOM 8283 C CA . LYS B 1 522 ? 41.938 53.281 -29.703 1 59.16 522 LYS B CA 1
ATOM 8284 C C . LYS B 1 522 ? 43.156 53.125 -30.594 1 59.16 522 LYS B C 1
ATOM 8286 O O . LYS B 1 522 ? 44.031 54 -30.594 1 59.16 522 LYS B O 1
ATOM 8291 N N . GLU B 1 523 ? 43.219 52.188 -31.469 1 56.44 523 GLU B N 1
ATOM 8292 C CA . GLU B 1 523 ? 44.375 52.062 -32.344 1 56.44 523 GLU B CA 1
ATOM 8293 C C . GLU B 1 523 ? 44.312 53.062 -33.5 1 56.44 523 GLU B C 1
ATOM 8295 O O . GLU B 1 523 ? 45.344 53.344 -34.125 1 56.44 523 GLU B O 1
ATOM 8300 N N . LYS B 1 524 ? 43.188 53.438 -33.688 1 55.22 524 LYS B N 1
ATOM 8301 C CA . LYS B 1 524 ? 43.25 54.375 -34.812 1 55.22 524 LYS B CA 1
ATOM 8302 C C . LYS B 1 524 ? 43.594 55.781 -34.344 1 55.22 524 LYS B C 1
ATOM 8304 O O . LYS B 1 524 ? 43.781 56.688 -35.188 1 55.22 524 LYS B O 1
ATOM 8309 N N . LEU B 1 525 ? 43.469 56.094 -33.188 1 51.41 525 LEU B N 1
ATOM 8310 C CA . LEU B 1 525 ? 43.812 57.438 -32.75 1 51.41 525 LEU B CA 1
ATOM 8311 C C . LEU B 1 525 ? 45.25 57.531 -32.281 1 51.41 525 LEU B C 1
ATOM 8313 O O . LEU B 1 525 ? 45.719 58.594 -31.906 1 51.41 525 LEU B O 1
ATOM 8317 N N . HIS B 1 526 ? 46.031 56.375 -32.344 1 42.72 526 HIS B N 1
ATOM 8318 C CA . HIS B 1 526 ? 47.469 56.562 -32.375 1 42.72 526 HIS B CA 1
ATOM 8319 C C . HIS B 1 526 ? 48.031 56.531 -33.781 1 42.72 526 HIS B C 1
ATOM 8321 O O . HIS B 1 526 ? 47.625 55.656 -34.594 1 42.72 526 HIS B O 1
#

Organism: Spodoptera frugiperda (NCBI:txid7108)

Secondary structure (DSSP, 8-state):
-HHHHHHHHHHT-------EEEEEE----HHHHHHHHHHHHHHHHTT-EEEEEESSPPSS--TTEEEEE-TTSS---SS-EEGGGGT---HHHHHHT-HHHHHHHHHTHHHHHHHHHHHHHHTT-HHHHHHHTS--SEEEEE-SS--HHHHHHHHTT--S-EEEEESSSPPTTTHHHHT----TTTS--TTS---SS--HHHHHHHHHHHHHHHHHHIIIIIHHHHHHHHHHHTS----HHHHHTTEEEEEES--HHHH----B-TTEEE-TTTT---SPPPPPHHHHHHHHT-TT-EEEEE-TTTEEGGG--HHHHHHHHHHHHT-SSEEEEE-TTS-TT-EEETTEEEES---HHHHHTSTTEEEEEE---HHHHHHHHHHT--EEE---STTHHHHHHHHHHHTSEEE--STT--HHHHHHHHHHHHSHHHHHHHHHHHHHHH--SS-HHHHHHHHHHHHHHHGGGS--S-GGGG--HHHHTTHHHHHHHHHHHHHHHHHHHHHHHHHHHHHHHHHHHHHH--/-HHHHHHHHHHT-------EEEEEE----HHHHHHHHHHHHHHHHTT-EEEEEESSPPSS--TTEEEEE-TTSS---SS-EEGGGGT---HHHHHHT-HHHHHHHHHTHHHHHHHHHHHHHHTT-HHHHHHHTS--SEEEEE-SS--HHHHHHHHTT--S-EEEEESSSPPTTTHHHHT----TTTS--TTS---SS--HHHHHHHHHHHHHHHHHHIIIIIHHHHHHHHHHHTS----HHHHHTTEEEEEES--HHHH----B-TTEEE-TTTT---SPPPPPHHHHHHHHT-TT-EEEEE-TTTEEGGG--HHHHHHHHHHHHT-SSEEEEE-TTS-TT-EEETTEEEES---HHHHHTSTTEEEEEE---HHHHHHHHHHT--EEE---STTHHHHHHHHHHHTSEEE--STT--HHHHHHHHHHHHSHHHHHHHHHHHHHHH--SS-HHHHHHHHHHHHHHHGGGS--S-GGGG--HHHHTTHHHHHHHHHHHHHHHHHHHHHHHHHHHHHHHHHHHHHH--

InterPro domains:
  IPR002213 UDP-glucuronosyl/UDP-glucosyltransferase [PF00201] (30-505)
  IPR002213 UDP-glucuronosyl/UDP-glucosyltransferase [cd03784] (19-452)
  IPR035595 UDP-glycosyltransferase family, conserved site [PS00375] (353-396)
  IPR050271 UDP-glycosyltransferase [PTHR48043] (31-499)

Solvent-accessible surface area (backbone atoms only — not comparable to full-atom values): 55124 Å² total; per-residue (Å²): 114,65,67,58,52,52,46,55,56,52,61,69,52,52,83,62,73,66,43,37,35,40,35,45,34,87,63,50,45,60,73,47,50,53,48,48,46,49,53,56,52,51,45,25,73,70,54,20,37,31,37,40,35,26,60,69,75,74,81,84,62,58,92,45,43,44,79,44,70,45,63,84,64,58,81,66,55,62,47,68,40,58,46,58,71,62,64,70,68,59,63,67,38,50,73,68,68,44,38,67,60,52,46,57,60,58,66,50,49,62,46,31,53,49,35,46,52,44,39,65,46,52,76,73,33,60,69,58,52,60,60,47,65,53,85,52,48,30,33,41,33,51,51,78,66,55,57,47,67,60,50,49,34,57,74,52,63,56,77,47,46,31,33,33,39,25,65,38,67,79,51,81,72,46,37,55,31,37,28,39,72,68,56,34,49,40,41,54,50,58,62,30,63,51,52,47,75,58,54,73,67,51,27,42,51,36,40,54,50,46,54,47,50,37,51,44,46,46,61,58,28,46,50,47,34,52,49,52,54,24,64,74,69,72,47,89,70,78,59,55,70,63,60,50,42,60,41,48,33,35,42,27,40,33,42,50,81,56,68,44,64,56,69,30,32,81,21,48,41,67,28,38,59,35,48,67,68,87,71,87,66,89,68,59,66,68,58,48,52,56,47,75,69,34,88,70,21,29,34,39,33,43,60,64,64,39,42,29,61,70,48,46,49,68,71,59,48,49,33,52,50,56,38,55,62,70,45,85,37,31,33,44,32,54,26,64,85,36,42,94,82,37,38,78,56,90,52,34,36,26,21,51,72,72,66,59,61,58,48,49,61,34,87,45,36,54,31,36,37,30,28,27,47,65,70,60,47,46,45,30,37,68,48,25,33,7,24,40,22,39,40,84,60,60,48,8,35,22,42,23,40,27,30,38,73,59,35,31,29,45,60,50,54,62,78,74,58,40,43,63,57,49,41,52,48,49,52,51,26,66,28,68,67,29,35,52,33,6,38,51,44,14,54,55,64,66,65,57,98,59,56,32,41,58,49,51,51,51,52,53,52,46,40,55,74,42,35,82,80,56,70,27,43,33,66,56,41,77,50,52,73,49,56,59,68,37,46,62,49,48,49,52,53,52,48,51,50,51,50,51,50,51,50,49,49,51,51,48,51,51,51,50,50,58,54,53,53,52,55,58,53,56,56,66,76,99,115,66,65,58,50,51,46,55,55,52,62,70,54,51,82,63,75,67,42,36,36,39,34,46,34,85,64,51,44,59,73,46,51,52,48,48,45,49,56,56,52,50,44,26,73,69,53,19,38,30,36,40,34,26,59,69,74,73,80,84,62,59,91,43,45,44,80,44,69,45,63,84,62,58,80,65,56,61,48,68,40,58,46,57,69,62,65,68,67,58,62,66,37,51,74,69,67,45,37,65,60,53,47,56,61,57,66,51,49,60,46,31,55,50,34,45,52,43,41,65,48,52,78,73,34,60,70,60,52,59,59,46,65,53,84,51,48,30,33,39,33,50,52,78,66,53,56,46,67,60,50,49,34,56,74,52,63,55,77,46,46,31,31,32,38,25,65,39,68,79,49,81,71,46,36,53,32,39,29,43,75,68,56,34,52,41,41,54,50,58,62,30,63,50,53,47,76,58,54,72,69,51,29,41,51,37,40,54,49,47,53,46,50,38,50,44,46,46,61,59,28,44,51,48,34,50,48,51,53,25,63,74,69,71,45,88,70,79,60,56,71,64,60,50,42,60,40,47,33,34,43,28,40,32,43,51,80,56,68,45,62,55,70,29,32,81,21,48,40,67,28,39,60,33,47,68,68,86,69,88,66,89,68,59,65,68,59,48,53,55,47,74,67,33,86,68,20,28,34,38,34,42,61,62,63,39,42,30,61,69,49,46,49,68,71,58,47,49,34,50,51,56,38,54,62,70,44,86,35,31,34,43,33,54,26,63,84,36,40,95,84,36,39,76,56,90,53,36,36,26,23,50,71,73,67,59,64,58,48,47,62,33,87,44,37,54,30,35,36,30,27,27,47,64,70,60,46,45,44,30,36,69,48,24,33,7,23,40,21,39,40,84,62,62,48,8,34,22,43,24,39,27,29,38,72,60,35,30,28,44,61,51,54,62,80,74,58,39,44,64,58,49,41,52,46,50,52,51,26,68,28,71,67,29,35,52,34,6,37,50,45,14,54,54,64,65,66,57,98,59,56,32,42,58,48,51,51,52,52,54,52,46,39,54,73,40,35,83,79,55,72,26,41,34,66,56,41,78,49,50,73,49,56,60,67,37,48,62,49,48,50,51,52,52,50,51,50,51,49,50,50,51,51,49,50,51,51,49,51,52,52,51,51,57,54,53,52,52,55,58,55,56,56,67,76,100